Protein AF-0000000081075158 (afdb_homodimer)

pLDDT: mean 83.02, std 19.82, range [19.97, 98.81]

Secondary structure (DSSP, 8-state):
-------B-THHHHSSSSTTS----------S--S-SS---SGGGGTS----------HHHHH-HHHHHHHHHHHT----HHHHHHHHHHHHHHHHHHHHHHHHHHHHHHHHHHHTT-GGGHHHHHHHHHHHHHHHHHHHHHHHHHHHHHHHHHHHHHTPPPPPPTT--SS-EEEEEESPPP--SSPPPPHHHHHHHHT-EEEETTEEEEEEEEHHHHHHHHHHHHHHHHHHHTTTPEEEE--SEEEHHHHHHTT--HHHHTTTTBB--S-TTS--EEE--SSSHHHHHHHHTT-EES-GGG--EEEEEEEEEE--S--S--GGGS-SEEEEEEEEEEE---TTHHHHHHHHHHHHHHHHHHHTTTS-EEEEEPPGGG--TT-SEEEEEEEEETTTTEEEEEEEEEEEETHHHHHHT-EEE-GGG-EEEPEEEEEEEEEHHHHHHHHHHHTEEETTEE---HHHHHHHHHHHH-/-------B-THHHHSSSGGGS----------S--S-SS---STHHHHS----------HHHHH-HHHHHHHHHHHT----HHHHHHHHHHHHHHHHHHHHHHHHHHHHHHHHHHHTT-GGGHHHHHHHHHHHHHHHHHHHHHHHHHHHHHHHHHHHHHTPPPPPPTT--SS-EEEEEESPPP--SSPPPPHHHHHHHHT-EEEETTEEEEEEEEHHHHHHHHHHHHHHHHHHHTTTPEEEE--SEEEHHHHHHTT--HHHHTTTTBB--S-TTS-PEEE--SSSHHHHHHHHTT-EES-GGG--EEEEEEEEEE--S-SS--GGGS-SEEEEEEEEEEE---TTHHHHHHHHHHHHHHHHHHHTTTS-EEEEEPPGGG--TT-SEEEEEEEEETTTTEEEEEEEEEEEETHHHHHHT-EEE-GGG-EEEPEEEEEEEEEHHHHHHHHHHHTEEETTEE---HHHHHHHHHHHH-

Organism: NCBI:txid1843537

Sequence (948 aa):
MIKQARAFCHVYNAAIPYGAKRLCTSKLIATDRAPAALFVPGHKGTTTASVVSPHLDFNNQLENLSDLENNIALRGLSINVHETASKWTEWRTVMGLKVEIEEKRSVVTKALKTLQKNPKQKERAEELKEQGRKLRSEAKVIMEKIWNLEETVIIPLLQLPNILHHSTPSMDKLLFSFLDKPTFTFSPKSHLELGKVSGEVEFLKNSPTSYYLKGNLALLELVFSYYFLSASRTHDFLTICNSDFVKAAVVEGSGVHYQERHAYNKLSSQEKREDPLHLVGGGSVPAFAAFVTKQIVEKAEQLPQKLATSGRNYIPVGEERQGLFGCRQRLVVDGFVMYIDKEGMDDKQNVDKLLMLLIQSYSKLGLHFRVIQYSGRSLSLAESAAFGVQMYSPYLDQYEEVGRISLCGNFISKRLWTLCKLEKKCAQFTSSIHIRFCNITGLLGLLMENSQTGHSAYVIPEYMQSLISEYLSHMIKQARAFCHVYNAAIPYGAKRLCTSKLIATDRAPAALFVPGHKGTTTASVVSPHLDFNNQLENLSDLENNIALRGLSINVHETASKWTEWRTVMGLKVEIEEKRSVVTKALKTLQKNPKQKERAEELKEQGRKLRSEAKVIMEKIWNLEETVIIPLLQLPNILHHSTPSMDKLLFSFLDKPTFTFSPKSHLELGKVSGEVEFLKNSPTSYYLKGNLALLELVFSYYFLSASRTHDFLTICNSDFVKAAVVEGSGVHYQERHAYNKLSSQEKREDPLHLVGGGSVPAFAAFVTKQIVEKAEQLPQKLATSGRNYIPVGEERQGLFGCRQRLVVDGFVMYIDKEGMDDKQNVDKLLMLLIQSYSKLGLHFRVIQYSGRSLSLAESAAFGVQMYSPYLDQYEEVGRISLCGNFISKRLWTLCKLEKKCAQFTSSIHIRFCNITGLLGLLMENSQTGHSAYVIPEYMQSLISEYLSH

Foldseek 3Di:
DPPPPPFPQPVPVVVVDDLVPDLPPPPPQLDDDQLALLDRFDPVSSHPVSPFPFQLPCVVVLVCLVQLVVLCVLQVHDADSVVLSVLVVVLVVLVVVLVVLVVVLVVLVVVLVVCVVPPVCVVVNVVSVVVNVVSVVVNVVSSVVNRVSCSVNVQSSLQRFDAADPPFDSAKDFDWKADDADDDPDQFDFLVLLCVVVVQWDADVPAQQRIHGDDPLVLLLVLVLVLLVVLVVVVPADEDFWDQKDFLLLCSLLQDRSVCSVLQQFDPPPPSRDGTIGGAKCADSSRVLRVQFQNEAAALVVDFHKHKYFMKGADGQDDPDGHLQRHRIFTFIKMKTKHAPDPPPPPVVVVVVVVVSLCVSVVLQVAIKTKMKHISNPDGRQANTKMFIWHAQSNVRDIDTFKMKGWRFLSSCSSRVRWYADPSNGIDRITMMMITSGRSSVVSRRQQRRQADDPSHGDRDPSSVVSSVVVVVD/DPPPPPFPQPVVVVVVDDLVPCQPPPQPQPDDPQVALLDRFDPVSSHPVSAFPFQLPCVVVLVCLVQLVVLCVLQVHDADSVVLSVLVVVLVVLVVVLVVLVVLLVVLVVVLVVCVVPPVCVVVNVVSVVVNVVSVVVNVVSSVVNRVSCSVNVQSSLQRFDAADPPFDSAKDFDDKDDDADDDPDQFDFLVLLCVVVVQWDADVPAQQRIHGDDPLVLLLVLVLVLLVVLLVVVVADEDFWDQKDFLSLCSLLQDRSVCSVLQQFDPPPPSRDGTIGRAKCADSSRVLRVQFQNEAAALVVDFHKHKYFMKGADRQDDPDGHLQRHRIFTFIKMKTKHAPDPPPPPVVVVVVVVVSLCVSVVLQVAIKTKMKHTSNPDGRQANTKMFIWHAQSNVRDIDTFKMKGWRFLSSCSSRVRWYADPSNTIDRITMMMITSGRSSVVSRRQQRSQADDPSHGDRDPSSVVSSVVVVVD

Solvent-accessible surface area (backbone atoms only — not comparable to full-atom values): 49928 Å² total; per-residue (Å²): 138,81,83,74,81,76,68,50,42,75,54,62,72,64,72,62,57,71,87,72,63,80,71,67,79,69,85,65,71,65,68,83,83,62,87,35,62,41,54,43,55,48,79,53,29,64,63,41,81,59,77,45,74,44,58,78,74,52,57,71,53,56,70,37,49,68,61,45,49,50,51,36,55,53,31,68,55,90,71,65,61,64,61,50,40,52,43,46,51,50,46,51,49,52,51,50,49,47,53,51,47,51,51,53,43,53,53,39,54,53,52,44,62,62,40,75,76,42,84,89,41,54,68,60,42,50,51,42,50,52,48,44,52,51,47,52,53,50,48,52,53,47,48,52,50,47,31,57,44,39,67,64,39,47,59,60,58,71,64,55,57,44,68,66,39,90,81,42,38,92,52,68,39,84,74,48,76,38,78,65,80,88,83,72,97,58,84,62,55,46,39,62,58,34,21,50,67,68,61,30,40,46,60,44,85,96,30,76,39,33,47,33,28,23,58,68,57,23,48,43,54,56,44,50,43,50,52,54,52,46,56,41,41,77,72,64,28,40,52,33,37,50,22,42,56,37,48,49,33,36,40,39,29,51,42,40,50,70,77,53,48,62,49,32,40,28,37,54,61,81,56,69,74,59,82,50,44,22,43,39,16,23,28,35,69,36,27,55,47,52,72,43,43,63,35,70,40,77,47,63,84,66,48,66,41,39,37,30,24,70,25,36,28,43,45,56,88,73,69,93,48,64,48,56,70,37,30,30,65,33,46,25,30,24,34,42,34,40,31,66,79,61,87,70,60,48,58,61,54,52,47,51,53,52,49,51,50,51,51,54,60,50,54,67,68,71,57,42,36,34,32,34,37,39,14,44,58,74,48,58,41,32,32,22,34,40,35,34,33,29,34,59,30,62,51,75,70,42,73,43,77,32,24,35,39,34,34,26,48,42,51,42,20,31,31,30,41,19,33,28,30,45,79,90,66,16,46,42,61,28,23,36,33,42,31,35,72,28,35,48,41,40,44,52,35,37,49,43,35,67,29,49,75,58,94,58,40,61,55,80,49,68,64,57,50,50,49,49,50,58,61,65,73,95,136,80,82,74,80,74,67,46,42,75,53,63,72,65,71,62,56,73,88,69,61,77,72,65,78,67,84,61,71,59,67,85,82,66,88,36,63,42,52,47,54,47,78,54,27,63,62,41,81,61,76,46,73,46,58,77,74,54,57,71,54,56,70,39,50,69,62,44,49,50,51,36,54,54,31,66,55,91,70,65,60,66,61,49,39,50,45,46,51,51,48,50,51,52,51,50,49,46,52,50,48,51,52,52,44,50,53,40,54,53,52,44,62,63,39,75,77,42,83,91,43,53,69,60,43,49,52,40,49,52,48,43,52,51,46,52,52,51,48,51,53,48,47,53,51,48,30,57,43,39,68,63,39,48,60,60,58,70,63,56,56,45,70,65,39,90,81,42,37,92,53,69,38,83,75,46,73,39,77,64,80,87,83,71,98,58,82,62,52,46,39,62,59,33,20,50,67,70,61,30,38,44,61,45,86,96,30,78,38,33,49,33,28,25,58,67,58,23,48,43,55,56,43,50,42,50,52,54,50,46,55,41,40,78,71,65,30,40,53,34,37,50,24,41,54,38,47,49,31,36,40,40,29,51,41,41,50,70,76,54,49,63,51,32,41,28,38,53,61,82,56,70,70,58,82,50,44,21,42,40,16,24,29,34,69,36,27,54,47,51,73,44,45,63,34,70,39,78,47,62,84,66,46,66,40,40,36,29,26,69,26,36,29,44,46,56,87,73,70,94,49,63,49,55,71,38,30,30,63,32,46,24,29,24,32,40,35,38,31,67,78,61,86,68,62,48,57,61,54,51,47,51,54,51,50,50,51,50,52,55,60,48,55,66,66,72,56,43,34,35,31,34,37,38,14,43,57,75,49,58,41,33,32,21,34,42,35,34,33,28,32,58,31,63,52,75,70,43,74,44,77,31,24,35,40,34,37,27,47,41,51,43,21,31,30,29,40,18,34,28,31,46,79,90,66,16,46,43,62,28,24,36,34,42,31,35,73,27,34,46,41,40,43,53,36,37,49,43,35,69,29,47,75,56,96,59,40,59,55,82,51,67,65,58,49,50,49,50,50,57,60,66,72,95

InterPro domains:
  IPR002314 Aminoacyl-tRNA synthetase, class II (G/ P/ S/T) [PF00587] (284-450)
  IPR002317 Serine-tRNA ligase, type1 [PIRSF001529] (56-467)
  IPR002317 Serine-tRNA ligase, type1 [PTHR11778] (56-468)
  IPR010978 Class I and II aminoacyl-tRNA synthetase, tRNA-binding arm [SSF46589] (56-169)
  IPR042103 Serine-tRNA synthetase, type1, N-terminal domain superfamily [G3DSA:1.10.287.40] (56-161)
  IPR045864 Class II Aminoacyl-tRNA synthetase/Biotinyl protein ligase (BPL) and lipoyl protein ligase (LPL) [G3DSA:3.30.930.10] (162-470)
  IPR045864 Class II Aminoacyl-tRNA synthetase/Biotinyl protein ligase (BPL) and lipoyl protein ligase (LPL) [SSF55681] (171-465)

Nearest PDB structures (foldseek):
  1wle-assembly1_A  TM=8.922E-01  e=2.299E-31  Bos taurus
  1wle-assembly1_B  TM=8.762E-01  e=2.592E-30  Bos taurus
  7tzb-assembly1_B  TM=9.008E-01  e=1.211E-29  Homo sapiens
  7tzb-assembly1_A  TM=8.910E-01  e=1.027E-29  Homo sapiens
  8ffy-assembly1_B  TM=8.801E-01  e=2.767E-29  Homo sapiens

Radius of gyration: 32.68 Å; Cα contacts (8 Å, |Δi|>4): 1772; chains: 2; bounding box: 81×107×90 Å

Structure (mmCIF, N/CA/C/O backbone):
data_AF-0000000081075158-model_v1
#
loop_
_entity.id
_entity.type
_entity.pdbx_description
1 polymer 'Aminoacyl-tRNA synthetase class II (G/ P/ S/T) domain-containing protein'
#
loop_
_atom_site.group_PDB
_atom_site.id
_atom_site.type_symbol
_atom_site.label_atom_id
_atom_site.label_alt_id
_atom_site.label_comp_id
_atom_site.label_asym_id
_atom_site.label_entity_id
_atom_site.label_seq_id
_atom_site.pdbx_PDB_ins_code
_atom_site.Cartn_x
_atom_site.Cartn_y
_atom_site.Cartn_z
_atom_site.occupancy
_atom_site.B_iso_or_equiv
_atom_site.auth_seq_id
_atom_site.auth_comp_id
_atom_site.auth_asym_id
_atom_site.auth_atom_id
_atom_site.pdbx_PDB_model_num
ATOM 1 N N . MET A 1 1 ? -10.703 -45.625 -16.5 1 19.97 1 MET A N 1
ATOM 2 C CA . MET A 1 1 ? -9.672 -45.406 -17.5 1 19.97 1 MET A CA 1
ATOM 3 C C . MET A 1 1 ? -9.086 -44 -17.375 1 19.97 1 MET A C 1
ATOM 5 O O . MET A 1 1 ? -9.664 -43.031 -17.875 1 19.97 1 MET A O 1
ATOM 9 N N . ILE A 1 2 ? -8.539 -43.625 -16.172 1 21.83 2 ILE A N 1
ATOM 10 C CA . ILE A 1 2 ? -8.102 -42.406 -15.461 1 21.83 2 ILE A CA 1
ATOM 11 C C . ILE A 1 2 ? -6.953 -41.75 -16.219 1 21.83 2 ILE A C 1
ATOM 13 O O . ILE A 1 2 ? -5.934 -42.406 -16.5 1 21.83 2 ILE A O 1
ATOM 17 N N . LYS A 1 3 ? -7.25 -40.75 -17.078 1 29.94 3 LYS A N 1
ATOM 18 C CA . LYS A 1 3 ? -6.492 -40 -18.078 1 29.94 3 LYS A CA 1
ATOM 19 C C . LYS A 1 3 ? -5.117 -39.625 -17.547 1 29.94 3 LYS A C 1
ATOM 21 O O . LYS A 1 3 ? -5.012 -38.906 -16.531 1 29.94 3 LYS A O 1
ATOM 26 N N . GLN A 1 4 ? -4.039 -40.438 -17.75 1 24.38 4 GLN A N 1
ATOM 27 C CA . GLN A 1 4 ? -2.615 -40.312 -17.453 1 24.38 4 GLN A CA 1
ATOM 28 C C . GLN A 1 4 ? -2.08 -38.969 -17.922 1 24.38 4 GLN A C 1
ATOM 30 O O . GLN A 1 4 ? -2.203 -38.625 -19.109 1 24.38 4 GLN A O 1
ATOM 35 N N . ALA A 1 5 ? -2.088 -37.969 -17.156 1 29.11 5 ALA A N 1
ATOM 36 C CA . ALA A 1 5 ? -1.403 -36.688 -17.359 1 29.11 5 ALA A CA 1
ATOM 37 C C . ALA A 1 5 ? 0.007 -36.906 -17.906 1 29.11 5 ALA A C 1
ATOM 39 O O . ALA A 1 5 ? 0.859 -37.469 -17.219 1 29.11 5 ALA A O 1
ATOM 40 N N . ARG A 1 6 ? 0.226 -37.188 -19.203 1 29.27 6 ARG A N 1
ATOM 41 C CA . ARG A 1 6 ? 1.463 -37.375 -19.953 1 29.27 6 ARG A CA 1
ATOM 42 C C . ARG A 1 6 ? 2.5 -36.344 -19.578 1 29.27 6 ARG A C 1
ATOM 44 O O . ARG A 1 6 ? 2.211 -35.125 -19.578 1 29.27 6 ARG A O 1
ATOM 51 N N . ALA A 1 7 ? 3.475 -36.656 -18.781 1 31.52 7 ALA A N 1
ATOM 52 C CA . ALA A 1 7 ? 4.746 -36 -18.453 1 31.52 7 ALA A CA 1
ATOM 53 C C . ALA A 1 7 ? 5.387 -35.406 -19.703 1 31.52 7 ALA A C 1
ATOM 55 O O . ALA A 1 7 ? 5.422 -36.031 -20.75 1 31.52 7 ALA A O 1
ATOM 56 N N . PHE A 1 8 ? 5.262 -34.125 -19.891 1 33 8 PHE A N 1
ATOM 57 C CA . PHE A 1 8 ? 6.008 -33.406 -20.922 1 33 8 PHE A CA 1
ATOM 58 C C . PHE A 1 8 ? 7.484 -33.781 -20.891 1 33 8 PHE A C 1
ATOM 60 O O . PHE A 1 8 ? 8.258 -33.219 -20.109 1 33 8 PHE A O 1
ATOM 67 N N . CYS A 1 9 ? 7.93 -35.031 -21.109 1 28.64 9 CYS A N 1
ATOM 68 C CA . CYS A 1 9 ? 9.328 -35.406 -21.234 1 28.64 9 CYS A CA 1
ATOM 69 C C . CYS A 1 9 ? 10.047 -34.562 -22.266 1 28.64 9 CYS A C 1
ATOM 71 O O . CYS A 1 9 ? 11.188 -34.156 -22.047 1 28.64 9 CYS A O 1
ATOM 73 N N . HIS A 1 10 ? 9.688 -34.75 -23.625 1 29.02 10 HIS A N 1
ATOM 74 C CA . HIS A 1 10 ? 10.539 -34.281 -24.719 1 29.02 10 HIS A CA 1
ATOM 75 C C . HIS A 1 10 ? 10.5 -32.75 -24.828 1 29.02 10 HIS A C 1
ATOM 77 O O . HIS A 1 10 ? 11.188 -32.156 -25.672 1 29.02 10 HIS A O 1
ATOM 83 N N . VAL A 1 11 ? 9.492 -32.125 -24.344 1 29.28 11 VAL A N 1
ATOM 84 C CA . VAL A 1 11 ? 9.305 -30.734 -24.719 1 29.28 11 VAL A CA 1
ATOM 85 C C . VAL A 1 11 ? 10.305 -29.844 -23.969 1 29.28 11 VAL A C 1
ATOM 87 O O . VAL A 1 11 ? 10.289 -28.625 -24.109 1 29.28 11 VAL A O 1
ATOM 90 N N . TYR A 1 12 ? 11.078 -30.375 -23.078 1 29.23 12 TYR A N 1
ATOM 91 C CA . TYR A 1 12 ? 11.984 -29.422 -22.438 1 29.23 12 TYR A CA 1
ATOM 92 C C . TYR A 1 12 ? 12.938 -28.812 -23.453 1 29.23 12 TYR A C 1
ATOM 94 O O . TYR A 1 12 ? 13.297 -27.641 -23.359 1 29.23 12 TYR A O 1
ATOM 102 N N . ASN A 1 13 ? 13.617 -29.672 -24.359 1 28.14 13 ASN A N 1
ATOM 103 C CA . ASN A 1 13 ? 14.609 -29.125 -25.266 1 28.14 13 ASN A CA 1
ATOM 104 C C . ASN A 1 13 ? 13.969 -28.188 -26.297 1 28.14 13 ASN A C 1
ATOM 106 O O . ASN A 1 13 ? 14.641 -27.312 -26.844 1 28.14 13 ASN A O 1
ATOM 110 N N . ALA A 1 14 ? 12.898 -28.594 -26.969 1 28.12 14 ALA A N 1
ATOM 111 C CA . ALA A 1 14 ? 12.367 -27.844 -28.109 1 28.12 14 ALA A CA 1
ATOM 112 C C . ALA A 1 14 ? 11.734 -26.531 -27.656 1 28.12 14 ALA A C 1
ATOM 114 O O . ALA A 1 14 ? 11.547 -25.625 -28.469 1 28.12 14 ALA A O 1
ATOM 115 N N . ALA A 1 15 ? 11.094 -26.531 -26.609 1 30.11 15 ALA A N 1
ATOM 116 C CA . ALA A 1 15 ? 10.336 -25.312 -26.359 1 30.11 15 ALA A CA 1
ATOM 117 C C . ALA A 1 15 ? 11.266 -24.141 -26.047 1 30.11 15 ALA A C 1
ATOM 119 O O . ALA A 1 15 ? 10.812 -23.016 -25.859 1 30.11 15 ALA A O 1
ATOM 120 N N . ILE A 1 16 ? 12.508 -24.516 -25.609 1 29.61 16 ILE A N 1
ATOM 121 C CA . ILE A 1 16 ? 13.297 -23.328 -25.297 1 29.61 16 ILE A CA 1
ATOM 122 C C . ILE A 1 16 ? 13.703 -22.609 -26.578 1 29.61 16 ILE A C 1
ATOM 124 O O . ILE A 1 16 ? 14.516 -21.688 -26.562 1 29.61 16 ILE A O 1
ATOM 128 N N . PRO A 1 17 ? 13.68 -23.328 -27.844 1 26.09 17 PRO A N 1
ATOM 129 C CA . PRO A 1 17 ? 14.602 -22.844 -28.859 1 26.09 17 PRO A CA 1
ATOM 130 C C . PRO A 1 17 ? 14.562 -21.328 -29.016 1 26.09 17 PRO A C 1
ATOM 132 O O . PRO A 1 17 ? 15.602 -20.656 -28.938 1 26.09 17 PRO A O 1
ATOM 135 N N . TYR A 1 18 ? 13.938 -20.969 -30.312 1 26.06 18 TYR A N 1
ATOM 136 C CA . TYR A 1 18 ? 14.32 -19.938 -31.281 1 26.06 18 TYR A CA 1
ATOM 137 C C . TYR A 1 18 ? 14.094 -18.547 -30.703 1 26.06 18 TYR A C 1
ATOM 139 O O . TYR A 1 18 ? 14.844 -17.609 -31.016 1 26.06 18 TYR A O 1
ATOM 147 N N . GLY A 1 19 ? 12.867 -18.281 -30.234 1 26.02 19 GLY A N 1
ATOM 148 C CA . GLY A 1 19 ? 12.609 -16.859 -30.234 1 26.02 19 GLY A CA 1
ATOM 149 C C . GLY A 1 19 ? 13.391 -16.109 -29.172 1 26.02 19 GLY A C 1
ATOM 150 O O . GLY A 1 19 ? 13.117 -14.938 -28.906 1 26.02 19 GLY A O 1
ATOM 151 N N . ALA A 1 20 ? 14.125 -16.844 -28.422 1 27.83 20 ALA A N 1
ATOM 152 C CA . ALA A 1 20 ? 14.844 -16 -27.484 1 27.83 20 ALA A CA 1
ATOM 153 C C . ALA A 1 20 ? 15.898 -15.164 -28.188 1 27.83 20 ALA A C 1
ATOM 155 O O . ALA A 1 20 ? 16.797 -14.602 -27.547 1 27.83 20 ALA A O 1
ATOM 156 N N . LYS A 1 21 ? 16.219 -15.398 -29.484 1 27.62 21 LYS A N 1
ATOM 157 C CA . LYS A 1 21 ? 17.391 -14.68 -29.953 1 27.62 21 LYS A CA 1
ATOM 158 C C . LYS A 1 21 ? 17.297 -13.188 -29.641 1 27.62 21 LYS A C 1
ATOM 160 O O . LYS A 1 21 ? 18.188 -12.617 -29.031 1 27.62 21 LYS A O 1
ATOM 165 N N . ARG A 1 22 ? 17.188 -12.312 -30.859 1 24.88 22 ARG A N 1
ATOM 166 C CA . ARG A 1 22 ? 17.703 -10.992 -31.203 1 24.88 22 ARG A CA 1
ATOM 167 C C . ARG A 1 22 ? 16.953 -9.898 -30.453 1 24.88 22 ARG A C 1
ATOM 169 O O . ARG A 1 22 ? 15.836 -9.523 -30.844 1 24.88 22 ARG A O 1
ATOM 176 N N . LEU A 1 23 ? 17.078 -9.867 -29.203 1 26.92 23 LEU A N 1
ATOM 177 C CA . LEU A 1 23 ? 16.578 -8.703 -28.484 1 26.92 23 LEU A CA 1
ATOM 178 C C . LEU A 1 23 ? 17.281 -7.434 -28.938 1 26.92 23 LEU A C 1
ATOM 180 O O . LEU A 1 23 ? 18.438 -7.188 -28.578 1 26.92 23 LEU A O 1
ATOM 184 N N . CYS A 1 24 ? 17.234 -7.195 -30.25 1 24.41 24 CYS A N 1
ATOM 185 C CA . CYS A 1 24 ? 17.797 -5.898 -30.625 1 24.41 24 CYS A CA 1
ATOM 186 C C . CYS A 1 24 ? 17.156 -4.777 -29.812 1 24.41 24 CYS A C 1
ATOM 188 O O . CYS A 1 24 ? 15.945 -4.758 -29.609 1 24.41 24 CYS A O 1
ATOM 190 N N . THR A 1 25 ? 17.906 -4.02 -29.016 1 26.62 25 THR A N 1
ATOM 191 C CA . THR A 1 25 ? 17.703 -2.859 -28.141 1 26.62 25 THR A CA 1
ATOM 192 C C . THR A 1 25 ? 17.047 -1.72 -28.906 1 26.62 25 THR A C 1
ATOM 194 O O . THR A 1 25 ? 17.094 -0.564 -28.484 1 26.62 25 THR A O 1
ATOM 197 N N . SER A 1 26 ? 16.422 -1.86 -30 1 25.69 26 SER A N 1
ATOM 198 C CA . SER A 1 26 ? 15.961 -0.587 -30.547 1 25.69 26 SER A CA 1
ATOM 199 C C . SER A 1 26 ? 14.969 0.083 -29.594 1 25.69 26 SER A C 1
ATOM 201 O O . SER A 1 26 ? 14.258 -0.594 -28.859 1 25.69 26 SER A O 1
ATOM 203 N N . LYS A 1 27 ? 15.109 1.438 -29.453 1 30.58 27 LYS A N 1
ATOM 204 C CA . LYS A 1 27 ? 14.352 2.438 -28.703 1 30.58 27 LYS A CA 1
ATOM 205 C C . LYS A 1 27 ? 12.852 2.277 -28.938 1 30.58 27 LYS A C 1
ATOM 207 O O . LYS A 1 27 ? 12.344 2.584 -30.016 1 30.58 27 LYS A O 1
ATOM 212 N N . LEU A 1 28 ? 12.25 1.347 -28.359 1 29.11 28 LEU A N 1
ATOM 213 C CA . LEU A 1 28 ? 10.812 1.14 -28.5 1 29.11 28 LEU A CA 1
ATOM 214 C C . LEU A 1 28 ? 10.039 2.365 -28.031 1 29.11 28 LEU A C 1
ATOM 216 O O . LEU A 1 28 ? 10.195 2.801 -26.891 1 29.11 28 LEU A O 1
ATOM 220 N N . ILE A 1 29 ? 9.75 3.238 -28.812 1 28.12 29 ILE A N 1
ATOM 221 C CA . ILE A 1 29 ? 8.68 4.191 -28.547 1 28.12 29 ILE A CA 1
ATOM 222 C C . ILE A 1 29 ? 7.418 3.445 -28.109 1 28.12 29 ILE A C 1
ATOM 224 O O . ILE A 1 29 ? 6.898 2.604 -28.844 1 28.12 29 ILE A O 1
ATOM 228 N N . ALA A 1 30 ? 7.27 3.164 -26.844 1 31.91 30 ALA A N 1
ATOM 229 C CA . ALA A 1 30 ? 6.047 2.682 -26.219 1 31.91 30 ALA A CA 1
ATOM 230 C C . ALA A 1 30 ? 4.809 3.209 -26.938 1 31.91 30 ALA A C 1
ATOM 232 O O . ALA A 1 30 ? 4.391 4.348 -26.719 1 31.91 30 ALA A O 1
ATOM 233 N N . THR A 1 31 ? 4.699 3.004 -28.188 1 31.95 31 THR A N 1
ATOM 234 C CA . THR A 1 31 ? 3.451 3.279 -28.891 1 31.95 31 THR A CA 1
ATOM 235 C C . THR A 1 31 ? 2.268 2.65 -28.172 1 31.95 31 THR A C 1
ATOM 237 O O . THR A 1 31 ? 2.453 1.84 -27.25 1 31.95 31 THR A O 1
ATOM 240 N N . ASP A 1 32 ? 1.142 2.027 -29.031 1 38.06 32 ASP A N 1
ATOM 241 C CA . ASP A 1 32 ? -0.237 1.558 -28.938 1 38.06 32 ASP A CA 1
ATOM 242 C C . ASP A 1 32 ? -0.334 0.326 -28.031 1 38.06 32 ASP A C 1
ATOM 244 O O . ASP A 1 32 ? 0.595 -0.483 -27.984 1 38.06 32 ASP A O 1
ATOM 248 N N . ARG A 1 33 ? -1.58 0.048 -27.281 1 48.5 33 ARG A N 1
ATOM 249 C CA . ARG A 1 33 ? -2.186 -0.889 -26.344 1 48.5 33 ARG A CA 1
ATOM 250 C C . ARG A 1 33 ? -2.123 -2.316 -26.875 1 48.5 33 ARG A C 1
ATOM 252 O O . ARG A 1 33 ? -2.832 -2.66 -27.828 1 48.5 33 ARG A O 1
ATOM 259 N N . ALA A 1 34 ? -1.021 -2.982 -26.641 1 51.5 34 ALA A N 1
ATOM 260 C CA . ALA A 1 34 ? -1.121 -4.414 -26.906 1 51.5 34 ALA A CA 1
ATOM 261 C C . ALA A 1 34 ? -2.395 -5 -26.297 1 51.5 34 ALA A C 1
ATOM 263 O O . ALA A 1 34 ? -2.805 -4.609 -25.203 1 51.5 34 ALA A O 1
ATOM 264 N N . PRO A 1 35 ? -3.166 -5.719 -27.109 1 57.16 35 PRO A N 1
ATOM 265 C CA . PRO A 1 35 ? -4.441 -6.262 -26.641 1 57.16 35 PRO A CA 1
ATOM 266 C C . PRO A 1 35 ? -4.293 -7.098 -25.359 1 57.16 35 PRO A C 1
ATOM 268 O O . PRO A 1 35 ? -5.242 -7.215 -24.578 1 57.16 35 PRO A O 1
ATOM 271 N N . ALA A 1 36 ? -3.016 -7.723 -25.25 1 62.12 36 ALA A N 1
ATOM 272 C CA . ALA A 1 36 ? -2.771 -8.523 -24.047 1 62.12 36 ALA A CA 1
ATOM 273 C C . ALA A 1 36 ? -1.362 -8.289 -23.516 1 62.12 36 ALA A C 1
ATOM 275 O O . ALA A 1 36 ? -0.428 -8.055 -24.281 1 62.12 36 ALA A O 1
ATOM 276 N N . ALA A 1 37 ? -1.309 -8.258 -22.203 1 64.19 37 ALA A N 1
ATOM 277 C CA . ALA A 1 37 ? 0.001 -8.109 -21.578 1 64.19 37 ALA A CA 1
ATOM 278 C C . ALA A 1 37 ? 0.728 -9.445 -21.5 1 64.19 37 ALA A C 1
ATOM 280 O O . ALA A 1 37 ? 1.96 -9.492 -21.516 1 64.19 37 ALA A O 1
ATOM 281 N N . LEU A 1 38 ? -0.086 -10.461 -21.453 1 65.56 38 LEU A N 1
ATOM 282 C CA . LEU A 1 38 ? 0.484 -11.797 -21.312 1 65.56 38 LEU A CA 1
ATOM 283 C C . LEU A 1 38 ? 1.063 -12.281 -22.641 1 65.56 38 LEU A C 1
ATOM 285 O O . LEU A 1 38 ? 1.951 -13.141 -22.656 1 65.56 38 LEU A O 1
ATOM 289 N N . PHE A 1 39 ? 0.38 -11.859 -23.656 1 59.25 39 PHE A N 1
ATOM 290 C CA . PHE A 1 39 ? 0.783 -12.25 -25 1 59.25 39 PHE A CA 1
ATOM 291 C C . PHE A 1 39 ? 0.785 -11.055 -25.938 1 59.25 39 PHE A C 1
ATOM 293 O O . PHE A 1 39 ? -0.274 -10.516 -26.281 1 59.25 39 PHE A O 1
ATOM 300 N N . VAL A 1 40 ? 1.937 -10.602 -26.234 1 55.56 40 VAL A N 1
ATOM 301 C CA . VAL A 1 40 ? 2.039 -9.469 -27.156 1 55.56 40 VAL A CA 1
ATOM 302 C C . VAL A 1 40 ? 2.215 -9.969 -28.578 1 55.56 40 VAL A C 1
ATOM 304 O O . VAL A 1 40 ? 3.271 -10.492 -28.938 1 55.56 40 VAL A O 1
ATOM 307 N N . PRO A 1 41 ? 1.021 -9.883 -29.297 1 52.94 41 PRO A N 1
ATOM 308 C CA . PRO A 1 41 ? 1.08 -10.383 -30.672 1 52.94 41 PRO A CA 1
ATOM 309 C C . PRO A 1 41 ? 1.865 -9.461 -31.609 1 52.94 41 PRO A C 1
ATOM 311 O O . PRO A 1 41 ? 2.096 -8.297 -31.266 1 52.94 41 PRO A O 1
ATOM 314 N N . GLY A 1 42 ? 2.158 -9.961 -32.688 1 52.97 42 GLY A N 1
ATOM 315 C CA . GLY A 1 42 ? 2.695 -9.172 -33.781 1 52.97 42 GLY A CA 1
ATOM 316 C C . GLY A 1 42 ? 4.172 -8.852 -33.625 1 52.97 42 GLY A C 1
ATOM 317 O O . GLY A 1 42 ? 4.879 -9.531 -32.875 1 52.97 42 GLY A O 1
ATOM 318 N N . HIS A 1 43 ? 4.531 -8.047 -34.531 1 48.84 43 HIS A N 1
ATOM 319 C CA . HIS A 1 43 ? 5.922 -7.613 -34.562 1 48.84 43 HIS A CA 1
ATOM 320 C C . HIS A 1 43 ? 6.316 -6.938 -33.25 1 48.84 43 HIS A C 1
ATOM 322 O O . HIS A 1 43 ? 7.488 -6.949 -32.875 1 48.84 43 HIS A O 1
ATOM 328 N N . LYS A 1 44 ? 5.215 -6.652 -32.562 1 51.5 44 LYS A N 1
ATOM 329 C CA . LYS A 1 44 ? 5.457 -5.922 -31.328 1 51.5 44 LYS A CA 1
ATOM 330 C C . LYS A 1 44 ? 5.961 -6.848 -30.234 1 51.5 44 LYS A C 1
ATOM 332 O O . LYS A 1 44 ? 6.648 -6.41 -29.312 1 51.5 44 LYS A O 1
ATOM 337 N N . GLY A 1 45 ? 5.426 -8.008 -30.297 1 49 45 GLY A N 1
ATOM 338 C CA . GLY A 1 45 ? 5.879 -8.984 -29.328 1 49 45 GLY A CA 1
ATOM 339 C C . GLY A 1 45 ? 7.379 -9.219 -29.375 1 49 45 GLY A C 1
ATOM 340 O O . GLY A 1 45 ? 7.961 -9.75 -28.438 1 49 45 GLY A O 1
ATOM 341 N N . THR A 1 46 ? 7.898 -8.945 -30.547 1 40.69 46 THR A N 1
ATOM 342 C CA . THR A 1 46 ? 9.328 -9.203 -30.688 1 40.69 46 THR A CA 1
ATOM 343 C C . THR A 1 46 ? 10.141 -8.188 -29.891 1 40.69 46 THR A C 1
ATOM 345 O O . THR A 1 46 ? 11.289 -8.453 -29.531 1 40.69 46 THR A O 1
ATOM 348 N N . THR A 1 47 ? 9.547 -7.078 -29.719 1 40.62 47 THR A N 1
ATOM 349 C CA . THR A 1 47 ? 10.336 -6.023 -29.094 1 40.62 47 THR A CA 1
ATOM 350 C C . THR A 1 47 ? 10.008 -5.918 -27.609 1 40.62 47 THR A C 1
ATOM 352 O O . THR A 1 47 ? 10.727 -5.25 -26.859 1 40.62 47 THR A O 1
ATOM 355 N N . THR A 1 48 ? 8.844 -6.113 -27.422 1 40.91 48 THR A N 1
ATOM 356 C CA . THR A 1 48 ? 8.469 -5.902 -26.031 1 40.91 48 THR A CA 1
ATOM 357 C C . THR A 1 48 ? 8.906 -7.082 -25.172 1 40.91 48 THR A C 1
ATOM 359 O O . THR A 1 48 ? 8.758 -8.242 -25.562 1 40.91 48 THR A O 1
ATOM 362 N N . ALA A 1 49 ? 10.039 -6.891 -24.531 1 40.22 49 ALA A N 1
ATOM 363 C CA . ALA A 1 49 ? 10.445 -7.887 -23.547 1 40.22 49 ALA A CA 1
ATOM 364 C C . ALA A 1 49 ? 9.227 -8.602 -22.969 1 40.22 49 ALA A C 1
ATOM 366 O O . ALA A 1 49 ? 8.555 -8.062 -22.078 1 40.22 49 ALA A O 1
ATOM 367 N N . SER A 1 50 ? 8.461 -8.992 -23.875 1 45.94 50 SER A N 1
ATOM 368 C CA . SER A 1 50 ? 7.324 -9.734 -23.328 1 45.94 50 SER A CA 1
ATOM 369 C C . SER A 1 50 ? 7.777 -10.789 -22.328 1 45.94 50 SER A C 1
ATOM 371 O O . SER A 1 50 ? 8.648 -11.609 -22.641 1 45.94 50 SER A O 1
ATOM 373 N N . VAL A 1 51 ? 7.578 -10.492 -21.125 1 48.97 51 VAL A N 1
ATOM 374 C CA . VAL A 1 51 ? 7.977 -11.305 -19.984 1 48.97 51 VAL A CA 1
ATOM 375 C C . VAL A 1 51 ? 7.523 -12.75 -20.188 1 48.97 51 VAL A C 1
ATOM 377 O O . VAL A 1 51 ? 8.336 -13.68 -20.125 1 48.97 51 VAL A O 1
ATOM 380 N N . VAL A 1 52 ? 6.227 -13.117 -19.875 1 50.72 52 VAL A N 1
ATOM 381 C CA . VAL A 1 52 ? 5.789 -14.484 -19.609 1 50.72 52 VAL A CA 1
ATOM 382 C C . VAL A 1 52 ? 5.195 -15.102 -20.875 1 50.72 52 VAL A C 1
ATOM 384 O O . VAL A 1 52 ? 4.422 -14.453 -21.578 1 50.72 52 VAL A O 1
ATOM 387 N N . SER A 1 53 ? 5.875 -16.016 -21.562 1 54.88 53 SER A N 1
ATOM 388 C CA . SER A 1 53 ? 5.258 -16.781 -22.641 1 54.88 53 SER A CA 1
ATOM 389 C C . SER A 1 53 ? 4.277 -17.812 -22.078 1 54.88 53 SER A C 1
ATOM 391 O O . SER A 1 53 ? 4.688 -18.891 -21.625 1 54.88 53 SER A O 1
ATOM 393 N N . PRO A 1 54 ? 3.029 -17.453 -22.047 1 59.88 54 PRO A N 1
ATOM 394 C CA . PRO A 1 54 ? 2.07 -18.406 -21.484 1 59.88 54 PRO A CA 1
ATOM 395 C C . PRO A 1 54 ? 1.982 -19.703 -22.297 1 59.88 54 PRO A C 1
ATOM 397 O O . PRO A 1 54 ? 2.219 -19.688 -23.5 1 59.88 54 PRO A O 1
ATOM 400 N N . HIS A 1 55 ? 2.092 -20.844 -21.562 1 62.5 55 HIS A N 1
ATOM 401 C CA . HIS A 1 55 ? 1.708 -22.109 -22.203 1 62.5 55 HIS A CA 1
ATOM 402 C C . HIS A 1 55 ? 0.216 -22.125 -22.516 1 62.5 55 HIS A C 1
ATOM 404 O O . HIS A 1 55 ? -0.614 -22.172 -21.609 1 62.5 55 HIS A O 1
ATOM 410 N N . LEU A 1 56 ? -0.053 -21.766 -23.734 1 62.03 56 LEU A N 1
ATOM 411 C CA . LEU A 1 56 ? -1.452 -21.75 -24.141 1 62.03 56 LEU A CA 1
ATOM 412 C C . LEU A 1 56 ? -1.853 -23.109 -24.719 1 62.03 56 LEU A C 1
ATOM 414 O O . LEU A 1 56 ? -1.758 -23.328 -25.922 1 62.03 56 LEU A O 1
ATOM 418 N N . ASP A 1 57 ? -1.841 -24.109 -23.953 1 65.38 57 ASP A N 1
ATOM 419 C CA . ASP A 1 57 ? -2.33 -25.391 -24.484 1 65.38 57 ASP A CA 1
ATOM 420 C C . ASP A 1 57 ? -3.84 -25.516 -24.297 1 65.38 57 ASP A C 1
ATOM 422 O O . ASP A 1 57 ? -4.297 -26.125 -23.312 1 65.38 57 ASP A O 1
ATOM 426 N N . PHE A 1 58 ? -4.473 -24.953 -25.234 1 73.19 58 PHE A N 1
ATOM 427 C CA . PHE A 1 58 ? -5.926 -24.953 -25.125 1 73.19 58 PHE A CA 1
ATOM 428 C C . PHE A 1 58 ? -6.523 -26.125 -25.906 1 73.19 58 PHE A C 1
ATOM 430 O O . PHE A 1 58 ? -7.742 -26.203 -26.078 1 73.19 58 PHE A O 1
ATOM 437 N N . ASN A 1 59 ? -5.609 -26.984 -26.328 1 72.94 59 ASN A N 1
ATOM 438 C CA . ASN A 1 59 ? -6.094 -28.109 -27.125 1 72.94 59 ASN A CA 1
ATOM 439 C C . ASN A 1 59 ? -7.094 -28.969 -26.344 1 72.94 59 ASN A C 1
ATOM 441 O O . ASN A 1 59 ? -8.172 -29.281 -26.844 1 72.94 59 ASN A O 1
ATOM 445 N N . ASN A 1 60 ? -6.715 -29.234 -25.172 1 73.5 60 ASN A N 1
ATOM 446 C CA . ASN A 1 60 ? -7.594 -30.094 -24.375 1 73.5 60 ASN A CA 1
ATOM 447 C C . ASN A 1 60 ? -8.953 -29.438 -24.156 1 73.5 60 ASN A C 1
ATOM 449 O O . ASN A 1 60 ? -9.992 -30.109 -24.234 1 73.5 60 ASN A O 1
ATOM 453 N N . GLN A 1 61 ? -8.906 -28.188 -23.969 1 77.44 61 GLN A N 1
ATOM 454 C CA . GLN A 1 61 ? -10.148 -27.484 -23.688 1 77.44 61 GLN A CA 1
ATOM 455 C C . GLN A 1 61 ? -10.977 -27.297 -24.953 1 77.44 61 GLN A C 1
ATOM 457 O O . GLN A 1 61 ? -12.203 -27.422 -24.922 1 77.44 61 GLN A O 1
ATOM 462 N N . LEU A 1 62 ? -10.289 -27.094 -26.016 1 80.5 62 LEU A N 1
ATOM 463 C CA . LEU A 1 62 ? -11.008 -26.75 -27.234 1 80.5 62 LEU A CA 1
ATOM 464 C C . LEU A 1 62 ? -11.352 -27.984 -28.047 1 80.5 62 LEU A C 1
ATOM 466 O O . LEU A 1 62 ? -12.172 -27.938 -28.969 1 80.5 62 LEU A O 1
ATOM 470 N N . GLU A 1 63 ? -10.766 -29.125 -27.609 1 79.62 63 GLU A N 1
ATOM 471 C CA . GLU A 1 63 ? -11.141 -30.375 -28.234 1 79.62 63 GLU A CA 1
ATOM 472 C C . GLU A 1 63 ? -12.414 -30.953 -27.609 1 79.62 63 GLU A C 1
ATOM 474 O O . GLU A 1 63 ? -13.117 -31.734 -28.25 1 79.62 63 GLU A O 1
ATOM 479 N N . ASN A 1 64 ? -12.641 -30.641 -26.406 1 83.44 64 ASN A N 1
ATOM 480 C CA . ASN A 1 64 ? -13.852 -31.047 -25.719 1 83.44 64 ASN A CA 1
ATOM 481 C C . ASN A 1 64 ? -14.812 -29.875 -25.531 1 83.44 64 ASN A C 1
ATOM 483 O O . ASN A 1 64 ? -15.07 -29.438 -24.406 1 83.44 64 ASN A O 1
ATOM 487 N N . LEU A 1 65 ? -15.477 -29.547 -26.562 1 89.19 65 LEU A N 1
ATOM 488 C CA . LEU A 1 65 ? -16.281 -28.328 -26.594 1 89.19 65 LEU A CA 1
ATOM 489 C C . LEU A 1 65 ? -17.484 -28.453 -25.672 1 89.19 65 LEU A C 1
ATOM 491 O O . LEU A 1 65 ? -17.906 -27.469 -25.062 1 89.19 65 LEU A O 1
ATOM 495 N N . SER A 1 66 ? -18.047 -29.688 -25.609 1 90.94 66 SER A N 1
ATOM 496 C CA . SER A 1 66 ? -19.219 -29.891 -24.766 1 90.94 66 SER A CA 1
ATOM 497 C C . SER A 1 66 ? -18.906 -29.594 -23.312 1 90.94 66 SER A C 1
ATOM 499 O O . SER A 1 66 ? -19.656 -28.891 -22.641 1 90.94 66 SER A O 1
ATOM 501 N N . ASP A 1 67 ? -17.797 -30.094 -22.875 1 90.75 67 ASP A N 1
ATOM 502 C CA . ASP A 1 67 ? -17.375 -29.844 -21.5 1 90.75 67 ASP A CA 1
ATOM 503 C C . ASP A 1 67 ? -17.109 -28.359 -21.266 1 90.75 67 ASP A C 1
ATOM 505 O O . ASP A 1 67 ? -17.453 -27.828 -20.203 1 90.75 67 ASP A O 1
ATOM 509 N N . LEU A 1 68 ? -16.531 -27.75 -22.234 1 91.56 68 LEU A N 1
ATOM 510 C CA . LEU A 1 68 ? -16.234 -26.328 -22.125 1 91.56 68 LEU A CA 1
ATOM 511 C C . LEU A 1 68 ? -17.516 -25.5 -22.094 1 91.56 68 LEU A C 1
ATOM 513 O O . LEU A 1 68 ? -17.625 -24.547 -21.297 1 91.56 68 LEU A O 1
ATOM 517 N N . GLU A 1 69 ? -18.438 -25.844 -22.875 1 93 69 GLU A N 1
ATOM 518 C CA . GLU A 1 69 ? -19.719 -25.156 -22.891 1 93 69 GLU A CA 1
ATOM 519 C C . GLU A 1 69 ? -20.438 -25.297 -21.547 1 93 69 GLU A C 1
ATOM 521 O O . GLU A 1 69 ? -21.031 -24.344 -21.047 1 93 69 GLU A O 1
ATOM 526 N N . ASN A 1 70 ? -20.438 -26.5 -21.047 1 93.25 70 ASN A N 1
ATOM 527 C CA . ASN A 1 70 ? -21.047 -26.75 -19.75 1 93.25 70 ASN A CA 1
ATOM 528 C C . ASN A 1 70 ? -20.375 -25.922 -18.656 1 93.25 70 ASN A C 1
ATOM 530 O O . ASN A 1 70 ? -21.062 -25.344 -17.812 1 93.25 70 ASN A O 1
ATOM 534 N N . ASN A 1 71 ? -19.062 -25.906 -18.641 1 94.06 71 ASN A N 1
ATOM 535 C CA . ASN A 1 71 ? -18.297 -25.094 -17.703 1 94.06 71 ASN A CA 1
ATOM 536 C C . ASN A 1 71 ? -18.703 -23.625 -17.766 1 94.06 71 ASN A C 1
ATOM 538 O O . ASN A 1 71 ? -18.969 -23 -16.734 1 94.06 71 ASN A O 1
ATOM 542 N N . ILE A 1 72 ? -18.797 -23.094 -18.953 1 93.44 72 ILE A N 1
ATOM 543 C CA . ILE A 1 72 ? -19.141 -21.703 -19.188 1 93.44 72 ILE A CA 1
ATOM 544 C C . ILE A 1 72 ? -20.562 -21.438 -18.703 1 93.44 72 ILE A C 1
ATOM 546 O O . ILE A 1 72 ? -20.844 -20.438 -18.062 1 93.44 72 ILE A O 1
ATOM 550 N N . ALA A 1 73 ? -21.438 -22.359 -18.969 1 94 73 ALA A N 1
ATOM 551 C CA . ALA A 1 73 ? -22.828 -22.234 -18.562 1 94 73 ALA A CA 1
ATOM 552 C C . ALA A 1 73 ? -22.953 -22.25 -17.031 1 94 73 ALA A C 1
ATOM 554 O O . ALA A 1 73 ? -23.688 -21.438 -16.453 1 94 73 ALA A O 1
ATOM 555 N N . LEU A 1 74 ? -22.281 -23.156 -16.438 1 95.12 74 LEU A N 1
ATOM 556 C CA . LEU A 1 74 ? -22.344 -23.281 -14.984 1 95.12 74 LEU A CA 1
ATOM 557 C C . LEU A 1 74 ? -21.781 -22.047 -14.305 1 95.12 74 LEU A C 1
ATOM 559 O O . LEU A 1 74 ? -22.172 -21.703 -13.188 1 95.12 74 LEU A O 1
ATOM 563 N N . ARG A 1 75 ? -20.922 -21.328 -14.969 1 95.94 75 ARG A N 1
ATOM 564 C CA . ARG A 1 75 ? -20.312 -20.125 -14.422 1 95.94 75 ARG A CA 1
ATOM 565 C C . ARG A 1 75 ? -21.172 -18.891 -14.734 1 95.94 75 ARG A C 1
ATOM 567 O O . ARG A 1 75 ? -20.938 -17.812 -14.18 1 95.94 75 ARG A O 1
ATOM 574 N N . GLY A 1 76 ? -22.047 -19.156 -15.609 1 93.12 76 GLY A N 1
ATOM 575 C CA . GLY A 1 76 ? -22.875 -18.031 -16.016 1 93.12 76 GLY A CA 1
ATOM 576 C C . GLY A 1 76 ? -22.156 -17.047 -16.922 1 93.12 76 GLY A C 1
ATOM 577 O O . GLY A 1 76 ? -22.438 -15.852 -16.906 1 93.12 76 GLY A O 1
ATOM 578 N N . LEU A 1 77 ? -21.156 -17.484 -17.656 1 90.62 77 LEU A N 1
ATOM 579 C CA . LEU A 1 77 ? -20.391 -16.625 -18.547 1 90.62 77 LEU A CA 1
ATOM 580 C C . LEU A 1 77 ? -20.953 -16.656 -19.969 1 90.62 77 LEU A C 1
ATOM 582 O O . LEU A 1 77 ? -21.734 -17.547 -20.297 1 90.62 77 LEU A O 1
ATOM 586 N N . SER A 1 78 ? -20.641 -15.586 -20.688 1 88.06 78 SER A N 1
ATOM 587 C CA . SER A 1 78 ? -21.047 -15.477 -22.078 1 88.06 78 SER A CA 1
ATOM 588 C C . SER A 1 78 ? -19.844 -15.438 -23.016 1 88.06 78 SER A C 1
ATOM 590 O O . SER A 1 78 ? -19.391 -14.359 -23.422 1 88.06 78 SER A O 1
ATOM 592 N N . ILE A 1 79 ? -19.344 -16.547 -23.281 1 86.5 79 ILE A N 1
ATOM 593 C CA . ILE A 1 79 ? -18.203 -16.688 -24.203 1 86.5 79 ILE A CA 1
ATOM 594 C C . ILE A 1 79 ? -18.625 -17.516 -25.406 1 86.5 79 ILE A C 1
ATOM 596 O O . ILE A 1 79 ? -19.25 -18.562 -25.266 1 86.5 79 ILE A O 1
ATOM 600 N N . ASN A 1 80 ? -18.344 -17.047 -26.562 1 87.56 80 ASN A N 1
ATOM 601 C CA . ASN A 1 80 ? -18.609 -17.797 -27.781 1 87.56 80 ASN A CA 1
ATOM 602 C C . ASN A 1 80 ? -17.562 -18.875 -28.016 1 87.56 80 ASN A C 1
ATOM 604 O O . ASN A 1 80 ? -16.578 -18.641 -28.734 1 87.56 80 ASN A O 1
ATOM 608 N N . VAL A 1 81 ? -17.844 -20.047 -27.578 1 87.69 81 VAL A N 1
ATOM 609 C CA . VAL A 1 81 ? -16.891 -21.141 -27.547 1 87.69 81 VAL A CA 1
ATOM 610 C C . VAL A 1 81 ? -16.609 -21.609 -28.969 1 87.69 81 VAL A C 1
ATOM 612 O O . VAL A 1 81 ? -15.477 -21.938 -29.312 1 87.69 81 VAL A O 1
ATOM 615 N N . HIS A 1 82 ? -17.547 -21.641 -29.797 1 90.25 82 HIS A N 1
ATOM 616 C CA . HIS A 1 82 ? -17.406 -22.156 -31.156 1 90.25 82 HIS A CA 1
ATOM 617 C C . HIS A 1 82 ? -16.547 -21.219 -32 1 90.25 82 HIS A C 1
ATOM 619 O O . HIS A 1 82 ? -15.688 -21.672 -32.75 1 90.25 82 HIS A O 1
ATOM 625 N N . GLU A 1 83 ? -16.844 -20.016 -31.828 1 90 83 GLU A N 1
ATOM 626 C CA . GLU A 1 83 ? -16.016 -19.047 -32.562 1 90 83 GLU A CA 1
ATOM 627 C C . GLU A 1 83 ? -14.562 -19.125 -32.094 1 90 83 GLU A C 1
ATOM 629 O O . GLU A 1 83 ? -13.648 -19.062 -32.938 1 90 83 GLU A O 1
ATOM 634 N N . THR A 1 84 ? -14.414 -19.203 -30.812 1 87.88 84 THR A N 1
ATOM 635 C CA . THR A 1 84 ? -13.062 -19.297 -30.266 1 87.88 84 THR A CA 1
ATOM 636 C C . THR A 1 84 ? -12.359 -20.547 -30.766 1 87.88 84 THR A C 1
ATOM 638 O O . THR A 1 84 ? -11.188 -20.5 -31.141 1 87.88 84 THR A O 1
ATOM 641 N N . ALA A 1 85 ? -13.023 -21.641 -30.812 1 88.69 85 ALA A N 1
ATOM 642 C CA . ALA A 1 85 ? -12.469 -22.906 -31.281 1 88.69 85 ALA A CA 1
ATOM 643 C C . ALA A 1 85 ? -12.094 -22.828 -32.75 1 88.69 85 ALA A C 1
ATOM 645 O O . ALA A 1 85 ? -11.047 -23.344 -33.156 1 88.69 85 ALA A O 1
ATOM 646 N N . SER A 1 86 ? -12.93 -22.234 -33.5 1 90.31 86 SER A N 1
ATOM 647 C CA . SER A 1 86 ? -12.68 -22.078 -34.938 1 90.31 86 SER A CA 1
ATOM 648 C C . SER A 1 86 ? -11.422 -21.234 -35.188 1 90.31 86 SER A C 1
ATOM 650 O O . SER A 1 86 ? -10.578 -21.609 -36 1 90.31 86 SER A O 1
ATOM 652 N N . LYS A 1 87 ? -11.391 -20.172 -34.469 1 87.06 87 LYS A N 1
ATOM 653 C CA . LYS A 1 87 ? -10.234 -19.297 -34.625 1 87.06 87 LYS A CA 1
ATOM 654 C C . LYS A 1 87 ? -8.953 -19.984 -34.156 1 87.06 87 LYS A C 1
ATOM 656 O O . LYS A 1 87 ? -7.895 -19.797 -34.781 1 87.06 87 LYS A O 1
ATOM 661 N N . TRP A 1 88 ? -9.078 -20.75 -33.188 1 85.94 88 TRP A N 1
ATOM 662 C CA . TRP A 1 88 ? -7.922 -21.5 -32.688 1 85.94 88 TRP A CA 1
ATOM 663 C C . TRP A 1 88 ? -7.457 -22.516 -33.719 1 85.94 88 TRP A C 1
ATOM 665 O O . TRP A 1 88 ? -6.258 -22.656 -33.969 1 85.94 88 TRP A O 1
ATOM 675 N N . THR A 1 89 ? -8.336 -23.172 -34.312 1 88 89 THR A N 1
ATOM 676 C CA . THR A 1 89 ? -8.016 -24.156 -35.344 1 88 89 THR A CA 1
ATOM 677 C C . THR A 1 89 ? -7.348 -23.5 -36.531 1 88 89 THR A C 1
ATOM 679 O O . THR A 1 89 ? -6.387 -24.031 -37.094 1 88 89 THR A O 1
ATOM 682 N N . GLU A 1 90 ? -7.898 -22.375 -36.844 1 90.19 90 GLU A N 1
ATOM 683 C CA . GLU A 1 90 ? -7.289 -21.625 -37.938 1 90.19 90 GLU A CA 1
ATOM 684 C C . GLU A 1 90 ? -5.855 -21.219 -37.594 1 90.19 90 GLU A C 1
ATOM 686 O O . GLU A 1 90 ? -4.961 -21.344 -38.438 1 90.19 90 GLU A O 1
ATOM 691 N N . TRP A 1 91 ? -5.746 -20.688 -36.406 1 87.31 91 TRP A N 1
ATOM 692 C CA . TRP A 1 91 ? -4.422 -20.281 -35.969 1 87.31 91 TRP A CA 1
ATOM 693 C C . TRP A 1 91 ? -3.449 -21.453 -36 1 87.31 91 TRP A C 1
ATOM 695 O O . TRP A 1 91 ? -2.322 -21.312 -36.5 1 87.31 91 TRP A O 1
ATOM 705 N N . ARG A 1 92 ? -3.857 -22.578 -35.562 1 85.5 92 ARG A N 1
ATOM 706 C CA . ARG A 1 92 ? -3.016 -23.766 -35.562 1 85.5 92 ARG A CA 1
ATOM 707 C C . ARG A 1 92 ? -2.648 -24.203 -36.969 1 85.5 92 ARG A C 1
ATOM 709 O O . ARG A 1 92 ? -1.52 -24.641 -37.219 1 85.5 92 ARG A O 1
ATOM 716 N N . THR A 1 93 ? -3.562 -24.125 -37.812 1 91.19 93 THR A N 1
ATOM 717 C CA . THR A 1 93 ? -3.322 -24.484 -39.219 1 91.19 93 THR A CA 1
ATOM 718 C C . THR A 1 93 ? -2.264 -23.578 -39.812 1 91.19 93 THR A C 1
ATOM 720 O O . THR A 1 93 ? -1.336 -24.047 -40.469 1 91.19 93 THR A O 1
ATOM 723 N N . VAL A 1 94 ? -2.492 -22.328 -39.562 1 91.69 94 VAL A N 1
ATOM 724 C CA . VAL A 1 94 ? -1.562 -21.359 -40.125 1 91.69 94 VAL A CA 1
ATOM 725 C C . VAL A 1 94 ? -0.184 -21.531 -39.5 1 91.69 94 VAL A C 1
ATOM 727 O O . VAL A 1 94 ? 0.839 -21.391 -40.188 1 91.69 94 VAL A O 1
ATOM 730 N N . MET A 1 95 ? -0.165 -21.812 -38.25 1 87.12 95 MET A N 1
ATOM 731 C CA . MET A 1 95 ? 1.096 -22.078 -37.562 1 87.12 95 MET A CA 1
ATOM 732 C C . MET A 1 95 ? 1.79 -23.312 -38.156 1 87.12 95 MET A C 1
ATOM 734 O O . MET A 1 95 ? 3.016 -23.344 -38.25 1 87.12 95 MET A O 1
ATOM 738 N N . GLY A 1 96 ? 1.03 -24.297 -38.469 1 89.12 96 GLY A N 1
ATOM 739 C CA . GLY A 1 96 ? 1.578 -25.469 -39.156 1 89.12 96 GLY A CA 1
ATOM 740 C C . GLY A 1 96 ? 2.195 -25.156 -40.5 1 89.12 96 GLY A C 1
ATOM 741 O O . GLY A 1 96 ? 3.262 -25.688 -40.812 1 89.12 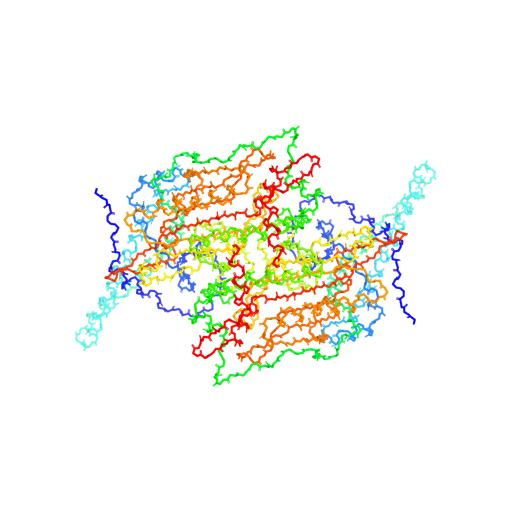96 GLY A O 1
ATOM 742 N N . LEU A 1 97 ? 1.566 -24.312 -41.188 1 93.06 97 LEU A N 1
ATOM 743 C CA . LEU A 1 97 ? 2.086 -23.875 -42.469 1 93.06 97 LEU A CA 1
ATOM 744 C C . LEU A 1 97 ? 3.408 -23.141 -42.312 1 93.06 97 LEU A C 1
ATOM 746 O O . LEU A 1 97 ? 4.316 -23.281 -43.125 1 93.06 97 LEU A O 1
ATOM 750 N N . LYS A 1 98 ? 3.436 -22.328 -41.281 1 91.44 98 LYS A N 1
ATOM 751 C CA . LYS A 1 98 ? 4.68 -21.625 -41 1 91.44 98 LYS A CA 1
ATOM 752 C C . LYS A 1 98 ? 5.828 -22.609 -40.75 1 91.44 98 LYS A C 1
ATOM 754 O O . LYS A 1 98 ? 6.922 -22.422 -41.312 1 91.44 98 LYS A O 1
ATOM 759 N N . VAL A 1 99 ? 5.555 -23.578 -40 1 90.5 99 VAL A N 1
ATOM 760 C CA . VAL A 1 99 ? 6.574 -24.578 -39.719 1 90.5 99 VAL A CA 1
ATOM 761 C C . VAL A 1 99 ? 7.008 -25.281 -41 1 90.5 99 VAL A C 1
ATOM 763 O O . VAL A 1 99 ? 8.195 -25.516 -41.219 1 90.5 99 VAL A O 1
ATOM 766 N N . GLU A 1 100 ? 6.129 -25.578 -41.844 1 93 100 GLU A N 1
ATOM 767 C CA . GLU A 1 100 ? 6.418 -26.234 -43.125 1 93 100 GLU A CA 1
ATOM 768 C C . GLU A 1 100 ? 7.289 -25.359 -44 1 93 100 GLU A C 1
ATOM 770 O O . GLU A 1 100 ? 8.242 -25.828 -44.625 1 93 100 GLU A O 1
ATOM 775 N N . ILE A 1 101 ? 6.891 -24.156 -44.031 1 94.25 101 ILE A N 1
ATOM 776 C CA . ILE A 1 101 ? 7.625 -23.219 -44.875 1 94.25 101 ILE A CA 1
ATOM 777 C C . ILE A 1 101 ? 9.047 -23.062 -44.344 1 94.25 101 ILE A C 1
ATOM 779 O O . ILE A 1 101 ? 10 -23 -45.125 1 94.25 101 ILE A O 1
ATOM 783 N N . GLU A 1 102 ? 9.18 -23 -43.062 1 91.38 102 GLU A N 1
ATOM 784 C CA . GLU A 1 102 ? 10.492 -22.844 -42.438 1 91.38 102 GLU A CA 1
ATOM 785 C C . GLU A 1 102 ? 11.359 -24.078 -42.688 1 91.38 102 GLU A C 1
ATOM 787 O O . GLU A 1 102 ? 12.57 -23.953 -42.906 1 91.38 102 GLU A O 1
ATOM 792 N N . GLU A 1 103 ? 10.758 -25.203 -42.688 1 92.06 103 GLU A N 1
ATOM 793 C CA . GLU A 1 103 ? 11.484 -26.438 -42.969 1 92.06 103 GLU A CA 1
ATOM 794 C C . GLU A 1 103 ? 11.945 -26.453 -44.438 1 92.06 103 GLU A C 1
ATOM 796 O O . GLU A 1 103 ? 13.078 -26.844 -44.719 1 92.06 103 GLU A O 1
ATOM 801 N N . LYS A 1 104 ? 11.133 -26.109 -45.344 1 94 104 LYS A N 1
ATOM 802 C CA . LYS A 1 104 ? 11.484 -26.016 -46.75 1 94 104 LYS A CA 1
ATOM 803 C C . LYS A 1 104 ? 12.609 -25.016 -46.969 1 94 104 LYS A C 1
ATOM 805 O O . LYS A 1 104 ? 13.516 -25.266 -47.781 1 94 104 LYS A O 1
ATOM 810 N N . ARG A 1 105 ? 12.5 -23.938 -46.25 1 92.44 105 ARG A N 1
ATOM 811 C CA . ARG A 1 105 ? 13.531 -22.906 -46.375 1 92.44 105 ARG A CA 1
ATOM 812 C C . ARG A 1 105 ? 14.883 -23.438 -45.906 1 92.44 105 ARG A C 1
ATOM 814 O O . ARG A 1 105 ? 15.914 -23.141 -46.531 1 92.44 105 ARG A O 1
ATOM 821 N N . SER A 1 106 ? 14.82 -24.141 -44.875 1 91.88 106 SER A N 1
ATOM 822 C CA . SER A 1 106 ? 16.047 -24.719 -44.312 1 91.88 106 SER A CA 1
ATOM 823 C C . SER A 1 106 ? 16.672 -25.703 -45.312 1 91.88 106 SER A C 1
ATOM 825 O O . SER A 1 106 ? 17.891 -25.719 -45.469 1 91.88 106 SER A O 1
ATOM 827 N N . VAL A 1 107 ? 15.906 -26.484 -46 1 92.81 107 VAL A N 1
ATOM 828 C CA . VAL A 1 107 ? 16.375 -27.453 -46.969 1 92.81 107 VAL A CA 1
ATOM 829 C C . VAL A 1 107 ? 17 -26.734 -48.156 1 92.81 107 VAL A C 1
ATOM 831 O O . VAL A 1 107 ? 18.062 -27.125 -48.625 1 92.81 107 VAL A O 1
ATOM 834 N N . VAL A 1 108 ? 16.344 -25.656 -48.594 1 93.62 108 VAL A N 1
ATOM 835 C CA . VAL A 1 108 ? 16.828 -24.906 -49.75 1 93.62 108 VAL A CA 1
ATOM 836 C C . VAL A 1 108 ? 18.141 -24.219 -49.406 1 93.62 108 VAL A C 1
ATOM 838 O O . VAL A 1 108 ? 19.078 -24.219 -50.219 1 93.62 108 VAL A O 1
ATOM 841 N N . THR A 1 109 ? 18.25 -23.656 -48.25 1 90.88 109 THR A N 1
ATOM 842 C CA . THR A 1 109 ? 19.453 -22.969 -47.812 1 90.88 109 THR A CA 1
ATOM 843 C C . THR A 1 109 ? 20.625 -23.953 -47.719 1 90.88 109 THR A C 1
ATOM 845 O O . THR A 1 109 ? 21.734 -23.625 -48.125 1 90.88 109 THR A O 1
ATOM 848 N N . LYS A 1 110 ? 20.328 -25.172 -47.25 1 91.12 110 LYS A N 1
ATOM 849 C CA . LYS A 1 110 ? 21.359 -26.203 -47.156 1 91.12 110 LYS A CA 1
ATOM 850 C C . LYS A 1 110 ? 21.797 -26.672 -48.531 1 91.12 110 LYS A C 1
ATOM 852 O O . LYS A 1 110 ? 23 -26.891 -48.781 1 91.12 110 LYS A O 1
ATOM 857 N N . ALA A 1 111 ? 20.859 -26.812 -49.469 1 90.94 111 ALA A N 1
ATOM 858 C CA . ALA A 1 111 ? 21.156 -27.266 -50.812 1 90.94 111 ALA A CA 1
ATOM 859 C C . ALA A 1 111 ? 21.984 -26.219 -51.562 1 90.94 111 ALA A C 1
ATOM 861 O O . ALA A 1 111 ? 22.922 -26.562 -52.312 1 90.94 111 ALA A O 1
ATOM 862 N N . LEU A 1 112 ? 21.672 -24.953 -51.344 1 89.62 112 LEU A N 1
ATOM 863 C CA . LEU A 1 112 ? 22.391 -23.859 -52 1 89.62 112 LEU A CA 1
ATOM 864 C C . LEU A 1 112 ? 23.828 -23.797 -51.5 1 89.62 112 LEU A C 1
ATOM 866 O O . LEU A 1 112 ? 24.75 -23.516 -52.281 1 89.62 112 LEU A O 1
ATOM 870 N N . LYS A 1 113 ? 24.047 -24.031 -50.25 1 87.25 113 LYS A N 1
ATOM 871 C CA . LYS A 1 113 ? 25.391 -24 -49.688 1 87.25 113 LYS A CA 1
ATOM 872 C C . LYS A 1 113 ? 26.266 -25.125 -50.25 1 87.25 113 LYS A C 1
ATOM 874 O O . LYS A 1 113 ? 27.453 -24.922 -50.5 1 87.25 113 LYS A O 1
ATOM 879 N N . THR A 1 114 ? 25.641 -26.25 -50.594 1 84.88 114 THR A N 1
ATOM 880 C CA . THR A 1 114 ? 26.375 -27.406 -51.125 1 84.88 114 THR A CA 1
ATOM 881 C C . THR A 1 114 ? 26.703 -27.188 -52.594 1 84.88 114 THR A C 1
ATOM 883 O O . THR A 1 114 ? 27.766 -27.594 -53.062 1 84.88 114 THR A O 1
ATOM 886 N N . LEU A 1 115 ? 25.844 -26.453 -53.344 1 83.19 115 LEU A N 1
ATOM 887 C CA . LEU A 1 115 ? 26.016 -26.266 -54.781 1 83.19 115 LEU A CA 1
ATOM 888 C C . LEU A 1 115 ? 27 -25.141 -55.062 1 83.19 115 LEU A C 1
ATOM 890 O O . LEU A 1 115 ? 27.688 -25.141 -56.094 1 83.19 115 LEU A O 1
ATOM 894 N N . GLN A 1 116 ? 26.922 -24.078 -54.281 1 70.31 116 GLN A N 1
ATOM 895 C CA . GLN A 1 116 ? 27.812 -22.953 -54.5 1 70.31 116 GLN A CA 1
ATOM 896 C C . GLN A 1 116 ? 29.281 -23.391 -54.562 1 70.31 116 GLN A C 1
ATOM 898 O O . GLN A 1 116 ? 30.125 -22.703 -55.125 1 70.31 116 GLN A O 1
ATOM 903 N N . LYS A 1 117 ? 29.594 -24.672 -54.125 1 67.5 117 LYS A N 1
ATOM 904 C CA . LYS A 1 117 ? 30.969 -25.156 -54.156 1 67.5 117 LYS A CA 1
ATOM 905 C C . LYS A 1 117 ? 31.297 -25.828 -55.469 1 67.5 117 LYS A C 1
ATOM 907 O O . LYS A 1 117 ? 32.469 -26.156 -55.75 1 67.5 117 LYS A O 1
ATOM 912 N N . ASN A 1 118 ? 30.203 -26 -56.406 1 70 118 ASN A N 1
ATOM 913 C CA . ASN A 1 118 ? 30.469 -26.656 -57.688 1 70 118 ASN A CA 1
ATOM 914 C C . ASN A 1 118 ? 30.047 -25.781 -58.844 1 70 118 ASN A C 1
ATOM 916 O O . ASN A 1 118 ? 28.859 -25.531 -59.062 1 70 118 ASN A O 1
ATOM 920 N N . PRO A 1 119 ? 30.797 -25.062 -59.594 1 66.06 119 PRO A N 1
ATOM 921 C CA . PRO A 1 119 ? 30.547 -24.141 -60.719 1 66.06 119 PRO A CA 1
ATOM 922 C C . PRO A 1 119 ? 29.688 -24.75 -61.812 1 66.06 119 PRO A C 1
ATOM 924 O O . PRO A 1 119 ? 29.031 -24.016 -62.562 1 66.06 119 PRO A O 1
ATOM 927 N N . LYS A 1 120 ? 29.609 -26.094 -62 1 73.19 120 LYS A N 1
ATOM 928 C CA . LYS A 1 120 ? 28.906 -26.766 -63.094 1 73.19 120 LYS A CA 1
ATOM 929 C C . LYS A 1 120 ? 27.406 -26.828 -62.844 1 73.19 120 LYS A C 1
ATOM 931 O O . LYS A 1 120 ? 26.641 -27.203 -63.75 1 73.19 120 LYS A O 1
ATOM 936 N N . GLN A 1 121 ? 26.938 -26.359 -61.75 1 79.12 121 GLN A N 1
ATOM 937 C CA . GLN A 1 121 ? 25.516 -26.484 -61.406 1 79.12 121 GLN A CA 1
ATOM 938 C C . GLN A 1 121 ? 24.891 -25.109 -61.188 1 79.12 121 GLN A C 1
ATOM 940 O O . GLN A 1 121 ? 24.062 -24.938 -60.281 1 79.12 121 GLN A O 1
ATOM 945 N N . LYS A 1 122 ? 25.266 -24.219 -61.969 1 80 122 LYS A N 1
ATOM 946 C CA . LYS A 1 122 ? 24.812 -22.828 -61.875 1 80 122 LYS A CA 1
ATOM 947 C C . LYS A 1 122 ? 23.297 -22.734 -62.062 1 80 122 LYS A C 1
ATOM 949 O O . LYS A 1 122 ? 22.641 -21.953 -61.375 1 80 122 LYS A O 1
ATOM 954 N N . GLU A 1 123 ? 22.812 -23.562 -63 1 84.5 123 GLU A N 1
ATOM 955 C CA . GLU A 1 123 ? 21.391 -23.516 -63.281 1 84.5 123 GLU A CA 1
ATOM 956 C C . GLU A 1 123 ? 20.578 -24 -62.094 1 84.5 123 GLU A C 1
ATOM 958 O O . GLU A 1 123 ? 19.547 -23.406 -61.75 1 84.5 123 GLU A O 1
ATOM 963 N N . ARG A 1 124 ? 21.094 -25.078 -61.531 1 87.12 124 ARG A N 1
ATOM 964 C CA . ARG A 1 124 ? 20.438 -25.625 -60.344 1 87.12 124 ARG A CA 1
ATOM 965 C C . ARG A 1 124 ? 20.516 -24.641 -59.156 1 87.12 124 ARG A C 1
ATOM 967 O O . ARG A 1 124 ? 19.562 -24.516 -58.406 1 87.12 124 ARG A O 1
ATOM 974 N N . ALA A 1 125 ? 21.531 -23.922 -59.062 1 88.12 125 ALA A N 1
ATOM 975 C CA . ALA A 1 125 ? 21.719 -22.922 -58 1 88.12 125 ALA A CA 1
ATOM 976 C C . ALA A 1 125 ? 20.734 -21.766 -58.188 1 88.12 125 ALA A C 1
ATOM 978 O O . ALA A 1 125 ? 20.188 -21.25 -57.219 1 88.12 125 ALA A O 1
ATOM 979 N N . GLU A 1 126 ? 20.578 -21.438 -59.438 1 88.62 126 GLU A N 1
ATOM 980 C CA . GLU A 1 126 ? 19.656 -20.328 -59.719 1 88.62 126 GLU A CA 1
ATOM 981 C C . GLU A 1 126 ? 18.219 -20.734 -59.406 1 88.62 126 GLU A C 1
ATOM 983 O O . GLU A 1 126 ? 17.422 -19.906 -58.938 1 88.62 126 GLU A O 1
ATOM 988 N N . GLU A 1 127 ? 17.906 -21.984 -59.688 1 91.12 127 GLU A N 1
ATOM 989 C CA . GLU A 1 127 ? 16.578 -22.5 -59.344 1 91.12 127 GLU A CA 1
ATOM 990 C C . GLU A 1 127 ? 16.344 -22.5 -57.844 1 91.12 127 GLU A C 1
ATOM 992 O O . GLU A 1 127 ? 15.25 -22.172 -57.375 1 91.12 127 GLU A O 1
ATOM 997 N N . LEU A 1 128 ? 17.297 -22.891 -57.094 1 92.5 128 LEU A N 1
ATOM 998 C CA . LEU A 1 128 ? 17.203 -22.922 -55.656 1 92.5 128 LEU A CA 1
ATOM 999 C C . LEU A 1 128 ? 17.094 -21.516 -55.094 1 92.5 128 LEU A C 1
ATOM 1001 O O . LEU A 1 128 ? 16.391 -21.297 -54.094 1 92.5 128 LEU A O 1
ATOM 1005 N N . LYS A 1 129 ? 17.766 -20.625 -55.719 1 91.56 129 LYS A N 1
ATOM 1006 C CA . LYS A 1 129 ? 17.672 -19.234 -55.312 1 91.56 129 LYS A CA 1
ATOM 1007 C C . LYS A 1 129 ? 16.266 -18.672 -55.5 1 91.56 129 LYS A C 1
ATOM 1009 O O . LYS A 1 129 ? 15.758 -17.938 -54.656 1 91.56 129 LYS A O 1
ATOM 1014 N N . GLU A 1 130 ? 15.805 -19.031 -56.656 1 93.12 130 GLU A N 1
ATOM 1015 C CA . GLU A 1 130 ? 14.438 -18.594 -56.938 1 93.12 130 GLU A CA 1
ATOM 1016 C C . GLU A 1 130 ? 13.445 -19.234 -55.969 1 93.12 130 GLU A C 1
ATOM 1018 O O . GLU A 1 130 ? 12.477 -18.594 -55.562 1 93.12 130 GLU A O 1
ATOM 1023 N N . GLN A 1 131 ? 13.672 -20.469 -55.656 1 93.25 131 GLN A N 1
ATOM 1024 C CA . GLN A 1 131 ? 12.844 -21.156 -54.656 1 93.25 131 GLN A CA 1
ATOM 1025 C C . GLN A 1 131 ? 12.969 -20.5 -53.281 1 93.25 131 GLN A C 1
ATOM 1027 O O . GLN A 1 131 ? 11.977 -20.344 -52.562 1 93.25 131 GLN A O 1
ATOM 1032 N N . GLY A 1 132 ? 14.117 -20.188 -52.969 1 92.94 132 GLY A N 1
ATOM 1033 C CA . GLY A 1 132 ? 14.359 -19.484 -51.719 1 92.94 132 GLY A CA 1
ATOM 1034 C C . GLY A 1 132 ? 13.633 -18.156 -51.625 1 92.94 132 GLY A C 1
ATOM 1035 O O . GLY A 1 132 ? 13.078 -17.812 -50.562 1 92.94 132 GLY A O 1
ATOM 1036 N N . ARG A 1 133 ? 13.664 -17.453 -52.719 1 93.88 133 ARG A N 1
ATOM 1037 C CA . ARG A 1 133 ? 12.969 -16.172 -52.781 1 93.88 133 ARG A CA 1
ATOM 1038 C C . ARG A 1 133 ? 11.461 -16.359 -52.594 1 93.88 133 ARG A C 1
ATOM 1040 O O . ARG A 1 133 ? 10.805 -15.578 -51.906 1 93.88 133 ARG A O 1
ATOM 1047 N N . LYS A 1 134 ? 10.93 -17.344 -53.219 1 94.5 134 LYS A N 1
ATOM 1048 C CA . LYS A 1 134 ? 9.5 -17.625 -53.125 1 94.5 134 LYS A CA 1
ATOM 1049 C C . LYS A 1 134 ? 9.125 -18.016 -51.688 1 94.5 134 LYS A C 1
ATOM 1051 O O . LYS A 1 134 ? 8.094 -17.562 -51.156 1 94.5 134 LYS A O 1
ATOM 1056 N N . LEU A 1 135 ? 9.922 -18.812 -51.062 1 95.31 135 LEU A N 1
ATOM 1057 C CA . LEU A 1 135 ? 9.664 -19.266 -49.688 1 95.31 135 LEU A CA 1
ATOM 1058 C C . LEU A 1 135 ? 9.75 -18.094 -48.719 1 95.31 135 LEU A C 1
ATOM 1060 O O . LEU A 1 135 ? 8.984 -18.031 -47.75 1 95.31 135 LEU A O 1
ATOM 1064 N N . ARG A 1 136 ? 10.594 -17.188 -49 1 92.88 136 ARG A N 1
ATOM 1065 C CA . ARG A 1 136 ? 10.711 -15.992 -48.188 1 92.88 136 ARG A CA 1
ATOM 1066 C C . ARG A 1 136 ? 9.453 -15.133 -48.281 1 92.88 136 ARG A C 1
ATOM 1068 O O . ARG A 1 136 ? 8.984 -14.578 -47.281 1 92.88 136 ARG A O 1
ATOM 1075 N N . SER A 1 137 ? 9.023 -15.039 -49.438 1 94.62 137 SER A N 1
ATOM 1076 C CA . SER A 1 137 ? 7.793 -14.281 -49.688 1 94.62 137 SER A CA 1
ATOM 1077 C C . SER A 1 137 ? 6.602 -14.953 -49 1 94.62 137 SER A C 1
ATOM 1079 O O . SER A 1 137 ? 5.754 -14.281 -48.406 1 94.62 137 SER A O 1
ATOM 1081 N N . GLU A 1 138 ? 6.539 -16.25 -49.094 1 93.69 138 GLU A N 1
ATOM 1082 C CA . GLU A 1 138 ? 5.469 -17 -48.438 1 93.69 138 GLU A CA 1
ATOM 1083 C C . GLU A 1 138 ? 5.543 -16.891 -46.906 1 93.69 138 GLU A C 1
ATOM 1085 O O . GLU A 1 138 ? 4.516 -16.781 -46.25 1 93.69 138 GLU A O 1
ATOM 1090 N N . ALA A 1 139 ? 6.68 -16.938 -46.438 1 92.25 139 ALA A N 1
ATOM 1091 C CA . ALA A 1 139 ? 6.887 -16.812 -45 1 92.25 139 ALA A CA 1
ATOM 1092 C C . ALA A 1 139 ? 6.383 -15.461 -44.5 1 92.25 139 ALA A C 1
ATOM 1094 O O . ALA A 1 139 ? 5.781 -15.383 -43.406 1 92.25 139 ALA A O 1
ATOM 1095 N N . LYS A 1 140 ? 6.609 -14.453 -45.219 1 91.44 140 LYS A N 1
ATOM 1096 C CA . LYS A 1 140 ? 6.148 -13.117 -44.875 1 91.44 140 LYS A CA 1
ATOM 1097 C C . LYS A 1 140 ? 4.625 -13.047 -44.812 1 91.44 140 LYS A C 1
ATOM 1099 O O . LYS A 1 140 ? 4.047 -12.461 -43.906 1 91.44 140 LYS A O 1
ATOM 1104 N N . VAL A 1 141 ? 4.086 -13.641 -45.781 1 92.81 141 VAL A N 1
ATOM 1105 C CA . VAL A 1 141 ? 2.631 -13.641 -45.875 1 92.81 141 VAL A CA 1
ATOM 1106 C C . VAL A 1 141 ? 2.035 -14.414 -44.719 1 92.81 141 VAL A C 1
ATOM 1108 O O . VAL A 1 141 ? 1.056 -13.977 -44.094 1 92.81 141 VAL A O 1
ATOM 1111 N N . ILE A 1 142 ? 2.613 -15.523 -44.375 1 92.38 142 ILE A N 1
ATOM 1112 C CA . ILE A 1 142 ? 2.115 -16.375 -43.312 1 92.38 142 ILE A CA 1
ATOM 1113 C C . ILE A 1 142 ? 2.277 -15.664 -41.969 1 92.38 142 ILE A C 1
ATOM 1115 O O . ILE A 1 142 ? 1.414 -15.766 -41.094 1 92.38 142 ILE A O 1
ATOM 1119 N N . MET A 1 143 ? 3.328 -14.945 -41.875 1 87.5 143 MET A N 1
ATOM 1120 C CA . MET A 1 143 ? 3.562 -14.219 -40.625 1 87.5 143 MET A CA 1
ATOM 1121 C C . MET A 1 143 ? 2.523 -13.117 -40.438 1 87.5 143 MET A C 1
ATOM 1123 O O . MET A 1 143 ? 2.041 -12.898 -39.312 1 87.5 143 MET A O 1
ATOM 1127 N N . GLU A 1 144 ? 2.244 -12.453 -41.438 1 87.19 144 GLU A N 1
ATOM 1128 C CA . GLU A 1 144 ? 1.216 -11.422 -41.375 1 87.19 144 GLU A CA 1
ATOM 1129 C C . GLU A 1 144 ? -0.139 -12.016 -41 1 87.19 144 GLU A C 1
ATOM 1131 O O . GLU A 1 144 ? -0.895 -11.422 -40.219 1 87.19 144 GLU A O 1
ATOM 1136 N N . LYS A 1 145 ? -0.367 -13.133 -41.594 1 88.31 145 LYS A N 1
ATOM 1137 C CA . LYS A 1 145 ? -1.613 -13.82 -41.281 1 88.31 145 LYS A CA 1
ATOM 1138 C C . LYS A 1 145 ? -1.638 -14.25 -39.812 1 88.31 145 LYS A C 1
ATOM 1140 O O . LYS A 1 145 ? -2.668 -14.141 -39.156 1 88.31 145 LYS A O 1
ATOM 1145 N N . ILE A 1 146 ? -0.561 -14.727 -39.344 1 84.5 146 ILE A N 1
ATOM 1146 C CA . ILE A 1 146 ? -0.439 -15.156 -37.969 1 84.5 146 ILE A CA 1
ATOM 1147 C C . ILE A 1 146 ? -0.673 -13.969 -37.031 1 84.5 146 ILE A C 1
ATOM 1149 O O . ILE A 1 146 ? -1.438 -14.07 -36.062 1 84.5 146 ILE A O 1
ATOM 1153 N N . TRP A 1 147 ? -0.113 -12.891 -37.344 1 79.88 147 TRP A N 1
ATOM 1154 C CA . TRP A 1 147 ? -0.236 -11.695 -36.5 1 79.88 147 TRP A CA 1
ATOM 1155 C C . TRP A 1 147 ? -1.684 -11.219 -36.438 1 79.88 147 TRP A C 1
ATOM 1157 O O . TRP A 1 147 ? -2.178 -10.852 -35.375 1 79.88 147 TRP A O 1
ATOM 1167 N N . ASN A 1 148 ? -2.26 -11.258 -37.5 1 82.12 148 ASN A N 1
ATOM 1168 C CA . ASN A 1 148 ? -3.658 -10.844 -37.562 1 82.12 148 ASN A CA 1
ATOM 1169 C C . ASN A 1 148 ? -4.559 -11.789 -36.781 1 82.12 148 ASN A C 1
ATOM 1171 O O . ASN A 1 148 ? -5.477 -11.352 -36.094 1 82.12 148 ASN A O 1
ATOM 1175 N N . LEU A 1 149 ? -4.258 -13.055 -36.969 1 82.69 149 LEU A N 1
ATOM 1176 C CA . LEU A 1 149 ? -5.047 -14.055 -36.25 1 82.69 149 LEU A CA 1
ATOM 1177 C C . LEU A 1 149 ? -4.801 -13.961 -34.719 1 82.69 149 LEU A C 1
ATOM 1179 O O . LEU A 1 149 ? -5.723 -14.141 -33.938 1 82.69 149 LEU A O 1
ATOM 1183 N N . GLU A 1 150 ? -3.621 -13.688 -34.312 1 77.94 150 GLU A N 1
ATOM 1184 C CA . GLU A 1 150 ? -3.271 -13.555 -32.906 1 77.94 150 GLU A CA 1
ATOM 1185 C C . GLU A 1 150 ? -4.059 -12.422 -32.25 1 77.94 150 GLU A C 1
ATOM 1187 O O . GLU A 1 150 ? -4.508 -12.555 -31.109 1 77.94 150 GLU A O 1
ATOM 1192 N N . GLU A 1 151 ? -4.199 -11.422 -32.938 1 75.06 151 GLU A N 1
ATOM 1193 C CA . GLU A 1 151 ? -4.918 -10.266 -32.406 1 75.06 151 GLU A CA 1
ATOM 1194 C C . GLU A 1 151 ? -6.375 -10.617 -32.125 1 75.06 151 GLU A C 1
ATOM 1196 O O . GLU A 1 151 ? -6.98 -10.047 -31.203 1 75.06 151 GLU A O 1
ATOM 1201 N N . THR A 1 152 ? -6.844 -11.555 -32.844 1 77.44 152 THR A N 1
ATOM 1202 C CA . THR A 1 152 ? -8.266 -11.852 -32.719 1 77.44 152 THR A CA 1
ATOM 1203 C C . THR A 1 152 ? -8.477 -13.086 -31.828 1 77.44 152 THR A C 1
ATOM 1205 O O . THR A 1 152 ? -9.531 -13.234 -31.203 1 77.44 152 THR A O 1
ATOM 1208 N N . VAL A 1 153 ? -7.535 -13.984 -31.797 1 78.75 153 VAL A N 1
ATOM 1209 C CA . VAL A 1 153 ? -7.746 -15.273 -31.141 1 78.75 153 VAL A CA 1
ATOM 1210 C C . VAL A 1 153 ? -7.23 -15.211 -29.703 1 78.75 153 VAL A C 1
ATOM 1212 O O . VAL A 1 153 ? -7.781 -15.867 -28.812 1 78.75 153 VAL A O 1
ATOM 1215 N N . ILE A 1 154 ? -6.312 -14.453 -29.375 1 75.38 154 ILE A N 1
ATOM 1216 C CA . ILE A 1 154 ? -5.59 -14.516 -28.109 1 75.38 154 ILE A CA 1
ATOM 1217 C C . ILE A 1 154 ? -6.492 -14.039 -26.969 1 75.38 154 ILE A C 1
ATOM 1219 O O . ILE A 1 154 ? -6.582 -14.688 -25.922 1 75.38 154 ILE A O 1
ATOM 1223 N N . ILE A 1 155 ? -7.172 -12.969 -27.172 1 77.44 155 ILE A N 1
ATOM 1224 C CA . ILE A 1 155 ? -7.965 -12.359 -26.109 1 77.44 155 ILE A CA 1
ATOM 1225 C C . ILE A 1 155 ? -9.078 -13.312 -25.688 1 77.44 155 ILE A C 1
ATOM 1227 O O . ILE A 1 155 ? -9.234 -13.617 -24.5 1 77.44 155 ILE A O 1
ATOM 1231 N N . PRO A 1 156 ? -9.773 -13.82 -26.703 1 79.75 156 PRO A N 1
ATOM 1232 C CA . PRO A 1 156 ? -10.805 -14.781 -26.297 1 79.75 156 PRO A CA 1
ATOM 1233 C C . PRO A 1 156 ? -10.219 -16 -25.578 1 79.75 156 PRO A C 1
ATOM 1235 O O . PRO A 1 156 ? -10.844 -16.516 -24.656 1 79.75 156 PRO A O 1
ATOM 1238 N N . LEU A 1 157 ? -9.125 -16.453 -25.984 1 81.06 157 LEU A N 1
ATOM 1239 C CA . LEU A 1 157 ? -8.477 -17.609 -25.344 1 81.06 157 LEU A CA 1
ATOM 1240 C C . LEU A 1 157 ? -8.094 -17.297 -23.906 1 81.06 157 LEU A C 1
ATOM 1242 O O . LEU A 1 157 ? -8.281 -18.125 -23.016 1 81.06 157 LEU A O 1
ATOM 1246 N N . LEU A 1 158 ? -7.629 -16.094 -23.688 1 79.69 158 LEU A N 1
ATOM 1247 C CA . LEU A 1 158 ? -7.188 -15.695 -22.359 1 79.69 158 LEU A CA 1
ATOM 1248 C C . LEU A 1 158 ? -8.383 -15.492 -21.438 1 79.69 158 LEU A C 1
ATOM 1250 O O . LEU A 1 158 ? -8.227 -15.477 -20.203 1 79.69 158 LEU A O 1
ATOM 1254 N N . GLN A 1 159 ? -9.531 -15.438 -21.984 1 83.31 159 GLN A N 1
ATOM 1255 C CA . GLN A 1 159 ? -10.734 -15.219 -21.188 1 83.31 159 GLN A CA 1
ATOM 1256 C C . GLN A 1 159 ? -11.383 -16.547 -20.812 1 83.31 159 GLN A C 1
ATOM 1258 O O . GLN A 1 159 ? -12.336 -16.578 -20.016 1 83.31 159 GLN A O 1
ATOM 1263 N N . LEU A 1 160 ? -10.883 -17.547 -21.391 1 87.5 160 LEU A N 1
ATOM 1264 C CA . LEU A 1 160 ? -11.43 -18.844 -21 1 87.5 160 LEU A CA 1
ATOM 1265 C C . LEU A 1 160 ? -11.141 -19.141 -19.531 1 87.5 160 LEU A C 1
ATOM 1267 O O . LEU A 1 160 ? -10.023 -18.938 -19.062 1 87.5 160 LEU A O 1
ATOM 1271 N N . PRO A 1 161 ? -12.164 -19.578 -18.844 1 91.69 161 PRO A N 1
ATOM 1272 C CA . PRO A 1 161 ? -11.992 -19.844 -17.422 1 91.69 161 PRO A CA 1
ATOM 1273 C C . PRO A 1 161 ? -11.281 -21.172 -17.156 1 91.69 161 PRO A C 1
ATOM 1275 O O . PRO A 1 161 ? -11.141 -22 -18.062 1 91.69 161 PRO A O 1
ATOM 1278 N N . ASN A 1 162 ? -10.859 -21.312 -15.953 1 92.88 162 ASN A N 1
ATOM 1279 C CA . ASN A 1 162 ? -10.352 -22.578 -15.453 1 92.88 162 ASN A CA 1
ATOM 1280 C C . ASN A 1 162 ? -11.422 -23.672 -15.516 1 92.88 162 ASN A C 1
ATOM 1282 O O . ASN A 1 162 ? -12.617 -23.375 -15.594 1 92.88 162 ASN A O 1
ATOM 1286 N N . ILE A 1 163 ? -10.93 -24.922 -15.539 1 91.94 163 ILE A N 1
ATOM 1287 C CA . ILE A 1 163 ? -11.844 -26.062 -15.5 1 91.94 163 ILE A CA 1
ATOM 1288 C C . ILE A 1 163 ? -12.422 -26.203 -14.094 1 91.94 163 ILE A C 1
ATOM 1290 O O . ILE A 1 163 ? -11.695 -26.094 -13.102 1 91.94 163 ILE A O 1
ATOM 1294 N N . LEU A 1 164 ? -13.703 -26.422 -14.008 1 95 164 LEU A N 1
ATOM 1295 C CA . LEU A 1 164 ? -14.328 -26.609 -12.703 1 95 164 LEU A CA 1
ATOM 1296 C C . LEU A 1 164 ? -13.891 -27.922 -12.062 1 95 164 LEU A C 1
ATOM 1298 O O . LEU A 1 164 ? -13.812 -28.938 -12.742 1 95 164 LEU A O 1
ATOM 1302 N N . HIS A 1 165 ? -13.602 -27.812 -10.852 1 93.5 165 HIS A N 1
ATOM 1303 C CA . HIS A 1 165 ? -13.344 -29.016 -10.078 1 93.5 165 HIS A CA 1
ATOM 1304 C C . HIS A 1 165 ? -14.594 -29.891 -9.992 1 93.5 165 HIS A C 1
ATOM 1306 O O . HIS A 1 165 ? -15.711 -29.375 -9.906 1 93.5 165 HIS A O 1
ATOM 1312 N N . HIS A 1 166 ? -14.383 -31.156 -9.898 1 91.5 166 HIS A N 1
ATOM 1313 C CA . HIS A 1 166 ? -15.508 -32.094 -9.867 1 91.5 166 HIS A CA 1
ATOM 1314 C C . HIS A 1 166 ? -16.359 -31.875 -8.617 1 91.5 166 HIS A C 1
ATOM 1316 O O . HIS A 1 166 ? -17.562 -32.156 -8.617 1 91.5 166 HIS A O 1
ATOM 1322 N N . SER A 1 167 ? -15.789 -31.312 -7.574 1 92.19 167 SER A N 1
ATOM 1323 C CA . SER A 1 167 ? -16.5 -31.109 -6.312 1 92.19 167 SER A CA 1
ATOM 1324 C C . SER A 1 167 ? -17.312 -29.828 -6.328 1 92.19 167 SER A C 1
ATOM 1326 O O . SER A 1 167 ? -18.109 -29.578 -5.422 1 92.19 167 SER A O 1
ATOM 1328 N N . THR A 1 168 ? -17.141 -28.953 -7.289 1 96.19 168 THR A N 1
ATOM 1329 C CA . THR A 1 168 ? -17.859 -27.688 -7.332 1 96.19 168 THR A CA 1
ATOM 1330 C C . THR A 1 168 ? -19.359 -27.922 -7.527 1 96.19 168 THR A C 1
ATOM 1332 O O . THR A 1 168 ? -19.766 -28.531 -8.516 1 96.19 168 THR A O 1
ATOM 1335 N N . PRO A 1 169 ? -20.156 -27.422 -6.676 1 96.19 169 PRO A N 1
ATOM 1336 C CA . PRO A 1 169 ? -21.609 -27.688 -6.754 1 96.19 169 PRO A CA 1
ATOM 1337 C C . PRO A 1 169 ? -22.312 -26.781 -7.762 1 96.19 169 PRO A C 1
ATOM 1339 O O . PRO A 1 169 ? -21.75 -25.766 -8.188 1 96.19 169 PRO A O 1
ATOM 1342 N N . SER A 1 170 ? -23.531 -27.156 -8.109 1 94.12 170 SER A N 1
ATOM 1343 C CA . SER A 1 170 ? -24.344 -26.359 -9.023 1 94.12 170 SER A CA 1
ATOM 1344 C C . SER A 1 170 ? -24.891 -25.109 -8.344 1 94.12 170 SER A C 1
ATOM 1346 O O . SER A 1 170 ? -25.141 -24.094 -9 1 94.12 170 SER A O 1
ATOM 1348 N N . MET A 1 171 ? -25.125 -25.25 -7.035 1 96.12 171 MET A N 1
ATOM 1349 C CA . MET A 1 171 ? -25.531 -24.125 -6.195 1 96.12 171 MET A CA 1
ATOM 1350 C C . MET A 1 171 ? -24.656 -24.031 -4.949 1 96.12 171 MET A C 1
ATOM 1352 O O . MET A 1 171 ? -24.109 -25.031 -4.488 1 96.12 171 MET A O 1
ATOM 1356 N N . ASP A 1 172 ? -24.578 -22.812 -4.477 1 97.62 172 ASP A N 1
ATOM 1357 C CA . ASP A 1 172 ? -23.797 -22.625 -3.256 1 97.62 172 ASP A CA 1
ATOM 1358 C C . ASP A 1 172 ? -24.281 -23.578 -2.152 1 97.62 172 ASP A C 1
ATOM 1360 O O . ASP A 1 172 ? -25.484 -23.766 -1.985 1 97.62 172 ASP A O 1
ATOM 1364 N N . LYS A 1 173 ? -23.375 -24.172 -1.445 1 97.75 173 LYS A N 1
ATOM 1365 C CA . LYS A 1 173 ? -23.688 -25.141 -0.407 1 97.75 173 LYS A CA 1
ATOM 1366 C C . LYS A 1 173 ? -23.141 -24.703 0.946 1 97.75 173 LYS A C 1
ATOM 1368 O O . LYS A 1 173 ? -21.969 -24.359 1.058 1 97.75 173 LYS A O 1
ATOM 1373 N N . LEU A 1 174 ? -23.969 -24.734 1.975 1 98.12 174 LEU A N 1
ATOM 1374 C CA . LEU A 1 174 ? -23.531 -24.469 3.342 1 98.12 174 LEU A CA 1
ATOM 1375 C C . LEU A 1 174 ? -22.797 -25.672 3.922 1 98.12 174 LEU A C 1
ATOM 1377 O O . LEU A 1 174 ? -23.359 -26.781 3.992 1 98.12 174 LEU A O 1
ATOM 1381 N N . LEU A 1 175 ? -21.578 -25.5 4.32 1 97.69 175 LEU A N 1
ATOM 1382 C CA . LEU A 1 175 ? -20.766 -26.594 4.828 1 97.69 175 LEU A CA 1
ATOM 1383 C C . LEU A 1 175 ? -20.734 -26.594 6.352 1 97.69 175 LEU A C 1
ATOM 1385 O O . LEU A 1 175 ? -20.609 -27.656 6.973 1 97.69 175 LEU A O 1
ATOM 1389 N N . PHE A 1 176 ? -20.703 -25.469 6.945 1 97.81 176 PHE A N 1
ATOM 1390 C CA . PHE A 1 176 ? -20.5 -25.312 8.383 1 97.81 176 PHE A CA 1
ATOM 1391 C C . PHE A 1 176 ? -21.078 -24 8.875 1 97.81 176 PHE A C 1
ATOM 1393 O O . PHE A 1 176 ? -21.094 -23.016 8.141 1 97.81 176 PHE A O 1
ATOM 1400 N N . SER A 1 177 ? -21.656 -23.984 10.023 1 98.12 177 SER A N 1
ATOM 1401 C CA . SER A 1 177 ? -22.141 -22.781 10.703 1 98.12 177 SER A CA 1
ATOM 1402 C C . SER A 1 177 ? -21.734 -22.781 12.172 1 98.12 177 SER A C 1
ATOM 1404 O O . SER A 1 177 ? -21.812 -23.812 12.844 1 98.12 177 SER A O 1
ATOM 1406 N N . PHE A 1 178 ? -21.219 -21.703 12.602 1 97.94 178 PHE A N 1
ATOM 1407 C CA . PHE A 1 178 ? -20.781 -21.547 13.984 1 97.94 178 PHE A CA 1
ATOM 1408 C C . PHE A 1 178 ? -21.641 -20.5 14.703 1 97.94 178 PHE A C 1
ATOM 1410 O O . PHE A 1 178 ? -21.812 -19.391 14.203 1 97.94 178 PHE A O 1
ATOM 1417 N N . LEU A 1 179 ? -22.188 -20.859 15.914 1 96.75 179 LEU A N 1
ATOM 1418 C CA . LEU A 1 179 ? -23.047 -20.016 16.734 1 96.75 179 LEU A CA 1
ATOM 1419 C C . LEU A 1 179 ? -24.234 -19.5 15.93 1 96.75 179 LEU A C 1
ATOM 1421 O O . LEU A 1 179 ? -24.328 -19.75 14.719 1 96.75 179 LEU A O 1
ATOM 1425 N N . ASP A 1 180 ? -25.141 -18.922 16.594 1 95.75 180 ASP A N 1
ATOM 1426 C CA . ASP A 1 180 ? -26.344 -18.406 15.953 1 95.75 180 ASP A CA 1
ATOM 1427 C C . ASP A 1 180 ? -26.172 -16.938 15.539 1 95.75 180 ASP A C 1
ATOM 1429 O O . ASP A 1 180 ? -25.328 -16.234 16.109 1 95.75 180 ASP A O 1
ATOM 1433 N N . LYS A 1 181 ? -26.969 -16.641 14.523 1 94.81 181 LYS A N 1
ATOM 1434 C CA . LYS A 1 181 ? -27.047 -15.219 14.172 1 94.81 181 LYS A CA 1
ATOM 1435 C C . LYS A 1 181 ? -27.406 -14.367 15.383 1 94.81 181 LYS A C 1
ATOM 1437 O O . LYS A 1 181 ? -28.25 -14.766 16.188 1 94.81 181 LYS A O 1
ATOM 1442 N N . PRO A 1 182 ? -26.766 -13.18 15.398 1 93.88 182 PRO A N 1
ATOM 1443 C CA . PRO A 1 182 ? -27.125 -12.328 16.531 1 93.88 182 PRO A CA 1
ATOM 1444 C C . PRO A 1 182 ? -28.531 -11.758 16.422 1 93.88 182 PRO A C 1
ATOM 1446 O O . PRO A 1 182 ? -29.016 -11.531 15.312 1 93.88 182 PRO A O 1
ATOM 1449 N N . THR A 1 183 ? -29.141 -11.586 17.594 1 93.31 183 THR A N 1
ATOM 1450 C CA . THR A 1 183 ? -30.438 -10.93 17.688 1 93.31 183 THR A CA 1
ATOM 1451 C C . THR A 1 183 ? -30.359 -9.68 18.547 1 93.31 183 THR A C 1
ATOM 1453 O O . THR A 1 183 ? -29.656 -9.664 19.562 1 93.31 183 THR A O 1
ATOM 1456 N N . PHE A 1 184 ? -31.094 -8.633 18.031 1 94.81 184 PHE A N 1
ATOM 1457 C CA . PHE A 1 184 ? -31.062 -7.363 18.75 1 94.81 184 PHE A CA 1
ATOM 1458 C C . PHE A 1 184 ? -32.469 -6.902 19.109 1 94.81 184 PHE A C 1
ATOM 1460 O O . PHE A 1 184 ? -33.438 -7.207 18.391 1 94.81 184 PHE A O 1
ATOM 1467 N N . THR A 1 185 ? -32.594 -6.18 20.234 1 94.25 185 THR A N 1
ATOM 1468 C CA . THR A 1 185 ? -33.844 -5.582 20.641 1 94.25 185 THR A CA 1
ATOM 1469 C C . THR A 1 185 ? -34 -4.184 20.047 1 94.25 185 THR A C 1
ATOM 1471 O O . THR A 1 185 ? -34.969 -3.479 20.344 1 94.25 185 THR A O 1
ATOM 1474 N N . PHE A 1 186 ? -33.062 -3.77 19.312 1 95.06 186 PHE A N 1
ATOM 1475 C CA . PHE A 1 186 ? -33 -2.49 18.625 1 95.06 186 PHE A CA 1
ATOM 1476 C C . PHE A 1 186 ? -32.625 -2.682 17.156 1 95.06 186 PHE A C 1
ATOM 1478 O O . PHE A 1 186 ? -32.25 -3.785 16.75 1 95.06 186 PHE A O 1
ATOM 1485 N N . SER A 1 187 ? -32.812 -1.652 16.453 1 94.56 187 SER A N 1
ATOM 1486 C CA . SER A 1 187 ? -32.375 -1.721 15.062 1 94.56 187 SER A CA 1
ATOM 1487 C C . SER A 1 187 ? -30.859 -1.61 14.953 1 94.56 187 SER A C 1
ATOM 1489 O O . SER A 1 187 ? -30.266 -0.599 15.352 1 94.56 187 SER A O 1
ATOM 1491 N N . PRO A 1 188 ? -30.25 -2.639 14.477 1 95.75 188 PRO A N 1
ATOM 1492 C CA . PRO A 1 188 ? -28.781 -2.604 14.391 1 95.75 188 PRO A CA 1
ATOM 1493 C C . PRO A 1 188 ? -28.281 -1.449 13.531 1 95.75 188 PRO A C 1
ATOM 1495 O O . PRO A 1 188 ? -28.875 -1.118 12.508 1 95.75 188 PRO A O 1
ATOM 1498 N N . LYS A 1 189 ? -27.234 -0.854 13.992 1 96 189 LYS A N 1
ATOM 1499 C CA . LYS A 1 189 ? -26.609 0.251 13.281 1 96 189 LYS A CA 1
ATOM 1500 C C . LYS A 1 189 ? -25.422 -0.241 12.438 1 96 189 LYS A C 1
ATOM 1502 O O . LYS A 1 189 ? -24.906 -1.331 12.68 1 96 189 LYS A O 1
ATOM 1507 N N . SER A 1 190 ? -25.078 0.562 11.438 1 95 190 SER A N 1
ATOM 1508 C CA . SER A 1 190 ? -23.922 0.246 10.602 1 95 190 SER A CA 1
ATOM 1509 C C . SER A 1 190 ? -22.625 0.491 11.352 1 95 190 SER A C 1
ATOM 1511 O O . SER A 1 190 ? -22.578 1.276 12.297 1 95 190 SER A O 1
ATOM 1513 N N . HIS A 1 191 ? -21.547 -0.174 10.867 1 95.56 191 HIS A N 1
ATOM 1514 C CA . HIS A 1 191 ? -20.234 0.064 11.453 1 95.56 191 HIS A CA 1
ATOM 1515 C C . HIS A 1 191 ? -19.781 1.503 11.227 1 95.56 191 HIS A C 1
ATOM 1517 O O . HIS A 1 191 ? -18.969 2.027 11.984 1 95.56 191 HIS A O 1
ATOM 1523 N N . LEU A 1 192 ? -20.312 2.158 10.219 1 92.56 192 LEU A N 1
ATOM 1524 C CA . LEU A 1 192 ? -20 3.562 9.984 1 92.56 192 LEU A CA 1
ATOM 1525 C C . LEU A 1 192 ? -20.547 4.438 11.102 1 92.56 192 LEU A C 1
ATOM 1527 O O . LEU A 1 192 ? -19.844 5.309 11.617 1 92.56 192 LEU A O 1
ATOM 1531 N N . GLU A 1 193 ? -21.781 4.184 11.414 1 93.44 193 GLU A N 1
ATOM 1532 C CA . GLU A 1 193 ? -22.406 4.945 12.484 1 93.44 193 GLU A CA 1
ATOM 1533 C C . GLU A 1 193 ? -21.734 4.66 13.828 1 93.44 193 GLU A C 1
ATOM 1535 O O . GLU A 1 193 ? -21.469 5.578 14.602 1 93.44 193 GLU A O 1
ATOM 1540 N N . LEU A 1 194 ? -21.5 3.377 14.062 1 96 194 LEU A N 1
ATOM 1541 C CA . LEU A 1 194 ? -20.859 2.977 15.312 1 96 194 LEU A CA 1
ATOM 1542 C C . LEU A 1 194 ? -19.453 3.586 15.422 1 96 194 LEU A C 1
ATOM 1544 O O . LEU A 1 194 ? -19.062 4.059 16.5 1 96 194 LEU A O 1
ATOM 1548 N N . GLY A 1 195 ? -18.734 3.525 14.312 1 94.5 195 GLY A N 1
ATOM 1549 C CA . GLY A 1 195 ? -17.391 4.07 14.281 1 94.5 195 GLY A CA 1
ATOM 1550 C C . GLY A 1 195 ? -17.359 5.574 14.484 1 94.5 195 GLY A C 1
ATOM 1551 O O . GLY A 1 195 ? -16.453 6.09 15.156 1 94.5 195 GLY A O 1
ATOM 1552 N N . LYS A 1 196 ? -18.281 6.258 13.906 1 92 196 LYS A N 1
ATOM 1553 C CA . LYS A 1 196 ? -18.375 7.703 14.078 1 92 196 LYS A CA 1
ATOM 1554 C C . LYS A 1 196 ? -18.641 8.07 15.539 1 92 196 LYS A C 1
ATOM 1556 O O . LYS A 1 196 ? -18 8.977 16.078 1 92 196 LYS A O 1
ATOM 1561 N N . VAL A 1 197 ? -19.531 7.344 16.172 1 93.69 197 VAL A N 1
ATOM 1562 C CA . VAL A 1 197 ? -19.906 7.629 17.547 1 93.69 197 VAL A CA 1
ATOM 1563 C C . VAL A 1 197 ? -18.75 7.32 18.484 1 93.69 197 VAL A C 1
ATOM 1565 O O . VAL A 1 197 ? -18.453 8.102 19.391 1 93.69 197 VAL A O 1
ATOM 1568 N N . SER A 1 198 ? -18.094 6.207 18.25 1 93.94 198 SER A N 1
ATOM 1569 C CA . SER A 1 198 ? -16.969 5.824 19.109 1 93.94 198 SER A CA 1
ATOM 1570 C C . SER A 1 198 ? -15.742 6.676 18.812 1 93.94 198 SER A C 1
ATOM 1572 O O . SER A 1 198 ? -14.812 6.73 19.609 1 93.94 198 SER A O 1
ATOM 1574 N N . GLY A 1 199 ? -15.695 7.258 17.594 1 93 199 GLY A N 1
ATOM 1575 C CA . GLY A 1 199 ? -14.539 8.031 17.156 1 93 199 GLY A CA 1
ATOM 1576 C C . GLY A 1 199 ? -13.398 7.164 16.656 1 93 199 GLY A C 1
ATOM 1577 O O . GLY A 1 199 ? -12.281 7.645 16.484 1 93 199 GLY A O 1
ATOM 1578 N N . GLU A 1 200 ? -13.688 5.902 16.391 1 95.5 200 GLU A N 1
ATOM 1579 C CA . GLU A 1 200 ? -12.602 4.973 16.078 1 95.5 200 GLU A CA 1
ATOM 1580 C C . GLU A 1 200 ? -12.477 4.758 14.57 1 95.5 200 GLU A C 1
ATOM 1582 O O . GLU A 1 200 ? -11.484 4.195 14.102 1 95.5 200 GLU A O 1
ATOM 1587 N N . VAL A 1 201 ? -13.484 5.184 13.797 1 94.69 201 VAL A N 1
ATOM 1588 C CA . VAL A 1 201 ? -13.43 5.117 12.344 1 94.69 201 VAL A CA 1
ATOM 1589 C C . VAL A 1 201 ? -13.727 6.492 11.75 1 94.69 201 VAL A C 1
ATOM 1591 O O . VAL A 1 201 ? -14.75 7.105 12.078 1 94.69 201 VAL A O 1
ATOM 1594 N N . GLU A 1 202 ? -12.812 6.906 10.961 1 90.69 202 GLU A N 1
ATOM 1595 C CA . GLU A 1 202 ? -13.023 8.164 10.25 1 90.69 202 GLU A CA 1
ATOM 1596 C C . GLU A 1 202 ? -12.688 8.023 8.773 1 90.69 202 GLU A C 1
ATOM 1598 O O . GLU A 1 202 ? -11.703 7.371 8.414 1 90.69 202 GLU A O 1
ATOM 1603 N N . PHE A 1 203 ? -13.539 8.547 7.973 1 85.19 203 PHE A N 1
ATOM 1604 C CA . PHE A 1 203 ? -13.266 8.531 6.543 1 85.19 203 PHE A CA 1
ATOM 1605 C C . PHE A 1 203 ? -12.797 9.898 6.066 1 85.19 203 PHE A C 1
ATOM 1607 O O . PHE A 1 203 ? -13.172 10.922 6.637 1 85.19 203 PHE A O 1
ATOM 1614 N N . LEU A 1 204 ? -11.898 9.812 5.125 1 77.31 204 LEU A N 1
ATOM 1615 C CA . LEU A 1 204 ? -11.453 11.047 4.488 1 77.31 204 LEU A CA 1
ATOM 1616 C C . LEU A 1 204 ? -12.625 11.797 3.865 1 77.31 204 LEU A C 1
ATOM 1618 O O . LEU A 1 204 ? -13.5 11.18 3.25 1 77.31 204 LEU A O 1
ATOM 1622 N N . LYS A 1 205 ? -12.562 13.078 4.148 1 68.44 205 LYS A N 1
ATOM 1623 C CA . LYS A 1 205 ? -13.633 13.898 3.6 1 68.44 205 LYS A CA 1
ATOM 1624 C C . LYS A 1 205 ? -13.719 13.75 2.084 1 68.44 205 LYS A C 1
ATOM 1626 O O . LYS A 1 205 ? -12.703 13.812 1.39 1 68.44 205 LYS A O 1
ATOM 1631 N N . ASN A 1 206 ? -14.82 13.453 1.562 1 63.47 206 ASN A N 1
ATOM 1632 C CA . ASN A 1 206 ? -15.141 13.273 0.15 1 63.47 206 ASN A CA 1
ATOM 1633 C C . ASN A 1 206 ? -14.414 12.07 -0.441 1 63.47 206 ASN A C 1
ATOM 1635 O O . ASN A 1 206 ? -14.148 12.023 -1.644 1 63.47 206 ASN A O 1
ATOM 1639 N N . SER A 1 207 ? -13.891 11.281 0.314 1 75.06 207 SER A N 1
ATOM 1640 C CA . SER A 1 207 ? -13.367 9.992 -0.131 1 75.06 207 SER A CA 1
ATOM 1641 C C . SER A 1 207 ? -13.898 8.852 0.731 1 75.06 207 SER A C 1
ATOM 1643 O O . SER A 1 207 ? -13.273 8.477 1.726 1 75.06 207 SER A O 1
ATOM 1645 N N . PRO A 1 208 ? -14.953 8.328 0.276 1 75 208 PRO A N 1
ATOM 1646 C CA . PRO A 1 208 ? -15.609 7.301 1.092 1 75 208 PRO A CA 1
ATOM 1647 C C . PRO A 1 208 ? -14.859 5.973 1.093 1 75 208 PRO A C 1
ATOM 1649 O O . PRO A 1 208 ? -15.234 5.047 1.814 1 75 208 PRO A O 1
ATOM 1652 N N . THR A 1 209 ? -13.797 5.922 0.434 1 81.31 209 THR A N 1
ATOM 1653 C CA . THR A 1 209 ? -13.102 4.645 0.336 1 81.31 209 THR A CA 1
ATOM 1654 C C . THR A 1 209 ? -11.758 4.703 1.066 1 81.31 209 THR A C 1
ATOM 1656 O O . THR A 1 209 ? -10.992 3.74 1.047 1 81.31 209 THR A O 1
ATOM 1659 N N . SER A 1 210 ? -11.492 5.809 1.673 1 86.5 210 SER A N 1
ATOM 1660 C CA . SER A 1 210 ? -10.258 5.98 2.439 1 86.5 210 SER A CA 1
ATOM 1661 C C . SER A 1 210 ? -10.555 6.184 3.922 1 86.5 210 SER A C 1
ATOM 1663 O O . SER A 1 210 ? -11.211 7.156 4.301 1 86.5 210 SER A O 1
ATOM 1665 N N . TYR A 1 211 ? -10.039 5.285 4.676 1 90.38 211 TYR A N 1
ATOM 1666 C CA . TYR A 1 211 ? -10.438 5.301 6.078 1 90.38 211 TYR A CA 1
ATOM 1667 C C . TYR A 1 211 ? -9.227 5.516 6.984 1 90.38 211 TYR A C 1
ATOM 1669 O O . TYR A 1 211 ? -8.086 5.316 6.562 1 90.38 211 TYR A O 1
ATOM 1677 N N . TYR A 1 212 ? -9.5 5.965 8.141 1 94.81 212 TYR A N 1
ATOM 1678 C CA . TYR A 1 212 ? -8.602 6.012 9.297 1 94.81 212 TYR A CA 1
ATOM 1679 C C . TYR A 1 212 ? -9.172 5.219 10.461 1 94.81 212 TYR A C 1
ATOM 1681 O O . TYR A 1 212 ? -10.383 5.25 10.711 1 94.81 212 TYR A O 1
ATOM 1689 N N . LEU A 1 213 ? -8.32 4.484 11.086 1 97.38 213 LEU A N 1
ATOM 1690 C CA . LEU A 1 213 ? -8.711 3.791 12.312 1 97.38 213 LEU A CA 1
ATOM 1691 C C . LEU A 1 213 ? -7.945 4.34 13.516 1 97.38 213 LEU A C 1
ATOM 1693 O O . LEU A 1 213 ? -6.77 4.691 13.398 1 97.38 213 LEU A O 1
ATOM 1697 N N . LYS A 1 214 ? -8.602 4.395 14.648 1 95.44 214 LYS A N 1
ATOM 1698 C CA . LYS A 1 214 ? -7.996 4.863 15.891 1 95.44 214 LYS A CA 1
ATOM 1699 C C . LYS A 1 214 ? -8.336 3.932 17.047 1 95.44 214 LYS A C 1
ATOM 1701 O O . LYS A 1 214 ? -9.242 3.105 16.953 1 95.44 214 LYS A O 1
ATOM 1706 N N . GLY A 1 215 ? -7.539 4.047 18.078 1 92 215 GLY A N 1
ATOM 1707 C CA . GLY A 1 215 ? -7.848 3.357 19.328 1 92 215 GLY A CA 1
ATOM 1708 C C . GLY A 1 215 ? -7.824 1.847 19.188 1 92 215 GLY A C 1
ATOM 1709 O O . GLY A 1 215 ? -6.875 1.282 18.641 1 92 215 GLY A O 1
ATOM 1710 N N . ASN A 1 216 ? -8.891 1.276 19.672 1 93.69 216 ASN A N 1
ATOM 1711 C CA . ASN A 1 216 ? -8.938 -0.181 19.734 1 93.69 216 ASN A CA 1
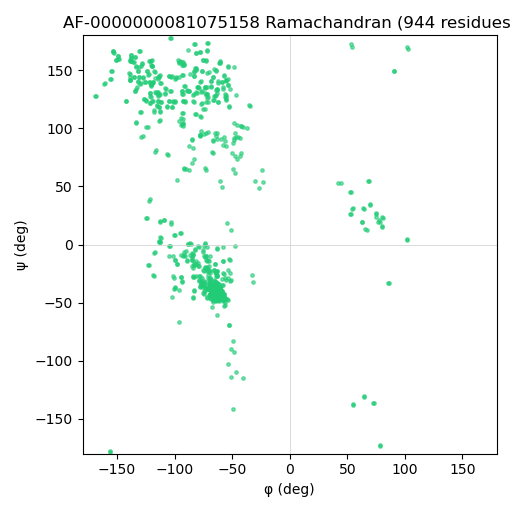ATOM 1712 C C . ASN A 1 216 ? -9.047 -0.805 18.359 1 93.69 216 ASN A C 1
ATOM 1714 O O . ASN A 1 216 ? -8.523 -1.892 18.109 1 93.69 216 ASN A O 1
ATOM 1718 N N . LEU A 1 217 ? -9.742 -0.109 17.5 1 96.31 217 LEU A N 1
ATOM 1719 C CA . LEU A 1 217 ? -9.875 -0.669 16.156 1 96.31 217 LEU A CA 1
ATOM 1720 C C . LEU A 1 217 ? -8.539 -0.662 15.422 1 96.31 217 LEU A C 1
ATOM 1722 O O . LEU A 1 217 ? -8.227 -1.596 14.68 1 96.31 217 LEU A O 1
ATOM 1726 N N . ALA A 1 218 ? -7.805 0.439 15.609 1 96.88 218 ALA A N 1
ATOM 1727 C CA . ALA A 1 218 ? -6.461 0.474 15.039 1 96.88 218 ALA A CA 1
ATOM 1728 C C . ALA A 1 218 ? -5.594 -0.647 15.602 1 96.88 218 ALA A C 1
ATOM 1730 O O . ALA A 1 218 ? -4.875 -1.319 14.859 1 96.88 218 ALA A O 1
ATOM 1731 N N . LEU A 1 219 ? -5.676 -0.866 16.875 1 96.31 219 LEU A N 1
ATOM 1732 C CA . LEU A 1 219 ? -4.914 -1.932 17.516 1 96.31 219 LEU A CA 1
ATOM 1733 C C . LEU A 1 219 ? -5.367 -3.299 17.016 1 96.31 219 LEU A C 1
ATOM 1735 O O . LEU A 1 219 ? -4.539 -4.176 16.766 1 96.31 219 LEU A O 1
ATOM 1739 N N . LEU A 1 220 ? -6.645 -3.441 16.859 1 97.5 220 LEU A N 1
ATOM 1740 C CA . LEU A 1 220 ? -7.18 -4.727 16.422 1 97.5 220 LEU A CA 1
ATOM 1741 C C . LEU A 1 220 ? -6.727 -5.039 14.992 1 97.5 220 LEU A C 1
ATOM 1743 O O . LEU A 1 220 ? -6.512 -6.207 14.656 1 97.5 220 LEU A O 1
ATOM 1747 N N . GLU A 1 221 ? -6.637 -4.016 14.164 1 97.25 221 GLU A N 1
ATOM 1748 C CA . GLU A 1 221 ? -6.129 -4.266 12.82 1 97.25 221 GLU A CA 1
ATOM 1749 C C . GLU A 1 221 ? -4.754 -4.926 12.867 1 97.25 221 GLU A C 1
ATOM 1751 O O . GLU A 1 221 ? -4.5 -5.898 12.148 1 97.25 221 GLU A O 1
ATOM 1756 N N . LEU A 1 222 ? -3.893 -4.402 13.703 1 95.62 222 LEU A N 1
ATOM 1757 C CA . LEU A 1 222 ? -2.549 -4.949 13.859 1 95.62 222 LEU A CA 1
ATOM 1758 C C . LEU A 1 222 ? -2.594 -6.324 14.508 1 95.62 222 LEU A C 1
ATOM 1760 O O . LEU A 1 222 ? -1.928 -7.258 14.055 1 95.62 222 LEU A O 1
ATOM 1764 N N . VAL A 1 223 ? -3.424 -6.461 15.516 1 96.12 223 VAL A N 1
ATOM 1765 C CA . VAL A 1 223 ? -3.52 -7.688 16.297 1 96.12 223 VAL A CA 1
ATOM 1766 C C . VAL A 1 223 ? -4.039 -8.82 15.414 1 96.12 223 VAL A C 1
ATOM 1768 O O . VAL A 1 223 ? -3.537 -9.945 15.484 1 96.12 223 VAL A O 1
ATOM 1771 N N . PHE A 1 224 ? -5.051 -8.531 14.609 1 97.81 224 PHE A N 1
ATOM 1772 C CA . PHE A 1 224 ? -5.613 -9.562 13.742 1 97.81 224 PHE A CA 1
ATOM 1773 C C . PHE A 1 224 ? -4.598 -10.008 12.695 1 97.81 224 PHE A C 1
ATOM 1775 O O . PHE A 1 224 ? -4.574 -11.172 12.305 1 97.81 224 PHE A O 1
ATOM 1782 N N . SER A 1 225 ? -3.789 -9.07 12.203 1 96.25 225 SER A N 1
ATOM 1783 C CA . SER A 1 225 ? -2.699 -9.438 11.312 1 96.25 225 SER A CA 1
ATOM 1784 C C . SER A 1 225 ? -1.786 -10.477 11.953 1 96.25 225 SER A C 1
ATOM 1786 O O . SER A 1 225 ? -1.489 -11.508 11.352 1 96.25 225 SER A O 1
ATOM 1788 N N . TYR A 1 226 ? -1.439 -10.219 13.172 1 94.12 226 TYR A N 1
ATOM 1789 C CA . TYR A 1 226 ? -0.577 -11.133 13.914 1 94.12 226 TYR A CA 1
ATOM 1790 C C . TYR A 1 226 ? -1.293 -12.445 14.195 1 94.12 226 TYR A C 1
ATOM 1792 O O . TYR A 1 226 ? -0.707 -13.523 14.047 1 94.12 226 TYR A O 1
ATOM 1800 N N . TYR A 1 227 ? -2.453 -12.359 14.609 1 96.62 227 TYR A N 1
ATOM 1801 C CA . TYR A 1 227 ? -3.266 -13.508 15 1 96.62 227 TYR A CA 1
ATOM 1802 C C . TYR A 1 227 ? -3.381 -14.508 13.852 1 96.62 227 TYR A C 1
ATOM 1804 O O . TYR A 1 227 ? -3.09 -15.695 14.016 1 96.62 227 TYR A O 1
ATOM 1812 N N . PHE A 1 228 ? -3.787 -14.023 12.695 1 97.88 228 PHE A N 1
ATOM 1813 C CA . PHE A 1 228 ? -4.016 -14.914 11.562 1 97.88 228 PHE A CA 1
ATOM 1814 C C . PHE A 1 228 ? -2.697 -15.391 10.969 1 97.88 228 PHE A C 1
ATOM 1816 O O . PHE A 1 228 ? -2.602 -16.516 10.477 1 97.88 228 PHE A O 1
ATOM 1823 N N . LEU A 1 229 ? -1.664 -14.547 10.961 1 96.62 229 LEU A N 1
ATOM 1824 C CA . LEU A 1 229 ? -0.351 -14.992 10.508 1 96.62 229 LEU A CA 1
ATOM 1825 C C . LEU A 1 229 ? 0.188 -16.094 11.406 1 96.62 229 LEU A C 1
ATOM 1827 O O . LEU A 1 229 ? 0.778 -17.062 10.914 1 96.62 229 LEU A O 1
ATOM 1831 N N . SER A 1 230 ? -0.003 -15.906 12.719 1 95.44 230 SER A N 1
ATOM 1832 C CA . SER A 1 230 ? 0.412 -16.938 13.664 1 95.44 230 SER A CA 1
ATOM 1833 C C . SER A 1 230 ? -0.315 -18.25 13.406 1 95.44 230 SER A C 1
ATOM 1835 O O . SER A 1 230 ? 0.293 -19.328 13.445 1 95.44 230 SER A O 1
ATOM 1837 N N . ALA A 1 231 ? -1.589 -18.172 13.164 1 96.56 231 ALA A N 1
ATOM 1838 C CA . ALA A 1 231 ? -2.365 -19.375 12.836 1 96.56 231 ALA A CA 1
ATOM 1839 C C . ALA A 1 231 ? -1.81 -20.062 11.594 1 96.56 231 ALA A C 1
ATOM 1841 O O . ALA A 1 231 ? -1.702 -21.281 11.555 1 96.56 231 ALA A O 1
ATOM 1842 N N . SER A 1 232 ? -1.441 -19.266 10.578 1 97.25 232 SER A N 1
ATOM 1843 C CA . SER A 1 232 ? -0.896 -19.844 9.352 1 97.25 232 SER A CA 1
ATOM 1844 C C . SER A 1 232 ? 0.417 -20.562 9.617 1 97.25 232 SER A C 1
ATOM 1846 O O . SER A 1 232 ? 0.696 -21.594 9.008 1 97.25 232 SER A O 1
ATOM 1848 N N . ARG A 1 233 ? 1.213 -20.078 10.531 1 95.06 233 ARG A N 1
ATOM 1849 C CA . ARG A 1 233 ? 2.508 -20.688 10.836 1 95.06 233 ARG A CA 1
ATOM 1850 C C . ARG A 1 233 ? 2.336 -22.047 11.492 1 95.06 233 ARG A C 1
ATOM 1852 O O . ARG A 1 233 ? 3.166 -22.938 11.312 1 95.06 233 ARG A O 1
ATOM 1859 N N . THR A 1 234 ? 1.27 -22.234 12.242 1 94.06 234 THR A N 1
ATOM 1860 C CA . THR A 1 234 ? 1.005 -23.531 12.852 1 94.06 234 THR A CA 1
ATOM 1861 C C . THR A 1 234 ? 0.744 -24.594 11.789 1 94.06 234 THR A C 1
ATOM 1863 O O . THR A 1 234 ? 0.789 -25.797 12.07 1 94.06 234 THR A O 1
ATOM 1866 N N . HIS A 1 235 ? 0.46 -24.172 10.617 1 94.5 235 HIS A N 1
ATOM 1867 C CA . HIS A 1 235 ? 0.24 -25.078 9.492 1 94.5 235 HIS A CA 1
ATOM 1868 C C . HIS A 1 235 ? 1.381 -25 8.484 1 94.5 235 HIS A C 1
ATOM 1870 O O . HIS A 1 235 ? 1.167 -25.172 7.285 1 94.5 235 HIS A O 1
ATOM 1876 N N . ASP A 1 236 ? 2.502 -24.531 8.945 1 93.94 236 ASP A N 1
ATOM 1877 C CA . ASP A 1 236 ? 3.783 -24.625 8.258 1 93.94 236 ASP A CA 1
ATOM 1878 C C . ASP A 1 236 ? 3.873 -23.594 7.133 1 93.94 236 ASP A C 1
ATOM 1880 O O . ASP A 1 236 ? 4.582 -23.797 6.145 1 93.94 236 ASP A O 1
ATOM 1884 N N . PHE A 1 237 ? 3.096 -22.562 7.168 1 97.12 237 PHE A N 1
ATOM 1885 C CA . PHE A 1 237 ? 3.287 -21.469 6.223 1 97.12 237 PHE A CA 1
ATOM 1886 C C . PHE A 1 237 ? 4.523 -20.656 6.586 1 97.12 237 PHE A C 1
ATOM 1888 O O . PHE A 1 237 ? 4.762 -20.359 7.758 1 97.12 237 PHE A O 1
ATOM 1895 N N . LEU A 1 238 ? 5.27 -20.359 5.574 1 96.44 238 LEU A N 1
ATOM 1896 C CA . LEU A 1 238 ? 6.402 -19.453 5.734 1 96.44 238 LEU A CA 1
ATOM 1897 C C . LEU A 1 238 ? 5.973 -18 5.523 1 96.44 238 LEU A C 1
ATOM 1899 O O . LEU A 1 238 ? 5.262 -17.688 4.566 1 96.44 238 LEU A O 1
ATOM 1903 N N . THR A 1 239 ? 6.414 -17.188 6.473 1 96.69 239 THR A N 1
ATOM 1904 C CA . THR A 1 239 ? 6.09 -15.773 6.355 1 96.69 239 THR A CA 1
ATOM 1905 C C . THR A 1 239 ? 6.898 -15.117 5.238 1 96.69 239 THR A C 1
ATOM 1907 O O . THR A 1 239 ? 8.117 -15.289 5.168 1 96.69 239 THR A O 1
ATOM 1910 N N . ILE A 1 240 ? 6.207 -14.414 4.359 1 97.62 240 ILE A N 1
ATOM 1911 C CA . ILE A 1 240 ? 6.844 -13.672 3.279 1 97.62 240 ILE A CA 1
ATOM 1912 C C . ILE A 1 240 ? 6.281 -12.258 3.227 1 97.62 240 ILE A C 1
ATOM 1914 O O . ILE A 1 240 ? 5.172 -12 3.707 1 97.62 240 ILE A O 1
ATOM 1918 N N . CYS A 1 241 ? 7.004 -11.305 2.834 1 97 241 CYS A N 1
ATOM 1919 C CA . CYS A 1 241 ? 6.543 -9.961 2.496 1 97 241 CYS A CA 1
ATOM 1920 C C . CYS A 1 241 ? 6.559 -9.742 0.989 1 97 241 CYS A C 1
ATOM 1922 O O . CYS A 1 241 ? 7.621 -9.781 0.363 1 97 241 CYS A O 1
ATOM 1924 N N . ASN A 1 242 ? 5.43 -9.484 0.441 1 96.62 242 ASN A N 1
ATOM 1925 C CA . ASN A 1 242 ? 5.281 -9.398 -1.008 1 96.62 242 ASN A CA 1
ATOM 1926 C C . ASN A 1 242 ? 5.355 -7.957 -1.498 1 96.62 242 ASN A C 1
ATOM 1928 O O . ASN A 1 242 ? 5.121 -7.023 -0.729 1 96.62 242 ASN A O 1
ATOM 1932 N N . SER A 1 243 ? 5.691 -7.852 -2.721 1 94.25 243 SER A N 1
ATOM 1933 C CA . SER A 1 243 ? 5.574 -6.562 -3.393 1 94.25 243 SER A CA 1
ATOM 1934 C C . SER A 1 243 ? 4.117 -6.145 -3.543 1 94.25 243 SER A C 1
ATOM 1936 O O . SER A 1 243 ? 3.25 -6.984 -3.795 1 94.25 243 SER A O 1
ATOM 1938 N N . ASP A 1 244 ? 3.92 -4.836 -3.41 1 93.69 244 ASP A N 1
ATOM 1939 C CA . ASP A 1 244 ? 2.576 -4.312 -3.643 1 93.69 244 ASP A CA 1
ATOM 1940 C C . ASP A 1 244 ? 2.33 -4.074 -5.133 1 93.69 244 ASP A C 1
ATOM 1942 O O . ASP A 1 244 ? 1.195 -3.838 -5.547 1 93.69 244 ASP A O 1
ATOM 1946 N N . PHE A 1 245 ? 3.336 -4.18 -5.938 1 89.38 245 PHE A N 1
ATOM 1947 C CA . PHE A 1 245 ? 3.266 -3.871 -7.359 1 89.38 245 PHE A CA 1
ATOM 1948 C C . PHE A 1 245 ? 3.609 -5.098 -8.195 1 89.38 245 PHE A C 1
ATOM 1950 O O . PHE A 1 245 ? 4.516 -5.859 -7.848 1 89.38 245 PHE A O 1
ATOM 1957 N N . VAL A 1 246 ? 2.846 -5.242 -9.227 1 89.12 246 VAL A N 1
ATOM 1958 C CA . VAL A 1 246 ? 3.148 -6.32 -10.164 1 89.12 246 VAL A CA 1
ATOM 1959 C C . VAL A 1 246 ? 2.994 -5.82 -11.602 1 89.12 246 VAL A C 1
ATOM 1961 O O . VAL A 1 246 ? 2.336 -4.805 -11.844 1 89.12 246 VAL A O 1
ATOM 1964 N N . LYS A 1 247 ? 3.564 -6.492 -12.453 1 84.81 247 LYS A N 1
ATOM 1965 C CA . LYS A 1 247 ? 3.453 -6.164 -13.875 1 84.81 247 LYS A CA 1
ATOM 1966 C C . LYS A 1 247 ? 2.098 -6.582 -14.43 1 84.81 247 LYS A C 1
ATOM 1968 O O . LYS A 1 247 ? 1.475 -7.52 -13.922 1 84.81 247 LYS A O 1
ATOM 1973 N N . ALA A 1 248 ? 1.736 -5.988 -15.484 1 81.88 248 ALA A N 1
ATOM 1974 C CA . ALA A 1 248 ? 0.44 -6.234 -16.109 1 81.88 248 ALA A CA 1
ATOM 1975 C C . ALA A 1 248 ? 0.307 -7.695 -16.531 1 81.88 248 ALA A C 1
ATOM 1977 O O . ALA A 1 248 ? -0.771 -8.289 -16.422 1 81.88 248 ALA A O 1
ATOM 1978 N N . ALA A 1 249 ? 1.331 -8.289 -17.031 1 83.12 249 ALA A N 1
ATOM 1979 C CA . ALA A 1 249 ? 1.312 -9.688 -17.469 1 83.12 249 ALA A CA 1
ATOM 1980 C C . ALA A 1 249 ? 0.938 -10.617 -16.328 1 83.12 249 ALA A C 1
ATOM 1982 O O . ALA A 1 249 ? 0.261 -11.625 -16.531 1 83.12 249 ALA A O 1
ATOM 1983 N N . VAL A 1 250 ? 1.36 -10.281 -15.164 1 88.44 250 VAL A N 1
ATOM 1984 C CA . VAL A 1 250 ? 1.085 -11.109 -14 1 88.44 250 VAL A CA 1
ATOM 1985 C C . VAL A 1 250 ? -0.381 -10.961 -13.594 1 88.44 250 VAL A C 1
ATOM 1987 O O . VAL A 1 250 ? -1.028 -11.938 -13.219 1 88.44 250 VAL A O 1
ATOM 1990 N N . VAL A 1 251 ? -0.826 -9.734 -13.68 1 87.12 251 VAL A N 1
ATOM 1991 C CA . VAL A 1 251 ? -2.234 -9.5 -13.375 1 87.12 251 VAL A CA 1
ATOM 1992 C C . VAL A 1 251 ? -3.105 -10.344 -14.305 1 87.12 251 VAL A C 1
ATOM 1994 O O . VAL A 1 251 ? -3.996 -11.062 -13.844 1 87.12 251 VAL A O 1
ATOM 1997 N N . GLU A 1 252 ? -2.807 -10.305 -15.516 1 85.31 252 GLU A N 1
ATOM 1998 C CA . GLU A 1 252 ? -3.564 -11.07 -16.5 1 85.31 252 GLU A CA 1
ATOM 1999 C C . GLU A 1 252 ? -3.367 -12.57 -16.297 1 85.31 252 GLU A C 1
ATOM 2001 O O . GLU A 1 252 ? -4.316 -13.344 -16.406 1 85.31 252 GLU A O 1
ATOM 2006 N N . GLY A 1 253 ? -2.172 -12.898 -16 1 88.31 253 GLY A N 1
ATOM 2007 C CA . GLY A 1 253 ? -1.852 -14.305 -15.789 1 88.31 253 GLY A CA 1
ATOM 2008 C C . GLY A 1 253 ? -2.537 -14.898 -14.57 1 88.31 253 GLY A C 1
ATOM 2009 O O . GLY A 1 253 ? -2.68 -16.109 -14.469 1 88.31 253 GLY A O 1
ATOM 2010 N N . SER A 1 254 ? -2.916 -14.023 -13.688 1 90.44 254 SER A N 1
ATOM 2011 C CA . SER A 1 254 ? -3.592 -14.469 -12.469 1 90.44 254 SER A CA 1
ATOM 2012 C C . SER A 1 254 ? -5.094 -14.609 -12.695 1 90.44 254 SER A C 1
ATOM 2014 O O . SER A 1 254 ? -5.836 -14.953 -11.773 1 90.44 254 SER A O 1
ATOM 2016 N N . GLY A 1 255 ? -5.504 -14.344 -13.891 1 85.31 255 GLY A N 1
ATOM 2017 C CA . GLY A 1 255 ? -6.898 -14.578 -14.234 1 85.31 255 GLY A CA 1
ATOM 2018 C C . GLY A 1 255 ? -7.73 -13.312 -14.258 1 85.31 255 GLY A C 1
ATOM 2019 O O . GLY A 1 255 ? -8.961 -13.375 -14.336 1 85.31 255 GLY A O 1
ATOM 2020 N N . VAL A 1 256 ? -7.09 -12.203 -14.062 1 77.62 256 VAL A N 1
ATOM 2021 C CA . VAL A 1 256 ? -7.828 -10.945 -14.172 1 77.62 256 VAL A CA 1
ATOM 2022 C C . VAL A 1 256 ? -8.07 -10.609 -15.641 1 77.62 256 VAL A C 1
ATOM 2024 O O . VAL A 1 256 ? -7.148 -10.672 -16.453 1 77.62 256 VAL A O 1
ATOM 2027 N N . HIS A 1 257 ? -9.312 -10.289 -15.844 1 67.19 257 HIS A N 1
ATOM 2028 C CA . HIS A 1 257 ? -9.703 -9.961 -17.219 1 67.19 257 HIS A CA 1
ATOM 2029 C C . HIS A 1 257 ? -8.859 -8.82 -17.766 1 67.19 257 HIS A C 1
ATOM 2031 O O . HIS A 1 257 ? -8.539 -7.867 -17.047 1 67.19 257 HIS A O 1
ATOM 2037 N N . TYR A 1 258 ? -8.617 -8.906 -19.047 1 60.28 258 TYR A N 1
ATOM 2038 C CA . TYR A 1 258 ? -7.703 -7.992 -19.719 1 60.28 258 TYR A CA 1
ATOM 2039 C C . TYR A 1 258 ? -8.203 -6.555 -19.625 1 60.28 258 TYR A C 1
ATOM 2041 O O . TYR A 1 258 ? -7.414 -5.621 -19.484 1 60.28 258 TYR A O 1
ATOM 2049 N N . GLN A 1 259 ? -9.469 -6.414 -19.688 1 58.19 259 GLN A N 1
ATOM 2050 C CA . GLN A 1 259 ? -10.039 -5.074 -19.594 1 58.19 259 GLN A CA 1
ATOM 2051 C C . GLN A 1 259 ? -9.977 -4.543 -18.172 1 58.19 259 GLN A C 1
ATOM 2053 O O . GLN A 1 259 ? -9.773 -3.348 -17.953 1 58.19 259 GLN A O 1
ATOM 2058 N N . GLU A 1 260 ? -10.094 -5.488 -17.328 1 60 260 GLU A N 1
ATOM 2059 C CA . GLU A 1 260 ? -10.188 -5.102 -15.914 1 60 260 GLU A CA 1
ATOM 2060 C C . GLU A 1 260 ? -8.805 -4.863 -15.312 1 60 260 GLU A C 1
ATOM 2062 O O . GLU A 1 260 ? -8.672 -4.195 -14.289 1 60 260 GLU A O 1
ATOM 2067 N N . ARG A 1 261 ? -7.906 -5.387 -16.109 1 54.03 261 ARG A N 1
ATOM 2068 C CA . ARG A 1 261 ? -6.555 -5.227 -15.594 1 54.03 261 ARG A CA 1
ATOM 2069 C C . ARG A 1 261 ? -6.172 -3.752 -15.508 1 54.03 261 ARG A C 1
ATOM 2071 O O . ARG A 1 261 ? -5.418 -3.352 -14.617 1 54.03 261 ARG A O 1
ATOM 2078 N N . HIS A 1 262 ? -6.73 -3.039 -16.281 1 54.09 262 HIS A N 1
ATOM 2079 C CA . HIS A 1 262 ? -6.398 -1.62 -16.344 1 54.09 262 HIS A CA 1
ATOM 2080 C C . HIS A 1 262 ? -7.074 -0.846 -15.219 1 54.09 262 HIS A C 1
ATOM 2082 O O . HIS A 1 262 ? -6.672 0.274 -14.898 1 54.09 262 HIS A O 1
ATOM 2088 N N . ALA A 1 263 ? -8.016 -1.548 -14.773 1 57.16 263 ALA A N 1
ATOM 2089 C CA . ALA A 1 263 ? -8.742 -0.895 -13.688 1 57.16 263 ALA A CA 1
ATOM 2090 C C . ALA A 1 263 ? -8.055 -1.135 -12.344 1 57.16 263 ALA A C 1
ATOM 2092 O O . ALA A 1 263 ? -8.336 -0.438 -11.367 1 57.16 263 ALA A O 1
ATOM 2093 N N . TYR A 1 264 ? -7.082 -1.987 -12.453 1 58.84 264 TYR A N 1
ATOM 2094 C CA . TYR A 1 264 ? -6.434 -2.336 -11.195 1 58.84 264 TYR A CA 1
ATOM 2095 C C . TYR A 1 264 ? -5.359 -1.317 -10.836 1 58.84 264 TYR A C 1
ATOM 2097 O O . TYR A 1 264 ? -4.168 -1.637 -10.828 1 58.84 264 TYR A O 1
ATOM 2105 N N . ASN A 1 265 ? -5.762 -0.182 -10.5 1 69.38 265 ASN A N 1
ATOM 2106 C CA . ASN A 1 265 ? -4.938 0.89 -9.945 1 69.38 265 ASN A CA 1
ATOM 2107 C C . ASN A 1 265 ? -3.625 1.039 -10.711 1 69.38 265 ASN A C 1
ATOM 2109 O O . ASN A 1 265 ? -2.549 1.036 -10.117 1 69.38 265 ASN A O 1
ATOM 2113 N N . LYS A 1 266 ? -3.809 1.175 -12.031 1 71.94 266 LYS A N 1
ATOM 2114 C CA . LYS A 1 266 ? -2.625 1.406 -12.852 1 71.94 266 LYS A CA 1
ATOM 2115 C C . LYS A 1 266 ? -1.936 2.713 -12.469 1 71.94 266 LYS A C 1
ATOM 2117 O O . LYS A 1 266 ? -2.596 3.736 -12.281 1 71.94 266 LYS A O 1
ATOM 2122 N N . LEU A 1 267 ? -0.631 2.531 -12.102 1 71.12 267 LEU A N 1
ATOM 2123 C CA . LEU A 1 267 ? 0.12 3.744 -11.797 1 71.12 267 LEU A CA 1
ATOM 2124 C C . LEU A 1 267 ? 0.404 4.535 -13.07 1 71.12 267 LEU A C 1
ATOM 2126 O O . LEU A 1 267 ? 0.641 3.953 -14.133 1 71.12 267 LEU A O 1
ATOM 2130 N N . SER A 1 268 ? 0.019 5.836 -13.039 1 60.94 268 SER A N 1
ATOM 2131 C CA . SER A 1 268 ? 0.317 6.672 -14.203 1 60.94 268 SER A CA 1
ATOM 2132 C C . SER A 1 268 ? 1.811 6.672 -14.516 1 60.94 268 SER A C 1
ATOM 2134 O O . SER A 1 268 ? 2.639 6.727 -13.602 1 60.94 268 SER A O 1
ATOM 2136 N N . SER A 1 269 ? 2.254 5.723 -15.344 1 53.06 269 SER A N 1
ATOM 2137 C CA . SER A 1 269 ? 3.662 5.543 -15.672 1 53.06 269 SER A CA 1
ATOM 2138 C C . SER A 1 269 ? 4.32 6.875 -16.016 1 53.06 269 SER A C 1
ATOM 2140 O O . SER A 1 269 ? 3.834 7.605 -16.891 1 53.06 269 SER A O 1
ATOM 2142 N N . GLN A 1 270 ? 4.918 7.594 -15.141 1 48.28 270 GLN A N 1
ATOM 2143 C CA . GLN A 1 270 ? 5.828 8.578 -15.711 1 48.28 270 GLN A CA 1
ATOM 2144 C C . GLN A 1 270 ? 6.801 7.926 -16.688 1 48.28 270 GLN A C 1
ATOM 2146 O O . GLN A 1 270 ? 7.418 8.609 -17.516 1 48.28 270 GLN A O 1
ATOM 2151 N N . GLU A 1 271 ? 7.156 6.648 -16.422 1 44.44 271 GLU A N 1
ATOM 2152 C CA . GLU A 1 271 ? 8.25 6.176 -17.266 1 44.44 271 GLU A CA 1
ATOM 2153 C C . GLU A 1 271 ? 7.727 5.652 -18.594 1 44.44 271 GLU A C 1
ATOM 2155 O O . GLU A 1 271 ? 7.027 4.637 -18.641 1 44.44 271 GLU A O 1
ATOM 2160 N N . LYS A 1 272 ? 7.594 6.379 -19.609 1 45.06 272 LYS A N 1
ATOM 2161 C CA . LYS A 1 272 ? 7.164 6.117 -20.984 1 45.06 272 LYS A CA 1
ATOM 2162 C C . LYS A 1 272 ? 7.547 4.707 -21.422 1 45.06 272 LYS A C 1
ATOM 2164 O O . LYS A 1 272 ? 7.066 4.219 -22.438 1 45.06 272 LYS A O 1
ATOM 2169 N N . ARG A 1 273 ? 8.633 4.211 -20.922 1 43.94 273 ARG A N 1
ATOM 2170 C CA . ARG A 1 273 ? 9.242 3.105 -21.656 1 43.94 273 ARG A CA 1
ATOM 2171 C C . ARG A 1 273 ? 8.922 1.77 -20.984 1 43.94 273 ARG A C 1
ATOM 2173 O O . ARG A 1 273 ? 9.25 0.71 -21.531 1 43.94 273 ARG A O 1
ATOM 2180 N N . GLU A 1 274 ? 8.32 1.719 -19.719 1 50.94 274 GLU A N 1
ATOM 2181 C CA . GLU A 1 274 ? 8.312 0.444 -19 1 50.94 274 GLU A CA 1
ATOM 2182 C C . GLU A 1 274 ? 6.887 -0.074 -18.828 1 50.94 274 GLU A C 1
ATOM 2184 O O . GLU A 1 274 ? 5.922 0.685 -18.953 1 50.94 274 GLU A O 1
ATOM 2189 N N . ASP A 1 275 ? 6.707 -1.452 -18.938 1 58.25 275 ASP A N 1
ATOM 2190 C CA . ASP A 1 275 ? 5.488 -2.172 -18.578 1 58.25 275 ASP A CA 1
ATOM 2191 C C . ASP A 1 275 ? 4.805 -1.534 -17.375 1 58.25 275 ASP A C 1
ATOM 2193 O O . ASP A 1 275 ? 5.441 -1.303 -16.344 1 58.25 275 ASP A O 1
ATOM 2197 N N . PRO A 1 276 ? 3.613 -1.078 -17.547 1 70.19 276 PRO A N 1
ATOM 2198 C CA . PRO A 1 276 ? 2.895 -0.427 -16.453 1 70.19 276 PRO A CA 1
ATOM 2199 C C . PRO A 1 276 ? 2.797 -1.306 -15.203 1 70.19 276 PRO A C 1
ATOM 2201 O O . PRO A 1 276 ? 2.607 -2.52 -15.312 1 70.19 276 PRO A O 1
ATOM 2204 N N . LEU A 1 277 ? 3.238 -0.819 -14.062 1 79.69 277 LEU A N 1
ATOM 2205 C CA . LEU A 1 277 ? 3.049 -1.493 -12.781 1 79.69 277 LEU A CA 1
ATOM 2206 C C . LEU A 1 277 ? 1.639 -1.26 -12.25 1 79.69 277 LEU A C 1
ATOM 2208 O O . LEU A 1 277 ? 1.089 -0.165 -12.391 1 79.69 277 LEU A O 1
ATOM 2212 N N . HIS A 1 278 ? 1.097 -2.311 -11.805 1 85 278 HIS A N 1
ATOM 2213 C CA . HIS A 1 278 ? -0.209 -2.246 -11.156 1 85 278 HIS A CA 1
ATOM 2214 C C . HIS A 1 278 ? -0.079 -2.369 -9.641 1 85 278 HIS A C 1
ATOM 2216 O O . HIS A 1 278 ? 0.679 -3.205 -9.141 1 85 278 HIS A O 1
ATOM 2222 N N . LEU A 1 279 ? -0.785 -1.441 -9 1 89.69 279 LEU A N 1
ATOM 2223 C CA . LEU A 1 279 ? -0.899 -1.555 -7.551 1 89.69 279 LEU A CA 1
ATOM 2224 C C . LEU A 1 279 ? -1.929 -2.611 -7.168 1 89.69 279 LEU A C 1
ATOM 2226 O O . LEU A 1 279 ? -3.131 -2.406 -7.344 1 89.69 279 LEU A O 1
ATOM 2230 N N . VAL A 1 280 ? -1.465 -3.725 -6.617 1 91.5 280 VAL A N 1
ATOM 2231 C CA . VAL A 1 280 ? -2.385 -4.812 -6.305 1 91.5 280 VAL A CA 1
ATOM 2232 C C . VAL A 1 280 ? -2.377 -5.078 -4.801 1 91.5 280 VAL A C 1
ATOM 2234 O O . VAL A 1 280 ? -3.35 -5.602 -4.25 1 91.5 280 VAL A O 1
ATOM 2237 N N . GLY A 1 281 ? -1.272 -4.754 -4.141 1 94.94 281 GLY A N 1
ATOM 2238 C CA . GLY A 1 281 ? -1.09 -5.105 -2.742 1 94.94 281 GLY A CA 1
ATOM 2239 C C . GLY A 1 281 ? -0.43 -6.457 -2.549 1 94.94 281 GLY A C 1
ATOM 2240 O O . GLY A 1 281 ? -0.654 -7.383 -3.332 1 94.94 281 GLY A O 1
ATOM 2241 N N . GLY A 1 282 ? 0.274 -6.551 -1.506 1 95.75 282 GLY A N 1
ATOM 2242 C CA . GLY A 1 282 ? 1.032 -7.762 -1.231 1 95.75 282 GLY A CA 1
ATOM 2243 C C . GLY A 1 282 ? 0.156 -8.953 -0.894 1 95.75 282 GLY A C 1
ATOM 2244 O O . GLY A 1 282 ? 0.58 -10.102 -1.033 1 95.75 282 GLY A O 1
ATOM 2245 N N . GLY A 1 283 ? -1.021 -8.68 -0.32 1 96.69 283 GLY A N 1
ATOM 2246 C CA . GLY A 1 283 ? -1.982 -9.727 -0.022 1 96.69 283 GLY A CA 1
ATOM 2247 C C . GLY A 1 283 ? -2.98 -9.961 -1.141 1 96.69 283 GLY A C 1
ATOM 2248 O O . GLY A 1 283 ? -4.18 -9.719 -0.971 1 96.69 283 GLY A O 1
ATOM 2249 N N . SER A 1 284 ? -2.49 -10.43 -2.26 1 95.31 284 SER A N 1
ATOM 2250 C CA . SER A 1 284 ? -3.318 -10.688 -3.434 1 95.31 284 SER A CA 1
ATOM 2251 C C . SER A 1 284 ? -2.77 -11.852 -4.25 1 95.31 284 SER A C 1
ATOM 2253 O O . SER A 1 284 ? -1.59 -12.195 -4.141 1 95.31 284 SER A O 1
ATOM 2255 N N . VAL A 1 285 ? -3.633 -12.414 -5.043 1 95.44 285 VAL A N 1
ATOM 2256 C CA . VAL A 1 285 ? -3.234 -13.531 -5.887 1 95.44 285 VAL A CA 1
ATOM 2257 C C . VAL A 1 285 ? -2.125 -13.094 -6.84 1 95.44 285 VAL A C 1
ATOM 2259 O O . VAL A 1 285 ? -1.084 -13.75 -6.938 1 95.44 285 VAL A O 1
ATOM 2262 N N . PRO A 1 286 ? -2.244 -11.922 -7.496 1 93.44 286 PRO A N 1
ATOM 2263 C CA . PRO A 1 286 ? -1.189 -11.523 -8.43 1 93.44 286 PRO A CA 1
ATOM 2264 C C . PRO A 1 286 ? 0.153 -11.297 -7.738 1 93.44 286 PRO A C 1
ATOM 2266 O O . PRO A 1 286 ? 1.207 -11.547 -8.328 1 93.44 286 PRO A O 1
ATOM 2269 N N . ALA A 1 287 ? 0.122 -10.82 -6.531 1 94.88 287 ALA A N 1
ATOM 2270 C CA . ALA A 1 287 ? 1.384 -10.602 -5.832 1 94.88 287 ALA A CA 1
ATOM 2271 C C . ALA A 1 287 ? 2.123 -11.914 -5.598 1 94.88 287 ALA A C 1
ATOM 2273 O O . ALA A 1 287 ? 3.332 -12 -5.824 1 94.88 287 ALA A O 1
ATOM 2274 N N . PHE A 1 288 ? 1.422 -12.914 -5.148 1 96.5 288 PHE A N 1
ATOM 2275 C CA . PHE A 1 288 ? 2.029 -14.227 -4.973 1 96.5 288 PHE A CA 1
ATOM 2276 C C . PHE A 1 288 ? 2.459 -14.812 -6.312 1 96.5 288 PHE A C 1
ATOM 2278 O O . PHE A 1 288 ? 3.533 -15.406 -6.422 1 96.5 288 PHE A O 1
ATOM 2285 N N . ALA A 1 289 ? 1.577 -14.609 -7.289 1 94.31 289 ALA A N 1
ATOM 2286 C CA . ALA A 1 289 ? 1.861 -15.125 -8.625 1 94.31 289 ALA A CA 1
ATOM 2287 C C . ALA A 1 289 ? 3.139 -14.508 -9.188 1 94.31 289 ALA A C 1
ATOM 2289 O O . ALA A 1 289 ? 3.932 -15.195 -9.836 1 94.31 289 ALA A O 1
ATOM 2290 N N . ALA A 1 290 ? 3.346 -13.297 -8.969 1 92.81 290 ALA A N 1
ATOM 2291 C CA . ALA A 1 290 ? 4.555 -12.617 -9.438 1 92.81 290 ALA A CA 1
ATOM 2292 C C . ALA A 1 290 ? 5.805 -13.234 -8.812 1 92.81 290 ALA A C 1
ATOM 2294 O O . ALA A 1 290 ? 6.824 -13.398 -9.492 1 92.81 290 ALA A O 1
ATOM 2295 N N . PHE A 1 291 ? 5.734 -13.625 -7.586 1 93.44 291 PHE A N 1
ATOM 2296 C CA . PHE A 1 291 ? 6.859 -14.211 -6.867 1 93.44 291 PHE A CA 1
ATOM 2297 C C . PHE A 1 291 ? 7.277 -15.531 -7.504 1 93.44 291 PHE A C 1
ATOM 2299 O O . PHE A 1 291 ? 8.469 -15.852 -7.566 1 93.44 291 PHE A O 1
ATOM 2306 N N . VAL A 1 292 ? 6.316 -16.234 -8.039 1 91.62 292 VAL A N 1
ATOM 2307 C CA . VAL A 1 292 ? 6.621 -17.594 -8.5 1 91.62 292 VAL A CA 1
ATOM 2308 C C . VAL A 1 292 ? 6.723 -17.609 -10.023 1 91.62 292 VAL A C 1
ATOM 2310 O O . VAL A 1 292 ? 6.93 -18.656 -10.633 1 91.62 292 VAL A O 1
ATOM 2313 N N . THR A 1 293 ? 6.508 -16.5 -10.625 1 90.19 293 THR A N 1
ATOM 2314 C CA . THR A 1 293 ? 6.547 -16.422 -12.078 1 90.19 293 THR A CA 1
ATOM 2315 C C . THR A 1 293 ? 7.883 -16.922 -12.617 1 90.19 293 THR A C 1
ATOM 2317 O O . THR A 1 293 ? 8.938 -16.562 -12.102 1 90.19 293 THR A O 1
ATOM 2320 N N . LYS A 1 294 ? 7.875 -17.828 -13.594 1 87.44 294 LYS A N 1
ATOM 2321 C CA . LYS A 1 294 ? 9.008 -18.391 -14.312 1 87.44 294 LYS A CA 1
ATOM 2322 C C . LYS A 1 294 ? 9.93 -19.156 -13.375 1 87.44 294 LYS A C 1
ATOM 2324 O O . LYS A 1 294 ? 11.125 -19.312 -13.648 1 87.44 294 LYS A O 1
ATOM 2329 N N . GLN A 1 295 ? 9.398 -19.5 -12.297 1 89 295 GLN A N 1
ATOM 2330 C CA . GLN A 1 295 ? 10.18 -20.312 -11.367 1 89 295 GLN A CA 1
ATOM 2331 C C . GLN A 1 295 ? 10.164 -21.781 -11.773 1 89 295 GLN A C 1
ATOM 2333 O O . GLN A 1 295 ? 9.141 -22.312 -12.203 1 89 295 GLN A O 1
ATOM 2338 N N . ILE A 1 296 ? 11.328 -22.391 -11.727 1 91 296 ILE A N 1
ATOM 2339 C CA . ILE A 1 296 ? 11.461 -23.828 -11.922 1 91 296 ILE A CA 1
ATOM 2340 C C . ILE A 1 296 ? 11.906 -24.5 -10.617 1 91 296 ILE A C 1
ATOM 2342 O O . ILE A 1 296 ? 13.055 -24.328 -10.188 1 91 296 ILE A O 1
ATOM 2346 N N . VAL A 1 297 ? 11.031 -25.203 -9.961 1 92.31 297 VAL A N 1
ATOM 2347 C CA . VAL A 1 297 ? 11.359 -25.953 -8.758 1 92.31 297 VAL A CA 1
ATOM 2348 C C . VAL A 1 297 ? 12.195 -27.188 -9.133 1 92.31 297 VAL A C 1
ATOM 2350 O O . VAL A 1 297 ? 11.75 -28.031 -9.922 1 92.31 297 VAL A O 1
ATOM 2353 N N . GLU A 1 298 ? 13.336 -27.297 -8.578 1 90.44 298 GLU A N 1
ATOM 2354 C CA . GLU A 1 298 ? 14.328 -28.281 -9.023 1 90.44 298 GLU A CA 1
ATOM 2355 C C . GLU A 1 298 ? 13.93 -29.688 -8.609 1 90.44 298 GLU A C 1
ATOM 2357 O O . GLU A 1 298 ? 14.219 -30.656 -9.328 1 90.44 298 GLU A O 1
ATOM 2362 N N . LYS A 1 299 ? 13.344 -29.781 -7.406 1 90.56 299 LYS A N 1
ATOM 2363 C CA . LYS A 1 299 ? 12.977 -31.094 -6.895 1 90.56 299 LYS A CA 1
ATOM 2364 C C . LYS A 1 299 ? 11.547 -31.109 -6.363 1 90.56 299 LYS A C 1
ATOM 2366 O O . LYS A 1 299 ? 11.117 -30.156 -5.707 1 90.56 299 LYS A O 1
ATOM 2371 N N . ALA A 1 300 ? 10.883 -32.188 -6.645 1 88.56 300 ALA A N 1
ATOM 2372 C CA . ALA A 1 300 ? 9.5 -32.344 -6.207 1 88.56 300 ALA A CA 1
ATOM 2373 C C . ALA A 1 300 ? 9.398 -32.344 -4.684 1 88.56 300 ALA A C 1
ATOM 2375 O O . ALA A 1 300 ? 8.375 -31.953 -4.121 1 88.56 300 ALA A O 1
ATOM 2376 N N . GLU A 1 301 ? 10.508 -32.688 -3.945 1 89.38 301 GLU A N 1
ATOM 2377 C CA . GLU A 1 301 ? 10.539 -32.75 -2.488 1 89.38 301 GLU A CA 1
ATOM 2378 C C . GLU A 1 301 ? 10.453 -31.375 -1.859 1 89.38 301 GLU A C 1
ATOM 2380 O O . GLU A 1 301 ? 10.156 -31.234 -0.671 1 89.38 301 GLU A O 1
ATOM 2385 N N . GLN A 1 302 ? 10.648 -30.422 -2.672 1 91.25 302 GLN A N 1
ATOM 2386 C CA . GLN A 1 302 ? 10.594 -29.047 -2.176 1 91.25 302 GLN A CA 1
ATOM 2387 C C . GLN A 1 302 ? 9.156 -28.547 -2.092 1 91.25 302 GLN A C 1
ATOM 2389 O O . GLN A 1 302 ? 8.906 -27.453 -1.571 1 91.25 302 GLN A O 1
ATOM 2394 N N . LEU A 1 303 ? 8.25 -29.359 -2.541 1 91.56 303 LEU A N 1
ATOM 2395 C CA . LEU A 1 303 ? 6.832 -29.016 -2.529 1 91.56 303 LEU A CA 1
ATOM 2396 C C . LEU A 1 303 ? 6.066 -29.906 -1.561 1 91.56 303 LEU A C 1
ATOM 2398 O O . LEU A 1 303 ? 6.457 -31.062 -1.327 1 91.56 303 LEU A O 1
ATOM 2402 N N . PRO A 1 304 ? 5.074 -29.422 -0.922 1 92.62 304 PRO A N 1
ATOM 2403 C CA . PRO A 1 304 ? 4.426 -28.141 -1.176 1 92.62 304 PRO A CA 1
ATOM 2404 C C . PRO A 1 304 ? 5.148 -26.969 -0.506 1 92.62 304 PRO A C 1
ATOM 2406 O O . PRO A 1 304 ? 5.781 -27.156 0.538 1 92.62 304 PRO A O 1
ATOM 2409 N N . GLN A 1 305 ? 5.137 -25.859 -1.155 1 94.06 305 GLN A N 1
ATOM 2410 C CA . GLN A 1 305 ? 5.559 -24.594 -0.57 1 94.06 305 GLN A CA 1
ATOM 2411 C C . GLN A 1 305 ? 4.355 -23.766 -0.116 1 94.06 305 GLN A C 1
ATOM 2413 O O . GLN A 1 305 ? 3.422 -23.547 -0.89 1 94.06 305 GLN A O 1
ATOM 2418 N N . LYS A 1 306 ? 4.355 -23.438 1.133 1 96.81 306 LYS A N 1
ATOM 2419 C CA . LYS A 1 306 ? 3.281 -22.641 1.723 1 96.81 306 LYS A CA 1
ATOM 2420 C C . LYS A 1 306 ? 3.791 -21.281 2.168 1 96.81 306 LYS A C 1
ATOM 2422 O O . LYS A 1 306 ? 4.664 -21.188 3.033 1 96.81 306 LYS A O 1
ATOM 2427 N N . LEU A 1 307 ? 3.238 -20.25 1.58 1 97.62 307 LEU A N 1
ATOM 2428 C CA . LEU A 1 307 ? 3.645 -18.891 1.883 1 97.62 307 LEU A CA 1
ATOM 2429 C C . LEU A 1 307 ? 2.475 -18.094 2.443 1 97.62 307 LEU A C 1
ATOM 2431 O O . LEU A 1 307 ? 1.335 -18.25 2.002 1 97.62 307 LEU A O 1
ATOM 2435 N N . ALA A 1 308 ? 2.727 -17.266 3.436 1 98.44 308 ALA A N 1
ATOM 2436 C CA . ALA A 1 308 ? 1.698 -16.375 3.992 1 98.44 308 ALA A CA 1
ATOM 2437 C C . ALA A 1 308 ? 2.236 -14.969 4.203 1 98.44 308 ALA A C 1
ATOM 2439 O O . ALA A 1 308 ? 3.414 -14.789 4.527 1 98.44 308 ALA A O 1
ATOM 2440 N N . THR A 1 309 ? 1.416 -14.008 3.986 1 98.31 309 THR A N 1
ATOM 2441 C CA . THR A 1 309 ? 1.812 -12.617 4.16 1 98.31 309 THR A CA 1
ATOM 2442 C C . THR A 1 309 ? 0.702 -11.82 4.84 1 98.31 309 THR A C 1
ATOM 2444 O O . THR A 1 309 ? -0.478 -12.148 4.703 1 98.31 309 THR A O 1
ATOM 2447 N N . SER A 1 310 ? 1.055 -10.93 5.695 1 97.31 310 SER A N 1
ATOM 2448 C CA . SER A 1 310 ? 0.188 -9.82 6.062 1 97.31 310 SER A CA 1
ATOM 2449 C C . SER A 1 310 ? 0.477 -8.586 5.211 1 97.31 310 SER A C 1
ATOM 2451 O O . SER A 1 310 ? 1.595 -8.07 5.219 1 97.31 310 SER A O 1
ATOM 2453 N N . GLY A 1 311 ? -0.468 -8.242 4.41 1 96.31 311 GLY A N 1
ATOM 2454 C CA . GLY A 1 311 ? -0.205 -7.133 3.506 1 96.31 311 GLY A CA 1
ATOM 2455 C C . GLY A 1 311 ? -1.467 -6.434 3.033 1 96.31 311 GLY A C 1
ATOM 2456 O O . GLY A 1 311 ? -2.562 -6.73 3.516 1 96.31 311 GLY A O 1
ATOM 2457 N N . ARG A 1 312 ? -1.263 -5.469 2.207 1 95.81 312 ARG A N 1
ATOM 2458 C CA . ARG A 1 312 ? -2.367 -4.695 1.65 1 95.81 312 ARG A CA 1
ATOM 2459 C C . ARG A 1 312 ? -3.012 -5.43 0.477 1 95.81 312 ARG A C 1
ATOM 2461 O O . ARG A 1 312 ? -2.4 -6.32 -0.115 1 95.81 312 ARG A O 1
ATOM 2468 N N . ASN A 1 313 ? -4.176 -5.172 0.315 1 94.88 313 ASN A N 1
ATOM 2469 C CA . ASN A 1 313 ? -4.945 -5.527 -0.875 1 94.88 313 ASN A CA 1
ATOM 2470 C C . ASN A 1 313 ? -5.707 -4.324 -1.427 1 94.88 313 ASN A C 1
ATOM 2472 O O . ASN A 1 313 ? -6.566 -3.762 -0.747 1 94.88 313 ASN A O 1
ATOM 2476 N N . TYR A 1 314 ? -5.332 -3.885 -2.613 1 91.06 314 TYR A N 1
ATOM 2477 C CA . TYR A 1 314 ? -5.957 -2.713 -3.219 1 91.06 314 TYR A CA 1
ATOM 2478 C C . TYR A 1 314 ? -6.977 -3.123 -4.273 1 91.06 314 TYR A C 1
ATOM 2480 O O . TYR A 1 314 ? -6.641 -3.816 -5.238 1 91.06 314 TYR A O 1
ATOM 2488 N N . ILE A 1 315 ? -8.156 -2.682 -4.074 1 80.88 315 ILE A N 1
ATOM 2489 C CA . ILE A 1 315 ? -9.219 -3.012 -5.02 1 80.88 315 ILE A CA 1
ATOM 2490 C C . ILE A 1 315 ? -9.703 -1.743 -5.715 1 80.88 315 ILE A C 1
ATOM 2492 O O . ILE A 1 315 ? -9.75 -0.672 -5.105 1 80.88 315 ILE A O 1
ATOM 2496 N N . PRO A 1 316 ? -9.797 -1.821 -7.102 1 68.56 316 PRO A N 1
ATOM 2497 C CA . PRO A 1 316 ? -10.328 -0.641 -7.793 1 68.56 316 PRO A CA 1
ATOM 2498 C C . PRO A 1 316 ? -11.703 -0.222 -7.281 1 68.56 316 PRO A C 1
ATOM 2500 O O . PRO A 1 316 ? -12.469 -1.061 -6.797 1 68.56 316 PRO A O 1
ATOM 2503 N N . VAL A 1 317 ? -11.883 1.244 -7.211 1 60.56 317 VAL A N 1
ATOM 2504 C CA . VAL A 1 317 ? -13.094 1.825 -6.641 1 60.56 317 VAL A CA 1
ATOM 2505 C C . VAL A 1 317 ? -14.289 1.52 -7.539 1 60.56 317 VAL A C 1
ATOM 2507 O O . VAL A 1 317 ? -14.234 1.729 -8.75 1 60.56 317 VAL A O 1
ATOM 2510 N N . GLY A 1 318 ? -14.977 0.529 -7.664 1 52.69 318 GLY A N 1
ATOM 2511 C CA . GLY A 1 318 ? -16.266 0.393 -8.32 1 52.69 318 GLY A CA 1
ATOM 2512 C C . GLY A 1 318 ? -17.422 0.333 -7.352 1 52.69 318 GLY A C 1
ATOM 2513 O O . GLY A 1 318 ? -18.531 0.788 -7.668 1 52.69 318 GLY A O 1
ATOM 2514 N N . GLU A 1 319 ? -17.312 -0.437 -6.309 1 54.38 319 GLU A N 1
ATOM 2515 C CA . GLU A 1 319 ? -18.469 -1.212 -5.871 1 54.38 319 GLU A CA 1
ATOM 2516 C C . GLU A 1 319 ? -19.359 -0.4 -4.93 1 54.38 319 GLU A C 1
ATOM 2518 O O . GLU A 1 319 ? -18.891 0.523 -4.266 1 54.38 319 GLU A O 1
ATOM 2523 N N . GLU A 1 320 ? -20.5 -0.589 -4.961 1 62.97 320 GLU A N 1
ATOM 2524 C CA . GLU A 1 320 ? -21.766 -0.306 -4.273 1 62.97 320 GLU A CA 1
ATOM 2525 C C . GLU A 1 320 ? -21.641 -0.538 -2.771 1 62.97 320 GLU A C 1
ATOM 2527 O O . GLU A 1 320 ? -22.5 -0.112 -1.998 1 62.97 320 GLU A O 1
ATOM 2532 N N . ARG A 1 321 ? -20.312 -1.01 -2.344 1 74.88 321 ARG A N 1
ATOM 2533 C CA . ARG A 1 321 ? -20.266 -1.333 -0.922 1 74.88 321 ARG A CA 1
ATOM 2534 C C . ARG A 1 321 ? -19.812 -0.13 -0.102 1 74.88 321 ARG A C 1
ATOM 2536 O O . ARG A 1 321 ? -19.062 0.715 -0.593 1 74.88 321 ARG A O 1
ATOM 2543 N N . GLN A 1 322 ? -20.359 -0.076 1.004 1 77.75 322 GLN A N 1
ATOM 2544 C CA . GLN A 1 322 ? -20.172 1.104 1.842 1 77.75 322 GLN A CA 1
ATOM 2545 C C . GLN A 1 322 ? -19.203 0.812 2.986 1 77.75 322 GLN A C 1
ATOM 2547 O O . GLN A 1 322 ? -19.062 -0.335 3.416 1 77.75 322 GLN A O 1
ATOM 2552 N N . GLY A 1 323 ? -18.422 1.787 3.365 1 88.31 323 GLY A N 1
ATOM 2553 C CA . GLY A 1 323 ? -17.594 1.743 4.566 1 88.31 323 GLY A CA 1
ATOM 2554 C C . GLY A 1 323 ? -16.406 0.812 4.441 1 88.31 323 GLY A C 1
ATOM 2555 O O . GLY A 1 323 ? -15.727 0.801 3.414 1 88.31 323 GLY A O 1
ATOM 2556 N N . LEU A 1 324 ? -16.172 0.035 5.48 1 93.25 324 LEU A N 1
ATOM 2557 C CA . LEU A 1 324 ? -14.992 -0.823 5.559 1 93.25 324 LEU A CA 1
ATOM 2558 C C . LEU A 1 324 ? -15.141 -2.033 4.641 1 93.25 324 LEU A C 1
ATOM 2560 O O . LEU A 1 324 ? -14.172 -2.748 4.387 1 93.25 324 LEU A O 1
ATOM 2564 N N . PHE A 1 325 ? -16.359 -2.213 4.109 1 91.75 325 PHE A N 1
ATOM 2565 C CA . PHE A 1 325 ? -16.594 -3.338 3.213 1 91.75 325 PHE A CA 1
ATOM 2566 C C . PHE A 1 325 ? -16.203 -2.986 1.783 1 91.75 325 PHE A C 1
ATOM 2568 O O . PHE A 1 325 ? -16.047 -3.873 0.941 1 91.75 325 PHE A O 1
ATOM 2575 N N . GLY A 1 326 ? -16.109 -1.671 1.549 1 87.19 326 GLY A N 1
ATOM 2576 C CA . GLY A 1 326 ? -15.875 -1.231 0.184 1 87.19 326 GLY A CA 1
ATOM 2577 C C . GLY A 1 326 ? -14.656 -0.335 0.053 1 87.19 326 GLY A C 1
ATOM 2578 O O . GLY A 1 326 ? -14.531 0.413 -0.919 1 87.19 326 GLY A O 1
ATOM 2579 N N . CYS A 1 327 ? -13.766 -0.421 0.946 1 87.94 327 CYS A N 1
ATOM 2580 C CA . CYS A 1 327 ? -12.609 0.475 0.932 1 87.94 327 CYS A CA 1
ATOM 2581 C C . CYS A 1 327 ? -11.609 0.053 -0.133 1 87.94 327 CYS A C 1
ATOM 2583 O O . CYS A 1 327 ? -11.484 -1.133 -0.443 1 87.94 327 CYS A O 1
ATOM 2585 N N . ARG A 1 328 ? -10.914 1.042 -0.662 1 85.88 328 ARG A N 1
ATOM 2586 C CA . ARG A 1 328 ? -9.891 0.825 -1.683 1 85.88 328 ARG A CA 1
ATOM 2587 C C . ARG A 1 328 ? -8.703 0.058 -1.113 1 85.88 328 ARG A C 1
ATOM 2589 O O . ARG A 1 328 ? -8.062 -0.719 -1.823 1 85.88 328 ARG A O 1
ATOM 2596 N N . GLN A 1 329 ? -8.391 0.376 0.062 1 91.38 329 GLN A N 1
ATOM 2597 C CA . GLN A 1 329 ? -7.293 -0.307 0.737 1 91.38 329 GLN A CA 1
ATOM 2598 C C . GLN A 1 329 ? -7.812 -1.249 1.819 1 91.38 329 GLN A C 1
ATOM 2600 O O . GLN A 1 329 ? -8.758 -0.916 2.539 1 91.38 329 GLN A O 1
ATOM 2605 N N . ARG A 1 330 ? -7.285 -2.42 1.834 1 94 330 ARG A N 1
ATOM 2606 C CA . ARG A 1 330 ? -7.582 -3.398 2.875 1 94 330 ARG A CA 1
ATOM 2607 C C . ARG A 1 330 ? -6.301 -3.998 3.447 1 94 330 ARG A C 1
ATOM 2609 O O . ARG A 1 330 ? -5.289 -4.094 2.748 1 94 330 ARG A O 1
ATOM 2616 N N . LEU A 1 331 ? -6.398 -4.223 4.68 1 97.38 331 LEU A N 1
ATOM 2617 C CA . LEU A 1 331 ? -5.379 -5.094 5.258 1 97.38 331 LEU A CA 1
ATOM 2618 C C . LEU A 1 331 ? -5.859 -6.543 5.285 1 97.38 331 LEU A C 1
ATOM 2620 O O . LEU A 1 331 ? -6.984 -6.82 5.707 1 97.38 331 LEU A O 1
ATOM 2624 N N . VAL A 1 332 ? -4.992 -7.438 4.77 1 98.31 332 VAL A N 1
ATOM 2625 C CA . VAL A 1 332 ? -5.398 -8.836 4.676 1 98.31 332 VAL A CA 1
ATOM 2626 C C . VAL A 1 332 ? -4.242 -9.742 5.098 1 98.31 332 VAL A C 1
ATOM 2628 O O . VAL A 1 332 ? -3.092 -9.297 5.152 1 98.31 332 VAL A O 1
ATOM 2631 N N . VAL A 1 333 ? -4.574 -10.922 5.492 1 98.75 333 VAL A N 1
ATOM 2632 C CA . VAL A 1 333 ? -3.627 -12.031 5.598 1 98.75 333 VAL A CA 1
ATOM 2633 C C . VAL A 1 333 ? -3.961 -13.094 4.555 1 98.75 333 VAL A C 1
ATOM 2635 O O . VAL A 1 333 ? -5.043 -13.68 4.586 1 98.75 333 VAL A O 1
ATOM 2638 N N . ASP A 1 334 ? -3.055 -13.266 3.619 1 98.75 334 ASP A N 1
ATOM 2639 C CA . ASP A 1 334 ? -3.258 -14.203 2.521 1 98.75 334 ASP A CA 1
ATOM 2640 C C . ASP A 1 334 ? -2.152 -15.258 2.488 1 98.75 334 ASP A C 1
ATOM 2642 O O . ASP A 1 334 ? -1.078 -15.055 3.061 1 98.75 334 ASP A O 1
ATOM 2646 N N . GLY A 1 335 ? -2.471 -16.281 1.896 1 98.44 335 GLY A N 1
ATOM 2647 C CA . GLY A 1 335 ? -1.493 -17.344 1.678 1 98.44 335 GLY A CA 1
ATOM 2648 C C . GLY A 1 335 ? -1.561 -17.938 0.284 1 98.44 335 GLY A C 1
ATOM 2649 O O . GLY A 1 335 ? -2.521 -17.703 -0.452 1 98.44 335 GLY A O 1
ATOM 2650 N N . PHE A 1 336 ? -0.561 -18.609 -0.085 1 97.88 336 PHE A N 1
ATOM 2651 C CA . PHE A 1 336 ? -0.406 -19.266 -1.376 1 97.88 336 PHE A CA 1
ATOM 2652 C C . PHE A 1 336 ? 0.307 -20.609 -1.219 1 97.88 336 PHE A C 1
ATOM 2654 O O . PHE A 1 336 ? 1.392 -20.672 -0.637 1 97.88 336 PHE A O 1
ATOM 2661 N N . VAL A 1 337 ? -0.324 -21.656 -1.67 1 96.5 337 VAL A N 1
ATOM 2662 C CA . VAL A 1 337 ? 0.244 -23 -1.616 1 96.5 337 VAL A CA 1
ATOM 2663 C C . VAL A 1 337 ? 0.564 -23.484 -3.029 1 96.5 337 VAL A C 1
ATOM 2665 O O . VAL A 1 337 ? -0.308 -23.484 -3.9 1 96.5 337 VAL A O 1
ATOM 2668 N N . MET A 1 338 ? 1.736 -23.828 -3.281 1 95.25 338 MET A N 1
ATOM 2669 C CA . MET A 1 338 ? 2.178 -24.422 -4.535 1 95.25 338 MET A CA 1
ATOM 2670 C C . MET A 1 338 ? 2.516 -25.906 -4.34 1 95.25 338 MET A C 1
ATOM 2672 O O . MET A 1 338 ? 3.248 -26.266 -3.416 1 95.25 338 MET A O 1
ATOM 2676 N N . TYR A 1 339 ? 2.002 -26.75 -5.156 1 93.25 339 TYR A N 1
ATOM 2677 C CA . TYR A 1 339 ? 2.219 -28.188 -5 1 93.25 339 TYR A CA 1
ATOM 2678 C C . TYR A 1 339 ? 2.105 -28.906 -6.34 1 93.25 339 TYR A C 1
ATOM 2680 O O . TYR A 1 339 ? 1.779 -28.281 -7.355 1 93.25 339 TYR A O 1
ATOM 2688 N N . ILE A 1 340 ? 2.529 -30.094 -6.371 1 89.69 340 ILE A N 1
ATOM 2689 C CA . ILE A 1 340 ? 2.344 -30.953 -7.539 1 89.69 340 ILE A CA 1
ATOM 2690 C C . ILE A 1 340 ? 1.242 -31.969 -7.262 1 89.69 340 ILE A C 1
ATOM 2692 O O . ILE A 1 340 ? 1.166 -32.531 -6.164 1 89.69 340 ILE A O 1
ATOM 2696 N N . ASP A 1 341 ? 0.274 -31.938 -8.109 1 77.94 341 ASP A N 1
ATOM 2697 C CA . ASP A 1 341 ? -0.822 -32.906 -7.957 1 77.94 341 ASP A CA 1
ATOM 2698 C C . ASP A 1 341 ? -0.346 -34.312 -8.203 1 77.94 341 ASP A C 1
ATOM 2700 O O . ASP A 1 341 ? 0.039 -34.656 -9.32 1 77.94 341 ASP A O 1
ATOM 2704 N N . LYS A 1 342 ? 0.118 -34.906 -6.938 1 65.56 342 LYS A N 1
ATOM 2705 C CA . LYS A 1 342 ? 0.399 -36.344 -7.059 1 65.56 342 LYS A CA 1
ATOM 2706 C C . LYS A 1 342 ? -0.88 -37.156 -6.934 1 65.56 342 LYS A C 1
ATOM 2708 O O . LYS A 1 342 ? -1.501 -37.188 -5.871 1 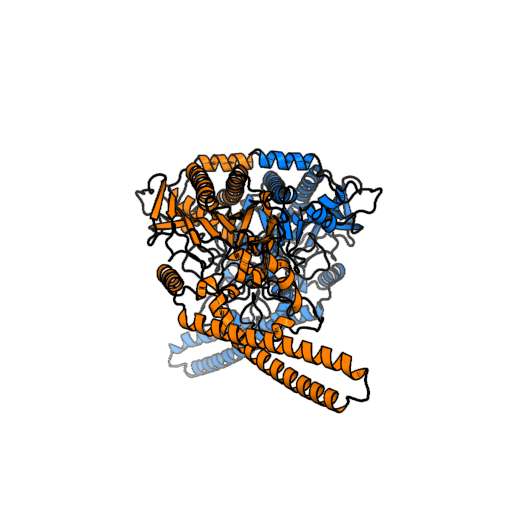65.56 342 LYS A O 1
ATOM 2713 N N . GLU A 1 343 ? -1.371 -37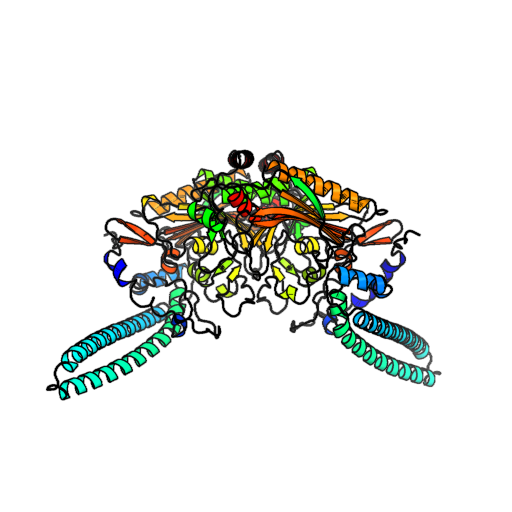.812 -7.953 1 53.03 343 GLU A N 1
ATOM 2714 C CA . GLU A 1 343 ? -2.467 -38.781 -8.039 1 53.03 343 GLU A CA 1
ATOM 2715 C C . GLU A 1 343 ? -3.754 -38.219 -7.461 1 53.03 343 GLU A C 1
ATOM 2717 O O . GLU A 1 343 ? -4.523 -38.906 -6.812 1 53.03 343 GLU A O 1
ATOM 2722 N N . GLY A 1 344 ? -4.184 -36.969 -7.43 1 52.59 344 GLY A N 1
ATOM 2723 C CA . GLY A 1 344 ? -5.504 -36.438 -7.109 1 52.59 344 GLY A CA 1
ATOM 2724 C C . GLY A 1 344 ? -5.711 -36.219 -5.621 1 52.59 344 GLY A C 1
ATOM 2725 O O . GLY A 1 344 ? -6.711 -35.625 -5.211 1 52.59 344 GLY A O 1
ATOM 2726 N N . MET A 1 345 ? -5.184 -36.969 -4.82 1 51.75 345 MET A N 1
ATOM 2727 C CA . MET A 1 345 ? -5.43 -37.031 -3.381 1 51.75 345 MET A CA 1
ATOM 2728 C C . MET A 1 345 ? -5.02 -35.719 -2.709 1 51.75 345 MET A C 1
ATOM 2730 O O . MET A 1 345 ? -5.574 -35.344 -1.674 1 51.75 345 MET A O 1
ATOM 2734 N N . ASP A 1 346 ? -4.473 -34.844 -3.488 1 67.06 346 ASP A N 1
ATOM 2735 C CA . ASP A 1 346 ? -3.705 -33.781 -2.848 1 67.06 346 ASP A CA 1
ATOM 2736 C C . ASP A 1 346 ? -4.539 -32.5 -2.703 1 67.06 346 ASP A C 1
ATOM 2738 O O . ASP A 1 346 ? -4.523 -31.859 -1.65 1 67.06 346 ASP A O 1
ATOM 2742 N N . ASP A 1 347 ? -5.672 -32.469 -3.506 1 79.12 347 ASP A N 1
ATOM 2743 C CA . ASP A 1 347 ? -6.438 -31.234 -3.43 1 79.12 347 ASP A CA 1
ATOM 2744 C C . ASP A 1 347 ? -7.398 -31.25 -2.24 1 79.12 347 ASP A C 1
ATOM 2746 O O . ASP A 1 347 ? -7.438 -30.312 -1.454 1 79.12 347 ASP A O 1
ATOM 2750 N N . LYS A 1 348 ? -8.102 -32.438 -2.104 1 79.5 348 LYS A N 1
ATOM 2751 C CA . LYS A 1 348 ? -9.086 -32.5 -1.033 1 79.5 348 LYS A CA 1
ATOM 2752 C C . LYS A 1 348 ? -8.422 -32.406 0.337 1 79.5 348 LYS A C 1
ATOM 2754 O O . LYS A 1 348 ? -8.906 -31.688 1.211 1 79.5 348 LYS A O 1
ATOM 2759 N N . GLN A 1 349 ? -7.406 -33.094 0.49 1 84.44 349 GLN A N 1
ATOM 2760 C CA . GLN A 1 349 ? -6.711 -33.094 1.773 1 84.44 349 GLN A CA 1
ATOM 2761 C C . GLN A 1 349 ? -6.191 -31.703 2.107 1 84.44 349 GLN A C 1
ATOM 2763 O O . GLN A 1 349 ? -6.309 -31.234 3.248 1 84.44 349 GLN A O 1
ATOM 2768 N N . ASN A 1 350 ? -5.625 -31.078 1.133 1 88.31 350 ASN A N 1
ATOM 2769 C CA . ASN A 1 350 ? -5.129 -29.719 1.341 1 88.31 350 ASN A CA 1
ATOM 2770 C C . ASN A 1 350 ? -6.258 -28.75 1.722 1 88.31 350 ASN A C 1
ATOM 2772 O O . ASN A 1 350 ? -6.121 -27.984 2.666 1 88.31 350 ASN A O 1
ATOM 2776 N N . VAL A 1 351 ? -7.309 -28.891 1.066 1 92.19 351 VAL A N 1
ATOM 2777 C CA . VAL A 1 351 ? -8.445 -28 1.3 1 92.19 351 VAL A CA 1
ATOM 2778 C C . VAL A 1 351 ? -9.016 -28.25 2.693 1 92.19 351 VAL A C 1
ATOM 2780 O O . VAL A 1 351 ? -9.312 -27.312 3.428 1 92.19 351 VAL A O 1
ATOM 2783 N N . ASP A 1 352 ? -9.141 -29.547 3.031 1 93.56 352 ASP A N 1
ATOM 2784 C CA . ASP A 1 352 ? -9.711 -29.875 4.336 1 93.56 352 ASP A CA 1
ATOM 2785 C C . ASP A 1 352 ? -8.867 -29.297 5.465 1 93.56 352 ASP A C 1
ATOM 2787 O O . ASP A 1 352 ? -9.398 -28.75 6.434 1 93.56 352 ASP A O 1
ATOM 2791 N N . LYS A 1 353 ? -7.609 -29.438 5.332 1 94.56 353 LYS A N 1
ATOM 2792 C CA . LYS A 1 353 ? -6.703 -28.906 6.344 1 94.56 353 LYS A CA 1
ATOM 2793 C C . LYS A 1 353 ? -6.832 -27.391 6.457 1 94.56 353 LYS A C 1
ATOM 2795 O O . LYS A 1 353 ? -6.863 -26.844 7.559 1 94.56 353 LYS A O 1
ATOM 2800 N N . LEU A 1 354 ? -6.914 -26.734 5.332 1 97.12 354 LEU A N 1
ATOM 2801 C CA . LEU A 1 354 ? -7.016 -25.281 5.312 1 97.12 354 LEU A CA 1
ATOM 2802 C C . LEU A 1 354 ? -8.367 -24.828 5.844 1 97.12 354 LEU A C 1
ATOM 2804 O O . LEU A 1 354 ? -8.453 -23.812 6.543 1 97.12 354 LEU A O 1
ATOM 2808 N N . LEU A 1 355 ? -9.398 -25.578 5.477 1 97.38 355 LEU A N 1
ATOM 2809 C CA . LEU A 1 355 ? -10.727 -25.266 5.988 1 97.38 355 LEU A CA 1
ATOM 2810 C C . LEU A 1 355 ? -10.766 -25.391 7.508 1 97.38 355 LEU A C 1
ATOM 2812 O O . LEU A 1 355 ? -11.336 -24.531 8.188 1 97.38 355 LEU A O 1
ATOM 2816 N N . MET A 1 356 ? -10.172 -26.422 8.008 1 97.31 356 MET A N 1
ATOM 2817 C CA . MET A 1 356 ? -10.141 -26.625 9.453 1 97.31 356 MET A CA 1
ATOM 2818 C C . MET A 1 356 ? -9.383 -25.484 10.141 1 97.31 356 MET A C 1
ATOM 2820 O O . MET A 1 356 ? -9.789 -25.016 11.203 1 97.31 356 MET A O 1
ATOM 2824 N N . LEU A 1 357 ? -8.305 -25.078 9.508 1 97.56 357 LEU A N 1
ATOM 2825 C CA . LEU A 1 357 ? -7.527 -23.953 10.031 1 97.56 357 LEU A CA 1
ATOM 2826 C C . LEU A 1 357 ? -8.383 -22.703 10.133 1 97.56 357 LEU A C 1
ATOM 2828 O O . LEU A 1 357 ? -8.375 -22.016 11.156 1 97.56 357 LEU A O 1
ATOM 2832 N N . LEU A 1 358 ? -9.156 -22.391 9.07 1 98.44 358 LEU A N 1
ATOM 2833 C CA . LEU A 1 358 ? -10.016 -21.203 9.062 1 98.44 358 LEU A CA 1
ATOM 2834 C C . LEU A 1 358 ? -11.117 -21.328 10.109 1 98.44 358 LEU A C 1
ATOM 2836 O O . LEU A 1 358 ? -11.352 -20.406 10.883 1 98.44 358 LEU A O 1
ATOM 2840 N N . ILE A 1 359 ? -11.75 -22.516 10.156 1 98.38 359 ILE A N 1
ATOM 2841 C CA . ILE A 1 359 ? -12.852 -22.734 11.086 1 98.38 359 ILE A CA 1
ATOM 2842 C C . ILE A 1 359 ? -12.367 -22.562 12.523 1 98.38 359 ILE A C 1
ATOM 2844 O O . ILE A 1 359 ? -13 -21.875 13.32 1 98.38 359 ILE A O 1
ATOM 2848 N N . GLN A 1 360 ? -11.227 -23.109 12.836 1 97.94 360 GLN A N 1
ATOM 2849 C CA . GLN A 1 360 ? -10.664 -23 14.18 1 97.94 360 GLN A CA 1
ATOM 2850 C C . GLN A 1 360 ? -10.312 -21.547 14.508 1 97.94 360 GLN A C 1
ATOM 2852 O O . GLN A 1 360 ? -10.594 -21.078 15.609 1 97.94 360 GLN A O 1
ATOM 2857 N N . SER A 1 361 ? -9.688 -20.859 13.594 1 97.81 361 SER A N 1
ATOM 2858 C CA . SER A 1 361 ? -9.258 -19.484 13.82 1 97.81 361 SER A CA 1
ATOM 2859 C C . SER A 1 361 ? -10.445 -18.547 14.039 1 97.81 361 SER A C 1
ATOM 2861 O O . SER A 1 361 ? -10.43 -17.719 14.938 1 97.81 361 SER A O 1
ATOM 2863 N N . TYR A 1 362 ? -11.5 -18.719 13.227 1 98.19 362 TYR A N 1
ATOM 2864 C CA . TYR A 1 362 ? -12.656 -17.844 13.328 1 98.19 362 TYR A CA 1
ATOM 2865 C C . TYR A 1 362 ? -13.508 -18.203 14.539 1 98.19 362 TYR A C 1
ATOM 2867 O O . TYR A 1 362 ? -14.133 -17.328 15.148 1 98.19 362 TYR A O 1
ATOM 2875 N N . SER A 1 363 ? -13.609 -19.484 14.906 1 97.81 363 SER A N 1
ATOM 2876 C CA . SER A 1 363 ? -14.406 -19.922 16.047 1 97.81 363 SER A CA 1
ATOM 2877 C C . SER A 1 363 ? -13.906 -19.281 17.344 1 97.81 363 SER A C 1
ATOM 2879 O O . SER A 1 363 ? -14.695 -18.953 18.219 1 97.81 363 SER A O 1
ATOM 2881 N N . LYS A 1 364 ? -12.609 -19.141 17.453 1 96.25 364 LYS A N 1
ATOM 2882 C CA . LYS A 1 364 ? -12.008 -18.578 18.656 1 96.25 364 LYS A CA 1
ATOM 2883 C C . LYS A 1 364 ? -12.422 -17.125 18.859 1 96.25 364 LYS A C 1
ATOM 2885 O O . LYS A 1 364 ? -12.391 -16.609 19.969 1 96.25 364 LYS A O 1
ATOM 2890 N N . LEU A 1 365 ? -12.82 -16.422 17.766 1 95.88 365 LEU A N 1
ATOM 2891 C CA . LEU A 1 365 ? -13.188 -15.016 17.844 1 95.88 365 LEU A CA 1
ATOM 2892 C C . LEU A 1 365 ? -14.555 -14.852 18.516 1 95.88 365 LEU A C 1
ATOM 2894 O O . LEU A 1 365 ? -14.914 -13.75 18.938 1 95.88 365 LEU A O 1
ATOM 2898 N N . GLY A 1 366 ? -15.344 -15.922 18.547 1 94.69 366 GLY A N 1
ATOM 2899 C CA . GLY A 1 366 ? -16.562 -15.945 19.328 1 94.69 366 GLY A CA 1
ATOM 2900 C C . GLY A 1 366 ? -17.719 -15.242 18.656 1 94.69 366 GLY A C 1
ATOM 2901 O O . GLY A 1 366 ? -18.609 -14.703 19.312 1 94.69 366 GLY A O 1
ATOM 2902 N N . LEU A 1 367 ? -17.703 -15.117 17.375 1 96.5 367 LEU A N 1
ATOM 2903 C CA . LEU A 1 367 ? -18.781 -14.516 16.594 1 96.5 367 LEU A CA 1
ATOM 2904 C C . LEU A 1 367 ? -19.359 -15.516 15.602 1 96.5 367 LEU A C 1
ATOM 2906 O O . LEU A 1 367 ? -18.656 -16.438 15.172 1 96.5 367 LEU A O 1
ATOM 2910 N N . HIS A 1 368 ? -20.609 -15.312 15.25 1 97.56 368 HIS A N 1
ATOM 2911 C CA . HIS A 1 368 ? -21.266 -16.156 14.266 1 97.56 368 HIS A CA 1
ATOM 2912 C C . HIS A 1 368 ? -20.594 -16.047 12.898 1 97.56 368 HIS A C 1
ATOM 2914 O O . HIS A 1 368 ? -20.281 -14.945 12.445 1 97.56 368 HIS A O 1
ATOM 2920 N N . PHE A 1 369 ? -20.359 -17.188 12.273 1 98.56 369 PHE A N 1
ATOM 2921 C CA . PHE A 1 369 ? -19.922 -17.234 10.883 1 98.56 369 PHE A CA 1
ATOM 2922 C C . PHE A 1 369 ? -20.344 -18.547 10.234 1 98.56 369 PHE A C 1
ATOM 2924 O O . PHE A 1 369 ? -20.812 -19.469 10.914 1 98.56 369 PHE A O 1
ATOM 2931 N N . ARG A 1 370 ? -20.266 -18.562 8.969 1 98.75 370 ARG A N 1
ATOM 2932 C CA . ARG A 1 370 ? -20.578 -19.781 8.227 1 98.75 370 ARG A CA 1
ATOM 2933 C C . ARG A 1 370 ? -19.547 -20.031 7.129 1 98.75 370 ARG A C 1
ATOM 2935 O O . ARG A 1 370 ? -18.797 -19.109 6.758 1 98.75 370 ARG A O 1
ATOM 2942 N N . VAL A 1 371 ? -19.438 -21.266 6.73 1 98.69 371 VAL A N 1
ATOM 2943 C CA . VAL A 1 371 ? -18.562 -21.672 5.648 1 98.69 371 VAL A CA 1
ATOM 2944 C C . VAL A 1 371 ? -19.375 -22.188 4.469 1 98.69 371 VAL A C 1
ATOM 2946 O O . VAL A 1 371 ? -20.25 -23.047 4.641 1 98.69 371 VAL A O 1
ATOM 2949 N N . ILE A 1 372 ? -19.094 -21.641 3.303 1 98.5 372 ILE A N 1
ATOM 2950 C CA . ILE A 1 372 ? -19.844 -21.953 2.098 1 98.5 372 ILE A CA 1
ATOM 2951 C C . ILE A 1 372 ? -18.906 -22.531 1.04 1 98.5 372 ILE A C 1
ATOM 2953 O O . ILE A 1 372 ? -17.766 -22.094 0.902 1 98.5 372 ILE A O 1
ATOM 2957 N N . GLN A 1 373 ? -19.375 -23.562 0.361 1 98.31 373 GLN A N 1
ATOM 2958 C CA . GLN A 1 373 ? -18.766 -23.922 -0.913 1 98.31 373 GLN A CA 1
ATOM 2959 C C . GLN A 1 373 ? -19.484 -23.25 -2.08 1 98.31 373 GLN A C 1
ATOM 2961 O O . GLN A 1 373 ? -20.688 -23.422 -2.258 1 98.31 373 GLN A O 1
ATOM 2966 N N . TYR A 1 374 ? -18.766 -22.531 -2.842 1 98.44 374 TYR A N 1
ATOM 2967 C CA . TYR A 1 374 ? -19.375 -21.703 -3.885 1 98.44 374 TYR A CA 1
ATOM 2968 C C . TYR A 1 374 ? -19.641 -22.531 -5.141 1 98.44 374 TYR A C 1
ATOM 2970 O O . TYR A 1 374 ? -18.906 -23.484 -5.434 1 98.44 374 TYR A O 1
ATOM 2978 N N . SER A 1 375 ? -20.688 -22.125 -5.844 1 98.06 375 SER A N 1
ATOM 2979 C CA . SER A 1 375 ? -20.969 -22.688 -7.164 1 98.06 375 SER A CA 1
ATOM 2980 C C . SER A 1 375 ? -20.141 -22 -8.242 1 98.06 375 SER A C 1
ATOM 2982 O O . SER A 1 375 ? -19.453 -21.016 -7.957 1 98.06 375 SER A O 1
ATOM 2984 N N . GLY A 1 376 ? -20.203 -22.516 -9.422 1 96.81 376 GLY A N 1
ATOM 2985 C CA . GLY A 1 376 ? -19.438 -21.984 -10.539 1 96.81 376 GLY A CA 1
ATOM 2986 C C . GLY A 1 376 ? -19.703 -20.516 -10.789 1 96.81 376 GLY A C 1
ATOM 2987 O O . GLY A 1 376 ? -18.797 -19.781 -11.203 1 96.81 376 GLY A O 1
ATOM 2988 N N . ARG A 1 377 ? -20.875 -20.062 -10.469 1 95.69 377 ARG A N 1
ATOM 2989 C CA . ARG A 1 377 ? -21.281 -18.688 -10.75 1 95.69 377 ARG A CA 1
ATOM 2990 C C . ARG A 1 377 ? -20.516 -17.703 -9.875 1 95.69 377 ARG A C 1
ATOM 2992 O O . ARG A 1 377 ? -20.359 -16.531 -10.234 1 95.69 377 ARG A O 1
ATOM 2999 N N . SER A 1 378 ? -20.062 -18.172 -8.773 1 95.44 378 SER A N 1
ATOM 3000 C CA . SER A 1 378 ? -19.406 -17.297 -7.805 1 95.44 378 SER A CA 1
ATOM 3001 C C . SER A 1 378 ? -17.875 -17.391 -7.91 1 95.44 378 SER A C 1
ATOM 3003 O O . SER A 1 378 ? -17.156 -16.844 -7.086 1 95.44 378 SER A O 1
ATOM 3005 N N . LEU A 1 379 ? -17.406 -18.078 -8.922 1 96.5 379 LEU A N 1
ATOM 3006 C CA . LEU A 1 379 ? -15.961 -18.312 -9.031 1 96.5 379 LEU A CA 1
ATOM 3007 C C . LEU A 1 379 ? -15.328 -17.312 -10.008 1 96.5 379 LEU A C 1
ATOM 3009 O O . LEU A 1 379 ? -15.961 -16.922 -10.992 1 96.5 379 LEU A O 1
ATOM 3013 N N . SER A 1 380 ? -14.125 -16.891 -9.664 1 93.06 380 SER A N 1
ATOM 3014 C CA . SER A 1 380 ? -13.328 -16.141 -10.617 1 93.06 380 SER A CA 1
ATOM 3015 C C . SER A 1 380 ? -12.828 -17.031 -11.75 1 93.06 380 SER A C 1
ATOM 3017 O O . SER A 1 380 ? -12.953 -18.25 -11.688 1 93.06 380 SER A O 1
ATOM 3019 N N . LEU A 1 381 ? -12.211 -16.484 -12.75 1 91.62 381 LEU A N 1
ATOM 3020 C CA . LEU A 1 381 ? -11.734 -17.234 -13.914 1 91.62 381 LEU A CA 1
ATOM 3021 C C . LEU A 1 381 ? -10.648 -18.219 -13.508 1 91.62 381 LEU A C 1
ATOM 3023 O O . LEU A 1 381 ? -10.531 -19.297 -14.109 1 91.62 381 LEU A O 1
ATOM 3027 N N . ALA A 1 382 ? -9.898 -17.859 -12.523 1 94.31 382 ALA A N 1
ATOM 3028 C CA . ALA A 1 382 ? -8.758 -18.688 -12.148 1 94.31 382 ALA A CA 1
ATOM 3029 C C . ALA A 1 382 ? -9.188 -19.828 -11.242 1 94.31 382 ALA A C 1
ATOM 3031 O O . ALA A 1 382 ? -8.445 -20.797 -11.07 1 94.31 382 ALA A O 1
ATOM 3032 N N . GLU A 1 383 ? -10.312 -19.766 -10.656 1 96.75 383 GLU A N 1
ATOM 3033 C CA . GLU A 1 383 ? -10.742 -20.719 -9.633 1 96.75 383 GLU A CA 1
ATOM 3034 C C . GLU A 1 383 ? -11.414 -21.938 -10.258 1 96.75 383 GLU A C 1
ATOM 3036 O O . GLU A 1 383 ? -12.227 -21.797 -11.18 1 96.75 383 GLU A O 1
ATOM 3041 N N . SER A 1 384 ? -11.023 -23.125 -9.828 1 96.31 384 SER A N 1
ATOM 3042 C CA . SER A 1 384 ? -11.719 -24.359 -10.164 1 96.31 384 SER A CA 1
ATOM 3043 C C . SER A 1 384 ? -12.75 -24.734 -9.102 1 96.31 384 SER A C 1
ATOM 3045 O O . SER A 1 384 ? -13.773 -25.344 -9.406 1 96.31 384 SER A O 1
ATOM 3047 N N . ALA A 1 385 ? -12.469 -24.391 -7.898 1 97.31 385 ALA A N 1
ATOM 3048 C CA . ALA A 1 385 ? -13.352 -24.5 -6.734 1 97.31 385 ALA A CA 1
ATOM 3049 C C . ALA A 1 385 ? -13.031 -23.422 -5.703 1 97.31 385 ALA A C 1
ATOM 3051 O O . ALA A 1 385 ? -11.93 -22.859 -5.703 1 97.31 385 ALA A O 1
ATOM 3052 N N . ALA A 1 386 ? -13.992 -23.125 -4.848 1 98.31 386 ALA A N 1
ATOM 3053 C CA . ALA A 1 386 ? -13.75 -22.109 -3.828 1 98.31 386 ALA A CA 1
ATOM 3054 C C . ALA A 1 386 ? -14.641 -22.328 -2.611 1 98.31 386 ALA A C 1
ATOM 3056 O O . ALA A 1 386 ? -15.75 -22.859 -2.734 1 98.31 386 ALA A O 1
ATOM 3057 N N . PHE A 1 387 ? -14.148 -21.953 -1.528 1 98.5 387 PHE A N 1
ATOM 3058 C CA . PHE A 1 387 ? -14.82 -21.984 -0.235 1 98.5 387 PHE A CA 1
ATOM 3059 C C . PHE A 1 387 ? -14.703 -20.641 0.461 1 98.5 387 PHE A C 1
ATOM 3061 O O . PHE A 1 387 ? -13.648 -20 0.413 1 98.5 387 PHE A O 1
ATOM 3068 N N . GLY A 1 388 ? -15.734 -20.188 1.059 1 98.44 388 GLY A N 1
ATOM 3069 C CA . GLY A 1 388 ? -15.703 -18.891 1.699 1 98.44 388 GLY A CA 1
ATOM 3070 C C . GLY A 1 388 ? -16.125 -18.938 3.158 1 98.44 388 GLY A C 1
ATOM 3071 O O . GLY A 1 388 ? -16.984 -19.719 3.539 1 98.44 388 GLY A O 1
ATOM 3072 N N . VAL A 1 389 ? -15.445 -18.188 3.984 1 98.75 389 VAL A N 1
ATOM 3073 C CA . VAL A 1 389 ? -15.93 -17.859 5.324 1 98.75 389 VAL A CA 1
ATOM 3074 C C . VAL A 1 389 ? -16.734 -16.562 5.281 1 98.75 389 VAL A C 1
ATOM 3076 O O . VAL A 1 389 ? -16.219 -15.523 4.852 1 98.75 389 VAL A O 1
ATOM 3079 N N . GLN A 1 390 ? -17.938 -16.656 5.734 1 98.56 390 GLN A N 1
ATOM 3080 C CA . GLN A 1 390 ? -18.812 -15.492 5.691 1 98.56 390 GLN A CA 1
ATOM 3081 C C . GLN A 1 390 ? -19.312 -15.133 7.086 1 98.56 390 GLN A C 1
ATOM 3083 O O . GLN A 1 390 ? -19.594 -16.016 7.902 1 98.56 390 GLN A O 1
ATOM 3088 N N . MET A 1 391 ? -19.359 -13.883 7.328 1 98.31 391 MET A N 1
ATOM 3089 C CA . MET A 1 391 ? -19.922 -13.359 8.57 1 98.31 391 MET A CA 1
ATOM 3090 C C . MET A 1 391 ? -21.156 -12.492 8.289 1 98.31 391 MET A C 1
ATOM 3092 O O . MET A 1 391 ? -21.234 -11.844 7.246 1 98.31 391 MET A O 1
ATOM 3096 N N . TYR A 1 392 ? -22.031 -12.531 9.219 1 97.94 392 TYR A N 1
ATOM 3097 C CA . TYR A 1 392 ? -23.312 -11.867 9.062 1 97.94 39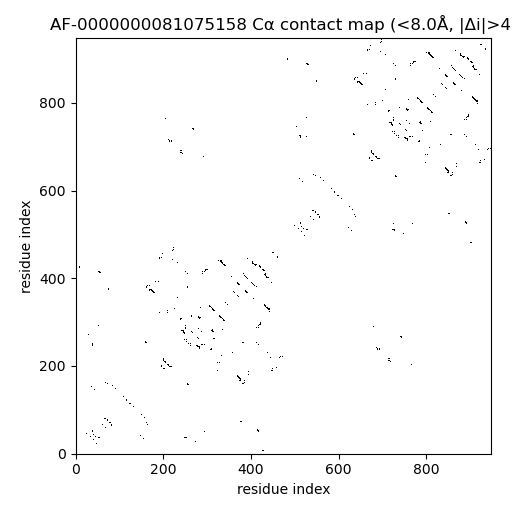2 TYR A CA 1
ATOM 3098 C C . TYR A 1 392 ? -23.219 -10.383 9.414 1 97.94 392 TYR A C 1
ATOM 3100 O O . TYR A 1 392 ? -22.641 -10.023 10.438 1 97.94 392 TYR A O 1
ATOM 3108 N N . SER A 1 393 ? -23.703 -9.492 8.547 1 97 393 SER A N 1
ATOM 3109 C CA . SER A 1 393 ? -23.891 -8.078 8.859 1 97 393 SER A CA 1
ATOM 3110 C C . SER A 1 393 ? -25.312 -7.805 9.328 1 97 393 SER A C 1
ATOM 3112 O O . SER A 1 393 ? -26.266 -7.812 8.531 1 97 393 SER A O 1
ATOM 3114 N N . PRO A 1 394 ? -25.469 -7.535 10.555 1 96.62 394 PRO A N 1
ATOM 3115 C CA . PRO A 1 394 ? -26.812 -7.25 11.047 1 96.62 394 PRO A CA 1
ATOM 3116 C C . PRO A 1 394 ? -27.438 -6.016 10.398 1 96.62 394 PRO A C 1
ATOM 3118 O O . PRO A 1 394 ? -28.656 -5.938 10.258 1 96.62 394 PRO A O 1
ATOM 3121 N N . TYR A 1 395 ? -26.656 -5.117 10.117 1 94.88 395 TYR A N 1
ATOM 3122 C CA . TYR A 1 395 ? -27.156 -3.885 9.516 1 94.88 395 TYR A CA 1
ATOM 3123 C C . TYR A 1 395 ? -27.656 -4.133 8.094 1 94.88 395 TYR A C 1
ATOM 3125 O O . TYR A 1 395 ? -28.75 -3.715 7.73 1 94.88 395 TYR A O 1
ATOM 3133 N N . LEU A 1 396 ? -26.906 -4.84 7.293 1 94.94 396 LEU A N 1
ATOM 3134 C CA . LEU A 1 396 ? -27.234 -5.098 5.895 1 94.94 396 LEU A CA 1
ATOM 3135 C C . LEU A 1 396 ? -28.156 -6.305 5.77 1 94.94 396 LEU A C 1
ATOM 3137 O O . LEU A 1 396 ? -28.75 -6.531 4.711 1 94.94 396 LEU A O 1
ATOM 3141 N N . ASP A 1 397 ? -28.281 -7.023 6.77 1 95.69 397 ASP A N 1
ATOM 3142 C CA . ASP A 1 397 ? -29.016 -8.281 6.762 1 95.69 397 ASP A CA 1
ATOM 3143 C C . ASP A 1 397 ? -28.531 -9.195 5.641 1 95.69 397 ASP A C 1
ATOM 3145 O O . ASP A 1 397 ? -29.344 -9.719 4.871 1 95.69 397 ASP A O 1
ATOM 3149 N N . GLN A 1 398 ? -27.219 -9.273 5.539 1 95.75 398 GLN A N 1
ATOM 3150 C CA . GLN A 1 398 ? -26.578 -10.109 4.535 1 95.75 398 GLN A CA 1
ATOM 3151 C C . GLN A 1 398 ? -25.234 -10.633 5.039 1 95.75 398 GLN A C 1
ATOM 3153 O O . GLN A 1 398 ? -24.703 -10.148 6.043 1 95.75 398 GLN A O 1
ATOM 3158 N N . TYR A 1 399 ? -24.781 -11.672 4.363 1 96.94 399 TYR A N 1
ATOM 3159 C CA . TYR A 1 399 ? -23.484 -12.219 4.703 1 96.94 399 TYR A CA 1
ATOM 3160 C C . TYR A 1 399 ? -22.375 -11.57 3.867 1 96.94 399 TYR A C 1
ATOM 3162 O O . TYR A 1 399 ? -22.578 -11.312 2.678 1 96.94 399 TYR A O 1
ATOM 3170 N N . GLU A 1 400 ? -21.297 -11.25 4.543 1 96.44 400 GLU A N 1
ATOM 3171 C CA . GLU A 1 400 ? -20.094 -10.719 3.908 1 96.44 400 GLU A CA 1
ATOM 3172 C C . GLU A 1 400 ? -18.938 -11.711 4 1 96.44 400 GLU A C 1
ATOM 3174 O O . GLU A 1 400 ? -18.75 -12.359 5.035 1 96.44 400 GLU A O 1
ATOM 3179 N N . GLU A 1 401 ? -18.172 -11.852 2.918 1 97.25 401 GLU A N 1
ATOM 3180 C CA . GLU A 1 401 ? -17.047 -12.781 2.908 1 97.25 401 GLU A CA 1
ATOM 3181 C C . GLU A 1 401 ? -15.82 -12.172 3.582 1 97.25 401 GLU A C 1
ATOM 3183 O O . GLU A 1 401 ? -15.422 -11.055 3.258 1 97.25 401 GLU A O 1
ATOM 3188 N N . VAL A 1 402 ? -15.203 -12.93 4.512 1 98.25 402 VAL A N 1
ATOM 3189 C CA . VAL A 1 402 ? -14.031 -12.43 5.223 1 98.25 402 VAL A CA 1
ATOM 3190 C C . VAL A 1 402 ? -12.852 -13.375 5.016 1 98.25 402 VAL A C 1
ATOM 3192 O O . VAL A 1 402 ? -11.703 -13.016 5.289 1 98.25 402 VAL A O 1
ATOM 3195 N N . GLY A 1 403 ? -13.062 -14.555 4.613 1 98.5 403 GLY A N 1
ATOM 3196 C CA . GLY A 1 403 ? -12.062 -15.547 4.266 1 98.5 403 GLY A CA 1
ATOM 3197 C C . GLY A 1 403 ? -12.422 -16.344 3.02 1 98.5 403 GLY A C 1
ATOM 3198 O O . GLY A 1 403 ? -13.594 -16.438 2.654 1 98.5 403 GLY A O 1
ATOM 3199 N N . ARG A 1 404 ? -11.367 -16.922 2.41 1 98.44 404 ARG A N 1
ATOM 3200 C CA . ARG A 1 404 ? -11.633 -17.641 1.168 1 98.44 404 ARG A CA 1
ATOM 3201 C C . ARG A 1 404 ? -10.5 -18.625 0.848 1 98.44 404 ARG A C 1
ATOM 3203 O O . ARG A 1 404 ? -9.336 -18.328 1.104 1 98.44 404 ARG A O 1
ATOM 3210 N N . ILE A 1 405 ? -10.867 -19.766 0.396 1 98.38 405 ILE A N 1
ATOM 3211 C CA . ILE A 1 405 ? -9.922 -20.719 -0.18 1 98.38 405 ILE A CA 1
ATOM 3212 C C . ILE A 1 405 ? -10.227 -20.906 -1.664 1 98.38 405 ILE A C 1
ATOM 3214 O O . ILE A 1 405 ? -11.352 -21.266 -2.033 1 98.38 405 ILE A O 1
ATOM 3218 N N . SER A 1 406 ? -9.281 -20.672 -2.508 1 97.62 406 SER A N 1
ATOM 3219 C CA . SER A 1 406 ? -9.438 -20.781 -3.955 1 97.62 406 SER A CA 1
ATOM 3220 C C . SER A 1 406 ? -8.516 -21.859 -4.531 1 97.62 406 SER A C 1
ATOM 3222 O O . SER A 1 406 ? -7.293 -21.719 -4.492 1 97.62 406 SER A O 1
ATOM 3224 N N . LEU A 1 407 ? -9.094 -22.875 -5.062 1 96.81 407 LEU A N 1
ATOM 3225 C CA . LEU A 1 407 ? -8.344 -23.875 -5.812 1 96.81 407 LEU A CA 1
ATOM 3226 C C . LEU A 1 407 ? -8.148 -23.438 -7.262 1 96.81 407 LEU A C 1
ATOM 3228 O O . LEU A 1 407 ? -9.125 -23.219 -7.98 1 96.81 407 LEU A O 1
ATOM 3232 N N . CYS A 1 408 ? -6.891 -23.375 -7.695 1 95.06 408 CYS A N 1
ATOM 3233 C CA . CYS A 1 408 ? -6.641 -22.812 -9.016 1 95.06 408 CYS A CA 1
ATOM 3234 C C . CYS A 1 408 ? -6.02 -23.844 -9.945 1 95.06 408 CYS A C 1
ATOM 3236 O O . CYS A 1 408 ? -5.867 -23.609 -11.141 1 95.06 408 CYS A O 1
ATOM 3238 N N . GLY A 1 409 ? -5.652 -25.031 -9.398 1 92.75 409 GLY A N 1
ATOM 3239 C CA . GLY A 1 409 ? -4.941 -25.984 -10.227 1 92.75 409 GLY A CA 1
ATOM 3240 C C . GLY A 1 409 ? -3.682 -25.422 -10.859 1 92.75 409 GLY A C 1
ATOM 3241 O O . GLY A 1 409 ? -2.891 -24.766 -10.18 1 92.75 409 GLY A O 1
ATOM 3242 N N . ASN A 1 410 ? -3.508 -25.766 -12.109 1 92.19 410 ASN A N 1
ATOM 3243 C CA . ASN A 1 410 ? -2.307 -25.281 -12.781 1 92.19 410 ASN A CA 1
ATOM 3244 C C . ASN A 1 410 ? -2.617 -24.109 -13.711 1 92.19 410 ASN A C 1
ATOM 3246 O O . ASN A 1 410 ? -1.865 -23.844 -14.648 1 92.19 410 ASN A O 1
ATOM 3250 N N . PHE A 1 411 ? -3.797 -23.422 -13.508 1 93.25 411 PHE A N 1
ATOM 3251 C CA . PHE A 1 411 ? -4.238 -22.312 -14.336 1 93.25 411 PHE A CA 1
ATOM 3252 C C . PHE A 1 411 ? -3.199 -21.188 -14.344 1 93.25 411 PHE A C 1
ATOM 3254 O O . PHE A 1 411 ? -2.809 -20.703 -15.406 1 93.25 411 PHE A O 1
ATOM 3261 N N . ILE A 1 412 ? -2.719 -20.797 -13.18 1 93.31 412 ILE A N 1
ATOM 3262 C CA . ILE A 1 412 ? -1.793 -19.688 -13.031 1 93.31 412 ILE A CA 1
ATOM 3263 C C . ILE A 1 412 ? -0.398 -20.109 -13.484 1 93.31 412 ILE A C 1
ATOM 3265 O O . ILE A 1 412 ? 0.271 -19.375 -14.211 1 93.31 412 ILE A O 1
ATOM 3269 N N . SER A 1 413 ? 0.035 -21.281 -13.148 1 93.31 413 SER A N 1
ATOM 3270 C CA . SER A 1 413 ? 1.382 -21.75 -13.469 1 93.31 413 SER A CA 1
ATOM 3271 C C . SER A 1 413 ? 1.57 -21.906 -14.977 1 93.31 413 SER A C 1
ATOM 3273 O O . SER A 1 413 ? 2.648 -21.609 -15.5 1 93.31 413 SER A O 1
ATOM 3275 N N . LYS A 1 414 ? 0.596 -22.328 -15.664 1 89.69 414 LYS A N 1
ATOM 3276 C CA . LYS A 1 414 ? 0.672 -22.453 -17.125 1 89.69 414 LYS A CA 1
ATOM 3277 C C . LYS A 1 414 ? 0.806 -21.078 -17.781 1 89.69 414 LYS A C 1
ATOM 3279 O O . LYS A 1 414 ? 1.514 -20.938 -18.781 1 89.69 414 LYS A O 1
ATOM 3284 N N . ARG A 1 415 ? 0.133 -20.203 -17.25 1 87.94 415 ARG A N 1
ATOM 3285 C CA . ARG A 1 415 ? 0.13 -18.859 -17.812 1 87.94 415 ARG A CA 1
ATOM 3286 C C . ARG A 1 415 ? 1.4 -18.109 -17.438 1 87.94 415 ARG A C 1
ATOM 3288 O O . ARG A 1 415 ? 1.873 -17.266 -18.203 1 87.94 415 ARG A O 1
ATOM 3295 N N . LEU A 1 416 ? 1.959 -18.422 -16.266 1 89.38 416 LEU A N 1
ATOM 3296 C CA . LEU A 1 416 ? 3.107 -17.656 -15.797 1 89.38 416 LEU A CA 1
ATOM 3297 C C . LEU A 1 416 ? 4.363 -18.516 -15.781 1 89.38 416 LEU A C 1
ATOM 3299 O O . LEU A 1 416 ? 5.422 -18.078 -15.32 1 89.38 416 LEU A O 1
ATOM 3303 N N . TRP A 1 417 ? 4.242 -19.688 -16.188 1 88.88 417 TRP A N 1
ATOM 3304 C CA . TRP A 1 417 ? 5.371 -20.578 -16.438 1 88.88 417 TRP A CA 1
ATOM 3305 C C . TRP A 1 417 ? 6.059 -20.969 -15.141 1 88.88 417 TRP A C 1
ATOM 3307 O O . TRP A 1 417 ? 7.273 -20.812 -15 1 88.88 417 TRP A O 1
ATOM 3317 N N . THR A 1 418 ? 5.359 -21.469 -14.25 1 91.62 418 THR A N 1
ATOM 3318 C CA . THR A 1 418 ? 5.883 -22.047 -13.016 1 91.62 418 THR A CA 1
ATOM 3319 C C . THR A 1 418 ? 5.891 -23.562 -13.086 1 91.62 418 THR A C 1
ATOM 3321 O O . THR A 1 418 ? 4.84 -24.203 -13.219 1 91.62 418 THR A O 1
ATOM 3324 N N . LEU A 1 419 ? 7.105 -24.172 -12.992 1 92.5 419 LEU A N 1
ATOM 3325 C CA . LEU A 1 419 ? 7.266 -25.594 -13.25 1 92.5 419 LEU A CA 1
ATOM 3326 C C . LEU A 1 419 ? 8 -26.281 -12.109 1 92.5 419 LEU A C 1
ATOM 3328 O O . LEU A 1 419 ? 8.641 -25.609 -11.289 1 92.5 419 LEU A O 1
ATOM 3332 N N . CYS A 1 420 ? 7.754 -27.531 -12 1 92.88 420 CYS A N 1
ATOM 3333 C CA . CYS A 1 420 ? 8.539 -28.406 -11.133 1 92.88 420 CYS A CA 1
ATOM 3334 C C . CYS A 1 420 ? 9.188 -29.531 -11.938 1 92.88 420 CYS A C 1
ATOM 3336 O O . CYS A 1 420 ? 8.516 -30.203 -12.711 1 92.88 420 CYS A O 1
ATOM 3338 N N . LYS A 1 421 ? 10.5 -29.625 -11.758 1 90.69 421 LYS A N 1
ATOM 3339 C CA . LYS A 1 421 ? 11.203 -30.734 -12.414 1 90.69 421 LYS A CA 1
ATOM 3340 C C . LYS A 1 421 ? 10.883 -32.062 -11.734 1 90.69 421 LYS A C 1
ATOM 3342 O O . LYS A 1 421 ? 10.828 -32.125 -10.5 1 90.69 421 LYS A O 1
ATOM 3347 N N . LEU A 1 422 ? 10.531 -32.906 -12.57 1 86.06 422 LEU A N 1
ATOM 3348 C CA . LEU A 1 422 ? 10.289 -34.281 -12.094 1 86.06 422 LEU A CA 1
ATOM 3349 C C . LEU A 1 422 ? 11.445 -35.188 -12.469 1 86.06 422 LEU A C 1
ATOM 3351 O O . LEU A 1 422 ? 12.461 -34.75 -13.008 1 86.06 422 LEU A O 1
ATOM 3355 N N . GLU A 1 423 ? 11.328 -36.469 -12.016 1 76.94 423 GLU A N 1
ATOM 3356 C CA . GLU A 1 423 ? 12.359 -37.406 -12.391 1 76.94 423 GLU A CA 1
ATOM 3357 C C . GLU A 1 423 ? 12.43 -37.594 -13.906 1 76.94 423 GLU A C 1
ATOM 3359 O O . GLU A 1 423 ? 11.461 -37.312 -14.617 1 76.94 423 GLU A O 1
ATOM 3364 N N . LYS A 1 424 ? 13.578 -38.031 -14.523 1 69.06 424 LYS A N 1
ATOM 3365 C CA . LYS A 1 424 ? 13.836 -38.438 -15.906 1 69.06 424 LYS A CA 1
ATOM 3366 C C . LYS A 1 424 ? 13.648 -37.25 -16.859 1 69.06 424 LYS A C 1
ATOM 3368 O O . LYS A 1 424 ? 13.086 -37.406 -17.938 1 69.06 424 LYS A O 1
ATOM 3373 N N . LYS A 1 425 ? 13.914 -36.094 -16.375 1 68.62 425 LYS A N 1
ATOM 3374 C CA . LYS A 1 425 ? 13.992 -34.906 -17.203 1 68.62 425 LYS A CA 1
ATOM 3375 C C . LYS A 1 425 ? 12.602 -34.406 -17.594 1 68.62 425 LYS A C 1
ATOM 3377 O O . LYS A 1 425 ? 12.398 -33.906 -18.703 1 68.62 425 LYS A O 1
ATOM 3382 N N . CYS A 1 426 ? 11.648 -34.844 -16.844 1 83.5 426 CYS A N 1
ATOM 3383 C CA . CYS A 1 426 ? 10.289 -34.344 -17.062 1 83.5 426 CYS A CA 1
ATOM 3384 C C . CYS A 1 426 ? 9.961 -33.188 -16.109 1 83.5 426 CYS A C 1
ATOM 3386 O O . CYS A 1 426 ? 10.578 -33.062 -15.055 1 83.5 426 CYS A O 1
ATOM 3388 N N . ALA A 1 427 ? 9.18 -32.188 -16.625 1 87.81 427 ALA A N 1
ATOM 3389 C CA . ALA A 1 427 ? 8.695 -31.078 -15.797 1 87.81 427 ALA A CA 1
ATOM 3390 C C . ALA A 1 427 ? 7.176 -30.984 -15.828 1 87.81 427 ALA A C 1
ATOM 3392 O O . ALA A 1 427 ? 6.543 -31.406 -16.797 1 87.81 427 ALA A O 1
ATOM 3393 N N . GLN A 1 428 ? 6.605 -30.594 -14.734 1 89.06 428 GLN A N 1
ATOM 3394 C CA . GLN A 1 428 ? 5.164 -30.406 -14.625 1 89.06 428 GLN A CA 1
ATOM 3395 C C . GLN A 1 428 ? 4.832 -29.016 -14.078 1 89.06 428 GLN A C 1
ATOM 3397 O O . GLN A 1 428 ? 5.566 -28.484 -13.242 1 89.06 428 GLN A O 1
ATOM 3402 N N . PHE A 1 429 ? 3.732 -28.484 -14.625 1 91.56 429 PHE A N 1
ATOM 3403 C CA . PHE A 1 429 ? 3.238 -27.234 -14.062 1 91.56 429 PHE A CA 1
ATOM 3404 C C . PHE A 1 429 ? 2.691 -27.453 -12.656 1 91.56 429 PHE A C 1
ATOM 3406 O O . PHE A 1 429 ? 2.031 -28.453 -12.391 1 91.56 429 PHE A O 1
ATOM 3413 N N . THR A 1 430 ? 2.953 -26.531 -11.797 1 93.44 430 THR A N 1
ATOM 3414 C CA . THR A 1 430 ? 2.525 -26.656 -10.406 1 93.44 430 THR A CA 1
ATOM 3415 C C . THR A 1 430 ? 1.06 -26.25 -10.25 1 93.44 430 THR A C 1
ATOM 3417 O O . THR A 1 430 ? 0.531 -25.484 -11.062 1 93.44 430 THR A O 1
ATOM 3420 N N . SER A 1 431 ? 0.41 -26.875 -9.273 1 94.19 431 SER A N 1
ATOM 3421 C CA . SER A 1 431 ? -0.911 -26.438 -8.836 1 94.19 431 SER A CA 1
ATOM 3422 C C . SER A 1 431 ? -0.809 -25.438 -7.691 1 94.19 431 SER A C 1
ATOM 3424 O O . SER A 1 431 ? 0.204 -25.391 -6.992 1 94.19 431 SER A O 1
ATOM 3426 N N . SER A 1 432 ? -1.843 -24.609 -7.562 1 95.31 432 SER A N 1
ATOM 3427 C CA . SER A 1 432 ? -1.777 -23.609 -6.504 1 95.31 432 SER A CA 1
ATOM 3428 C C . SER A 1 432 ? -3.125 -23.453 -5.805 1 95.31 432 SER A C 1
ATOM 3430 O O . SER A 1 432 ? -4.172 -23.688 -6.406 1 95.31 432 SER A O 1
ATOM 3432 N N . ILE A 1 433 ? -3.084 -23.156 -4.547 1 96.94 433 ILE A N 1
ATOM 3433 C CA . ILE A 1 433 ? -4.215 -22.75 -3.719 1 96.94 433 ILE A CA 1
ATOM 3434 C C . ILE A 1 433 ? -3.949 -21.375 -3.119 1 96.94 433 ILE A C 1
ATOM 3436 O O . ILE A 1 433 ? -2.887 -21.125 -2.541 1 96.94 433 ILE A O 1
ATOM 3440 N N . HIS A 1 434 ? -4.824 -20.469 -3.41 1 97.69 434 HIS A N 1
ATOM 3441 C CA . HIS A 1 434 ? -4.793 -19.188 -2.701 1 97.69 434 HIS A CA 1
ATOM 3442 C C . HIS A 1 434 ? -5.727 -19.203 -1.496 1 97.69 434 HIS A C 1
ATOM 3444 O O . HIS A 1 434 ? -6.852 -19.703 -1.584 1 97.69 434 HIS A O 1
ATOM 3450 N N . ILE A 1 435 ? -5.242 -18.781 -0.417 1 98.5 435 ILE A N 1
ATOM 3451 C CA . ILE A 1 435 ? -6.07 -18.703 0.781 1 98.5 435 ILE A CA 1
ATOM 3452 C C . ILE A 1 435 ? -6.043 -17.281 1.333 1 98.5 435 ILE A C 1
ATOM 3454 O O . ILE A 1 435 ? -4.969 -16.719 1.541 1 98.5 435 ILE A O 1
ATOM 3458 N N . ARG A 1 436 ? -7.148 -16.703 1.487 1 98.5 436 ARG A N 1
ATOM 3459 C CA . ARG A 1 436 ? -7.316 -15.516 2.328 1 98.5 436 ARG A CA 1
ATOM 3460 C C . ARG A 1 436 ? -7.738 -15.906 3.742 1 98.5 436 ARG A C 1
ATOM 3462 O O . ARG A 1 436 ? -8.891 -16.297 3.969 1 98.5 436 ARG A O 1
ATOM 3469 N N . PHE A 1 437 ? -6.773 -15.82 4.578 1 98.81 437 PHE A N 1
ATOM 3470 C CA . PHE A 1 437 ? -7.094 -16.141 5.969 1 98.81 437 PHE A CA 1
ATOM 3471 C C . PHE A 1 437 ? -8.102 -15.148 6.531 1 98.81 437 PHE A C 1
ATOM 3473 O O . PHE A 1 437 ? -9.047 -15.539 7.223 1 98.81 437 PHE A O 1
ATOM 3480 N N . CYS A 1 438 ? -7.867 -13.883 6.078 1 98.81 438 CYS A N 1
ATOM 3481 C CA . CYS A 1 438 ? -8.797 -12.906 6.637 1 98.81 438 CYS A CA 1
ATOM 3482 C C . CYS A 1 438 ? -8.688 -11.57 5.914 1 98.81 438 CYS A C 1
ATOM 3484 O O . CYS A 1 438 ? -7.586 -11.055 5.711 1 98.81 438 CYS A O 1
ATOM 3486 N N . ASN A 1 439 ? -9.82 -11.109 5.477 1 98.06 439 ASN A N 1
ATOM 3487 C CA . ASN A 1 439 ? -9.984 -9.688 5.211 1 98.06 439 ASN A CA 1
ATOM 3488 C C . ASN A 1 439 ? -10.203 -8.898 6.5 1 98.06 439 ASN A C 1
ATOM 3490 O O . ASN A 1 439 ? -11.336 -8.742 6.957 1 98.06 439 ASN A O 1
ATOM 3494 N N . ILE A 1 440 ? -9.141 -8.383 7.031 1 98.44 440 ILE A N 1
ATOM 3495 C CA . ILE A 1 440 ? -9.148 -7.801 8.367 1 98.44 440 ILE A CA 1
ATOM 3496 C C . ILE A 1 440 ? -10.031 -6.555 8.383 1 98.44 440 ILE A C 1
ATOM 3498 O O . ILE A 1 440 ? -10.789 -6.336 9.336 1 98.44 440 ILE A O 1
ATOM 3502 N N . THR A 1 441 ? -9.906 -5.738 7.363 1 97.06 441 THR A N 1
ATOM 3503 C CA . THR A 1 441 ? -10.688 -4.508 7.285 1 97.06 441 THR A CA 1
ATOM 3504 C C . THR A 1 441 ? -12.18 -4.816 7.34 1 97.06 441 THR A C 1
ATOM 3506 O O . THR A 1 441 ? -12.922 -4.195 8.109 1 97.06 441 THR A O 1
ATOM 3509 N N . GLY A 1 442 ? -12.609 -5.789 6.57 1 96.62 442 GLY A N 1
ATOM 3510 C CA . GLY A 1 442 ? -14.008 -6.203 6.605 1 96.62 442 GLY A CA 1
ATOM 3511 C C . GLY A 1 442 ? -14.414 -6.789 7.945 1 96.62 442 GLY A C 1
ATOM 3512 O O . GLY A 1 442 ? -15.523 -6.527 8.43 1 96.62 442 GLY A O 1
ATOM 3513 N N . LEU A 1 443 ? -13.539 -7.578 8.5 1 98.19 443 LEU A N 1
ATOM 3514 C CA . LEU A 1 443 ? -13.805 -8.203 9.789 1 98.19 443 LEU A CA 1
ATOM 3515 C C . LEU A 1 443 ? -14.062 -7.152 10.867 1 98.19 443 LEU A C 1
ATOM 3517 O O . LEU A 1 443 ? -14.938 -7.332 11.719 1 98.19 443 LEU A O 1
ATOM 3521 N N . LEU A 1 444 ? -13.305 -6.062 10.852 1 97.94 444 LEU A N 1
ATOM 3522 C CA . LEU A 1 444 ? -13.469 -5.004 11.844 1 97.94 444 LEU A CA 1
ATOM 3523 C C . LEU A 1 444 ? -14.875 -4.414 11.773 1 97.94 444 LEU A C 1
ATOM 3525 O O . LEU A 1 444 ? -15.508 -4.18 12.812 1 97.94 444 LEU A O 1
ATOM 3529 N N . GLY A 1 445 ? -15.336 -4.156 10.539 1 97.06 445 GLY A N 1
ATOM 3530 C CA . GLY A 1 445 ? -16.703 -3.672 10.383 1 97.06 445 GLY A CA 1
ATOM 3531 C C . GLY A 1 445 ? -17.734 -4.629 10.938 1 97.06 445 GLY A C 1
ATOM 3532 O O . GLY A 1 445 ? -18.672 -4.215 11.633 1 97.06 445 GLY A O 1
ATOM 3533 N N . LEU A 1 446 ? -17.531 -5.887 10.633 1 97.81 446 LEU A N 1
ATOM 3534 C CA . LEU A 1 446 ? -18.484 -6.906 11.062 1 97.81 446 LEU A CA 1
ATOM 3535 C C . LEU A 1 446 ? -18.422 -7.105 12.57 1 97.81 446 LEU A C 1
ATOM 3537 O O . LEU A 1 446 ? -19.438 -7.355 13.219 1 97.81 446 LEU A O 1
ATOM 3541 N N . LEU A 1 447 ? -17.234 -7.035 13.133 1 97.5 447 LEU A N 1
ATOM 3542 C CA . LEU A 1 447 ? -17.062 -7.105 14.586 1 97.5 447 LEU A CA 1
ATOM 3543 C C . LEU A 1 447 ? -17.875 -6.012 15.273 1 97.5 447 LEU A C 1
ATOM 3545 O O . LEU A 1 447 ? -18.578 -6.281 16.25 1 97.5 447 LEU A O 1
ATOM 3549 N N . MET A 1 448 ? -17.781 -4.805 14.789 1 97 448 MET A N 1
ATOM 3550 C CA . MET A 1 448 ? -18.5 -3.682 15.367 1 97 448 MET A CA 1
ATOM 3551 C C . MET A 1 448 ? -20.016 -3.924 15.312 1 97 448 MET A C 1
ATOM 3553 O O . MET A 1 448 ? -20.703 -3.729 16.312 1 97 448 MET A O 1
ATOM 3557 N N . GLU A 1 449 ? -20.5 -4.391 14.188 1 97.06 449 GLU A N 1
ATOM 3558 C CA . GLU A 1 449 ? -21.938 -4.562 14 1 97.06 449 GLU A CA 1
ATOM 3559 C C . GLU A 1 449 ? -22.469 -5.707 14.852 1 97.06 449 GLU A C 1
ATOM 3561 O O . GLU A 1 449 ? -23.594 -5.641 15.352 1 97.06 449 GLU A O 1
ATOM 3566 N N . ASN A 1 450 ? -21.688 -6.742 14.969 1 97.25 450 ASN A N 1
ATOM 3567 C CA . ASN A 1 450 ? -22.141 -7.926 15.695 1 97.25 450 ASN A CA 1
ATOM 3568 C C . ASN A 1 450 ? -22.016 -7.742 17.203 1 97.25 450 ASN A C 1
ATOM 3570 O O . ASN A 1 450 ? -22.625 -8.484 17.969 1 97.25 450 ASN A O 1
ATOM 3574 N N . SER A 1 451 ? -21.266 -6.766 17.641 1 96 451 SER A N 1
ATOM 3575 C CA . SER A 1 451 ? -21.016 -6.598 19.062 1 96 451 SER A CA 1
ATOM 3576 C C . SER A 1 451 ? -21.656 -5.328 19.594 1 96 451 SER A C 1
ATOM 3578 O O . SER A 1 451 ? -21.234 -4.785 20.609 1 96 451 SER A O 1
ATOM 3580 N N . GLN A 1 452 ? -22.625 -4.816 18.891 1 95.75 452 GLN A N 1
ATOM 3581 C CA . GLN A 1 452 ? -23.234 -3.562 19.312 1 95.75 452 GLN A CA 1
ATOM 3582 C C . GLN A 1 452 ? -24.203 -3.781 20.469 1 95.75 452 GLN A C 1
ATOM 3584 O O . GLN A 1 452 ? -24.781 -4.859 20.609 1 95.75 452 GLN A O 1
ATOM 3589 N N . THR A 1 453 ? -24.328 -2.951 21.531 1 91.19 453 THR A N 1
ATOM 3590 C CA . THR A 1 453 ? -25.094 -3.076 22.766 1 91.19 453 THR A CA 1
ATOM 3591 C C . THR A 1 453 ? -26.234 -2.059 22.812 1 91.19 453 THR A C 1
ATOM 3593 O O . THR A 1 453 ? -26.891 -1.896 23.828 1 91.19 453 THR A O 1
ATOM 3596 N N . GLY A 1 454 ? -26.516 -1.361 21.953 1 84.06 454 GLY A N 1
ATOM 3597 C CA . GLY A 1 454 ? -27.5 -0.29 21.969 1 84.06 454 GLY A CA 1
ATOM 3598 C C . GLY A 1 454 ? -26.875 1.09 22.078 1 84.06 454 GLY A C 1
ATOM 3599 O O . GLY A 1 454 ? -25.672 1.218 22.297 1 84.06 454 GLY A O 1
ATOM 3600 N N . HIS A 1 455 ? -27.547 2.176 21.891 1 84.69 455 HIS A N 1
ATOM 3601 C CA . HIS A 1 455 ? -27.125 3.572 21.969 1 84.69 455 HIS A CA 1
ATOM 3602 C C . HIS A 1 455 ? -25.906 3.838 21.109 1 84.69 455 HIS A C 1
ATOM 3604 O O . HIS A 1 455 ? -24.984 4.535 21.531 1 84.69 455 HIS A O 1
ATOM 3610 N N . SER A 1 456 ? -25.703 3.09 20.094 1 85.88 456 SER A N 1
ATOM 3611 C CA . SER A 1 456 ? -24.656 3.283 19.094 1 85.88 456 SER A CA 1
ATOM 3612 C C . SER A 1 456 ? -23.281 3 19.672 1 85.88 456 SER A C 1
ATOM 3614 O O . SER A 1 456 ? -22.328 3.744 19.406 1 85.88 456 SER A O 1
ATOM 3616 N N . ALA A 1 457 ? -23.25 2.033 20.578 1 90.75 457 ALA A N 1
ATOM 3617 C CA . ALA A 1 457 ? -22 1.564 21.141 1 90.75 457 ALA A CA 1
ATOM 3618 C C . ALA A 1 457 ? -21.781 0.081 20.859 1 90.75 457 ALA A C 1
ATOM 3620 O O . ALA A 1 457 ? -22.703 -0.615 20.422 1 90.75 457 ALA A O 1
ATOM 3621 N N . TYR A 1 458 ? -20.531 -0.309 20.828 1 94.56 458 TYR A N 1
ATOM 3622 C CA . TYR A 1 458 ? -20.203 -1.725 20.703 1 94.56 458 TYR A CA 1
ATOM 3623 C C . TYR A 1 458 ? -19.125 -2.117 21.703 1 94.56 458 TYR A C 1
ATOM 3625 O O . TYR A 1 458 ? -18.406 -1.26 22.219 1 94.56 458 TYR A O 1
ATOM 3633 N N . VAL A 1 459 ? -19.172 -3.393 22.062 1 93.31 459 VAL A N 1
ATOM 3634 C CA . VAL A 1 459 ? -18.188 -3.896 23.016 1 93.31 459 VAL A CA 1
ATOM 3635 C C . VAL A 1 459 ? -17.359 -5 22.359 1 93.31 459 VAL A C 1
ATOM 3637 O O . VAL A 1 459 ? -17.906 -5.98 21.859 1 93.31 459 VAL A O 1
ATOM 3640 N N . ILE A 1 460 ? -16.062 -4.816 22.344 1 94.06 460 ILE A N 1
ATOM 3641 C CA . ILE A 1 460 ? -15.172 -5.832 21.797 1 94.06 460 ILE A CA 1
ATOM 3642 C C . ILE A 1 460 ? -15.234 -7.094 22.656 1 94.06 460 ILE A C 1
ATOM 3644 O O . ILE A 1 460 ? -15.078 -7.039 23.875 1 94.06 460 ILE A O 1
ATOM 3648 N N . PRO A 1 461 ? -15.461 -8.227 22.078 1 93.31 461 PRO A N 1
ATOM 3649 C CA . PRO A 1 461 ? -15.523 -9.484 22.812 1 93.31 461 PRO A CA 1
ATOM 3650 C C . PRO A 1 461 ? -14.281 -9.734 23.672 1 93.31 461 PRO A C 1
ATOM 3652 O O . PRO A 1 461 ? -13.18 -9.297 23.312 1 93.31 461 PRO A O 1
ATOM 3655 N N . GLU A 1 462 ? -14.461 -10.516 24.734 1 93.5 462 GLU A N 1
ATOM 3656 C CA . GLU A 1 462 ? -13.438 -10.703 25.766 1 93.5 462 GLU A CA 1
ATOM 3657 C C . GLU A 1 462 ? -12.172 -11.312 25.172 1 93.5 462 GLU A C 1
ATOM 3659 O O . GLU A 1 462 ? -11.062 -10.891 25.5 1 93.5 462 GLU A O 1
ATOM 3664 N N . TYR A 1 463 ? -12.328 -12.312 24.391 1 95.31 463 TYR A N 1
ATOM 3665 C CA . TYR A 1 463 ? -11.156 -12.961 23.812 1 95.31 463 TYR A CA 1
ATOM 3666 C C . TYR A 1 463 ? -10.328 -11.977 23 1 95.31 463 TYR A C 1
ATOM 3668 O O . TYR A 1 463 ? -9.094 -11.977 23.078 1 95.31 463 TYR A O 1
ATOM 3676 N N . MET A 1 464 ? -10.953 -11.125 22.234 1 95.06 464 MET A N 1
ATOM 3677 C CA . MET A 1 464 ? -10.25 -10.141 21.422 1 95.06 464 MET A CA 1
ATOM 3678 C C . MET A 1 464 ? -9.586 -9.078 22.281 1 95.06 464 MET A C 1
ATOM 3680 O O . MET A 1 464 ? -8.516 -8.578 21.938 1 95.06 464 MET A O 1
ATOM 3684 N N . GLN A 1 465 ? -10.227 -8.75 23.375 1 95.12 465 GLN A N 1
ATOM 3685 C CA . GLN A 1 465 ? -9.602 -7.844 24.328 1 95.12 465 GLN A CA 1
ATOM 3686 C C . GLN A 1 465 ? -8.312 -8.445 24.891 1 95.12 465 GLN A C 1
ATOM 3688 O O . GLN A 1 465 ? -7.324 -7.734 25.094 1 95.12 465 GLN A O 1
ATOM 3693 N N . SER A 1 466 ? -8.383 -9.719 25.156 1 95 466 SER A N 1
ATOM 3694 C CA . SER A 1 466 ? -7.195 -10.406 25.656 1 95 466 SER A CA 1
ATOM 3695 C C . SER A 1 466 ? -6.074 -10.383 24.625 1 95 466 SER A C 1
ATOM 3697 O O . SER A 1 466 ? -4.898 -10.281 24.969 1 95 466 SER A O 1
ATOM 3699 N N . LEU A 1 467 ? -6.438 -10.5 23.359 1 94 467 LEU A N 1
ATOM 3700 C CA . LEU A 1 467 ? -5.453 -10.43 22.281 1 94 467 LEU A CA 1
ATOM 3701 C C . LEU A 1 467 ? -4.793 -9.055 22.25 1 94 467 LEU A C 1
ATOM 3703 O O . LEU A 1 467 ? -3.58 -8.945 22.047 1 94 467 LEU A O 1
ATOM 3707 N N . ILE A 1 468 ? -5.574 -8.016 22.391 1 94.69 468 ILE A N 1
ATOM 3708 C CA . ILE A 1 468 ? -5.055 -6.652 22.406 1 94.69 468 ILE A CA 1
ATOM 3709 C C . ILE A 1 468 ? -4.086 -6.492 23.578 1 94.69 468 ILE A C 1
ATOM 3711 O O . ILE A 1 468 ? -2.988 -5.953 23.422 1 94.69 468 ILE A O 1
ATOM 3715 N N . SER A 1 469 ? -4.52 -7.012 24.75 1 93.38 469 SER A N 1
ATOM 3716 C CA . SER A 1 469 ? -3.695 -6.91 25.953 1 93.38 469 SER A CA 1
ATOM 3717 C C . SER A 1 469 ? -2.365 -7.637 25.781 1 93.38 469 SER A C 1
ATOM 3719 O O . SER A 1 469 ? -1.318 -7.137 26.188 1 93.38 469 SER A O 1
ATOM 3721 N N . GLU A 1 470 ? -2.455 -8.758 25.219 1 89.5 470 GLU A N 1
ATOM 3722 C CA . GLU A 1 470 ? -1.243 -9.523 24.938 1 89.5 470 GLU A CA 1
ATOM 3723 C C . GLU A 1 470 ? -0.321 -8.766 23.984 1 89.5 470 GLU A C 1
ATOM 3725 O O . GLU A 1 470 ? 0.897 -8.75 24.172 1 89.5 470 GLU A O 1
ATOM 3730 N N . TYR A 1 471 ? -0.918 -8.156 23.031 1 88.06 471 TYR A N 1
ATOM 3731 C CA . TYR A 1 471 ? -0.17 -7.379 22.047 1 88.06 471 TYR A CA 1
ATOM 3732 C C . TYR A 1 471 ? 0.509 -6.18 22.703 1 88.06 471 TYR A C 1
ATOM 3734 O O . TYR A 1 471 ? 1.651 -5.852 22.375 1 88.06 471 TYR A O 1
ATOM 3742 N N . LEU A 1 472 ? -0.164 -5.531 23.625 1 88.81 472 LEU A N 1
ATOM 3743 C CA . LEU A 1 472 ? 0.324 -4.316 24.266 1 88.81 472 LEU A CA 1
ATOM 3744 C C . LEU A 1 472 ? 1.349 -4.648 25.344 1 88.81 472 LEU A C 1
ATOM 3746 O O . LEU A 1 472 ? 2.133 -3.785 25.75 1 88.81 472 LEU A O 1
ATOM 3750 N N . SER A 1 473 ? 1.312 -5.836 25.984 1 80.94 473 SER A N 1
ATOM 3751 C CA . SER A 1 473 ? 2.205 -6.223 27.078 1 80.94 473 SER A CA 1
ATOM 3752 C C . SER A 1 473 ? 3.615 -6.496 26.562 1 80.94 473 SER A C 1
ATOM 3754 O O . SER A 1 473 ? 4.574 -6.477 27.328 1 80.94 473 SER A O 1
ATOM 3756 N N . HIS A 1 474 ? 3.807 -6.559 25.375 1 65.06 474 HIS A N 1
ATOM 3757 C CA . HIS A 1 474 ? 5.148 -6.797 24.844 1 65.06 474 HIS A CA 1
ATOM 3758 C C . HIS A 1 474 ? 5.891 -5.488 24.609 1 65.06 474 HIS A C 1
ATOM 3760 O O . HIS A 1 474 ? 5.293 -4.504 24.172 1 65.06 474 HIS A O 1
ATOM 3766 N N . MET B 1 1 ? 12.219 42.125 22.531 1 20.09 1 MET B N 1
ATOM 3767 C CA . MET B 1 1 ? 10.977 42.625 21.969 1 20.09 1 MET B CA 1
ATOM 3768 C C . MET B 1 1 ? 10.242 41.531 21.188 1 20.09 1 MET B C 1
ATOM 3770 O O . MET B 1 1 ? 10.547 41.281 20.031 1 20.09 1 MET B O 1
ATOM 3774 N N . ILE B 1 2 ? 9.906 40.344 21.859 1 21.86 2 ILE B N 1
ATOM 3775 C CA . ILE B 1 2 ? 9.438 39 21.578 1 21.86 2 ILE B CA 1
ATOM 3776 C C . ILE B 1 2 ? 8.047 39.062 20.938 1 21.86 2 ILE B C 1
ATOM 3778 O O . ILE B 1 2 ? 7.109 39.594 21.531 1 21.86 2 ILE B O 1
ATOM 3782 N N . LYS B 1 3 ? 7.969 39.125 19.578 1 29.52 3 LYS B N 1
ATOM 3783 C CA . LYS B 1 3 ? 6.871 39.344 18.656 1 29.52 3 LYS B CA 1
ATOM 3784 C C . LYS B 1 3 ? 5.641 38.531 19.031 1 29.52 3 LYS B C 1
ATOM 3786 O O . LYS B 1 3 ? 5.711 37.281 19.109 1 29.52 3 LYS B O 1
ATOM 3791 N N . GLN B 1 4 ? 4.684 39.062 19.812 1 24.31 4 GLN B N 1
ATOM 3792 C CA . GLN B 1 4 ? 3.381 38.594 20.281 1 24.31 4 GLN B CA 1
ATOM 3793 C C . GLN B 1 4 ? 2.551 38.031 19.125 1 24.31 4 GLN B C 1
ATOM 3795 O O . GLN B 1 4 ? 2.305 38.75 18.141 1 24.31 4 GLN B O 1
ATOM 3800 N N . ALA B 1 5 ? 2.605 36.812 18.844 1 29.36 5 ALA B N 1
ATOM 3801 C CA . ALA B 1 5 ? 1.706 36.062 17.953 1 29.36 5 ALA B CA 1
ATOM 3802 C C . ALA B 1 5 ? 0.252 36.469 18.203 1 29.36 5 ALA B C 1
ATOM 3804 O O . ALA B 1 5 ? -0.291 36.219 19.281 1 29.36 5 ALA B O 1
ATOM 3805 N N . ARG B 1 6 ? -0.252 37.656 17.734 1 29.25 6 ARG B N 1
ATOM 3806 C CA . ARG B 1 6 ? -1.604 38.188 17.812 1 29.25 6 ARG B CA 1
ATOM 3807 C C . ARG B 1 6 ? -2.645 37.125 17.516 1 29.25 6 ARG B C 1
ATOM 3809 O O . ARG B 1 6 ? -2.545 36.406 16.5 1 29.25 6 ARG B O 1
ATOM 3816 N N . ALA B 1 7 ? -3.311 36.562 18.469 1 31.83 7 ALA B N 1
ATOM 3817 C CA . ALA B 1 7 ? -4.535 35.781 18.5 1 31.83 7 ALA B CA 1
ATOM 3818 C C . ALA B 1 7 ? -5.555 36.312 17.5 1 31.83 7 ALA B C 1
ATOM 3820 O O . ALA B 1 7 ? -5.758 37.5 17.375 1 31.83 7 ALA B O 1
ATOM 3821 N N . PHE B 1 8 ? -5.676 35.688 16.344 1 33.03 8 PHE B N 1
ATOM 3822 C CA . PHE B 1 8 ? -6.758 36 15.414 1 33.03 8 PHE B CA 1
ATOM 3823 C C . PHE B 1 8 ? -8.102 36 16.125 1 33.03 8 PHE B C 1
ATOM 3825 O O . PHE B 1 8 ? -8.711 34.938 16.312 1 33.03 8 PHE B O 1
ATOM 3832 N N . CYS B 1 9 ? -8.438 36.844 17.062 1 29.08 9 CYS B N 1
ATOM 3833 C CA . CYS B 1 9 ? -9.758 37 17.672 1 29.08 9 CYS B CA 1
ATOM 3834 C C . CYS B 1 9 ? -10.836 37.188 16.609 1 29.08 9 CYS B C 1
ATOM 3836 O O . CYS B 1 9 ? -11.922 36.625 16.703 1 29.08 9 CYS B O 1
ATOM 3838 N N . HIS B 1 10 ? -10.836 38.406 15.867 1 29.06 10 HIS B N 1
ATOM 3839 C CA . HIS B 1 10 ? -11.984 38.844 15.086 1 29.06 10 HIS B CA 1
ATOM 3840 C C . HIS B 1 10 ? -12.164 37.969 13.836 1 29.06 10 HIS B C 1
ATOM 3842 O O . HIS B 1 10 ? -13.117 38.188 13.078 1 29.06 10 HIS B O 1
ATOM 3848 N N . VAL B 1 11 ? -11.172 37.344 13.383 1 29.22 11 VAL B N 1
ATOM 3849 C CA . VAL B 1 11 ? -11.234 36.781 12.031 1 29.22 11 VAL B CA 1
ATOM 3850 C C . VAL B 1 11 ? -12.102 35.531 12.031 1 29.22 11 VAL B C 1
ATOM 3852 O O . VAL B 1 11 ? -12.25 34.875 10.992 1 29.22 11 VAL B O 1
ATOM 3855 N N . TYR B 1 12 ? -12.539 35.062 13.156 1 29.27 12 TYR B N 1
ATOM 3856 C CA . TYR B 1 12 ? -13.352 33.844 13 1 29.27 12 TYR B CA 1
ATOM 3857 C C . TYR B 1 12 ? -14.609 34.156 12.188 1 29.27 12 TYR B C 1
ATOM 3859 O O . TYR B 1 12 ? -15.102 33.281 11.453 1 29.27 12 TYR B O 1
ATOM 3867 N N . ASN B 1 13 ? -15.375 35.312 12.477 1 27.97 13 ASN B N 1
ATOM 3868 C CA . ASN B 1 13 ? -16.625 35.562 11.773 1 27.97 13 ASN B CA 1
ATOM 3869 C C . ASN B 1 13 ? -16.375 35.844 10.289 1 27.97 13 ASN B C 1
ATOM 3871 O O . ASN B 1 13 ? -17.266 35.656 9.461 1 27.97 13 ASN B O 1
ATOM 3875 N N . ALA B 1 14 ? -15.422 36.719 9.953 1 28.12 14 ALA B N 1
ATOM 3876 C CA . ALA B 1 14 ? -15.273 37.188 8.578 1 28.12 14 ALA B CA 1
ATOM 3877 C C . ALA B 1 14 ? -14.742 36.062 7.68 1 28.12 14 ALA B C 1
ATOM 3879 O O . ALA B 1 14 ? -14.836 36.156 6.453 1 28.12 14 ALA B O 1
ATOM 3880 N N . ALA B 1 15 ? -13.922 35.281 8.164 1 30.38 15 ALA B N 1
ATOM 3881 C CA . ALA B 1 15 ? -13.297 34.375 7.207 1 30.38 15 ALA B CA 1
ATOM 3882 C C . ALA B 1 15 ? -14.289 33.312 6.727 1 30.38 15 ALA B C 1
ATOM 3884 O O . ALA B 1 15 ? -13.945 32.469 5.898 1 30.38 15 ALA B O 1
ATOM 3885 N N . ILE B 1 16 ? -15.352 33.125 7.551 1 29.27 16 ILE B N 1
ATOM 3886 C CA . ILE B 1 16 ? -16.203 32.031 7.059 1 29.27 16 ILE B CA 1
ATOM 3887 C C . ILE B 1 16 ? -16.906 32.5 5.777 1 29.27 16 ILE B C 1
ATOM 3889 O O . ILE B 1 16 ? -17.688 31.719 5.195 1 29.27 16 ILE B O 1
ATOM 3893 N N . PRO B 1 17 ? -17.219 33.906 5.621 1 26.77 17 PRO B N 1
ATOM 3894 C CA . PRO B 1 17 ? -18.438 34.219 4.855 1 26.77 17 PRO B CA 1
ATOM 3895 C C . PRO B 1 17 ? -18.469 33.5 3.5 1 26.77 17 PRO B C 1
ATOM 3897 O O . PRO B 1 17 ? -19.484 32.906 3.131 1 26.77 17 PRO B O 1
ATOM 3900 N N . TYR B 1 18 ? -17.859 34.312 2.502 1 26.55 18 TYR B N 1
ATOM 3901 C CA . TYR B 1 18 ? -18.453 34.406 1.175 1 26.55 18 TYR B CA 1
ATOM 3902 C C . TYR B 1 18 ? -18.453 33.062 0.469 1 26.55 18 TYR B C 1
ATOM 3904 O O . TYR B 1 18 ? -19.422 32.688 -0.189 1 26.55 18 TYR B O 1
ATOM 3912 N N . GLY B 1 19 ? -17.234 32.5 0.254 1 26.5 19 GLY B N 1
ATOM 3913 C CA . GLY B 1 19 ? -17.234 31.578 -0.861 1 26.5 19 GLY B CA 1
ATOM 3914 C C . GLY B 1 19 ? -17.906 30.266 -0.536 1 26.5 19 GLY B C 1
ATOM 3915 O O . GLY B 1 19 ? -17.797 29.297 -1.299 1 26.5 19 GLY B O 1
ATOM 3916 N N . ALA B 1 20 ? -18.344 30.156 0.675 1 27.98 20 ALA B N 1
ATOM 3917 C CA . ALA B 1 20 ? -18.969 28.859 0.862 1 27.98 20 ALA B CA 1
ATOM 3918 C C . ALA B 1 20 ? -20.297 28.766 0.095 1 27.98 20 ALA B C 1
ATOM 3920 O O . ALA B 1 20 ? -21.062 27.828 0.278 1 27.98 20 ALA B O 1
ATOM 3921 N N . LYS B 1 21 ? -20.938 29.906 -0.315 1 27.78 21 LYS B N 1
ATOM 3922 C CA . LYS B 1 21 ? -22.312 29.703 -0.753 1 27.78 21 LYS B CA 1
ATOM 3923 C C . LYS B 1 21 ? -22.391 28.625 -1.834 1 27.78 21 LYS B C 1
ATOM 3925 O O . LYS B 1 21 ? -23.172 27.672 -1.726 1 27.78 21 LYS B O 1
ATOM 3930 N N . ARG B 1 22 ? -22.562 29.141 -3.195 1 25.12 22 ARG B N 1
ATOM 3931 C CA . ARG B 1 22 ? -23.312 28.547 -4.293 1 25.12 22 ARG B CA 1
ATOM 3932 C C . ARG B 1 22 ? -22.609 27.328 -4.863 1 25.12 22 ARG B C 1
ATOM 3934 O O . ARG B 1 22 ? -21.656 27.453 -5.641 1 25.12 22 ARG B O 1
ATOM 3941 N N . LEU B 1 23 ? -22.484 26.328 -4.07 1 27.31 23 LEU B N 1
ATOM 3942 C CA . LEU B 1 23 ? -22.062 25.062 -4.633 1 27.31 23 LEU B CA 1
ATOM 3943 C C . LEU B 1 23 ? -23.047 24.594 -5.715 1 27.31 23 LEU B C 1
ATOM 3945 O O . LEU B 1 23 ? -24.109 24.062 -5.414 1 27.31 23 LEU B O 1
ATOM 3949 N N . CYS B 1 24 ? -23.359 25.484 -6.625 1 24.78 24 CYS B N 1
ATOM 3950 C CA . CYS B 1 24 ? -24.203 24.938 -7.684 1 24.78 24 CYS B CA 1
ATOM 3951 C C . CYS B 1 24 ? -23.562 23.672 -8.273 1 24.78 24 CYS B C 1
ATOM 3953 O O . CYS B 1 24 ? -22.359 23.641 -8.516 1 24.78 24 CYS B O 1
ATOM 3955 N N . THR B 1 25 ? -24.172 22.5 -8.211 1 26.89 25 THR B N 1
ATOM 3956 C CA . THR B 1 25 ? -23.969 21.125 -8.68 1 26.89 25 THR B CA 1
ATOM 3957 C C . THR B 1 25 ? -23.672 21.109 -10.172 1 26.89 25 THR B C 1
ATOM 3959 O O . THR B 1 25 ? -23.766 20.062 -10.82 1 26.89 25 THR B O 1
ATOM 3962 N N . SER B 1 26 ? -23.391 22.141 -10.828 1 25.58 26 SER B N 1
ATOM 3963 C CA . SER B 1 26 ? -23.266 21.812 -12.242 1 25.58 26 SER B CA 1
ATOM 3964 C C . SER B 1 26 ? -22.141 20.828 -12.492 1 25.58 26 SER B C 1
ATOM 3966 O O . SER B 1 26 ? -21.188 20.766 -11.719 1 25.58 26 SER B O 1
ATOM 3968 N N . LYS B 1 27 ? -22.391 19.859 -13.43 1 30.31 27 LYS B N 1
ATOM 3969 C CA . LYS B 1 27 ? -21.594 18.781 -13.984 1 30.31 27 LYS B CA 1
ATOM 3970 C C . LYS B 1 27 ? -20.188 19.25 -14.352 1 30.31 27 LYS B C 1
ATOM 3972 O O . LYS B 1 27 ? -20.016 20.016 -15.305 1 30.31 27 LYS B O 1
ATOM 3977 N N . LEU B 1 28 ? -19.391 19.469 -13.414 1 29.05 28 LEU B N 1
ATOM 3978 C CA . LEU B 1 28 ? -18.016 19.891 -13.672 1 29.05 28 LEU B CA 1
ATOM 3979 C C . LEU B 1 28 ? -17.297 18.859 -14.555 1 29.05 28 LEU B C 1
ATOM 3981 O O . LEU B 1 28 ? -17.234 17.688 -14.211 1 29.05 28 LEU B O 1
ATOM 3985 N N . ILE B 1 29 ? -17.297 19 -15.773 1 28.27 29 ILE B N 1
ATOM 3986 C CA . ILE B 1 29 ? -16.281 18.344 -16.594 1 28.27 29 ILE B CA 1
ATOM 3987 C C . ILE B 1 29 ? -14.891 18.625 -16.031 1 28.27 29 ILE B C 1
ATOM 3989 O O . ILE B 1 29 ? -14.477 19.781 -15.93 1 28.27 29 ILE B O 1
ATOM 3993 N N . ALA B 1 30 ? -14.484 17.922 -14.977 1 32.81 30 ALA B N 1
ATOM 3994 C CA . ALA B 1 30 ? -13.094 17.906 -14.523 1 32.81 30 ALA B CA 1
ATOM 3995 C C . ALA B 1 30 ? -12.141 18.25 -15.664 1 32.81 30 ALA B C 1
ATOM 3997 O O . ALA B 1 30 ? -11.906 17.422 -16.547 1 32.81 30 ALA B O 1
ATOM 3998 N N . THR B 1 31 ? -12.227 19.359 -16.141 1 31.42 31 THR B N 1
ATOM 3999 C CA . THR B 1 31 ? -11.188 19.844 -17.031 1 31.42 31 THR B CA 1
ATOM 4000 C C . THR B 1 31 ? -9.805 19.609 -16.438 1 31.42 31 THR B C 1
ATOM 4002 O O . THR B 1 31 ? -9.656 19.547 -15.219 1 31.42 31 THR B O 1
ATOM 4005 N N . ASP B 1 32 ? -8.734 19.453 -17.156 1 39.41 32 ASP B N 1
ATOM 4006 C CA . ASP B 1 32 ? -7.309 19.172 -17.031 1 39.41 32 ASP B CA 1
ATOM 4007 C C . ASP B 1 32 ? -6.699 19.922 -15.852 1 39.41 32 ASP B C 1
ATOM 4009 O O . ASP B 1 32 ? -6.328 19.328 -14.844 1 39.41 32 ASP B O 1
ATOM 4013 N N . ARG B 1 33 ? -5.621 21.031 -16.078 1 46.25 33 ARG B N 1
ATOM 4014 C CA . ARG B 1 33 ? -4.371 21.422 -15.43 1 46.25 33 ARG B CA 1
ATOM 4015 C C . ARG B 1 33 ? -4.59 22.578 -14.461 1 46.25 33 ARG B C 1
ATOM 4017 O O . ARG B 1 33 ? -4.469 23.75 -14.844 1 46.25 33 ARG B O 1
ATOM 4024 N N . ALA B 1 34 ? -5.48 22.484 -13.5 1 51.97 34 ALA B N 1
ATOM 4025 C CA . ALA B 1 34 ? -5.258 23.578 -12.555 1 51.97 34 ALA B CA 1
ATOM 4026 C C . ALA B 1 34 ? -3.799 23.625 -12.102 1 51.97 34 ALA B C 1
ATOM 4028 O O . ALA B 1 34 ? -3.176 22.578 -11.891 1 51.97 34 ALA B O 1
ATOM 4029 N N . PRO B 1 35 ? -3.27 24.844 -12.125 1 57.69 35 PRO B N 1
ATOM 4030 C CA . PRO B 1 35 ? -1.853 24.969 -11.773 1 57.69 35 PRO B CA 1
ATOM 4031 C C . PRO B 1 35 ? -1.541 24.453 -10.367 1 57.69 35 PRO B C 1
ATOM 4033 O O . PRO B 1 35 ? -0.416 24.031 -10.094 1 57.69 35 PRO B O 1
ATOM 4036 N N . ALA B 1 36 ? -2.68 24.594 -9.445 1 62.59 36 ALA B N 1
ATOM 4037 C CA . ALA B 1 36 ? -2.49 24.109 -8.078 1 62.59 36 ALA B CA 1
ATOM 4038 C C . ALA B 1 36 ? -3.725 23.375 -7.582 1 62.59 36 ALA B C 1
ATOM 4040 O O . ALA B 1 36 ? -4.852 23.688 -7.969 1 62.59 36 ALA B O 1
ATOM 4041 N N . ALA B 1 37 ? -3.457 22.359 -6.812 1 64.12 37 ALA B N 1
ATOM 4042 C CA . ALA B 1 37 ? -4.559 21.609 -6.211 1 64.12 37 ALA B CA 1
ATOM 4043 C C . ALA B 1 37 ? -5.055 22.281 -4.938 1 64.12 37 ALA B C 1
ATOM 4045 O O . ALA B 1 37 ? -6.23 22.172 -4.582 1 64.12 37 ALA B O 1
ATOM 4046 N N . LEU B 1 38 ? -4.125 22.969 -4.332 1 65.5 38 LEU B N 1
ATOM 4047 C CA . LEU B 1 38 ? -4.449 23.609 -3.066 1 65.5 38 LEU B CA 1
ATOM 4048 C C . LEU B 1 38 ? -5.289 24.859 -3.293 1 65.5 38 LEU B C 1
ATOM 4050 O O . LEU B 1 38 ? -6.031 25.297 -2.406 1 65.5 38 LEU B O 1
ATOM 4054 N N . PHE B 1 39 ? -4.965 25.484 -4.391 1 59.28 39 PHE B N 1
ATOM 4055 C CA . PHE B 1 39 ? -5.652 26.719 -4.746 1 59.28 39 PHE B CA 1
ATOM 4056 C C . PHE B 1 39 ? -6.082 26.703 -6.207 1 59.28 39 PHE B C 1
ATOM 4058 O O . PHE B 1 39 ? -5.242 26.75 -7.105 1 59.28 39 PHE B O 1
ATOM 4065 N N . VAL B 1 40 ? -7.332 26.516 -6.41 1 54.81 40 VAL B N 1
ATOM 4066 C CA . VAL B 1 40 ? -7.84 26.5 -7.777 1 54.81 40 VAL B CA 1
ATOM 4067 C C . VAL B 1 40 ? -8.352 27.891 -8.156 1 54.81 40 VAL B C 1
ATOM 4069 O O . VAL B 1 40 ? -9.375 28.344 -7.648 1 54.81 40 VAL B O 1
ATOM 4072 N N . PRO B 1 41 ? -7.434 28.562 -8.969 1 52.03 41 PRO B N 1
ATOM 4073 C CA . PRO B 1 41 ? -7.816 29.922 -9.352 1 52.03 41 PRO B CA 1
ATOM 4074 C C . PRO B 1 41 ? -8.953 29.953 -10.375 1 52.03 41 PRO B C 1
ATOM 4076 O O . PRO B 1 41 ? -9.242 28.938 -11.008 1 52.03 41 PRO B O 1
ATOM 4079 N N . GLY B 1 42 ? -9.461 31.047 -10.531 1 52.34 42 GLY B N 1
ATOM 4080 C CA . GLY B 1 42 ? -10.383 31.328 -11.617 1 52.34 42 GLY B CA 1
ATOM 4081 C C . GLY B 1 42 ? -11.781 30.797 -11.352 1 52.34 42 GLY B C 1
ATOM 4082 O O . GLY B 1 42 ? -12.156 30.547 -10.203 1 52.34 42 GLY B O 1
ATOM 4083 N N . HIS B 1 43 ? -12.508 30.953 -12.398 1 48.31 43 HIS B N 1
ATOM 4084 C CA . HIS B 1 43 ? -13.891 30.516 -12.359 1 48.31 43 HIS B CA 1
ATOM 4085 C C . HIS B 1 43 ? -13.977 29.031 -12.023 1 48.31 43 HIS B C 1
ATOM 4087 O O . HIS B 1 43 ? -14.984 28.562 -11.477 1 48.31 43 HIS B O 1
ATOM 4093 N N . LYS B 1 44 ? -12.773 28.5 -12.164 1 51.25 44 LYS B N 1
ATOM 4094 C CA . LYS B 1 44 ? -12.75 27.062 -11.961 1 51.25 44 LYS B CA 1
ATOM 4095 C C . LYS B 1 44 ? -12.789 26.719 -10.469 1 51.25 44 LYS B C 1
ATOM 4097 O O . LYS B 1 44 ? -13.25 25.625 -10.094 1 51.25 44 LYS B O 1
ATOM 4102 N N . GLY B 1 45 ? -12.125 27.562 -9.781 1 48.09 45 GLY B N 1
ATOM 4103 C CA . GLY B 1 45 ? -12.156 27.344 -8.336 1 48.09 45 GLY B CA 1
ATOM 4104 C C . GLY B 1 45 ? -13.555 27.344 -7.762 1 48.09 45 GLY B C 1
ATOM 4105 O O . GLY B 1 45 ? -13.781 26.828 -6.66 1 48.09 45 GLY B O 1
ATOM 4106 N N . THR B 1 46 ? -14.414 28.016 -8.484 1 39.78 46 THR B N 1
ATOM 4107 C CA . THR B 1 46 ? -15.781 28.094 -7.969 1 39.78 46 THR B CA 1
ATOM 4108 C C . THR B 1 46 ? -16.484 26.75 -8.078 1 39.78 46 THR B C 1
ATOM 4110 O O . THR B 1 46 ? -17.438 26.469 -7.344 1 39.78 46 THR B O 1
ATOM 4113 N N . THR B 1 47 ? -16.047 26.047 -9.039 1 40.03 47 THR B N 1
ATOM 4114 C CA . THR B 1 47 ? -16.781 24.812 -9.281 1 40.03 47 THR B CA 1
ATOM 4115 C C . THR B 1 47 ? -16.094 23.641 -8.602 1 40.03 47 THR B C 1
ATOM 4117 O O . THR B 1 47 ? -16.672 22.547 -8.477 1 40.03 47 THR B O 1
ATOM 4120 N N . THR B 1 48 ? -14.906 23.734 -8.688 1 40.12 48 THR B N 1
ATOM 4121 C CA . THR B 1 48 ? -14.219 22.578 -8.148 1 40.12 48 THR B CA 1
ATOM 4122 C C . THR B 1 48 ? -14.25 22.594 -6.621 1 40.12 48 THR B C 1
ATOM 4124 O O . THR B 1 48 ? -14.031 23.641 -6 1 40.12 48 THR B O 1
ATOM 4127 N N . ALA B 1 49 ? -15.227 21.891 -6.102 1 39.78 49 ALA B N 1
ATOM 4128 C CA . ALA B 1 49 ? -15.203 21.703 -4.652 1 39.78 49 ALA B CA 1
ATOM 4129 C C . ALA B 1 49 ? -13.789 21.875 -4.102 1 39.78 49 ALA B C 1
ATOM 4131 O O . ALA B 1 49 ? -12.945 20.984 -4.254 1 39.78 49 ALA B O 1
ATOM 4132 N N . SER B 1 50 ? -13.312 22.969 -4.453 1 45.5 50 SER B N 1
ATOM 4133 C CA . SER B 1 50 ? -11.992 23.234 -3.891 1 45.5 50 SER B CA 1
ATOM 4134 C C . SER B 1 50 ? -11.953 22.906 -2.402 1 45.5 50 SER B C 1
ATOM 4136 O O . SER B 1 50 ? -12.789 23.375 -1.633 1 45.5 50 SER B O 1
ATOM 4138 N N . VAL B 1 51 ? -11.375 21.812 -2.082 1 48.66 51 VAL B N 1
ATOM 4139 C CA . VAL B 1 51 ? -11.234 21.312 -0.72 1 48.66 51 VAL B CA 1
ATOM 4140 C C . VAL B 1 51 ? -10.719 22.422 0.192 1 48.66 51 VAL B C 1
ATOM 4142 O O . VAL B 1 51 ? -11.398 22.812 1.141 1 48.66 51 VAL B O 1
ATOM 4145 N N . VAL B 1 52 ? -9.344 22.531 0.384 1 49.22 52 VAL B N 1
ATOM 4146 C CA . VAL B 1 52 ? -8.688 23.234 1.484 1 49.22 52 VAL B CA 1
ATOM 4147 C C . VAL B 1 52 ? -8.383 24.672 1.074 1 49.22 52 VAL B C 1
ATOM 4149 O O . VAL B 1 52 ? -7.898 24.922 -0.032 1 49.22 52 VAL B O 1
ATOM 4152 N N . SER B 1 53 ? -9.125 25.672 1.543 1 53.84 53 SER B N 1
ATOM 4153 C CA . SER B 1 53 ? -8.727 27.062 1.355 1 53.84 53 SER B CA 1
ATOM 4154 C C . SER B 1 53 ? -7.508 27.406 2.211 1 53.84 53 SER B C 1
ATOM 4156 O O . SER B 1 53 ? -7.637 27.656 3.412 1 53.84 53 SER B O 1
ATOM 4158 N N . PRO B 1 54 ? -6.355 27.359 1.632 1 58.91 54 PRO B N 1
ATOM 4159 C CA . PRO B 1 54 ? -5.164 27.656 2.432 1 58.91 54 PRO B CA 1
ATOM 4160 C C . PRO B 1 54 ? -5.137 29.094 2.939 1 58.91 54 PRO B C 1
ATOM 4162 O O . PRO B 1 54 ? -5.715 29.984 2.312 1 58.91 54 PRO B O 1
ATOM 4165 N N . HIS B 1 55 ? -4.918 29.25 4.27 1 62.28 55 HIS B N 1
ATOM 4166 C CA . HIS B 1 55 ? -4.543 30.562 4.754 1 62.28 55 HIS B CA 1
ATOM 4167 C C . HIS B 1 55 ? -3.186 31 4.199 1 62.28 55 HIS B C 1
ATOM 4169 O O . HIS B 1 55 ? -2.156 30.422 4.559 1 62.28 55 HIS B O 1
ATOM 4175 N N . LEU B 1 56 ? -3.271 31.719 3.113 1 61.59 56 LEU B N 1
ATOM 4176 C CA . LEU B 1 56 ? -2.027 32.188 2.518 1 61.59 56 LEU B CA 1
ATOM 4177 C C . LEU B 1 56 ? -1.605 33.531 3.133 1 61.59 56 LEU B C 1
ATOM 4179 O O . LEU B 1 56 ? -1.989 34.594 2.643 1 61.59 56 LEU B O 1
ATOM 4183 N N . ASP B 1 57 ? -1.307 33.562 4.355 1 64.94 57 ASP B N 1
ATOM 4184 C CA . ASP B 1 57 ? -0.816 34.812 4.91 1 64.94 57 ASP B CA 1
ATOM 4185 C C . ASP B 1 57 ? 0.687 34.969 4.684 1 64.94 57 ASP B C 1
ATOM 4187 O O . ASP B 1 57 ? 1.486 34.656 5.574 1 64.94 57 ASP B O 1
ATOM 4191 N N . PHE B 1 58 ? 0.93 35.438 3.516 1 72.38 58 PHE B N 1
ATOM 4192 C CA . PHE B 1 58 ? 2.34 35.562 3.168 1 72.38 58 PHE B CA 1
ATOM 4193 C C . PHE B 1 58 ? 2.844 36.969 3.463 1 72.38 58 PHE B C 1
ATOM 4195 O O . PHE B 1 58 ? 3.965 37.312 3.094 1 72.38 58 PHE B O 1
ATOM 4202 N N . ASN B 1 59 ? 1.971 37.719 4.16 1 72.31 59 ASN B N 1
ATOM 4203 C CA . ASN B 1 59 ? 2.35 39.094 4.438 1 72.31 59 ASN B CA 1
ATOM 4204 C C . ASN B 1 59 ? 3.623 39.156 5.273 1 72.31 59 ASN B C 1
ATOM 4206 O O . ASN B 1 59 ? 4.551 39.906 4.938 1 72.31 59 ASN B O 1
ATOM 4210 N N . ASN B 1 60 ? 3.617 38.375 6.27 1 73.06 60 ASN B N 1
ATOM 4211 C CA . ASN B 1 60 ? 4.777 38.438 7.148 1 73.06 60 ASN B CA 1
ATOM 4212 C C . ASN B 1 60 ? 6.059 38.031 6.41 1 73.06 60 ASN B C 1
ATOM 4214 O O . ASN B 1 60 ? 7.102 38.656 6.605 1 73.06 60 ASN B O 1
ATOM 4218 N N . GLN B 1 61 ? 5.902 37.125 5.57 1 77.25 61 GLN B N 1
ATOM 4219 C CA . GLN B 1 61 ? 7.078 36.625 4.855 1 77.25 61 GLN B CA 1
ATOM 4220 C C . GLN B 1 61 ? 7.496 37.625 3.76 1 77.25 61 GLN B C 1
ATOM 4222 O O . GLN B 1 61 ? 8.688 37.844 3.547 1 77.25 61 GLN B O 1
ATOM 4227 N N . LEU B 1 62 ? 6.531 38.219 3.172 1 80.38 62 LEU B N 1
ATOM 4228 C CA . LEU B 1 62 ? 6.84 39.031 2.01 1 80.38 62 LEU B CA 1
ATOM 4229 C C . LEU B 1 62 ? 7.105 40.469 2.424 1 80.38 62 LEU B C 1
ATOM 4231 O O . LEU B 1 62 ? 7.625 41.281 1.632 1 80.38 62 LEU B O 1
ATOM 4235 N N . GLU B 1 63 ? 6.809 40.75 3.701 1 79.31 63 GLU B N 1
ATOM 4236 C CA . GLU B 1 63 ? 7.16 42.094 4.219 1 79.31 63 GLU B CA 1
ATOM 4237 C C . GLU B 1 63 ? 8.617 42.125 4.672 1 79.31 63 GLU B C 1
ATOM 4239 O O . GLU B 1 63 ? 9.219 43.188 4.734 1 79.31 63 GLU B O 1
ATOM 4244 N N . ASN B 1 64 ? 9.125 41.031 5.062 1 83.25 64 ASN B N 1
ATOM 4245 C CA . ASN B 1 64 ? 10.523 40.906 5.449 1 83.25 64 ASN B CA 1
ATOM 4246 C C . ASN B 1 64 ? 11.336 40.188 4.387 1 83.25 64 ASN B C 1
ATOM 4248 O O . ASN B 1 64 ? 11.828 39.062 4.633 1 83.25 64 ASN B O 1
ATOM 4252 N N . LEU B 1 65 ? 11.648 40.844 3.367 1 89.12 65 LEU B N 1
ATOM 4253 C CA . LEU B 1 65 ? 12.242 40.219 2.193 1 89.12 65 LEU B CA 1
ATOM 4254 C C . LEU B 1 65 ? 13.664 39.75 2.49 1 89.12 65 LEU B C 1
ATOM 4256 O O . LEU B 1 65 ? 14.102 38.719 1.978 1 89.12 65 LEU B O 1
ATOM 4260 N N . SER B 1 66 ? 14.375 40.562 3.338 1 90.94 66 SER B N 1
ATOM 4261 C CA . SER B 1 66 ? 15.75 40.188 3.668 1 90.94 66 SER B CA 1
ATOM 4262 C C . SER B 1 66 ? 15.805 38.812 4.355 1 90.94 66 SER B C 1
ATOM 4264 O O . SER B 1 66 ? 16.625 37.969 3.998 1 90.94 66 SER B O 1
ATOM 4266 N N . ASP B 1 67 ? 14.938 38.656 5.297 1 90.75 67 ASP B N 1
ATOM 4267 C CA . ASP B 1 67 ? 14.875 37.375 6.008 1 90.75 67 ASP B CA 1
ATOM 4268 C C . ASP B 1 67 ? 14.492 36.25 5.062 1 90.75 67 ASP B C 1
ATOM 4270 O O . ASP B 1 67 ? 15.031 35.125 5.164 1 90.75 67 ASP B O 1
ATOM 4274 N N . LEU B 1 68 ? 13.594 36.531 4.188 1 91.69 68 LEU B N 1
ATOM 4275 C CA . LEU B 1 68 ? 13.148 35.531 3.225 1 91.69 68 LEU B CA 1
ATOM 4276 C C . LEU B 1 68 ? 14.273 35.156 2.266 1 91.69 68 LEU B C 1
ATOM 4278 O O . LEU B 1 68 ? 14.469 33.969 1.962 1 91.69 68 LEU B O 1
ATOM 4282 N N . GLU B 1 69 ? 14.992 36.094 1.832 1 93.12 69 GLU B N 1
ATOM 4283 C CA . GLU B 1 69 ? 16.125 35.875 0.947 1 93.12 69 GLU B CA 1
ATOM 4284 C C . GLU B 1 69 ? 17.188 35 1.635 1 93.12 69 GLU B C 1
ATOM 4286 O O . GLU B 1 69 ? 17.766 34.125 1.021 1 93.12 69 GLU B O 1
ATOM 4291 N N . ASN B 1 70 ? 17.484 35.375 2.846 1 93.31 70 ASN B N 1
ATOM 4292 C CA . ASN B 1 70 ? 18.453 34.594 3.613 1 93.31 70 ASN B CA 1
ATOM 4293 C C . ASN B 1 70 ? 18 33.156 3.781 1 93.31 70 ASN B C 1
ATOM 4295 O O . ASN B 1 70 ? 18.797 32.219 3.641 1 93.31 70 ASN B O 1
ATOM 4299 N N . ASN B 1 71 ? 16.75 32.938 4.141 1 94.06 71 ASN B N 1
ATOM 4300 C CA . ASN B 1 71 ? 16.156 31.625 4.258 1 94.06 71 ASN B CA 1
ATOM 4301 C C . ASN B 1 71 ? 16.328 30.812 2.977 1 94.06 71 ASN B C 1
ATOM 4303 O O . ASN B 1 71 ? 16.781 29.656 3.016 1 94.06 71 ASN B O 1
ATOM 4307 N N . ILE B 1 72 ? 16.031 31.422 1.854 1 93.56 72 ILE B N 1
ATOM 4308 C CA . ILE B 1 72 ? 16.109 30.766 0.546 1 93.56 72 ILE B CA 1
ATOM 4309 C C . ILE B 1 72 ? 17.578 30.422 0.237 1 93.56 72 ILE B C 1
ATOM 4311 O O . ILE B 1 72 ? 17.875 29.328 -0.246 1 93.56 72 ILE B O 1
ATOM 4315 N N . ALA B 1 73 ? 18.453 31.328 0.56 1 94.12 73 ALA B N 1
ATOM 4316 C CA . ALA B 1 73 ? 19.875 31.109 0.32 1 94.12 73 ALA B CA 1
ATOM 4317 C C . ALA B 1 73 ? 20.406 29.969 1.175 1 94.12 73 ALA B C 1
ATOM 4319 O O . ALA B 1 73 ? 21.156 29.109 0.686 1 94.12 73 ALA B O 1
ATOM 4320 N N . LEU B 1 74 ? 20.047 29.969 2.402 1 95.19 74 LEU B N 1
ATOM 4321 C CA . LEU B 1 74 ? 20.516 28.938 3.32 1 95.19 74 LEU B CA 1
ATOM 4322 C C . LEU B 1 74 ? 20 27.562 2.898 1 95.19 74 LEU B C 1
ATOM 4324 O O . LEU B 1 74 ? 20.641 26.547 3.166 1 95.19 74 LEU B O 1
ATOM 4328 N N . ARG B 1 75 ? 18.922 27.516 2.195 1 96 75 ARG B N 1
ATOM 4329 C CA . ARG B 1 75 ? 18.328 26.266 1.736 1 96 75 ARG B CA 1
ATOM 4330 C C . ARG B 1 75 ? 18.891 25.859 0.379 1 96 75 ARG B C 1
ATOM 4332 O O . ARG B 1 75 ? 18.672 24.734 -0.074 1 96 75 ARG B O 1
ATOM 4339 N N . GLY B 1 76 ? 19.516 26.812 -0.172 1 93.25 76 GLY B N 1
ATOM 4340 C CA . GLY B 1 76 ? 20.047 26.547 -1.499 1 93.25 76 GLY B CA 1
ATOM 4341 C C . GLY B 1 76 ? 18.984 26.531 -2.576 1 93.25 76 GLY B C 1
ATOM 4342 O O . GLY B 1 76 ? 19.094 25.812 -3.57 1 93.25 76 GLY B O 1
ATOM 4343 N N . LEU B 1 77 ? 17.906 27.219 -2.398 1 90.81 77 LEU B N 1
ATOM 4344 C CA . LEU B 1 77 ? 16.797 27.281 -3.359 1 90.81 77 LEU B CA 1
ATOM 4345 C C . LEU B 1 77 ? 16.969 28.469 -4.301 1 90.81 77 LEU B C 1
ATOM 4347 O O . LEU B 1 77 ? 17.734 29.391 -4.016 1 90.81 77 LEU B O 1
ATOM 4351 N N . SER B 1 78 ? 16.328 28.328 -5.457 1 88.31 78 SER B N 1
ATOM 4352 C CA . SER B 1 78 ? 16.344 29.391 -6.453 1 88.31 78 SER B CA 1
ATOM 4353 C C . SER B 1 78 ? 14.938 29.938 -6.699 1 88.31 78 SER B C 1
ATOM 4355 O O . SER B 1 78 ? 14.258 29.516 -7.641 1 88.31 78 SER B O 1
ATOM 4357 N N . ILE B 1 79 ? 14.516 30.75 -5.855 1 86.75 79 ILE B N 1
ATOM 4358 C CA . ILE B 1 79 ? 13.211 31.391 -5.973 1 86.75 79 ILE B CA 1
ATOM 4359 C C . ILE B 1 79 ? 13.391 32.906 -6.133 1 86.75 79 ILE B C 1
ATOM 4361 O O . ILE B 1 79 ? 14.164 33.531 -5.402 1 86.75 79 ILE B O 1
ATOM 4365 N N . ASN B 1 80 ? 12.766 33.469 -7.078 1 87.69 80 ASN B N 1
ATOM 4366 C CA . ASN B 1 80 ? 12.789 34.906 -7.266 1 87.69 80 ASN B CA 1
ATOM 4367 C C . ASN B 1 80 ? 11.852 35.625 -6.293 1 87.69 80 ASN B C 1
ATOM 4369 O O . ASN B 1 80 ? 10.703 35.906 -6.629 1 87.69 80 ASN B O 1
ATOM 4373 N N . VAL B 1 81 ? 12.398 36.031 -5.211 1 87.94 81 VAL B N 1
ATOM 4374 C CA . VAL B 1 81 ? 11.625 36.562 -4.094 1 87.94 81 VAL B CA 1
ATOM 4375 C C . VAL B 1 81 ? 11.047 37.938 -4.465 1 87.94 81 VAL B C 1
ATOM 4377 O O . VAL B 1 81 ? 9.906 38.25 -4.105 1 87.94 81 VAL B O 1
ATOM 4380 N N . HIS B 1 82 ? 11.727 38.719 -5.16 1 90.44 82 HIS B N 1
ATOM 4381 C CA . HIS B 1 82 ? 11.289 40.062 -5.512 1 90.44 82 HIS B CA 1
ATOM 4382 C C . HIS B 1 82 ? 10.117 40.031 -6.488 1 90.44 82 HIS B C 1
ATOM 4384 O O . HIS B 1 82 ? 9.156 40.781 -6.344 1 90.44 82 HIS B O 1
ATOM 4390 N N . GLU B 1 83 ? 10.289 39.188 -7.398 1 90.12 83 GLU B N 1
ATOM 4391 C CA . GLU B 1 83 ? 9.188 39.031 -8.344 1 90.12 83 GLU B CA 1
ATOM 4392 C C . GLU B 1 83 ? 7.93 38.531 -7.637 1 90.12 83 GLU B C 1
ATOM 4394 O O . GLU B 1 83 ? 6.824 39 -7.918 1 90.12 83 GLU B O 1
ATOM 4399 N N . THR B 1 84 ? 8.148 37.562 -6.801 1 88.06 84 THR B N 1
ATOM 4400 C CA . THR B 1 84 ? 7.02 37 -6.055 1 88.06 84 THR B CA 1
ATOM 4401 C C . THR B 1 84 ? 6.371 38.094 -5.184 1 88.06 84 THR B C 1
ATOM 4403 O O . THR B 1 84 ? 5.141 38.188 -5.133 1 88.06 84 THR B O 1
ATOM 4406 N N . ALA B 1 85 ? 7.137 38.906 -4.535 1 88.69 85 ALA B N 1
ATOM 4407 C CA . ALA B 1 85 ? 6.641 39.969 -3.676 1 88.69 85 ALA B CA 1
ATOM 4408 C C . ALA B 1 85 ? 5.875 41 -4.484 1 88.69 85 ALA B C 1
ATOM 4410 O O . ALA B 1 85 ? 4.836 41.5 -4.047 1 88.69 85 ALA B O 1
ATOM 4411 N N . SER B 1 86 ? 6.387 41.312 -5.602 1 90.25 86 SER B N 1
ATOM 4412 C CA . SER B 1 86 ? 5.738 42.281 -6.473 1 90.25 86 SER B CA 1
ATOM 4413 C C . SER B 1 86 ? 4.367 41.812 -6.93 1 90.25 86 SER B C 1
ATOM 4415 O O . SER B 1 86 ? 3.389 42.562 -6.887 1 90.25 86 SER B O 1
ATOM 4417 N N . LYS B 1 87 ? 4.395 40.594 -7.328 1 87.06 87 LYS B N 1
ATOM 4418 C CA . LYS B 1 87 ? 3.141 40 -7.793 1 87.06 87 LYS B CA 1
ATOM 4419 C C . LYS B 1 87 ? 2.123 39.906 -6.66 1 87.06 87 LYS B C 1
ATOM 4421 O O . LYS B 1 87 ? 0.927 40.125 -6.875 1 87.06 87 LYS B O 1
ATOM 4426 N N . TRP B 1 88 ? 2.615 39.625 -5.527 1 85.69 88 TRP B N 1
ATOM 4427 C CA . TRP B 1 88 ? 1.746 39.562 -4.359 1 85.69 88 TRP B CA 1
ATOM 4428 C C . TRP B 1 88 ? 1.157 40.938 -4.031 1 85.69 88 TRP B C 1
ATOM 4430 O O . TRP B 1 88 ? -0.036 41.031 -3.74 1 85.69 88 TRP B O 1
ATOM 4440 N N . THR B 1 89 ? 1.912 41.906 -4.102 1 87.81 89 THR B N 1
ATOM 4441 C CA . THR B 1 89 ? 1.458 43.281 -3.848 1 87.81 89 THR B CA 1
ATOM 4442 C C . THR B 1 89 ? 0.408 43.688 -4.875 1 87.81 89 THR B C 1
ATOM 4444 O O . THR B 1 89 ? -0.593 44.344 -4.523 1 87.81 89 THR B O 1
ATOM 4447 N N . GLU B 1 90 ? 0.697 43.312 -6.066 1 90.06 90 GLU B N 1
ATOM 4448 C CA . GLU B 1 90 ? -0.277 43.625 -7.117 1 90.06 90 GLU B CA 1
ATOM 4449 C C . GLU B 1 90 ? -1.604 42.906 -6.844 1 90.06 90 GLU B C 1
ATOM 4451 O O . GLU B 1 90 ? -2.672 43.5 -6.992 1 90.06 90 GLU B O 1
ATOM 4456 N N . TRP B 1 91 ? -1.455 41.656 -6.547 1 87.12 91 TRP B N 1
ATOM 4457 C CA . TRP B 1 91 ? -2.65 40.875 -6.242 1 87.12 91 TRP B CA 1
ATOM 4458 C C . TRP B 1 91 ? -3.432 41.5 -5.094 1 87.12 91 TRP B C 1
ATOM 4460 O O . TRP B 1 91 ? -4.656 41.625 -5.168 1 87.12 91 TRP B O 1
ATOM 4470 N N . ARG B 1 92 ? -2.777 41.906 -4.078 1 85.19 92 ARG B N 1
ATOM 4471 C CA . ARG B 1 92 ? -3.418 42.531 -2.916 1 85.19 92 ARG B CA 1
ATOM 4472 C C . ARG B 1 92 ? -4.098 43.844 -3.293 1 85.19 92 ARG B C 1
ATOM 4474 O O . ARG B 1 92 ? -5.188 44.125 -2.805 1 85.19 92 ARG B O 1
ATOM 4481 N N . THR B 1 93 ? -3.467 44.562 -4.09 1 90.94 93 THR B N 1
ATOM 4482 C CA . THR B 1 93 ? -4.027 45.844 -4.543 1 90.94 93 THR B CA 1
ATOM 4483 C C . THR B 1 93 ? -5.324 45.625 -5.312 1 90.94 93 THR B C 1
ATOM 4485 O O . THR B 1 93 ? -6.324 46.281 -5.066 1 90.94 93 THR B O 1
ATOM 4488 N N . VAL B 1 94 ? -5.199 44.656 -6.191 1 91.62 94 VAL B N 1
ATOM 4489 C CA . VAL B 1 94 ? -6.367 44.375 -7.016 1 91.62 94 VAL B CA 1
ATOM 4490 C C . VAL B 1 94 ? -7.484 43.812 -6.148 1 91.62 94 VAL B C 1
ATOM 4492 O O . VAL B 1 94 ? -8.664 44.094 -6.363 1 91.62 94 VAL B O 1
ATOM 4495 N N . MET B 1 95 ? -7.137 43 -5.219 1 86.88 95 MET B N 1
ATOM 4496 C CA . MET B 1 95 ? -8.117 42.469 -4.285 1 86.88 95 MET B CA 1
ATOM 4497 C C . MET B 1 95 ? -8.773 43.562 -3.469 1 86.88 95 MET B C 1
ATOM 4499 O O . MET B 1 95 ? -9.969 43.531 -3.178 1 86.88 95 MET B O 1
ATOM 4503 N N . GLY B 1 96 ? -8.008 44.562 -3.086 1 88.88 96 GLY B N 1
ATOM 4504 C CA . GLY B 1 96 ? -8.555 45.719 -2.412 1 88.88 96 GLY B CA 1
ATOM 4505 C C . GLY B 1 96 ? -9.555 46.5 -3.262 1 88.88 96 GLY B C 1
ATOM 4506 O O . GLY B 1 96 ? -10.594 46.938 -2.764 1 88.88 96 GLY B O 1
ATOM 4507 N N . LEU B 1 97 ? -9.258 46.594 -4.488 1 92.88 97 LEU B N 1
ATOM 4508 C CA . LEU B 1 97 ? -10.164 47.25 -5.422 1 92.88 97 LEU B CA 1
ATOM 4509 C C . LEU B 1 97 ? -11.477 46.469 -5.539 1 92.88 97 LEU B C 1
ATOM 4511 O O . LEU B 1 97 ? -12.547 47.094 -5.648 1 92.88 97 LEU B O 1
ATOM 4515 N N . LYS B 1 98 ? -11.32 45.156 -5.566 1 91.12 98 LYS B N 1
ATOM 4516 C CA . LYS B 1 98 ? -12.523 44.344 -5.609 1 91.12 98 LYS B CA 1
ATOM 4517 C C . LYS B 1 98 ? -13.422 44.625 -4.41 1 91.12 98 LYS B C 1
ATOM 4519 O O . LYS B 1 98 ? -14.641 44.781 -4.562 1 91.12 98 LYS B O 1
ATOM 4524 N N . VAL B 1 99 ? -12.828 44.688 -3.299 1 90.19 99 VAL B N 1
ATOM 4525 C CA . VAL B 1 99 ? -13.586 44.938 -2.076 1 90.19 99 VAL B CA 1
ATOM 4526 C C . VAL B 1 99 ? -14.258 46.281 -2.148 1 90.19 99 VAL B C 1
ATOM 4528 O O . VAL B 1 99 ? -15.422 46.438 -1.77 1 90.19 99 VAL B O 1
ATOM 4531 N N . GLU B 1 100 ? -13.609 47.25 -2.65 1 92.94 100 GLU B N 1
ATOM 4532 C CA . GLU B 1 100 ? -14.148 48.625 -2.789 1 92.94 100 GLU B CA 1
ATOM 4533 C C . GLU B 1 100 ? -15.344 48.625 -3.746 1 92.94 100 GLU B C 1
ATOM 4535 O O . GLU B 1 100 ? -16.359 49.281 -3.467 1 92.94 100 GLU B O 1
ATOM 4540 N N . ILE B 1 101 ? -15.125 47.938 -4.777 1 94.25 101 ILE B N 1
ATOM 4541 C CA . ILE B 1 101 ? -16.188 47.906 -5.785 1 94.25 101 ILE B CA 1
ATOM 4542 C C . ILE B 1 101 ? -17.406 47.219 -5.219 1 94.25 101 ILE B C 1
ATOM 4544 O O . ILE B 1 101 ? -18.547 47.656 -5.445 1 94.25 101 ILE B O 1
ATOM 4548 N N . GLU B 1 102 ? -17.203 46.188 -4.496 1 91.31 102 GLU B N 1
ATOM 4549 C CA . GLU B 1 102 ? -18.297 45.438 -3.898 1 91.31 102 GLU B CA 1
ATOM 4550 C C . GLU B 1 102 ? -19.031 46.281 -2.854 1 91.31 102 GLU B C 1
ATOM 4552 O O . GLU B 1 102 ? -20.266 46.188 -2.732 1 91.31 102 GLU B O 1
ATOM 4557 N N . GLU B 1 103 ? -18.312 47.031 -2.131 1 92 103 GLU B N 1
ATOM 4558 C CA . GLU B 1 103 ? -18.922 47.938 -1.161 1 92 103 GLU B CA 1
ATOM 4559 C C . GLU B 1 103 ? -19.75 49 -1.854 1 92 103 GLU B C 1
ATOM 4561 O O . GLU B 1 103 ? -20.859 49.312 -1.419 1 92 103 GLU B O 1
ATOM 4566 N N . LYS B 1 104 ? -19.281 49.594 -2.871 1 93.94 104 LYS B N 1
ATOM 4567 C CA . LYS B 1 104 ? -20.016 50.594 -3.65 1 93.94 104 LYS B CA 1
ATOM 4568 C C . LYS B 1 104 ? -21.281 50 -4.254 1 93.94 104 LYS B C 1
ATOM 4570 O O . LYS B 1 104 ? -22.328 50.625 -4.27 1 93.94 104 LYS B O 1
ATOM 4575 N N . ARG B 1 105 ? -21.125 48.781 -4.699 1 92.5 105 ARG B N 1
ATOM 4576 C CA . ARG B 1 105 ? -22.266 48.062 -5.273 1 92.5 105 ARG B CA 1
ATOM 4577 C C . ARG B 1 105 ? -23.359 47.844 -4.227 1 92.5 105 ARG B C 1
ATOM 4579 O O . ARG B 1 105 ? -24.547 48 -4.52 1 92.5 105 ARG B O 1
ATOM 4586 N N . SER B 1 106 ? -22.922 47.5 -3.098 1 91.94 106 SER B N 1
ATOM 4587 C CA . SER B 1 106 ? -23.875 47.281 -2.01 1 91.94 106 SER B CA 1
ATOM 4588 C C . SER B 1 106 ? -24.609 48.562 -1.641 1 91.94 106 SER B C 1
ATOM 4590 O O . SER B 1 106 ? -25.812 48.531 -1.396 1 91.94 106 SER B O 1
ATOM 4592 N N . VAL B 1 107 ? -23.953 49.688 -1.643 1 92.94 107 VAL B N 1
ATOM 4593 C CA . VAL B 1 107 ? -24.531 50.969 -1.32 1 92.94 107 VAL B CA 1
ATOM 4594 C C . VAL B 1 107 ? -25.562 51.375 -2.387 1 92.94 107 VAL B C 1
ATOM 4596 O O . VAL B 1 107 ? -26.656 51.812 -2.066 1 92.94 107 VAL B O 1
ATOM 4599 N N . VAL B 1 108 ? -25.203 51.125 -3.646 1 93.62 108 VAL B N 1
ATOM 4600 C CA . VAL B 1 108 ? -26.062 51.469 -4.762 1 93.62 108 VAL B CA 1
ATOM 4601 C C . VAL B 1 108 ? -27.328 50.594 -4.727 1 93.62 108 VAL B C 1
ATOM 4603 O O . VAL B 1 108 ? -28.438 51.094 -4.941 1 93.62 108 VAL B O 1
ATOM 4606 N N . THR B 1 109 ? -27.172 49.344 -4.461 1 90.88 109 THR B N 1
ATOM 4607 C CA . THR B 1 109 ? -28.297 48.406 -4.402 1 90.88 109 THR B CA 1
ATOM 4608 C C . THR B 1 109 ? -29.25 48.781 -3.275 1 90.88 109 THR B C 1
ATOM 4610 O O . THR B 1 109 ? -30.484 48.75 -3.447 1 90.88 109 THR B O 1
ATOM 4613 N N . LYS B 1 110 ? -28.688 49.25 -2.148 1 91.06 110 LYS B N 1
ATOM 4614 C CA . LYS B 1 110 ? -29.516 49.656 -1.015 1 91.06 110 LYS B CA 1
ATOM 4615 C C . LYS B 1 110 ? -30.25 50.969 -1.323 1 91.06 110 LYS B C 1
ATOM 4617 O O . LYS B 1 110 ? -31.422 51.125 -0.972 1 91.06 110 LYS B O 1
ATOM 4622 N N . ALA B 1 111 ? -29.578 51.875 -2.008 1 90.94 111 ALA B N 1
ATOM 4623 C CA . ALA B 1 111 ? -30.188 53.156 -2.361 1 90.94 111 ALA B CA 1
ATOM 4624 C C . ALA B 1 111 ? -31.312 52.969 -3.365 1 90.94 111 ALA B C 1
ATOM 4626 O O . ALA B 1 111 ? -32.375 53.625 -3.264 1 90.94 111 ALA B O 1
ATOM 4627 N N . LEU B 1 112 ? -31.125 52.062 -4.301 1 89.69 112 LEU B N 1
ATOM 4628 C CA . LEU B 1 112 ? -32.125 51.781 -5.312 1 89.69 112 LEU B CA 1
ATOM 4629 C C . LEU B 1 112 ? -33.375 51.156 -4.684 1 89.69 112 LEU B C 1
ATOM 4631 O O . LEU B 1 112 ? -34.5 51.469 -5.098 1 89.69 112 LEU B O 1
ATOM 4635 N N . LYS B 1 113 ? -33.219 50.312 -3.729 1 87.19 113 LYS B N 1
ATOM 4636 C CA . LYS B 1 113 ? -34.344 49.656 -3.053 1 87.19 113 LYS B CA 1
ATOM 4637 C C . LYS B 1 113 ? -35.156 50.688 -2.283 1 87.19 113 LYS B C 1
ATOM 4639 O O . LYS B 1 113 ? -36.406 50.594 -2.242 1 87.19 113 LYS B O 1
ATOM 4644 N N . THR B 1 114 ? -34.5 51.75 -1.762 1 85.12 114 THR B N 1
ATOM 4645 C CA . THR B 1 114 ? -35.188 52.781 -0.986 1 85.12 114 THR B CA 1
ATOM 4646 C C . THR B 1 114 ? -35.938 53.719 -1.904 1 85.12 114 THR B C 1
ATOM 4648 O O . THR B 1 114 ? -37.031 54.188 -1.561 1 85.12 114 THR B O 1
ATOM 4651 N N . LEU B 1 115 ? -35.438 53.969 -3.139 1 83.19 115 LEU B N 1
ATOM 4652 C CA . LEU B 1 115 ? -36.031 54.938 -4.062 1 83.19 115 LEU B CA 1
ATOM 4653 C C . LEU B 1 115 ? -37.188 54.281 -4.812 1 83.19 115 LEU B C 1
ATOM 4655 O O . LEU B 1 115 ? -38.125 55 -5.203 1 83.19 115 LEU B O 1
ATOM 4659 N N . GLN B 1 116 ? -37.062 53.031 -5.203 1 69.81 116 GLN B N 1
ATOM 4660 C CA . GLN B 1 116 ? -38.125 52.375 -5.961 1 69.81 116 GLN B CA 1
ATOM 4661 C C . GLN B 1 116 ? -39.469 52.5 -5.246 1 69.81 116 GLN B C 1
ATOM 4663 O O . GLN B 1 116 ? -40.5 52.406 -5.875 1 69.81 116 GLN B O 1
ATOM 4668 N N . LYS B 1 117 ? -39.469 52.938 -3.947 1 67.31 117 LYS B N 1
ATOM 4669 C CA . LYS B 1 117 ? -40.719 53.031 -3.201 1 67.31 117 LYS B CA 1
ATOM 4670 C C . LYS B 1 117 ? -41.312 54.438 -3.35 1 67.31 117 LYS B C 1
ATOM 4672 O O . LYS B 1 117 ? -42.438 54.688 -2.928 1 67.31 117 LYS B O 1
ATOM 4677 N N . ASN B 1 118 ? -40.5 55.406 -4.043 1 69.44 118 ASN B N 1
ATOM 4678 C CA . ASN B 1 118 ? -41.031 56.781 -4.195 1 69.44 118 ASN B CA 1
ATOM 4679 C C . ASN B 1 118 ? -41.094 57.188 -5.66 1 69.44 118 ASN B C 1
ATOM 4681 O O . ASN B 1 118 ? -40.031 57.375 -6.297 1 69.44 118 ASN B O 1
ATOM 4685 N N . PRO B 1 119 ? -42.094 57.219 -6.438 1 65.94 119 PRO B N 1
ATOM 4686 C CA . PRO B 1 119 ? -42.281 57.531 -7.855 1 65.94 119 PRO B CA 1
ATOM 4687 C C . PRO B 1 119 ? -41.719 58.875 -8.258 1 65.94 119 PRO B C 1
ATOM 4689 O O . PRO B 1 119 ? -41.375 59.094 -9.43 1 65.94 119 PRO B O 1
ATOM 4692 N N . LYS B 1 120 ? -41.5 59.906 -7.348 1 73.19 120 LYS B N 1
ATOM 4693 C CA . LYS B 1 120 ? -41.031 61.25 -7.66 1 73.19 120 LYS B CA 1
ATOM 4694 C C . LYS B 1 120 ? -39.531 61.312 -7.879 1 73.19 120 LYS B C 1
ATOM 4696 O O . LYS B 1 120 ? -39 62.312 -8.305 1 73.19 120 LYS B O 1
ATOM 4701 N N . GLN B 1 121 ? -38.844 60.25 -7.762 1 79.19 121 GLN B N 1
ATOM 4702 C CA . GLN B 1 121 ? -37.375 60.25 -7.852 1 79.19 121 GLN B CA 1
ATOM 4703 C C . GLN B 1 121 ? -36.906 59.312 -8.961 1 79.19 121 GLN B C 1
ATOM 4705 O O . GLN B 1 121 ? -35.875 58.625 -8.805 1 79.19 121 GLN B O 1
ATOM 4710 N N . LYS B 1 122 ? -37.594 59.281 -9.977 1 79.81 122 LYS B N 1
ATOM 4711 C CA . LYS B 1 122 ? -37.312 58.406 -11.117 1 79.81 122 LYS B CA 1
ATOM 4712 C C . LYS B 1 122 ? -35.938 58.688 -11.711 1 79.81 122 LYS B C 1
ATOM 4714 O O . LYS B 1 122 ? -35.219 57.75 -12.102 1 79.81 122 LYS B O 1
ATOM 4719 N N . GLU B 1 123 ? -35.625 60.031 -11.75 1 84.62 123 GLU B N 1
ATOM 4720 C CA . GLU B 1 123 ? -34.375 60.406 -12.344 1 84.62 123 GLU B CA 1
ATOM 4721 C C . GLU B 1 123 ? -33.188 59.906 -11.508 1 84.62 123 GLU B C 1
ATOM 4723 O O . GLU B 1 123 ? -32.219 59.406 -12.055 1 84.62 123 GLU B O 1
ATOM 4728 N N . ARG B 1 124 ? -33.375 60.062 -10.195 1 87.06 124 ARG B N 1
ATOM 4729 C CA . ARG B 1 124 ? -32.344 59.594 -9.281 1 87.06 124 ARG B CA 1
ATOM 4730 C C . ARG B 1 124 ? -32.219 58.062 -9.344 1 87.06 124 ARG B C 1
ATOM 4732 O O . ARG B 1 124 ? -31.109 57.531 -9.258 1 87.06 124 ARG B O 1
ATOM 4739 N N . ALA B 1 125 ? -33.281 57.406 -9.555 1 88.06 125 ALA B N 1
ATOM 4740 C CA . ALA B 1 125 ? -33.281 55.938 -9.672 1 88.06 125 ALA B CA 1
ATOM 4741 C C . ALA B 1 125 ? -32.562 55.5 -10.938 1 88.06 125 ALA B C 1
ATOM 4743 O O . ALA B 1 125 ? -31.828 54.5 -10.914 1 88.06 125 ALA B O 1
ATOM 4744 N N . GLU B 1 126 ? -32.781 56.25 -11.945 1 88.56 126 GLU B N 1
ATOM 4745 C CA . GLU B 1 126 ? -32.125 55.938 -13.211 1 88.56 126 GLU B CA 1
ATOM 4746 C C . GLU B 1 126 ? -30.625 56.125 -13.125 1 88.56 126 GLU B C 1
ATOM 4748 O O . GLU B 1 126 ? -29.844 55.375 -13.711 1 88.56 126 GLU B O 1
ATOM 4753 N N . GLU B 1 127 ? -30.234 57.156 -12.406 1 91 127 GLU B N 1
ATOM 4754 C CA . GLU B 1 127 ? -28.812 57.406 -12.188 1 91 127 GLU B CA 1
ATOM 4755 C C . GLU B 1 127 ? -28.172 56.281 -11.383 1 91 127 GLU B C 1
ATOM 4757 O O . GLU B 1 127 ? -27.047 55.875 -11.68 1 91 127 GLU B O 1
ATOM 4762 N N . LEU B 1 128 ? -28.828 55.844 -10.398 1 92.5 128 LEU B N 1
ATOM 4763 C CA . LEU B 1 128 ? -28.328 54.75 -9.562 1 92.5 128 LEU B CA 1
ATOM 4764 C C . LEU B 1 128 ? -28.266 53.438 -10.352 1 92.5 128 LEU B C 1
ATOM 4766 O O . LEU B 1 128 ? -27.344 52.656 -10.148 1 92.5 128 LEU B O 1
ATOM 4770 N N . LYS B 1 129 ? -29.188 53.281 -11.227 1 91.62 129 LYS B N 1
ATOM 4771 C CA . LYS B 1 129 ? -29.172 52.094 -12.078 1 91.62 129 LYS B CA 1
ATOM 4772 C C . LYS B 1 129 ? -27.969 52.125 -13.008 1 91.62 129 LYS B C 1
ATOM 4774 O O . LYS B 1 129 ? -27.344 51.062 -13.234 1 91.62 129 LYS B O 1
ATOM 4779 N N . GLU B 1 130 ? -27.781 53.281 -13.523 1 93.12 130 GLU B N 1
ATOM 4780 C CA . GLU B 1 130 ? -26.625 53.406 -14.398 1 93.12 130 GLU B CA 1
ATOM 4781 C C . GLU B 1 130 ? -25.328 53.219 -13.633 1 93.12 130 GLU B C 1
ATOM 4783 O O . GLU B 1 130 ? -24.375 52.625 -14.148 1 93.12 130 GLU B O 1
ATOM 4788 N N . GLN B 1 131 ? -25.297 53.688 -12.43 1 93.25 131 GLN B N 1
ATOM 4789 C CA . GLN B 1 131 ? -24.141 53.469 -11.562 1 93.25 131 GLN B CA 1
ATOM 4790 C C . GLN B 1 131 ? -23.969 52 -11.242 1 93.25 131 GLN B C 1
ATOM 4792 O O . GLN B 1 131 ? -22.844 51.469 -11.234 1 93.25 131 GLN B O 1
ATOM 4797 N N . GLY B 1 132 ? -25 51.375 -10.977 1 92.94 132 GLY B N 1
ATOM 4798 C CA . GLY B 1 132 ? -24.984 49.969 -10.734 1 92.94 132 GLY B CA 1
ATOM 4799 C C . GLY B 1 132 ? -24.438 49.156 -11.906 1 92.94 132 GLY B C 1
ATOM 4800 O O . GLY B 1 132 ? -23.672 48.219 -11.727 1 92.94 132 GLY B O 1
ATOM 4801 N N . ARG B 1 133 ? -24.875 49.562 -13.078 1 93.94 133 ARG B N 1
ATOM 4802 C CA . ARG B 1 133 ? -24.391 48.906 -14.289 1 93.94 133 ARG B CA 1
ATOM 4803 C C . ARG B 1 133 ? -22.891 49.094 -14.461 1 93.94 133 ARG B C 1
ATOM 4805 O O . ARG B 1 133 ? -22.172 48.156 -14.836 1 93.94 133 ARG B O 1
ATOM 4812 N N . LYS B 1 134 ? -22.422 50.25 -14.211 1 94.5 134 LYS B N 1
ATOM 4813 C CA . LYS B 1 134 ? -20.984 50.562 -14.32 1 94.5 134 LYS B CA 1
ATOM 4814 C C . LYS B 1 134 ? -20.188 49.75 -13.312 1 94.5 134 LYS B C 1
ATOM 4816 O O . LYS B 1 134 ? -19.125 49.219 -13.641 1 94.5 134 LYS B O 1
ATOM 4821 N N . LEU B 1 135 ? -20.672 49.656 -12.109 1 95.31 135 LEU B N 1
ATOM 4822 C CA . LEU B 1 135 ? -19.984 48.906 -11.062 1 95.31 135 LEU B CA 1
ATOM 4823 C C . LEU B 1 135 ? -19.953 47.438 -11.383 1 95.31 135 LEU B C 1
ATOM 4825 O O . LEU B 1 135 ? -18.969 46.75 -11.086 1 95.31 135 LEU B O 1
ATOM 4829 N N . ARG B 1 136 ? -20.969 46.969 -12 1 93 136 ARG B N 1
ATOM 4830 C CA . ARG B 1 136 ? -21 45.562 -12.406 1 93 136 ARG B CA 1
ATOM 4831 C C . ARG B 1 136 ? -19.953 45.281 -13.477 1 93 136 ARG B C 1
ATOM 4833 O O . ARG B 1 136 ? -19.297 44.219 -13.461 1 93 136 ARG B O 1
ATOM 4840 N N . SER B 1 137 ? -19.875 46.188 -14.344 1 94.69 137 SER B N 1
ATOM 4841 C CA . SER B 1 137 ? -18.859 46.062 -15.391 1 94.69 137 SER B CA 1
ATOM 4842 C C . SER B 1 137 ? -17.453 46.125 -14.812 1 94.69 137 SER B C 1
ATOM 4844 O O . SER B 1 137 ? -16.578 45.375 -15.227 1 94.69 137 SER B O 1
ATOM 4846 N N . GLU B 1 138 ? -17.25 47 -13.883 1 93.69 138 GLU B N 1
ATOM 4847 C CA . GLU B 1 138 ? -15.945 47.125 -13.219 1 93.69 138 GLU B CA 1
ATOM 4848 C C . GLU B 1 138 ? -15.617 45.875 -12.422 1 93.69 138 GLU B C 1
ATOM 4850 O O . GLU B 1 138 ? -14.461 45.438 -12.391 1 93.69 138 GLU B O 1
ATOM 4855 N N . ALA B 1 139 ? -16.562 45.375 -11.797 1 92.25 139 ALA B N 1
ATOM 4856 C CA . ALA B 1 139 ? -16.375 44.156 -11.016 1 92.25 139 ALA B CA 1
ATOM 4857 C C . ALA B 1 139 ? -15.938 42.969 -11.906 1 92.25 139 ALA B C 1
ATOM 4859 O O . ALA B 1 139 ? -15.078 42.188 -11.523 1 92.25 139 ALA B O 1
ATOM 4860 N N . LYS B 1 140 ? -16.484 42.875 -13.047 1 91.56 140 LYS B N 1
ATOM 4861 C CA . LYS B 1 140 ? -16.125 41.844 -13.992 1 91.56 140 LYS B CA 1
ATOM 4862 C C . LYS B 1 140 ? -14.672 41.969 -14.43 1 91.56 140 LYS B C 1
ATOM 4864 O O . LYS B 1 140 ? -13.945 40.969 -14.523 1 91.56 140 LYS B O 1
ATOM 4869 N N . VAL B 1 141 ? -14.344 43.156 -14.688 1 92.81 141 VAL B N 1
ATOM 4870 C CA . VAL B 1 141 ? -12.984 43.438 -15.141 1 92.81 141 VAL B CA 1
ATOM 4871 C C . VAL B 1 141 ? -11.992 43.094 -14.031 1 92.81 141 VAL B C 1
ATOM 4873 O O . VAL B 1 141 ? -10.945 42.5 -14.289 1 92.81 141 VAL B O 1
ATOM 4876 N N . ILE B 1 142 ? -12.305 43.469 -12.828 1 92.25 142 ILE B N 1
ATOM 4877 C CA . ILE B 1 142 ? -11.422 43.25 -11.695 1 92.25 142 ILE B CA 1
ATOM 4878 C C . ILE B 1 142 ? -11.297 41.75 -11.43 1 92.25 142 ILE B C 1
ATOM 4880 O O . ILE B 1 142 ? -10.219 41.25 -11.086 1 92.25 142 ILE B O 1
ATOM 4884 N N . MET B 1 143 ? -12.367 41.062 -11.633 1 87.44 143 MET B N 1
ATOM 4885 C CA . MET B 1 143 ? -12.344 39.625 -11.422 1 87.44 143 MET B CA 1
ATOM 4886 C C . MET B 1 143 ? -11.445 38.938 -12.445 1 87.44 143 MET B C 1
ATOM 4888 O O . MET B 1 143 ? -10.711 38 -12.102 1 87.44 143 MET B O 1
ATOM 4892 N N . GLU B 1 144 ? -11.547 39.312 -13.609 1 87.19 144 GLU B N 1
ATOM 4893 C CA . GLU B 1 144 ? -10.68 38.781 -14.648 1 87.19 144 GLU B CA 1
ATOM 4894 C C . GLU B 1 144 ? -9.211 39.031 -14.344 1 87.19 144 GLU B C 1
ATOM 4896 O O . GLU B 1 144 ? -8.359 38.188 -14.57 1 87.19 144 GLU B O 1
ATOM 4901 N N . LYS B 1 145 ? -9.008 40.25 -13.891 1 88.31 145 LYS B N 1
ATOM 4902 C CA . LYS B 1 145 ? -7.645 40.594 -13.516 1 88.31 145 LYS B CA 1
ATOM 4903 C C . LYS B 1 145 ? -7.16 39.719 -12.352 1 88.31 145 LYS B C 1
ATOM 4905 O O . LYS B 1 145 ? -6.012 39.281 -12.336 1 88.31 145 LYS B O 1
ATOM 4910 N N . ILE B 1 146 ? -7.996 39.5 -11.422 1 84.38 146 ILE B N 1
ATOM 4911 C CA . ILE B 1 146 ? -7.672 38.688 -10.258 1 84.38 146 ILE B CA 1
ATOM 4912 C C . ILE B 1 146 ? -7.352 37.281 -10.703 1 84.38 146 ILE B C 1
ATOM 4914 O O . ILE B 1 146 ? -6.348 36.688 -10.281 1 84.38 146 ILE B O 1
ATOM 4918 N N . TRP B 1 147 ? -8.117 36.75 -11.562 1 80 147 TRP B N 1
ATOM 4919 C CA . TRP B 1 147 ? -7.93 35.375 -12.039 1 80 147 TRP B CA 1
ATOM 4920 C C . TRP B 1 147 ? -6.598 35.219 -12.766 1 80 147 TRP B C 1
ATOM 4922 O O . TRP B 1 147 ? -5.883 34.25 -12.578 1 80 147 TRP B O 1
ATOM 4932 N N . ASN B 1 148 ? -6.328 36.156 -13.516 1 82 148 ASN B N 1
ATOM 4933 C CA . ASN B 1 148 ? -5.066 36.125 -14.25 1 82 148 ASN B CA 1
ATOM 4934 C C . ASN B 1 148 ? -3.867 36.25 -13.312 1 82 148 ASN B C 1
ATOM 4936 O O . ASN B 1 148 ? -2.859 35.562 -13.5 1 82 148 ASN B O 1
ATOM 4940 N N . LEU B 1 149 ? -4.031 37.125 -12.344 1 82.69 149 LEU B N 1
ATOM 4941 C CA . LEU B 1 149 ? -2.953 37.281 -11.383 1 82.69 149 LEU B CA 1
ATOM 4942 C C . LEU B 1 149 ? -2.789 36.031 -10.523 1 82.69 149 LEU B C 1
ATOM 4944 O O . LEU B 1 149 ? -1.667 35.656 -10.18 1 82.69 149 LEU B O 1
ATOM 4948 N N . GLU B 1 150 ? -3.836 35.406 -10.172 1 78 150 GLU B N 1
ATOM 4949 C CA . GLU B 1 150 ? -3.803 34.188 -9.367 1 78 150 GLU B CA 1
ATOM 4950 C C . GLU B 1 150 ? -3.025 33.062 -10.078 1 78 150 GLU B C 1
ATOM 4952 O O . GLU B 1 150 ? -2.266 32.344 -9.453 1 78 150 GLU B O 1
ATOM 4957 N N . GLU B 1 151 ? -3.211 33 -11.281 1 75.19 151 GLU B N 1
ATOM 4958 C CA . GLU B 1 151 ? -2.539 31.969 -12.07 1 75.19 151 GLU B CA 1
ATOM 4959 C C . GLU B 1 151 ? -1.022 32.156 -12.031 1 75.19 151 GLU B C 1
ATOM 4961 O O . GLU B 1 151 ? -0.277 31.172 -12.109 1 75.19 151 GLU B O 1
ATOM 4966 N N . THR B 1 152 ? -0.648 33.375 -11.844 1 77.69 152 THR B N 1
ATOM 4967 C CA . THR B 1 152 ? 0.784 33.625 -11.93 1 77.69 152 THR B CA 1
ATOM 4968 C C . THR B 1 152 ? 1.392 33.75 -10.531 1 77.69 152 THR B C 1
ATOM 4970 O O . THR B 1 152 ? 2.586 33.5 -10.344 1 77.69 152 THR B O 1
ATOM 4973 N N . VAL B 1 153 ? 0.624 34.156 -9.562 1 79 153 VAL B N 1
ATOM 4974 C CA . VAL B 1 153 ? 1.172 34.469 -8.25 1 79 153 VAL B CA 1
ATOM 4975 C C . VAL B 1 153 ? 1.066 33.25 -7.328 1 79 153 VAL B C 1
ATOM 4977 O O . VAL B 1 153 ? 1.921 33.062 -6.465 1 79 153 VAL B O 1
ATOM 4980 N N . ILE B 1 154 ? 0.194 32.406 -7.477 1 75.38 154 ILE B N 1
ATOM 4981 C CA . ILE B 1 154 ? -0.144 31.359 -6.504 1 75.38 154 ILE B CA 1
ATOM 4982 C C . ILE B 1 154 ? 0.966 30.312 -6.461 1 75.38 154 ILE B C 1
ATOM 4984 O O . ILE B 1 154 ? 1.418 29.922 -5.379 1 75.38 154 ILE B O 1
ATOM 4988 N N . ILE B 1 155 ? 1.412 29.891 -7.586 1 77.88 155 ILE B N 1
ATOM 4989 C CA . ILE B 1 155 ? 2.379 28.797 -7.648 1 77.88 155 ILE B CA 1
ATOM 4990 C C . ILE B 1 155 ? 3.682 29.219 -6.977 1 77.88 155 ILE B C 1
ATOM 4992 O O . ILE B 1 155 ? 4.195 28.516 -6.102 1 77.88 155 ILE B O 1
ATOM 4996 N N . PRO B 1 156 ? 4.133 30.422 -7.367 1 80.12 156 PRO B N 1
ATOM 4997 C CA . PRO B 1 156 ? 5.344 30.859 -6.668 1 80.12 156 PRO B CA 1
ATOM 4998 C C . PRO B 1 156 ? 5.145 30.984 -5.156 1 80.12 156 PRO B C 1
ATOM 5000 O O . PRO B 1 156 ? 6.059 30.672 -4.383 1 80.12 156 PRO B O 1
ATOM 5003 N N . LEU B 1 157 ? 4.051 31.406 -4.727 1 81 157 LEU B N 1
ATOM 5004 C CA . LEU B 1 157 ? 3.758 31.547 -3.307 1 81 157 LEU B CA 1
ATOM 5005 C C . LEU B 1 157 ? 3.746 30.188 -2.615 1 81 157 LEU B C 1
ATOM 5007 O O . LEU B 1 157 ? 4.281 30.047 -1.514 1 81 157 LEU B O 1
ATOM 5011 N N . LEU B 1 158 ? 3.199 29.219 -3.291 1 79.88 158 LEU B N 1
ATOM 5012 C CA . LEU B 1 158 ? 3.09 27.875 -2.721 1 79.88 158 LEU B CA 1
ATOM 5013 C C . LEU B 1 158 ? 4.453 27.203 -2.658 1 79.88 158 LEU B C 1
ATOM 5015 O O . LEU B 1 158 ? 4.641 26.234 -1.91 1 79.88 158 LEU B O 1
ATOM 5019 N N . GLN B 1 159 ? 5.383 27.75 -3.338 1 83.69 159 GLN B N 1
ATOM 5020 C CA . GLN B 1 159 ? 6.719 27.172 -3.373 1 83.69 159 GLN B CA 1
ATOM 5021 C C . GLN B 1 159 ? 7.609 27.781 -2.293 1 83.69 159 GLN B C 1
ATOM 5023 O O . GLN B 1 159 ? 8.727 27.312 -2.062 1 83.69 159 GLN B O 1
ATOM 5028 N N . LEU B 1 160 ? 7.113 28.797 -1.708 1 87.56 160 LEU B N 1
ATOM 5029 C CA . LEU B 1 160 ? 7.902 29.375 -0.627 1 87.56 160 LEU B CA 1
ATOM 5030 C C . LEU B 1 160 ? 8.062 28.375 0.52 1 87.56 160 LEU B C 1
ATOM 5032 O O . LEU B 1 160 ? 7.094 27.75 0.938 1 87.56 160 LEU B O 1
ATOM 5036 N N . PRO B 1 161 ? 9.281 28.25 0.968 1 91.81 161 PRO B N 1
ATOM 5037 C CA . PRO B 1 161 ? 9.531 27.297 2.041 1 91.81 161 PRO B CA 1
ATOM 5038 C C . PRO B 1 161 ? 9.109 27.812 3.414 1 91.81 161 PRO B C 1
ATOM 5040 O O . PRO B 1 161 ? 8.844 29.016 3.568 1 91.81 161 PRO B O 1
ATOM 5043 N N . ASN B 1 162 ? 9.047 26.922 4.32 1 92.94 162 ASN B N 1
ATOM 5044 C CA . ASN B 1 162 ? 8.875 27.266 5.73 1 92.94 162 ASN B CA 1
ATOM 5045 C C . ASN B 1 162 ? 10.023 28.125 6.242 1 92.94 162 ASN B C 1
ATOM 5047 O O . ASN B 1 162 ? 11.094 28.172 5.641 1 92.94 162 ASN B O 1
ATOM 5051 N N . ILE B 1 163 ? 9.719 28.859 7.336 1 91.88 163 ILE B N 1
ATOM 5052 C CA . ILE B 1 163 ? 10.75 29.656 7.992 1 91.88 163 ILE B CA 1
ATOM 5053 C C . ILE B 1 163 ? 11.703 28.75 8.758 1 91.88 163 ILE B C 1
ATOM 5055 O O . ILE B 1 163 ? 11.258 27.812 9.445 1 91.88 163 ILE B O 1
ATOM 5059 N N . LEU B 1 164 ? 12.969 28.969 8.633 1 94.88 164 LEU B N 1
ATOM 5060 C CA . LEU B 1 164 ? 13.938 28.156 9.352 1 94.88 164 LEU B CA 1
ATOM 5061 C C . LEU B 1 164 ? 13.867 28.422 10.852 1 94.88 164 LEU B C 1
ATOM 5063 O O . LEU B 1 164 ? 13.75 29.578 11.273 1 94.88 164 LEU B O 1
ATOM 5067 N N . HIS B 1 165 ? 13.906 27.391 11.539 1 93.44 165 HIS B N 1
ATOM 5068 C CA . HIS B 1 165 ? 14.031 27.5 12.992 1 93.44 165 HIS B CA 1
ATOM 5069 C C . HIS B 1 165 ? 15.367 28.141 13.375 1 93.44 165 HIS B C 1
ATOM 5071 O O . HIS B 1 165 ? 16.375 27.906 12.719 1 93.44 165 HIS B O 1
ATOM 5077 N N . HIS B 1 166 ? 15.359 28.828 14.469 1 91.44 166 HIS B N 1
ATOM 5078 C CA . HIS B 1 166 ? 16.562 29.531 14.898 1 91.44 166 HIS B CA 1
ATOM 5079 C C . HIS B 1 166 ? 17.688 28.547 15.227 1 91.44 166 HIS B C 1
ATOM 5081 O O . HIS B 1 166 ? 18.859 28.891 15.117 1 91.44 166 HIS B O 1
ATOM 5087 N N . SER B 1 167 ? 17.344 27.312 15.547 1 92.19 167 SER B N 1
ATOM 5088 C CA . SER B 1 167 ? 18.344 26.312 15.93 1 92.19 167 SER B CA 1
ATOM 5089 C C . SER B 1 167 ? 18.938 25.625 14.703 1 92.19 167 SER B C 1
ATOM 5091 O O . SER B 1 167 ? 19.906 24.891 14.812 1 92.19 167 SER B O 1
ATOM 5093 N N . THR B 1 168 ? 18.406 25.812 13.523 1 96.12 168 THR B N 1
ATOM 5094 C CA . THR B 1 168 ? 18.906 25.156 12.328 1 96.12 168 THR B CA 1
ATOM 5095 C C . THR B 1 168 ? 20.312 25.656 11.984 1 96.12 168 THR B C 1
ATOM 5097 O O . THR B 1 168 ? 20.516 26.844 11.773 1 96.12 168 THR B O 1
ATOM 5100 N N . PRO B 1 169 ? 21.234 24.797 11.875 1 96.12 169 PRO B N 1
ATOM 5101 C CA . PRO B 1 169 ? 22.625 25.203 11.633 1 96.12 169 PRO B CA 1
ATOM 5102 C C . PRO B 1 169 ? 22.906 25.516 10.164 1 96.12 169 PRO B C 1
ATOM 5104 O O . PRO B 1 169 ? 22.125 25.125 9.289 1 96.12 169 PRO B O 1
ATOM 5107 N N . SER B 1 170 ? 24.031 26.172 9.922 1 94.06 170 SER B N 1
ATOM 5108 C CA . SER B 1 170 ? 24.438 26.484 8.562 1 94.06 170 SER B CA 1
ATOM 5109 C C . SER B 1 170 ? 25 25.266 7.844 1 94.06 170 SER B C 1
ATOM 5111 O O . SER B 1 170 ? 24.922 25.172 6.617 1 94.06 170 SER B O 1
ATOM 5113 N N . MET B 1 171 ? 25.578 24.375 8.633 1 96.12 171 MET B N 1
ATOM 5114 C CA . MET B 1 171 ? 26.047 23.094 8.141 1 96.12 171 MET B CA 1
ATOM 5115 C C . MET B 1 171 ? 25.547 21.953 9.023 1 96.12 171 MET B C 1
ATOM 5117 O O . MET B 1 171 ? 25.281 22.141 10.203 1 96.12 171 MET B O 1
ATOM 5121 N N . ASP B 1 172 ? 25.438 20.812 8.367 1 97.62 172 ASP B N 1
ATOM 5122 C CA . ASP B 1 172 ? 25 19.656 9.141 1 97.62 172 ASP B CA 1
ATOM 5123 C C . ASP B 1 172 ? 25.875 19.453 10.367 1 97.62 172 ASP B C 1
ATOM 5125 O O . ASP B 1 172 ? 27.109 19.609 10.297 1 97.62 172 ASP B O 1
ATOM 5129 N N . LYS B 1 173 ? 25.281 19.156 11.484 1 97.81 173 LYS B N 1
ATOM 5130 C CA . LYS B 1 173 ? 26 19.016 12.75 1 97.81 173 LYS B CA 1
ATOM 5131 C C . LYS B 1 173 ? 25.781 17.625 13.336 1 97.81 173 LYS B C 1
ATOM 5133 O O . LYS B 1 173 ? 24.641 17.156 13.445 1 97.81 173 LYS B O 1
ATOM 5138 N N . LEU B 1 174 ? 26.859 16.953 13.719 1 98.19 174 LEU B N 1
ATOM 5139 C CA . LEU B 1 174 ? 26.781 15.672 14.422 1 98.19 174 LEU B CA 1
ATOM 5140 C C . LEU B 1 174 ? 26.391 15.875 15.883 1 98.19 174 LEU B C 1
ATOM 5142 O O . LEU B 1 174 ? 27.094 16.578 16.625 1 98.19 174 LEU B O 1
ATOM 5146 N N . LEU B 1 175 ? 25.312 15.281 16.312 1 97.69 175 LEU B N 1
ATOM 5147 C CA . LEU B 1 175 ? 24.812 15.469 17.672 1 97.69 175 LEU B CA 1
ATOM 5148 C C . LEU B 1 175 ? 25.203 14.281 18.547 1 97.69 175 LEU B C 1
ATOM 5150 O O . LEU B 1 175 ? 25.391 14.445 19.766 1 97.69 175 LEU B O 1
ATOM 5154 N N . PHE B 1 176 ? 25.172 13.117 18.016 1 97.88 176 PHE B N 1
ATOM 5155 C CA . PHE B 1 176 ? 25.359 11.891 18.781 1 97.88 176 PHE B CA 1
ATOM 5156 C C . PHE B 1 176 ? 25.859 10.766 17.891 1 97.88 176 PHE B C 1
ATOM 5158 O O . PHE B 1 176 ? 25.562 10.727 16.703 1 97.88 176 PHE B O 1
ATOM 5165 N N . SER B 1 177 ? 26.719 9.953 18.391 1 98.12 177 SER B N 1
ATOM 5166 C CA . SER B 1 177 ? 27.203 8.75 17.719 1 98.12 177 SER B CA 1
ATOM 5167 C C . SER B 1 177 ? 27.219 7.559 18.672 1 98.12 177 SER B C 1
ATOM 5169 O O . SER B 1 177 ? 27.609 7.691 19.844 1 98.12 177 SER B O 1
ATOM 5171 N N . PHE B 1 178 ? 26.688 6.492 18.219 1 97.94 178 PHE B N 1
ATOM 5172 C CA . PHE B 1 178 ? 26.641 5.27 19 1 97.94 178 PHE B CA 1
ATOM 5173 C C . PHE B 1 178 ? 27.516 4.184 18.391 1 97.94 178 PHE B C 1
ATOM 5175 O O . PHE B 1 178 ? 27.406 3.906 17.188 1 97.94 178 PHE B O 1
ATOM 5182 N N . LEU B 1 179 ? 28.406 3.537 19.219 1 96.75 179 LEU B N 1
ATOM 5183 C CA . LEU B 1 179 ? 29.344 2.496 18.797 1 96.75 179 LEU B CA 1
ATOM 5184 C C . LEU B 1 179 ? 30.188 2.969 17.625 1 96.75 179 LEU B C 1
ATOM 5186 O O . LEU B 1 179 ? 30.016 4.082 17.125 1 96.75 179 LEU B O 1
ATOM 5190 N N . ASP B 1 180 ? 31.141 2.199 17.281 1 95.75 180 ASP B N 1
ATOM 5191 C CA . ASP B 1 180 ? 32.062 2.535 16.188 1 95.75 180 ASP B CA 1
ATOM 5192 C C . ASP B 1 180 ? 31.578 1.924 14.867 1 95.75 180 ASP B C 1
ATOM 5194 O O . ASP B 1 180 ? 30.844 0.937 14.867 1 95.75 180 ASP B O 1
ATOM 5198 N N . LYS B 1 181 ? 32.031 2.623 13.836 1 94.81 181 LYS B N 1
ATOM 5199 C CA . LYS B 1 181 ? 31.812 2.035 12.508 1 94.81 181 LYS B CA 1
ATOM 5200 C C . LYS B 1 181 ? 32.406 0.621 12.445 1 94.81 181 LYS B C 1
ATOM 5202 O O . LYS B 1 181 ? 33.469 0.356 12.992 1 94.81 181 LYS B O 1
ATOM 5207 N N . PRO B 1 182 ? 31.609 -0.216 11.727 1 93.88 182 PRO B N 1
ATOM 5208 C CA . PRO B 1 182 ? 32.156 -1.572 11.633 1 93.88 182 PRO B CA 1
ATOM 5209 C C . PRO B 1 182 ? 33.406 -1.649 10.734 1 93.88 182 PRO B C 1
ATOM 5211 O O . PRO B 1 182 ? 33.531 -0.867 9.789 1 93.88 182 PRO B O 1
ATOM 5214 N N . THR B 1 183 ? 34.281 -2.572 11.109 1 93.31 183 THR B N 1
ATOM 5215 C CA . THR B 1 183 ? 35.438 -2.875 10.297 1 93.31 183 THR B CA 1
ATOM 5216 C C . THR B 1 183 ? 35.438 -4.336 9.859 1 93.31 183 THR B C 1
ATOM 5218 O O . THR B 1 183 ? 35.062 -5.219 10.625 1 93.31 183 THR B O 1
ATOM 5221 N N . PHE B 1 184 ? 35.844 -4.477 8.547 1 94.81 184 PHE B N 1
ATOM 5222 C CA . PHE B 1 184 ? 35.844 -5.828 7.996 1 94.81 184 PHE B CA 1
ATOM 5223 C C . PHE B 1 184 ? 37.219 -6.199 7.461 1 94.81 184 PHE B C 1
ATOM 5225 O O . PHE B 1 184 ? 38 -5.328 7.031 1 94.81 184 PHE B O 1
ATOM 5232 N N . THR B 1 185 ? 37.562 -7.496 7.52 1 94.19 185 THR B N 1
ATOM 5233 C CA . THR B 1 185 ? 38.812 -8.008 6.941 1 94.19 185 THR B CA 1
ATOM 5234 C C . THR B 1 185 ? 38.594 -8.398 5.48 1 94.19 185 THR B C 1
ATOM 5236 O O . THR B 1 185 ? 39.5 -8.945 4.848 1 94.19 185 THR B O 1
ATOM 5239 N N . PHE B 1 186 ? 37.438 -8.227 5.012 1 95.06 186 PHE B N 1
ATOM 5240 C CA . PHE B 1 186 ? 37.031 -8.484 3.633 1 95.06 186 PHE B CA 1
ATOM 5241 C C . PHE B 1 186 ? 36.281 -7.297 3.053 1 95.06 186 PHE B C 1
ATOM 5243 O O . PHE B 1 186 ? 35.969 -6.344 3.77 1 95.06 186 PHE B O 1
ATOM 5250 N N . SER B 1 187 ? 36.156 -7.359 1.801 1 94.56 187 SER B N 1
ATOM 5251 C CA . SER B 1 187 ? 35.344 -6.305 1.176 1 94.56 187 SER B CA 1
ATOM 5252 C C . SER B 1 187 ? 33.875 -6.496 1.438 1 94.56 187 SER B C 1
ATOM 5254 O O . SER B 1 187 ? 33.281 -7.508 1.038 1 94.56 187 SER B O 1
ATOM 5256 N N . PRO B 1 188 ? 33.281 -5.57 2.121 1 95.75 188 PRO B N 1
ATOM 5257 C CA . PRO B 1 188 ? 31.875 -5.727 2.436 1 95.75 188 PRO B CA 1
ATOM 5258 C C . PRO B 1 188 ? 31 -5.852 1.187 1 95.75 188 PRO B C 1
ATOM 5260 O O . PRO B 1 188 ? 31.266 -5.184 0.181 1 95.75 188 PRO B O 1
ATOM 5263 N N . LYS B 1 189 ? 30.062 -6.715 1.273 1 96 189 LYS B N 1
ATOM 5264 C CA . LYS B 1 189 ? 29.109 -6.938 0.182 1 96 189 LYS B CA 1
ATOM 5265 C C . LYS B 1 189 ? 27.828 -6.133 0.39 1 96 189 LYS B C 1
ATOM 5267 O O . LYS B 1 189 ? 27.547 -5.703 1.507 1 96 189 LYS B O 1
ATOM 5272 N N . SER B 1 190 ? 27.141 -5.91 -0.716 1 95 190 SER B N 1
ATOM 5273 C CA . SER B 1 190 ? 25.844 -5.223 -0.643 1 95 190 SER B CA 1
ATOM 5274 C C . SER B 1 190 ? 24.766 -6.125 -0.048 1 95 190 SER B C 1
ATOM 5276 O O . SER B 1 190 ? 24.891 -7.352 -0.097 1 95 190 SER B O 1
ATOM 5278 N N . HIS B 1 191 ? 23.703 -5.477 0.478 1 95.62 191 HIS B N 1
ATOM 5279 C CA . HIS B 1 191 ? 22.578 -6.25 0.987 1 95.62 191 HIS B CA 1
ATOM 5280 C C . HIS B 1 191 ? 21.906 -7.031 -0.132 1 95.62 191 HIS B C 1
ATOM 5282 O O . HIS B 1 191 ? 21.25 -8.047 0.122 1 95.62 191 HIS B O 1
ATOM 5288 N N . LEU B 1 192 ? 22.047 -6.59 -1.361 1 92.62 192 LEU B N 1
ATOM 5289 C CA . LEU B 1 192 ? 21.5 -7.32 -2.498 1 92.62 192 LEU B CA 1
ATOM 5290 C C . LEU B 1 192 ? 22.203 -8.664 -2.674 1 92.62 192 LEU B C 1
ATOM 5292 O O . LEU B 1 192 ? 21.547 -9.695 -2.861 1 92.62 192 LEU B O 1
ATOM 5296 N N . GLU B 1 193 ? 23.484 -8.57 -2.633 1 93.5 193 GLU B N 1
ATOM 5297 C CA . GLU B 1 193 ? 24.281 -9.789 -2.771 1 93.5 193 GLU B CA 1
ATOM 5298 C C . GLU B 1 193 ? 24.047 -10.734 -1.599 1 93.5 193 GLU B C 1
ATOM 5300 O O . GLU B 1 193 ? 23.875 -11.945 -1.792 1 93.5 193 GLU B O 1
ATOM 5305 N N . LEU B 1 194 ? 24.047 -10.156 -0.408 1 96.12 194 LEU B N 1
ATOM 5306 C CA . LEU B 1 194 ? 23.828 -10.953 0.792 1 96.12 194 LEU B CA 1
ATOM 5307 C C . LEU B 1 194 ? 22.453 -11.602 0.763 1 96.12 194 LEU B C 1
ATOM 5309 O O . LEU B 1 194 ? 22.297 -12.773 1.12 1 96.12 194 LEU B O 1
ATOM 5313 N N . GLY B 1 195 ? 21.469 -10.812 0.37 1 94.62 195 GLY B N 1
ATOM 5314 C CA . GLY B 1 195 ? 20.094 -11.312 0.294 1 94.62 195 GLY B CA 1
ATOM 5315 C C . GLY B 1 195 ? 19.922 -12.406 -0.737 1 94.62 195 GLY B C 1
ATOM 5316 O O . GLY B 1 195 ? 19.172 -13.359 -0.51 1 94.62 195 GLY B O 1
ATOM 5317 N N . LYS B 1 196 ? 20.547 -12.258 -1.852 1 92.12 196 LYS B N 1
ATOM 5318 C CA . LYS B 1 196 ? 20.5 -13.273 -2.896 1 92.12 196 LYS B CA 1
ATOM 5319 C C . LYS B 1 196 ? 21.094 -14.594 -2.41 1 92.12 196 LYS B C 1
ATOM 5321 O O . LYS B 1 196 ? 20.516 -15.656 -2.619 1 92.12 196 LYS B O 1
ATOM 5326 N N . VAL B 1 197 ? 22.219 -14.508 -1.727 1 93.75 197 VAL B N 1
ATOM 5327 C CA . VAL B 1 197 ? 22.922 -15.703 -1.259 1 93.75 197 VAL B CA 1
ATOM 5328 C C . VAL B 1 197 ? 22.109 -16.391 -0.167 1 93.75 197 VAL B C 1
ATOM 5330 O O . VAL B 1 197 ? 21.969 -17.609 -0.168 1 93.75 197 VAL B O 1
ATOM 5333 N N . SER B 1 198 ? 21.562 -15.602 0.728 1 94.12 198 SER B N 1
ATOM 5334 C CA . SER B 1 198 ? 20.781 -16.172 1.812 1 94.12 198 SER B CA 1
ATOM 5335 C C . SER B 1 198 ? 19.406 -16.641 1.315 1 94.12 198 SER B C 1
ATOM 5337 O O . SER B 1 198 ? 18.734 -17.422 1.987 1 94.12 198 SER B O 1
ATOM 5339 N N . GLY B 1 199 ? 18.953 -16.078 0.186 1 93.19 199 GLY B N 1
ATOM 5340 C CA . GLY B 1 199 ? 17.641 -16.359 -0.351 1 93.19 199 GLY B CA 1
ATOM 5341 C C . GLY B 1 199 ? 16.531 -15.594 0.34 1 93.19 199 GLY B C 1
ATOM 5342 O O . GLY B 1 199 ? 15.352 -15.914 0.171 1 93.19 199 GLY B O 1
ATOM 5343 N N . GLU B 1 200 ? 16.891 -14.562 1.085 1 95.56 200 GLU B N 1
ATOM 5344 C CA . GLU B 1 200 ? 15.898 -13.891 1.917 1 95.56 200 GLU B CA 1
ATOM 5345 C C . GLU B 1 200 ? 15.398 -12.617 1.251 1 95.56 200 GLU B C 1
ATOM 5347 O O . GLU B 1 200 ? 14.398 -12.031 1.686 1 95.56 200 GLU B O 1
ATOM 5352 N N . VAL B 1 201 ? 16.094 -12.156 0.207 1 94.88 201 VAL B N 1
ATOM 5353 C CA . VAL B 1 201 ? 15.648 -10.992 -0.565 1 94.88 201 VAL B CA 1
ATOM 5354 C C . VAL B 1 201 ? 15.594 -11.352 -2.049 1 94.88 201 VAL B C 1
ATOM 5356 O O . VAL B 1 201 ? 16.578 -11.852 -2.609 1 94.88 201 VAL B O 1
ATOM 5359 N N . GLU B 1 202 ? 14.461 -11.117 -2.57 1 91.06 202 GLU B N 1
ATOM 5360 C CA . GLU B 1 202 ? 14.305 -11.328 -4.004 1 91.06 202 GLU B CA 1
ATOM 5361 C C . GLU B 1 202 ? 13.602 -10.148 -4.664 1 91.06 202 GLU B C 1
ATOM 5363 O O . GLU B 1 202 ? 12.641 -9.602 -4.113 1 91.06 202 GLU B O 1
ATOM 5368 N N . PHE B 1 203 ? 14.133 -9.719 -5.742 1 85.38 203 PHE B N 1
ATOM 5369 C CA . PHE B 1 203 ? 13.484 -8.648 -6.484 1 85.38 203 PHE B CA 1
ATOM 5370 C C . PHE B 1 203 ? 12.734 -9.195 -7.691 1 85.38 203 PHE B C 1
ATOM 5372 O O . PHE B 1 203 ? 13.125 -10.219 -8.258 1 85.38 203 PHE B O 1
ATOM 5379 N N . LEU B 1 204 ? 11.641 -8.539 -7.934 1 77.31 204 LEU B N 1
ATOM 5380 C CA . LEU B 1 204 ? 10.875 -8.875 -9.133 1 77.31 204 LEU B CA 1
ATOM 5381 C C . LEU B 1 204 ? 11.727 -8.703 -10.383 1 77.31 204 LEU B C 1
ATOM 5383 O O . LEU B 1 204 ? 12.477 -7.73 -10.5 1 77.31 204 LEU B O 1
ATOM 5387 N N . LYS B 1 205 ? 11.594 -9.734 -11.172 1 68.31 205 LYS B N 1
ATOM 5388 C CA . LYS B 1 205 ? 12.359 -9.68 -12.422 1 68.31 205 LYS B CA 1
ATOM 5389 C C . LYS B 1 205 ? 12.039 -8.406 -13.203 1 68.31 205 LYS B C 1
ATOM 5391 O O . LYS B 1 205 ? 10.875 -8.055 -13.367 1 68.31 205 LYS B O 1
ATOM 5396 N N . ASN B 1 206 ? 12.961 -7.664 -13.57 1 63.12 206 ASN B N 1
ATOM 5397 C CA . ASN B 1 206 ? 12.906 -6.426 -14.336 1 63.12 206 ASN B CA 1
ATOM 5398 C C . ASN B 1 206 ? 12.219 -5.312 -13.547 1 63.12 206 ASN B C 1
ATOM 5400 O O . ASN B 1 206 ? 11.648 -4.391 -14.133 1 63.12 206 ASN B O 1
ATOM 5404 N N . SER B 1 207 ? 12.016 -5.484 -12.359 1 75.12 207 SER B N 1
ATOM 5405 C CA . SER B 1 207 ? 11.578 -4.402 -11.484 1 75.12 207 SER B CA 1
ATOM 5406 C C . SER B 1 207 ? 12.477 -4.285 -10.258 1 75.12 207 SER B C 1
ATOM 5408 O O . SER B 1 207 ? 12.211 -4.914 -9.227 1 75.12 207 SER B O 1
ATOM 5410 N N . PRO B 1 208 ? 13.43 -3.457 -10.391 1 75.06 208 PRO B N 1
ATOM 5411 C CA . PRO B 1 208 ? 14.406 -3.357 -9.312 1 75.06 208 PRO B CA 1
ATOM 5412 C C . PRO B 1 208 ? 13.859 -2.637 -8.078 1 75.06 208 PRO B C 1
ATOM 5414 O O . PRO B 1 208 ? 14.539 -2.553 -7.055 1 75.06 208 PRO B O 1
ATOM 5417 N N . THR B 1 209 ? 12.672 -2.244 -8.133 1 81.31 209 THR B N 1
ATOM 5418 C CA . THR B 1 209 ? 12.141 -1.468 -7.02 1 81.31 209 THR B CA 1
ATOM 5419 C C . THR B 1 209 ? 11.055 -2.248 -6.281 1 81.31 209 THR B C 1
ATOM 5421 O O . THR B 1 209 ? 10.453 -1.736 -5.336 1 81.31 209 THR B O 1
ATOM 5424 N N . SER B 1 210 ? 10.828 -3.436 -6.707 1 86.5 210 SER B N 1
ATOM 5425 C CA . SER B 1 210 ? 9.844 -4.301 -6.066 1 86.5 210 SER B CA 1
ATOM 5426 C C . SER B 1 210 ? 10.5 -5.527 -5.449 1 86.5 210 SER B C 1
ATOM 5428 O O . SER B 1 210 ? 11.125 -6.328 -6.156 1 86.5 210 SER B O 1
ATOM 5430 N N . TYR B 1 211 ? 10.32 -5.633 -4.184 1 90.44 211 TYR B N 1
ATOM 5431 C CA . TYR B 1 211 ? 11.078 -6.672 -3.498 1 90.44 211 TYR B CA 1
ATOM 5432 C C . TYR B 1 211 ? 10.148 -7.664 -2.811 1 90.44 211 TYR B C 1
ATOM 5434 O O . TYR B 1 211 ? 8.969 -7.367 -2.586 1 90.44 211 TYR B O 1
ATOM 5442 N N . TYR B 1 212 ? 10.656 -8.805 -2.566 1 94.94 212 TYR B N 1
ATOM 5443 C CA . TYR B 1 212 ? 10.109 -9.844 -1.699 1 94.94 212 TYR B CA 1
ATOM 5444 C C . TYR B 1 212 ? 11.078 -10.172 -0.568 1 94.94 212 TYR B C 1
ATOM 5446 O O . TYR B 1 212 ? 12.289 -10.234 -0.778 1 94.94 212 TYR B O 1
ATOM 5454 N N . LEU B 1 213 ? 10.531 -10.305 0.587 1 97.44 213 LEU B N 1
ATOM 5455 C CA . LEU B 1 213 ? 11.328 -10.766 1.721 1 97.44 213 LEU B CA 1
ATOM 5456 C C . LEU B 1 213 ? 10.852 -12.141 2.191 1 97.44 213 LEU B C 1
ATOM 5458 O O . LEU B 1 213 ? 9.648 -12.422 2.176 1 97.44 213 LEU B O 1
ATOM 5462 N N . LYS B 1 214 ? 11.773 -12.969 2.625 1 95.62 214 LYS B N 1
ATOM 5463 C CA . LYS B 1 214 ? 11.469 -14.305 3.141 1 95.62 214 LYS B CA 1
ATOM 5464 C C . LYS B 1 214 ? 12.234 -14.578 4.434 1 95.62 214 LYS B C 1
ATOM 5466 O O . LYS B 1 214 ? 13.18 -13.859 4.766 1 95.62 214 LYS B O 1
ATOM 5471 N N . GLY B 1 215 ? 11.742 -15.547 5.148 1 92.25 215 GLY B N 1
ATOM 5472 C CA . GLY B 1 215 ? 12.469 -16.031 6.312 1 92.25 215 GLY B CA 1
ATOM 5473 C C . GLY B 1 215 ? 12.609 -15 7.406 1 92.25 215 GLY B C 1
ATOM 5474 O O . GLY B 1 215 ? 11.625 -14.352 7.781 1 92.25 215 GLY B O 1
ATOM 5475 N N . ASN B 1 216 ? 13.828 -14.875 7.852 1 93.88 216 ASN B N 1
ATOM 5476 C CA . ASN B 1 216 ? 14.078 -14.016 9.008 1 93.88 216 ASN B CA 1
ATOM 5477 C C . ASN B 1 216 ? 13.891 -12.539 8.656 1 93.88 216 ASN B C 1
ATOM 5479 O O . ASN B 1 216 ? 13.461 -11.75 9.5 1 93.88 216 ASN B O 1
ATOM 5483 N N . LEU B 1 217 ? 14.219 -12.219 7.426 1 96.44 217 LEU B N 1
ATOM 5484 C CA . LEU B 1 217 ? 14.062 -10.82 7.051 1 96.44 217 LEU B CA 1
ATOM 5485 C C . LEU B 1 217 ? 12.586 -10.43 6.988 1 96.44 217 LEU B C 1
ATOM 5487 O O . LEU B 1 217 ? 12.219 -9.32 7.363 1 96.44 217 LEU B O 1
ATOM 5491 N N . ALA B 1 218 ? 11.797 -11.367 6.457 1 97 218 ALA B N 1
ATOM 5492 C CA . ALA B 1 218 ? 10.359 -11.125 6.465 1 97 218 ALA B CA 1
ATOM 5493 C C . ALA B 1 218 ? 9.828 -10.977 7.887 1 97 218 ALA B C 1
ATOM 5495 O O . ALA B 1 218 ? 9.031 -10.078 8.172 1 97 218 ALA B O 1
ATOM 5496 N N . LEU B 1 219 ? 10.281 -11.805 8.766 1 96.38 219 LEU B N 1
ATOM 5497 C CA . LEU B 1 219 ? 9.875 -11.742 10.172 1 96.38 219 LEU B CA 1
ATOM 5498 C C . LEU B 1 219 ? 10.352 -10.445 10.812 1 96.38 219 LEU B C 1
ATOM 5500 O O . LEU B 1 219 ? 9.609 -9.812 11.57 1 96.38 219 LEU B O 1
ATOM 5504 N N . LEU B 1 220 ? 11.547 -10.07 10.492 1 97.5 220 LEU B N 1
ATOM 5505 C CA . LEU B 1 220 ? 12.109 -8.859 11.078 1 97.5 220 LEU B CA 1
ATOM 5506 C C . LEU B 1 220 ? 11.336 -7.621 10.633 1 97.5 220 LEU B C 1
ATOM 5508 O O . LEU B 1 220 ? 11.188 -6.664 11.391 1 97.5 220 LEU B O 1
ATOM 5512 N N . GLU B 1 221 ? 10.875 -7.637 9.383 1 97.31 221 GLU B N 1
ATOM 5513 C CA . GLU B 1 221 ? 10.062 -6.508 8.938 1 97.31 221 GLU B CA 1
ATOM 5514 C C . GLU B 1 221 ? 8.852 -6.316 9.844 1 97.31 221 GLU B C 1
ATOM 5516 O O . GLU B 1 221 ? 8.547 -5.195 10.258 1 97.31 221 GLU B O 1
ATOM 5521 N N . LEU B 1 222 ? 8.195 -7.398 10.164 1 95.69 222 LEU B N 1
ATOM 5522 C CA . LEU B 1 222 ? 7.023 -7.359 11.039 1 95.69 222 LEU B CA 1
ATOM 5523 C C . LEU B 1 222 ? 7.43 -7 12.469 1 95.69 222 LEU B C 1
ATOM 5525 O O . LEU B 1 222 ? 6.793 -6.156 13.102 1 95.69 222 LEU B O 1
ATOM 5529 N N . VAL B 1 223 ? 8.5 -7.574 12.922 1 96.12 223 VAL B N 1
ATOM 5530 C CA . VAL B 1 223 ? 8.969 -7.406 14.297 1 96.12 223 VAL B CA 1
ATOM 5531 C C . VAL B 1 223 ? 9.383 -5.953 14.523 1 96.12 223 VAL B C 1
ATOM 5533 O O . VAL B 1 223 ? 9.07 -5.371 15.57 1 96.12 223 VAL B O 1
ATOM 5536 N N . PHE B 1 224 ? 10.086 -5.379 13.562 1 97.81 224 PHE B N 1
ATOM 5537 C CA . PHE B 1 224 ? 10.531 -3.998 13.711 1 97.81 224 PHE B CA 1
ATOM 5538 C C . PHE B 1 224 ? 9.336 -3.049 13.727 1 97.81 224 PHE B C 1
ATOM 5540 O O . PHE B 1 224 ? 9.359 -2.023 14.406 1 97.81 224 PHE B O 1
ATOM 5547 N N . SER B 1 225 ? 8.305 -3.363 12.93 1 96.25 225 SER B N 1
ATOM 5548 C CA . SER B 1 225 ? 7.074 -2.582 13 1 96.25 225 SER B CA 1
ATOM 5549 C C . SER B 1 225 ? 6.516 -2.557 14.422 1 96.25 225 SER B C 1
ATOM 5551 O O . SER B 1 225 ? 6.199 -1.488 14.945 1 96.25 225 SER B O 1
ATOM 5553 N N . TYR B 1 226 ? 6.473 -3.699 15.016 1 94.06 226 TYR B N 1
ATOM 5554 C CA . TYR B 1 226 ? 5.973 -3.816 16.375 1 94.06 226 TYR B CA 1
ATOM 5555 C C . TYR B 1 226 ? 6.906 -3.121 17.359 1 94.06 226 TYR B C 1
ATOM 5557 O O . TYR B 1 226 ? 6.449 -2.424 18.266 1 94.06 226 TYR B O 1
ATOM 5565 N N . TYR B 1 227 ? 8.125 -3.35 17.219 1 96.62 227 TYR B N 1
ATOM 5566 C CA . TYR B 1 227 ? 9.148 -2.828 18.109 1 96.62 227 TYR B CA 1
ATOM 5567 C C . TYR B 1 227 ? 9.086 -1.308 18.188 1 96.62 227 TYR B C 1
ATOM 5569 O O . TYR B 1 227 ? 9.008 -0.741 19.281 1 96.62 227 TYR B O 1
ATOM 5577 N N . PHE B 1 228 ? 9.094 -0.663 17.047 1 97.88 228 PHE B N 1
ATOM 5578 C CA . PHE B 1 228 ? 9.125 0.795 17.016 1 97.88 228 PHE B CA 1
ATOM 5579 C C . PHE B 1 228 ? 7.766 1.371 17.406 1 97.88 228 PHE B C 1
ATOM 5581 O O . PHE B 1 228 ? 7.691 2.439 18.016 1 97.88 228 PHE B O 1
ATOM 5588 N N . LEU B 1 229 ? 6.664 0.714 17.031 1 96.56 229 LEU B N 1
ATOM 5589 C CA . LEU B 1 229 ? 5.348 1.165 17.469 1 96.56 229 LEU B CA 1
ATOM 5590 C C . LEU B 1 229 ? 5.223 1.085 18.984 1 96.56 229 LEU B C 1
ATOM 5592 O O . LEU B 1 229 ? 4.656 1.982 19.609 1 96.56 229 LEU B O 1
ATOM 5596 N N . SER B 1 230 ? 5.734 -0.014 19.547 1 95.38 230 SER B N 1
ATOM 5597 C CA . SER B 1 230 ? 5.734 -0.163 20.984 1 95.38 230 SER B CA 1
ATOM 5598 C C . SER B 1 230 ? 6.531 0.949 21.656 1 95.38 230 SER B C 1
ATOM 5600 O O . SER B 1 230 ? 6.105 1.499 22.688 1 95.38 230 SER B O 1
ATOM 5602 N N . ALA B 1 231 ? 7.668 1.25 21.125 1 96.56 231 ALA B N 1
ATOM 5603 C CA . ALA B 1 231 ? 8.477 2.346 21.641 1 96.56 231 ALA B CA 1
ATOM 5604 C C . ALA B 1 231 ? 7.707 3.662 21.625 1 96.56 231 ALA B C 1
ATOM 5606 O O . ALA B 1 231 ? 7.758 4.438 22.578 1 96.56 231 ALA B O 1
ATOM 5607 N N . SER B 1 232 ? 6.984 3.902 20.516 1 97.25 232 SER B N 1
ATOM 5608 C CA . SER B 1 232 ? 6.211 5.133 20.406 1 97.25 232 SER B CA 1
ATOM 5609 C C . SER B 1 232 ? 5.125 5.211 21.469 1 97.25 232 SER B C 1
ATOM 5611 O O . SER B 1 232 ? 4.832 6.289 22 1 97.25 232 SER B O 1
ATOM 5613 N N . ARG B 1 233 ? 4.559 4.102 21.844 1 95 233 ARG B N 1
ATOM 5614 C CA . ARG B 1 233 ? 3.484 4.07 22.828 1 95 233 ARG B CA 1
ATOM 5615 C C . ARG B 1 233 ? 4.004 4.43 24.219 1 95 233 ARG B C 1
ATOM 5617 O O . ARG B 1 233 ? 3.281 5.02 25.031 1 95 233 ARG B O 1
ATOM 5624 N N . THR B 1 234 ? 5.242 4.109 24.5 1 94.06 234 THR B N 1
ATOM 5625 C CA . THR B 1 234 ? 5.832 4.477 25.781 1 94.06 234 THR B CA 1
ATOM 5626 C C . THR B 1 234 ? 5.93 5.992 25.922 1 94.06 234 THR B C 1
ATOM 5628 O O . THR B 1 234 ? 6.121 6.512 27.016 1 94.06 234 THR B O 1
ATOM 5631 N N . HIS B 1 235 ? 5.824 6.676 24.844 1 94.5 235 HIS B N 1
ATOM 5632 C CA . HIS B 1 235 ? 5.852 8.133 24.844 1 94.5 235 HIS B CA 1
ATOM 5633 C C . HIS B 1 235 ? 4.477 8.711 24.516 1 94.5 235 HIS B C 1
ATOM 5635 O O . HIS B 1 235 ? 4.379 9.773 23.906 1 94.5 235 HIS B O 1
ATOM 5641 N N . ASP B 1 236 ? 3.475 7.906 24.719 1 93.88 236 ASP B N 1
ATOM 5642 C CA . ASP B 1 236 ? 2.076 8.328 24.75 1 93.88 236 ASP B CA 1
ATOM 5643 C C . ASP B 1 236 ? 1.548 8.539 23.328 1 93.88 236 ASP B C 1
ATOM 5645 O O . ASP B 1 236 ? 0.63 9.336 23.109 1 93.88 236 ASP B O 1
ATOM 5649 N N . PHE B 1 237 ? 2.168 7.988 22.328 1 97.06 237 PHE B N 1
ATOM 5650 C CA . PHE B 1 237 ? 1.587 8.008 21 1 97.06 237 PHE B CA 1
ATOM 5651 C C . PHE B 1 237 ? 0.395 7.066 20.906 1 97.06 237 PHE B C 1
ATOM 5653 O O . PHE B 1 237 ? 0.446 5.945 21.422 1 97.06 237 PHE B O 1
ATOM 5660 N N . LEU B 1 238 ? -0.632 7.566 20.297 1 96.38 238 LEU B N 1
ATOM 5661 C CA . LEU B 1 238 ? -1.787 6.73 20 1 96.38 238 LEU B CA 1
ATOM 5662 C C . LEU B 1 238 ? -1.625 6.051 18.641 1 96.38 238 LEU B C 1
ATOM 5664 O O . LEU B 1 238 ? -1.249 6.695 17.656 1 96.38 238 LEU B O 1
ATOM 5668 N N . THR B 1 239 ? -1.899 4.75 18.672 1 96.62 239 THR B N 1
ATOM 5669 C CA . THR B 1 239 ? -1.806 4.004 17.422 1 96.62 239 THR B CA 1
ATOM 5670 C C . THR B 1 239 ? -2.967 4.352 16.5 1 96.62 239 THR B C 1
ATOM 5672 O O . THR B 1 239 ? -4.125 4.344 16.922 1 96.62 239 THR B O 1
ATOM 5675 N N . ILE B 1 240 ? -2.631 4.691 15.273 1 97.5 240 ILE B N 1
ATOM 5676 C CA . ILE B 1 240 ? -3.631 4.977 14.25 1 97.5 240 ILE B CA 1
ATOM 5677 C C . ILE B 1 240 ? -3.293 4.215 12.969 1 97.5 240 ILE B C 1
ATOM 5679 O O . ILE B 1 240 ? -2.141 3.828 12.758 1 97.5 240 ILE B O 1
ATOM 5683 N N . CYS B 1 241 ? -4.223 3.83 12.195 1 96.94 241 CYS B N 1
ATOM 5684 C CA . CYS B 1 241 ? -4.055 3.32 10.844 1 96.94 241 CYS B CA 1
ATOM 5685 C C . CYS B 1 241 ? -4.508 4.348 9.812 1 96.94 241 CYS B C 1
ATOM 5687 O O . CYS B 1 241 ? -5.68 4.723 9.773 1 96.94 241 CYS B O 1
ATOM 5689 N N . ASN B 1 242 ? -3.605 4.77 8.992 1 96.69 242 ASN B N 1
ATOM 5690 C CA . ASN B 1 242 ? -3.867 5.859 8.055 1 96.69 242 ASN B CA 1
ATOM 5691 C C . ASN B 1 242 ? -4.262 5.332 6.68 1 96.69 242 ASN B C 1
ATOM 5693 O O . ASN B 1 242 ? -3.949 4.191 6.336 1 96.69 242 ASN B O 1
ATOM 5697 N N . SER B 1 243 ? -4.938 6.164 6 1 94.31 243 SER B N 1
ATOM 5698 C CA . SER B 1 243 ? -5.176 5.895 4.586 1 94.31 243 SER B CA 1
ATOM 5699 C C . SER B 1 243 ? -3.881 5.949 3.783 1 94.31 243 SER B C 1
ATOM 5701 O O . SER B 1 243 ? -3.014 6.781 4.051 1 94.31 243 SER B O 1
ATOM 5703 N N . ASP B 1 244 ? -3.826 5.059 2.785 1 93.75 244 ASP B N 1
ATOM 5704 C CA . ASP B 1 244 ? -2.676 5.094 1.886 1 93.75 244 ASP B CA 1
ATOM 5705 C C . ASP B 1 244 ? -2.873 6.129 0.78 1 93.75 244 ASP B C 1
ATOM 5707 O O . ASP B 1 244 ? -1.935 6.445 0.046 1 93.75 244 ASP B O 1
ATOM 5711 N N . PHE B 1 245 ? -4.035 6.688 0.675 1 89.5 245 PHE B N 1
ATOM 5712 C CA . PHE B 1 245 ? -4.391 7.605 -0.4 1 89.5 245 PHE B CA 1
ATOM 5713 C C . PHE B 1 245 ? -4.781 8.969 0.16 1 89.5 245 PHE B C 1
ATOM 5715 O O . PHE B 1 245 ? -5.449 9.055 1.193 1 89.5 245 PHE B O 1
ATOM 5722 N N . VAL B 1 246 ? -4.32 9.961 -0.531 1 89.31 246 VAL B N 1
ATOM 5723 C CA . VAL B 1 246 ? -4.719 11.312 -0.154 1 89.31 246 VAL B CA 1
ATOM 5724 C C . VAL B 1 246 ? -5.027 12.133 -1.407 1 89.31 246 VAL B C 1
ATOM 5726 O O . VAL B 1 246 ? -4.598 11.773 -2.508 1 89.31 246 VAL B O 1
ATOM 5729 N N . LYS B 1 247 ? -5.711 13.125 -1.219 1 84.75 247 LYS B N 1
ATOM 5730 C CA . LYS B 1 247 ? -6.027 14.031 -2.318 1 84.75 247 LYS B CA 1
ATOM 5731 C C . LYS B 1 247 ? -4.824 14.898 -2.678 1 84.75 247 LYS B C 1
ATOM 5733 O O . LYS B 1 247 ? -3.975 15.172 -1.829 1 84.75 247 LYS B O 1
ATOM 5738 N N . ALA B 1 248 ? -4.848 15.398 -3.844 1 82 248 ALA B N 1
ATOM 5739 C CA . ALA B 1 248 ? -3.744 16.203 -4.359 1 82 248 ALA B CA 1
ATOM 5740 C C . ALA B 1 248 ? -3.541 17.453 -3.512 1 82 248 ALA B C 1
ATOM 5742 O O . ALA B 1 248 ? -2.406 17.891 -3.283 1 82 248 ALA B O 1
ATOM 5743 N N . ALA B 1 249 ? -4.582 18.078 -3.061 1 83.12 249 ALA B N 1
ATOM 5744 C CA . ALA B 1 249 ? -4.504 19.281 -2.24 1 83.12 249 ALA B CA 1
ATOM 5745 C C . ALA B 1 249 ? -3.709 19.031 -0.963 1 83.12 249 ALA B C 1
ATOM 5747 O O . ALA B 1 249 ? -2.986 19.906 -0.486 1 83.12 249 ALA B O 1
ATOM 5748 N N . VAL B 1 250 ? -3.838 17.859 -0.443 1 88.44 250 VAL B N 1
ATOM 5749 C CA . VAL B 1 250 ? -3.148 17.516 0.794 1 88.44 250 VAL B CA 1
ATOM 5750 C C . VAL B 1 250 ? -1.661 17.312 0.516 1 88.44 250 VAL B C 1
ATOM 5752 O O . VAL B 1 250 ? -0.812 17.703 1.314 1 88.44 250 VAL B O 1
ATOM 5755 N N . VAL B 1 251 ? -1.423 16.672 -0.609 1 87.25 251 VAL B N 1
ATOM 5756 C CA . VAL B 1 251 ? -0.028 16.484 -0.994 1 87.25 251 VAL B CA 1
ATOM 5757 C C . VAL B 1 251 ? 0.664 17.844 -1.111 1 87.25 251 VAL B C 1
ATOM 5759 O O . VAL B 1 251 ? 1.728 18.047 -0.526 1 87.25 251 VAL B O 1
ATOM 5762 N N . GLU B 1 252 ? 0.046 18.719 -1.753 1 85.38 252 GLU B N 1
ATOM 5763 C CA . GLU B 1 252 ? 0.603 20.047 -1.925 1 85.38 252 GLU B CA 1
ATOM 5764 C C . GLU B 1 252 ? 0.666 20.797 -0.595 1 85.38 252 GLU B C 1
ATOM 5766 O O . GLU B 1 252 ? 1.646 21.484 -0.312 1 85.38 252 GLU B O 1
ATOM 5771 N N . GLY B 1 253 ? -0.352 20.609 0.14 1 88.38 253 GLY B N 1
ATOM 5772 C CA . GLY B 1 253 ? -0.415 21.266 1.434 1 88.38 253 GLY B CA 1
ATOM 5773 C C . GLY B 1 253 ? 0.644 20.781 2.404 1 88.38 253 GLY B C 1
ATOM 5774 O O . GLY B 1 253 ? 0.971 21.484 3.371 1 88.38 253 GLY B O 1
ATOM 5775 N N . SER B 1 254 ? 1.127 19.609 2.137 1 90.5 254 SER B N 1
ATOM 5776 C CA . SER B 1 254 ? 2.158 19.031 2.994 1 90.5 254 SER B CA 1
ATOM 5777 C C . SER B 1 254 ? 3.549 19.5 2.568 1 90.5 254 SER B C 1
ATOM 5779 O O . SER B 1 254 ? 4.551 19.094 3.164 1 90.5 254 SER B O 1
ATOM 5781 N N . GLY B 1 255 ? 3.586 20.312 1.567 1 85.56 255 GLY B N 1
ATOM 5782 C CA . GLY B 1 255 ? 4.855 20.906 1.181 1 85.56 255 GLY B CA 1
ATOM 5783 C C . GLY B 1 255 ? 5.48 20.25 -0.034 1 85.56 255 GLY B C 1
ATOM 5784 O O . GLY B 1 255 ? 6.645 20.5 -0.354 1 85.56 255 GLY B O 1
ATOM 5785 N N . VAL B 1 256 ? 4.766 19.328 -0.618 1 78.12 256 VAL B N 1
ATOM 5786 C CA . VAL B 1 256 ? 5.281 18.734 -1.844 1 78.12 256 VAL B CA 1
ATOM 5787 C C . VAL B 1 256 ? 5.082 19.688 -3.014 1 78.12 256 VAL B C 1
ATOM 5789 O O . VAL B 1 256 ? 3.99 20.234 -3.201 1 78.12 256 VAL B O 1
ATOM 5792 N N . HIS B 1 257 ? 6.203 19.812 -3.711 1 67.81 257 HIS B N 1
ATOM 5793 C CA . HIS B 1 257 ? 6.18 20.719 -4.852 1 67.81 257 HIS B CA 1
ATOM 5794 C C . HIS B 1 257 ? 5.086 20.328 -5.844 1 67.81 257 HIS B C 1
ATOM 5796 O O . HIS B 1 257 ? 4.855 19.141 -6.078 1 67.81 257 HIS B O 1
ATOM 5802 N N . TYR B 1 258 ? 4.516 21.359 -6.43 1 61.22 258 TYR B N 1
ATOM 5803 C CA . TYR B 1 258 ? 3.352 21.188 -7.293 1 61.22 258 TYR B CA 1
ATOM 5804 C C . TYR B 1 258 ? 3.682 20.281 -8.477 1 61.22 258 TYR B C 1
ATOM 5806 O O . TYR B 1 258 ? 2.85 19.484 -8.906 1 61.22 258 TYR B O 1
ATOM 5814 N N . GLN B 1 259 ? 4.848 20.391 -8.961 1 59.94 259 GLN B N 1
ATOM 5815 C CA . GLN B 1 259 ? 5.238 19.562 -10.094 1 59.94 259 GLN B CA 1
ATOM 5816 C C . GLN B 1 259 ? 5.484 18.125 -9.672 1 59.94 259 GLN B C 1
ATOM 5818 O O . GLN B 1 259 ? 5.172 17.188 -10.414 1 59.94 259 GLN B O 1
ATOM 5823 N N . GLU B 1 260 ? 5.957 18.062 -8.492 1 60.81 260 GLU B N 1
ATOM 5824 C CA . GLU B 1 260 ? 6.352 16.734 -8.008 1 60.81 260 GLU B CA 1
ATOM 5825 C C . GLU B 1 260 ? 5.148 15.953 -7.492 1 60.81 260 GLU B C 1
ATOM 5827 O O . GLU B 1 260 ? 5.188 14.727 -7.41 1 60.81 260 GLU B O 1
ATOM 5832 N N . ARG B 1 261 ? 4.148 16.781 -7.281 1 54.94 261 ARG B N 1
ATOM 5833 C CA . ARG B 1 261 ? 2.963 16.109 -6.758 1 54.94 261 ARG B CA 1
ATOM 5834 C C . ARG B 1 261 ? 2.414 15.109 -7.758 1 54.94 261 ARG B C 1
ATOM 5836 O O . ARG B 1 261 ? 1.865 14.07 -7.367 1 54.94 261 ARG B O 1
ATOM 5843 N N . HIS B 1 262 ? 2.664 15.359 -8.906 1 55.22 262 HIS B N 1
ATOM 5844 C CA . HIS B 1 262 ? 2.133 14.516 -9.969 1 55.22 262 HIS B CA 1
ATOM 5845 C C . HIS B 1 262 ? 2.949 13.234 -10.109 1 55.22 262 HIS B C 1
ATOM 5847 O O . HIS B 1 262 ? 2.48 12.258 -10.695 1 55.22 262 HIS B O 1
ATOM 5853 N N . ALA B 1 263 ? 4.043 13.375 -9.562 1 58.06 263 ALA B N 1
ATOM 5854 C CA . ALA B 1 263 ? 4.918 12.211 -9.648 1 58.06 263 ALA B CA 1
ATOM 5855 C C . ALA B 1 263 ? 4.656 11.234 -8.508 1 58.06 263 ALA B C 1
ATOM 5857 O O . ALA B 1 263 ? 5.059 10.07 -8.57 1 58.06 263 ALA B O 1
ATOM 5858 N N . TYR B 1 264 ? 3.85 11.773 -7.633 1 59.34 264 TYR B N 1
ATOM 5859 C CA . TYR B 1 264 ? 3.635 10.938 -6.457 1 59.34 264 TYR B CA 1
ATOM 5860 C C . TYR B 1 264 ? 2.562 9.891 -6.723 1 59.34 264 TYR B C 1
ATOM 5862 O O . TYR B 1 264 ? 1.464 9.961 -6.168 1 59.34 264 TYR B O 1
ATOM 5870 N N . ASN B 1 265 ? 2.881 8.922 -7.477 1 69.81 265 ASN B N 1
ATOM 5871 C CA . ASN B 1 265 ? 2.104 7.719 -7.758 1 69.81 265 ASN B CA 1
ATOM 5872 C C . ASN B 1 265 ? 0.624 8.039 -7.957 1 69.81 265 ASN B C 1
ATOM 5874 O O . ASN B 1 265 ? -0.238 7.434 -7.316 1 69.81 265 ASN B O 1
ATOM 5878 N N . LYS B 1 266 ? 0.423 9 -8.883 1 72.12 266 LYS B N 1
ATOM 5879 C CA . LYS B 1 266 ? -0.959 9.336 -9.219 1 72.12 266 LYS B CA 1
ATOM 5880 C C . LYS B 1 266 ? -1.685 8.133 -9.82 1 72.12 266 LYS B C 1
ATOM 5882 O O . LYS B 1 266 ? -1.141 7.441 -10.68 1 72.12 266 LYS B O 1
ATOM 5887 N N . LEU B 1 267 ? -2.822 7.793 -9.109 1 71.31 267 LEU B N 1
ATOM 5888 C CA . LEU B 1 267 ? -3.617 6.707 -9.672 1 71.31 267 LEU B CA 1
ATOM 5889 C C . LEU B 1 267 ? -4.34 7.16 -10.938 1 71.31 267 LEU B C 1
ATOM 5891 O O . LEU B 1 267 ? -4.781 8.305 -11.023 1 71.31 267 LEU B O 1
ATOM 5895 N N . SER B 1 268 ? -4.141 6.398 -12.031 1 60.91 268 SER B N 1
ATOM 5896 C CA . SER B 1 268 ? -4.852 6.727 -13.258 1 60.91 268 SER B CA 1
ATOM 5897 C C . SER B 1 268 ? -6.363 6.719 -13.047 1 60.91 268 SER B C 1
ATOM 5899 O O . SER B 1 268 ? -6.895 5.832 -12.375 1 60.91 268 SER B O 1
ATOM 5901 N N . SER B 1 269 ? -6.902 7.855 -12.594 1 52.91 269 SER B N 1
ATOM 5902 C CA . SER B 1 269 ? -8.32 7.957 -12.273 1 52.91 269 SER B CA 1
ATOM 5903 C C . SER B 1 269 ? -9.18 7.379 -13.398 1 52.91 269 SER B C 1
ATOM 5905 O O . SER B 1 269 ? -9.016 7.746 -14.562 1 52.91 269 SER B O 1
ATOM 5907 N N . GLN B 1 270 ? -9.617 6.16 -13.344 1 48.31 270 GLN B N 1
ATOM 5908 C CA . GLN B 1 270 ? -10.758 5.914 -14.227 1 48.31 270 GLN B CA 1
ATOM 5909 C C . GLN B 1 270 ? -11.852 6.953 -14.016 1 48.31 270 GLN B C 1
ATOM 5911 O O . GLN B 1 270 ? -12.742 7.098 -14.859 1 48.31 270 GLN B O 1
ATOM 5916 N N . GLU B 1 271 ? -11.945 7.465 -12.758 1 43.72 271 GLU B N 1
ATOM 5917 C CA . GLU B 1 271 ? -13.148 8.273 -12.578 1 43.72 271 GLU B CA 1
ATOM 5918 C C . GLU B 1 271 ? -12.914 9.711 -13.047 1 43.72 271 GLU B C 1
ATOM 5920 O O . GLU B 1 271 ? -12.102 10.43 -12.469 1 43.72 271 GLU B O 1
ATOM 5925 N N . LYS B 1 272 ? -13.148 10.07 -14.242 1 44.44 272 LYS B N 1
ATOM 5926 C CA . LYS B 1 272 ? -13.07 11.352 -14.93 1 44.44 272 LYS B CA 1
ATOM 5927 C C . LYS B 1 272 ? -13.406 12.508 -13.984 1 44.44 272 LYS B C 1
ATOM 5929 O O . LYS B 1 272 ? -13.125 13.664 -14.281 1 44.44 272 LYS B O 1
ATOM 5934 N N . ARG B 1 273 ? -14.203 12.195 -12.945 1 43.62 273 ARG B N 1
ATOM 5935 C CA . ARG B 1 273 ? -14.859 13.367 -12.367 1 43.62 273 ARG B CA 1
ATOM 5936 C C . ARG B 1 273 ? -14.219 13.758 -11.039 1 43.62 273 ARG B C 1
ATOM 5938 O O . ARG B 1 273 ? -14.594 14.773 -10.445 1 43.62 273 ARG B O 1
ATOM 5945 N N . GLU B 1 274 ? -13.289 12.93 -10.406 1 51 274 GLU B N 1
ATOM 5946 C CA . GLU B 1 274 ? -12.914 13.203 -9.023 1 51 274 GLU B CA 1
ATOM 5947 C C . GLU B 1 274 ? -11.43 13.555 -8.914 1 51 274 GLU B C 1
ATOM 5949 O O . GLU B 1 274 ? -10.656 13.297 -9.844 1 51 274 GLU B O 1
ATOM 5954 N N . ASP B 1 275 ? -11.141 14.508 -7.98 1 58.22 275 ASP B N 1
ATOM 5955 C CA . ASP B 1 275 ? -9.781 14.859 -7.566 1 58.22 275 ASP B CA 1
ATOM 5956 C C . ASP B 1 275 ? -8.883 13.625 -7.547 1 58.22 275 ASP B C 1
ATOM 5958 O O . ASP B 1 275 ? -9.234 12.594 -6.969 1 58.22 275 ASP B O 1
ATOM 5962 N N . PRO B 1 276 ? -7.859 13.648 -8.312 1 70.25 276 PRO B N 1
ATOM 5963 C CA . PRO B 1 276 ? -6.953 12.5 -8.383 1 70.25 276 PRO B CA 1
ATOM 5964 C C . PRO B 1 276 ? -6.402 12.102 -7.016 1 70.25 276 PRO B C 1
ATOM 5966 O O . PRO B 1 276 ? -6.09 12.969 -6.195 1 70.25 276 PRO B O 1
ATOM 5969 N N . LEU B 1 277 ? -6.578 10.875 -6.621 1 79.69 277 LEU B N 1
ATOM 5970 C CA . LEU B 1 277 ? -5.965 10.328 -5.418 1 79.69 277 LEU B CA 1
ATOM 5971 C C . LEU B 1 277 ? -4.504 9.961 -5.672 1 79.69 277 LEU B C 1
ATOM 5973 O O . LEU B 1 277 ? -4.164 9.469 -6.746 1 79.69 277 LEU B O 1
ATOM 5977 N N . HIS B 1 278 ? -3.73 10.352 -4.746 1 85.12 278 HIS B N 1
ATOM 5978 C CA . HIS B 1 278 ? -2.32 9.984 -4.773 1 85.12 278 HIS B CA 1
ATOM 5979 C C . HIS B 1 278 ? -2.021 8.867 -3.777 1 85.12 278 HIS B C 1
ATOM 5981 O O . HIS B 1 278 ? -2.496 8.906 -2.641 1 85.12 278 HIS B O 1
ATOM 5987 N N . LEU B 1 279 ? -1.312 7.887 -4.316 1 89.88 279 LEU B N 1
ATOM 5988 C CA . LEU B 1 279 ? -0.793 6.852 -3.428 1 89.88 279 LEU B CA 1
ATOM 5989 C C . LEU B 1 279 ? 0.434 7.348 -2.672 1 89.88 279 LEU B C 1
ATOM 5991 O O . LEU B 1 279 ? 1.505 7.516 -3.26 1 89.88 279 LEU B O 1
ATOM 5995 N N . VAL B 1 280 ? 0.295 7.566 -1.376 1 91.75 280 VAL B N 1
ATOM 5996 C CA . VAL B 1 280 ? 1.404 8.117 -0.606 1 91.75 280 VAL B CA 1
ATOM 5997 C C . VAL B 1 280 ? 1.838 7.121 0.466 1 91.75 280 VAL B C 1
ATOM 5999 O O . VAL B 1 280 ? 2.984 7.148 0.92 1 91.75 280 VAL B O 1
ATOM 6002 N N . GLY B 1 281 ? 0.911 6.27 0.904 1 95.06 281 GLY B N 1
ATOM 6003 C CA . GLY B 1 281 ? 1.164 5.379 2.027 1 95.06 281 GLY B CA 1
ATOM 6004 C C . GLY B 1 281 ? 0.769 5.98 3.363 1 95.06 281 GLY B C 1
ATOM 6005 O O . GLY B 1 281 ? 0.896 7.191 3.568 1 95.06 281 GLY B O 1
ATOM 6006 N N . GLY B 1 282 ? 0.391 5.145 4.227 1 95.88 282 GLY B N 1
ATOM 6007 C CA . GLY B 1 282 ? -0.098 5.578 5.523 1 95.88 282 GLY B CA 1
ATOM 6008 C C . GLY B 1 282 ? 0.988 6.172 6.402 1 95.88 282 GLY B C 1
ATOM 6009 O O . GLY B 1 282 ? 0.699 6.934 7.328 1 95.88 282 GLY B O 1
ATOM 6010 N N . GLY B 1 283 ? 2.225 5.715 6.195 1 96.75 283 GLY B N 1
ATOM 6011 C CA . GLY B 1 283 ? 3.365 6.258 6.914 1 96.75 283 GLY B CA 1
ATOM 6012 C C . GLY B 1 283 ? 4.047 7.398 6.184 1 96.75 283 GLY B C 1
ATOM 6013 O O . GLY B 1 283 ? 5.199 7.273 5.77 1 96.75 283 GLY B O 1
ATOM 6014 N N . SER B 1 284 ? 3.342 8.492 6.031 1 95.38 284 SER B N 1
ATOM 6015 C CA . SER B 1 284 ? 3.848 9.672 5.336 1 95.38 284 SER B CA 1
ATOM 6016 C C . SER B 1 284 ? 3.26 10.953 5.914 1 95.38 284 SER B C 1
ATOM 6018 O O . SER B 1 284 ? 2.209 10.922 6.559 1 95.38 284 SER B O 1
ATOM 6020 N N . VAL B 1 285 ? 3.938 12.023 5.664 1 95.56 285 VAL B N 1
ATOM 6021 C CA . VAL B 1 285 ? 3.477 13.32 6.156 1 95.56 285 VAL B CA 1
ATOM 6022 C C . VAL B 1 285 ? 2.104 13.633 5.57 1 95.56 285 VAL B C 1
ATOM 6024 O O . VAL B 1 285 ? 1.173 13.977 6.305 1 95.56 285 VAL B O 1
ATOM 6027 N N . PRO B 1 286 ? 1.894 13.43 4.254 1 93.56 286 PRO B N 1
ATOM 6028 C CA . PRO B 1 286 ? 0.582 13.758 3.691 1 93.56 286 PRO B CA 1
ATOM 6029 C C . PRO B 1 286 ? -0.541 12.906 4.273 1 93.56 286 PRO B C 1
ATOM 6031 O O . PRO B 1 286 ? -1.672 13.375 4.414 1 93.56 286 PRO B O 1
ATOM 6034 N N . ALA B 1 287 ? -0.253 11.688 4.594 1 94.94 287 ALA B N 1
ATOM 6035 C CA . ALA B 1 287 ? -1.297 10.836 5.16 1 94.94 287 ALA B CA 1
ATOM 6036 C C . ALA B 1 287 ? -1.764 11.375 6.512 1 94.94 287 ALA B C 1
ATOM 6038 O O . ALA B 1 287 ? -2.967 11.445 6.777 1 94.94 287 ALA B O 1
ATOM 6039 N N . PHE B 1 288 ? -0.833 11.75 7.355 1 96.5 288 PHE B N 1
ATOM 6040 C CA . PHE B 1 288 ? -1.19 12.352 8.641 1 96.5 288 PHE B CA 1
ATOM 6041 C C . PHE B 1 288 ? -1.887 13.688 8.43 1 96.5 288 PHE B C 1
ATOM 6043 O O . PHE B 1 288 ? -2.863 14 9.117 1 96.5 288 PHE B O 1
ATOM 6050 N N . ALA B 1 289 ? -1.344 14.438 7.473 1 94.38 289 ALA B N 1
ATOM 6051 C CA . ALA B 1 289 ? -1.908 15.75 7.18 1 94.38 289 ALA B CA 1
ATOM 6052 C C . ALA B 1 289 ? -3.361 15.633 6.727 1 94.38 289 ALA B C 1
ATOM 6054 O O . ALA B 1 289 ? -4.203 16.453 7.102 1 94.38 289 A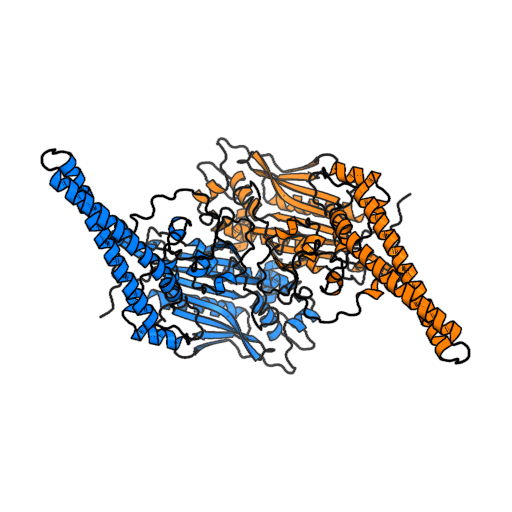LA B O 1
ATOM 6055 N N . ALA B 1 290 ? -3.658 14.672 5.977 1 92.88 290 ALA B N 1
ATOM 6056 C CA . ALA B 1 290 ? -5.027 14.461 5.512 1 92.88 290 ALA B CA 1
ATOM 6057 C C . ALA B 1 290 ? -5.969 14.195 6.684 1 92.88 290 ALA B C 1
ATOM 6059 O O . ALA B 1 290 ? -7.102 14.68 6.695 1 92.88 290 ALA B O 1
ATOM 6060 N N . PHE B 1 291 ? -5.516 13.5 7.672 1 93.31 291 PHE B N 1
ATOM 6061 C CA . PHE B 1 291 ? -6.316 13.156 8.844 1 93.31 291 PHE B CA 1
ATOM 6062 C C . PHE B 1 291 ? -6.711 14.414 9.617 1 93.31 291 PHE B C 1
ATOM 6064 O O . PHE B 1 291 ? -7.824 14.492 10.141 1 93.31 291 PHE B O 1
ATOM 6071 N N . VAL B 1 292 ? -5.855 15.398 9.594 1 91.5 292 VAL B N 1
ATOM 6072 C CA . VAL B 1 292 ? -6.094 16.547 10.453 1 91.5 292 VAL B CA 1
ATOM 6073 C C . VAL B 1 292 ? -6.598 17.719 9.617 1 91.5 292 VAL B C 1
ATOM 6075 O O . VAL B 1 292 ? -6.82 18.812 10.148 1 91.5 292 VAL B O 1
ATOM 6078 N N . THR B 1 293 ? -6.703 17.531 8.367 1 90.12 293 THR B N 1
ATOM 6079 C CA . THR B 1 293 ? -7.145 18.594 7.473 1 90.12 293 THR B CA 1
ATOM 6080 C C . THR B 1 293 ? -8.492 19.156 7.918 1 90.12 293 THR B C 1
ATOM 6082 O O . THR B 1 293 ? -9.414 18.391 8.219 1 90.12 293 THR B O 1
ATOM 6085 N N . LYS B 1 294 ? -8.617 20.469 8.055 1 87.31 294 LYS B N 1
ATOM 6086 C CA . LYS B 1 294 ? -9.82 21.234 8.383 1 87.31 294 LYS B CA 1
ATOM 6087 C C . LYS B 1 294 ? -10.352 20.859 9.766 1 87.31 294 LYS B C 1
ATOM 6089 O O . LYS B 1 294 ? -11.539 21 10.039 1 87.31 294 LYS B O 1
ATOM 6094 N N . GLN B 1 295 ? -9.508 20.297 10.508 1 88.88 295 GLN B N 1
ATOM 6095 C CA . GLN B 1 295 ? -9.891 19.984 11.883 1 88.88 295 GLN B CA 1
ATOM 6096 C C . GLN B 1 295 ? -9.797 21.203 12.781 1 88.88 295 GLN B C 1
ATOM 6098 O O . GLN B 1 295 ? -8.859 22 12.664 1 88.88 295 GLN B O 1
ATOM 6103 N N . ILE B 1 296 ? -10.805 21.391 13.602 1 91 296 ILE B N 1
ATOM 6104 C CA . ILE B 1 296 ? -10.797 22.422 14.633 1 91 296 ILE B CA 1
ATOM 6105 C C . ILE B 1 296 ? -10.781 21.766 16.016 1 91 296 ILE B C 1
ATOM 6107 O O . ILE B 1 296 ? -11.781 21.172 16.438 1 91 296 ILE B O 1
ATOM 6111 N N . VAL B 1 297 ? -9.68 21.797 16.688 1 92.31 297 VAL B N 1
ATOM 6112 C CA . VAL B 1 297 ? -9.562 21.297 18.047 1 92.31 297 VAL B CA 1
ATOM 6113 C C . VAL B 1 297 ? -10.297 22.234 19.016 1 92.31 297 VAL B C 1
ATOM 6115 O O . VAL B 1 297 ? -9.977 23.422 19.094 1 92.31 297 VAL B O 1
ATOM 6118 N N . GLU B 1 298 ? -11.219 21.734 19.734 1 90.44 298 GLU B N 1
ATOM 6119 C CA . GLU B 1 298 ? -12.156 22.547 20.5 1 90.44 298 GLU B CA 1
ATOM 6120 C C . GLU B 1 298 ? -11.477 23.156 21.719 1 90.44 298 GLU B C 1
ATOM 6122 O O . GLU B 1 298 ? -11.812 24.281 22.125 1 90.44 298 GLU B O 1
ATOM 6127 N N . LYS B 1 299 ? -10.586 22.359 22.312 1 90.56 299 LYS B N 1
ATOM 6128 C CA . LYS B 1 299 ? -9.922 22.828 23.531 1 90.56 299 LYS B CA 1
ATOM 6129 C C . LYS B 1 299 ? -8.414 22.609 23.453 1 90.56 299 LYS B C 1
ATOM 6131 O O . LYS B 1 299 ? -7.953 21.578 22.984 1 90.56 299 LYS B O 1
ATOM 6136 N N . ALA B 1 300 ? -7.703 23.594 23.953 1 88.56 300 ALA B N 1
ATOM 6137 C CA . ALA B 1 300 ? -6.246 23.531 23.953 1 88.56 300 ALA B CA 1
ATOM 6138 C C . ALA B 1 300 ? -5.742 22.375 24.797 1 88.56 300 ALA B C 1
ATOM 6140 O O . ALA B 1 300 ? -4.664 21.828 24.547 1 88.56 300 ALA B O 1
ATOM 6141 N N . GLU B 1 301 ? -6.559 21.875 25.781 1 89.38 301 GLU B N 1
ATOM 6142 C CA . GLU B 1 301 ? -6.18 20.797 26.688 1 89.38 301 GLU B CA 1
ATOM 6143 C C . GLU B 1 301 ? -6.117 19.469 25.953 1 89.38 301 GLU B C 1
ATOM 6145 O O . GLU B 1 301 ? -5.527 18.5 26.453 1 89.38 301 GLU B O 1
ATOM 6150 N N . GLN B 1 302 ? -6.637 19.469 24.812 1 91.25 302 GLN B N 1
ATOM 6151 C CA . GLN B 1 302 ? -6.637 18.234 24.016 1 91.25 302 GLN B CA 1
ATOM 6152 C C . GLN B 1 302 ? -5.309 18.047 23.297 1 91.25 302 GLN B C 1
ATOM 6154 O O . GLN B 1 302 ? -5.07 17 22.688 1 91.25 302 GLN B O 1
ATOM 6159 N N . LEU B 1 303 ? -4.469 19.016 23.422 1 91.62 303 LEU B N 1
ATOM 6160 C CA . LEU B 1 303 ? -3.16 18.984 22.781 1 91.62 303 LEU B CA 1
ATOM 6161 C C . LEU B 1 303 ? -2.049 18.906 23.812 1 91.62 303 LEU B C 1
ATOM 6163 O O . LEU B 1 303 ? -2.205 19.375 24.938 1 91.62 303 LEU B O 1
ATOM 6167 N N . PRO B 1 304 ? -0.987 18.234 23.547 1 92.56 304 PRO B N 1
ATOM 6168 C CA . PRO B 1 304 ? -0.611 17.719 22.234 1 92.56 304 PRO B CA 1
ATOM 6169 C C . PRO B 1 304 ? -1.275 16.391 21.906 1 92.56 304 PRO B C 1
ATOM 6171 O O . PRO B 1 304 ? -1.566 15.602 22.828 1 92.56 304 PRO B O 1
ATOM 6174 N N . GLN B 1 305 ? -1.587 16.203 20.672 1 94.06 305 GLN B N 1
ATOM 6175 C CA . GLN B 1 305 ? -1.998 14.898 20.141 1 94.06 305 GLN B CA 1
ATOM 6176 C C . GLN B 1 305 ? -0.837 14.203 19.438 1 94.06 305 GLN B C 1
ATOM 6178 O O . GLN B 1 305 ? -0.191 14.781 18.562 1 94.06 305 GLN B O 1
ATOM 6183 N N . LYS B 1 306 ? -0.542 13.031 19.891 1 96.81 306 LYS B N 1
ATOM 6184 C CA . LYS B 1 306 ? 0.536 12.219 19.328 1 96.81 306 LYS B CA 1
ATOM 6185 C C . LYS B 1 306 ? -0.011 10.961 18.656 1 96.81 306 LYS B C 1
ATOM 6187 O O . LYS B 1 306 ? -0.619 10.117 19.328 1 96.81 306 LYS B O 1
ATOM 6192 N N . LEU B 1 307 ? 0.222 10.859 17.391 1 97.62 307 LEU B N 1
ATOM 6193 C CA . LEU B 1 307 ? -0.266 9.727 16.609 1 97.62 307 LEU B CA 1
ATOM 6194 C C . LEU B 1 307 ? 0.894 8.945 16 1 97.62 307 LEU B C 1
ATOM 6196 O O . LEU B 1 307 ? 1.885 9.539 15.57 1 97.62 307 LEU B O 1
ATOM 6200 N N . ALA B 1 308 ? 0.809 7.637 15.992 1 98.38 308 ALA B N 1
ATOM 6201 C CA . ALA B 1 308 ? 1.822 6.797 15.352 1 98.38 308 ALA B CA 1
ATOM 6202 C C . ALA B 1 308 ? 1.177 5.688 14.531 1 98.38 308 ALA B C 1
ATOM 6204 O O . ALA B 1 308 ? 0.117 5.172 14.891 1 98.38 308 ALA B O 1
ATOM 6205 N N . THR B 1 309 ? 1.777 5.359 13.445 1 98.31 309 THR B N 1
ATOM 6206 C CA . THR B 1 309 ? 1.26 4.309 12.578 1 98.31 309 THR B CA 1
ATOM 6207 C C . THR B 1 309 ? 2.395 3.436 12.047 1 98.31 309 THR B C 1
ATOM 6209 O O . THR B 1 309 ? 3.527 3.9 11.906 1 98.31 309 THR B O 1
ATOM 6212 N N . SER B 1 310 ? 2.172 2.178 11.945 1 97.25 310 SER B N 1
ATOM 6213 C CA . SER B 1 310 ? 2.949 1.313 11.062 1 97.25 310 SER B CA 1
ATOM 6214 C C . SER B 1 310 ? 2.279 1.174 9.695 1 97.25 310 SER B C 1
ATOM 6216 O O . SER B 1 310 ? 1.146 0.7 9.602 1 97.25 310 SER B O 1
ATOM 6218 N N . GLY B 1 311 ? 2.92 1.701 8.711 1 96.38 311 GLY B N 1
ATOM 6219 C CA . GLY B 1 311 ? 2.279 1.677 7.41 1 96.38 311 GLY B CA 1
ATOM 6220 C C . GLY B 1 311 ? 3.264 1.777 6.258 1 96.38 311 GLY B C 1
ATOM 6221 O O . GLY B 1 311 ? 4.477 1.733 6.469 1 96.38 311 GLY B O 1
ATOM 6222 N N . ARG B 1 312 ? 2.711 1.806 5.098 1 95.88 312 ARG B N 1
ATOM 6223 C CA . ARG B 1 312 ? 3.512 1.902 3.883 1 95.88 312 ARG B CA 1
ATOM 6224 C C . ARG B 1 312 ? 3.904 3.348 3.6 1 95.88 312 ARG B C 1
ATOM 6226 O O . ARG B 1 312 ? 3.285 4.277 4.117 1 95.88 312 ARG B O 1
ATOM 6233 N N . ASN B 1 313 ? 4.938 3.477 2.998 1 95 313 ASN B N 1
ATOM 6234 C CA . ASN B 1 313 ? 5.395 4.715 2.375 1 95 313 ASN B CA 1
ATOM 6235 C C . ASN B 1 313 ? 5.809 4.492 0.923 1 95 313 ASN B C 1
ATOM 6237 O O . ASN B 1 313 ? 6.738 3.732 0.648 1 95 313 ASN B O 1
ATOM 6241 N N . TYR B 1 314 ? 5.066 5.082 0.003 1 91.12 314 TYR B N 1
ATOM 6242 C CA . TYR B 1 314 ? 5.344 4.902 -1.419 1 91.12 314 TYR B CA 1
ATOM 6243 C C . TYR B 1 314 ? 6.082 6.109 -1.986 1 91.12 314 TYR B C 1
ATOM 6245 O O . TYR B 1 314 ? 5.59 7.238 -1.917 1 91.12 314 TYR B O 1
ATOM 6253 N N . ILE B 1 315 ? 7.191 5.844 -2.533 1 81.12 315 ILE B N 1
ATOM 6254 C CA . ILE B 1 315 ? 7.988 6.922 -3.107 1 81.12 315 ILE B CA 1
ATOM 6255 C C . ILE B 1 315 ? 8.094 6.738 -4.617 1 81.12 315 ILE B C 1
ATOM 6257 O O . ILE B 1 315 ? 8.156 5.605 -5.109 1 81.12 315 ILE B O 1
ATOM 6261 N N . PRO B 1 316 ? 7.82 7.875 -5.371 1 68.75 316 PRO B N 1
ATOM 6262 C CA . PRO B 1 316 ? 7.988 7.746 -6.82 1 68.75 316 PRO B CA 1
ATOM 6263 C C . PRO B 1 316 ? 9.383 7.258 -7.211 1 68.75 316 PRO B C 1
ATOM 6265 O O . PRO B 1 316 ? 10.352 7.5 -6.484 1 68.75 316 PRO B O 1
ATOM 6268 N N . VAL B 1 317 ? 9.344 6.312 -8.336 1 60.53 317 VAL B N 1
ATOM 6269 C CA . VAL B 1 317 ? 10.578 5.664 -8.773 1 60.53 317 VAL B CA 1
ATOM 6270 C C . VAL B 1 317 ? 11.523 6.699 -9.375 1 60.53 317 VAL B C 1
ATOM 6272 O O . VAL B 1 317 ? 11.117 7.492 -10.227 1 60.53 317 VAL B O 1
ATOM 6275 N N . GLY B 1 318 ? 12.234 7.477 -8.844 1 51.97 318 GLY B N 1
ATOM 6276 C CA . GLY B 1 318 ? 13.289 8.25 -9.484 1 51.97 318 GLY B CA 1
ATOM 6277 C C . GLY B 1 318 ? 14.664 7.625 -9.344 1 51.97 318 GLY B C 1
ATOM 6278 O O . GLY B 1 318 ? 15.273 7.223 -10.336 1 51.97 318 GLY B O 1
ATOM 6279 N N . GLU B 1 319 ? 15.195 7.57 -8.156 1 53.44 319 GLU B N 1
ATOM 6280 C CA . GLU B 1 319 ? 16.594 7.906 -7.867 1 53.44 319 GLU B CA 1
ATOM 6281 C C . GLU B 1 319 ? 17.5 6.691 -8.031 1 53.44 319 GLU B C 1
ATOM 6283 O O . GLU B 1 319 ? 17.031 5.551 -8.008 1 53.44 319 GLU B O 1
ATOM 6288 N N . GLU B 1 320 ? 18.672 6.852 -8.047 1 62.53 320 GLU B N 1
ATOM 6289 C CA . GLU B 1 320 ? 20.031 6.32 -8.148 1 62.53 320 GLU B CA 1
ATOM 6290 C C . GLU B 1 320 ? 20.297 5.281 -7.07 1 62.53 320 GLU B C 1
ATOM 6292 O O . GLU B 1 320 ? 21.281 4.527 -7.156 1 62.53 320 GLU B O 1
ATOM 6297 N N . ARG B 1 321 ? 19.141 5.074 -6.133 1 75.06 321 ARG B N 1
ATOM 6298 C CA . ARG B 1 321 ? 19.5 4.168 -5.047 1 75.06 321 ARG B CA 1
ATOM 6299 C C . ARG B 1 321 ? 19.125 2.729 -5.383 1 75.06 321 ARG B C 1
ATOM 6301 O O . ARG B 1 321 ? 18.188 2.486 -6.137 1 75.06 321 ARG B O 1
ATOM 6308 N N . GLN B 1 322 ? 19.922 1.913 -4.922 1 77.56 322 GLN B N 1
ATOM 6309 C CA . GLN B 1 322 ? 19.812 0.509 -5.301 1 77.56 322 GLN B CA 1
ATOM 6310 C C . GLN B 1 322 ? 19.219 -0.324 -4.164 1 77.56 322 GLN B C 1
ATOM 6312 O O . GLN B 1 322 ? 19.344 0.037 -2.992 1 77.56 322 GLN B O 1
ATOM 6317 N N . GLY B 1 323 ? 18.438 -1.312 -4.492 1 88.38 323 GLY B N 1
ATOM 6318 C CA . GLY B 1 323 ? 17.984 -2.324 -3.557 1 88.38 323 GLY B CA 1
ATOM 6319 C C . GLY B 1 323 ? 16.938 -1.807 -2.586 1 88.38 323 GLY B C 1
ATOM 6320 O O . GLY B 1 323 ? 16.016 -1.092 -2.98 1 88.38 323 GLY B O 1
ATOM 6321 N N . LEU B 1 324 ? 17.078 -2.168 -1.319 1 93.25 324 LEU B N 1
ATOM 6322 C CA . LEU B 1 324 ? 16.094 -1.852 -0.295 1 93.25 324 LEU B CA 1
ATOM 6323 C C . LEU B 1 324 ? 16.141 -0.372 0.071 1 93.25 324 LEU B C 1
ATOM 6325 O O . LEU B 1 324 ? 15.234 0.139 0.734 1 93.25 324 LEU B O 1
ATOM 6329 N N . PHE B 1 325 ? 17.188 0.315 -0.418 1 91.75 325 PHE B N 1
ATOM 6330 C CA . PHE B 1 325 ? 17.328 1.737 -0.13 1 91.75 325 PHE B CA 1
ATOM 6331 C C . PHE B 1 325 ? 16.516 2.57 -1.116 1 91.75 325 PHE B C 1
ATOM 6333 O O . PHE B 1 325 ? 16.25 3.748 -0.87 1 91.75 325 PHE B O 1
ATOM 6340 N N . GLY B 1 326 ? 16.203 1.925 -2.256 1 87.19 326 GLY B N 1
ATOM 6341 C CA . GLY B 1 326 ? 15.539 2.674 -3.314 1 87.19 326 GLY B CA 1
ATOM 6342 C C . GLY B 1 326 ? 14.227 2.059 -3.752 1 87.19 326 GLY B C 1
ATOM 6343 O O . GLY B 1 326 ? 13.734 2.334 -4.852 1 87.19 326 GLY B O 1
ATOM 6344 N N . CYS B 1 327 ? 13.633 1.298 -2.922 1 87.94 327 CYS B N 1
ATOM 6345 C CA . CYS B 1 327 ? 12.406 0.603 -3.314 1 87.94 327 CYS B CA 1
ATOM 6346 C C . CYS B 1 327 ? 11.219 1.555 -3.326 1 87.94 327 CYS B C 1
ATOM 6348 O O . CYS B 1 327 ? 11.18 2.518 -2.559 1 87.94 327 CYS B O 1
ATOM 6350 N N . ARG B 1 328 ? 10.273 1.262 -4.207 1 86.12 328 ARG B N 1
ATOM 6351 C CA . ARG B 1 328 ? 9.055 2.053 -4.352 1 86.12 328 ARG B CA 1
ATOM 6352 C C . ARG B 1 328 ? 8.172 1.937 -3.109 1 86.12 328 ARG B C 1
ATOM 6354 O O . ARG B 1 328 ? 7.473 2.883 -2.748 1 86.12 328 ARG B O 1
ATOM 6361 N N . GLN B 1 329 ? 8.164 0.784 -2.58 1 91.5 329 GLN B N 1
ATOM 6362 C CA . GLN B 1 329 ? 7.387 0.549 -1.366 1 91.5 329 GLN B CA 1
ATOM 6363 C C . GLN B 1 329 ? 8.297 0.36 -0.158 1 91.5 329 GLN B C 1
ATOM 6365 O O . GLN B 1 329 ? 9.344 -0.282 -0.259 1 91.5 329 GLN B O 1
ATOM 6370 N N . ARG B 1 330 ? 7.961 1.003 0.907 1 94.12 330 ARG B N 1
ATOM 6371 C CA . ARG B 1 330 ? 8.656 0.84 2.18 1 94.12 330 ARG B CA 1
ATOM 6372 C C . ARG B 1 330 ? 7.672 0.601 3.316 1 94.12 330 ARG B C 1
ATOM 6374 O O . ARG B 1 330 ? 6.535 1.075 3.27 1 94.12 330 ARG B O 1
ATOM 6381 N N . LEU B 1 331 ? 8.125 -0.208 4.164 1 97.38 331 LEU B N 1
ATOM 6382 C CA . LEU B 1 331 ? 7.426 -0.247 5.445 1 97.38 331 LEU B CA 1
ATOM 6383 C C . LEU B 1 331 ? 8.078 0.696 6.449 1 97.38 331 LEU B C 1
ATOM 6385 O O . LEU B 1 331 ? 9.305 0.699 6.598 1 97.38 331 LEU B O 1
ATOM 6389 N N . VAL B 1 332 ? 7.234 1.534 7.078 1 98.31 332 VAL B N 1
ATOM 6390 C CA . VAL B 1 332 ? 7.781 2.527 7.996 1 98.31 332 VAL B CA 1
ATOM 6391 C C . VAL B 1 332 ? 6.914 2.605 9.25 1 98.31 332 VAL B C 1
ATOM 6393 O O . VAL B 1 332 ? 5.773 2.131 9.258 1 98.31 332 VAL B O 1
ATOM 6396 N N . VAL B 1 333 ? 7.488 3.08 10.305 1 98.75 333 VAL B N 1
ATOM 6397 C CA 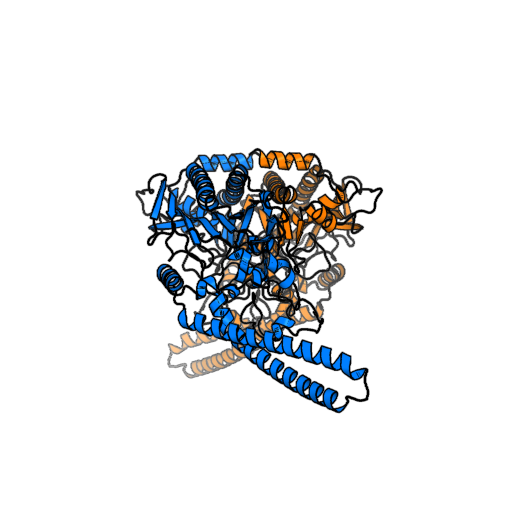. VAL B 1 333 ? 6.758 3.561 11.469 1 98.75 333 VAL B CA 1
ATOM 6398 C C . VAL B 1 333 ? 6.934 5.07 11.609 1 98.75 333 VAL B C 1
ATOM 6400 O O . VAL B 1 333 ? 8.055 5.555 11.789 1 98.75 333 VAL B O 1
ATOM 6403 N N . ASP B 1 334 ? 5.84 5.773 11.453 1 98.75 334 ASP B N 1
ATOM 6404 C CA . ASP B 1 334 ? 5.863 7.23 11.492 1 98.75 334 ASP B CA 1
ATOM 6405 C C . ASP B 1 334 ? 4.938 7.762 12.586 1 98.75 334 ASP B C 1
ATOM 6407 O O . ASP B 1 334 ? 4.047 7.051 13.055 1 98.75 334 ASP B O 1
ATOM 6411 N N . GLY B 1 335 ? 5.223 8.914 12.953 1 98.44 335 GLY B N 1
ATOM 6412 C CA . GLY B 1 335 ? 4.371 9.602 13.906 1 98.44 335 GLY B CA 1
ATOM 6413 C C . GLY B 1 335 ? 4.137 11.062 13.555 1 98.44 335 GLY B C 1
ATOM 6414 O O . GLY B 1 335 ? 4.82 11.609 12.688 1 98.44 335 GLY B O 1
ATOM 6415 N N . PHE B 1 336 ? 3.17 11.625 14.133 1 97.88 336 PHE B N 1
ATOM 6416 C CA . PHE B 1 336 ? 2.76 13.008 13.945 1 97.88 336 PHE B CA 1
ATOM 6417 C C . PHE B 1 336 ? 2.301 13.625 15.258 1 97.88 336 PHE B C 1
ATOM 6419 O O . PHE B 1 336 ? 1.435 13.07 15.938 1 97.88 336 PHE B O 1
ATOM 6426 N N . VAL B 1 337 ? 2.918 14.711 15.641 1 96.5 337 VAL B N 1
ATOM 6427 C CA . VAL B 1 337 ? 2.568 15.422 16.859 1 96.5 337 VAL B CA 1
ATOM 6428 C C . VAL B 1 337 ? 1.944 16.781 16.516 1 96.5 337 VAL B C 1
ATOM 6430 O O . VAL B 1 337 ? 2.539 17.562 15.781 1 96.5 337 VAL B O 1
ATOM 6433 N N . MET B 1 338 ? 0.807 17.016 16.953 1 95.25 338 MET B N 1
ATOM 6434 C CA . MET B 1 338 ? 0.127 18.312 16.812 1 95.25 338 MET B CA 1
ATOM 6435 C C . MET B 1 338 ? 0.051 19.031 18.156 1 95.25 338 MET B C 1
ATOM 6437 O O . MET B 1 338 ? -0.35 18.438 19.156 1 95.25 338 MET B O 1
ATOM 6441 N N . TYR B 1 339 ? 0.432 20.266 18.219 1 93.25 339 TYR B N 1
ATOM 6442 C CA . TYR B 1 339 ? 0.457 21 19.469 1 93.25 339 TYR B CA 1
ATOM 6443 C C . TYR B 1 339 ? 0.298 22.5 19.219 1 93.25 339 TYR B C 1
ATOM 6445 O O . TYR B 1 339 ? 0.252 22.938 18.078 1 93.25 339 TYR B O 1
ATOM 6453 N N . ILE B 1 340 ? 0.041 23.203 20.25 1 89.69 340 ILE B N 1
ATOM 6454 C CA . ILE B 1 340 ? 0.017 24.656 20.188 1 89.69 340 ILE B CA 1
ATOM 6455 C C . ILE B 1 340 ? 1.28 25.219 20.828 1 89.69 340 ILE B C 1
ATOM 6457 O O . ILE B 1 340 ? 1.72 24.734 21.875 1 89.69 340 ILE B O 1
ATOM 6461 N N . ASP B 1 341 ? 1.974 25.984 20.062 1 77.88 341 ASP B N 1
ATOM 6462 C CA . ASP B 1 341 ? 3.188 26.594 20.594 1 77.88 341 ASP B CA 1
ATOM 6463 C C . ASP B 1 341 ? 2.859 27.609 21.688 1 77.88 341 ASP B C 1
ATOM 6465 O O . ASP B 1 341 ? 2.24 28.641 21.422 1 77.88 341 ASP B O 1
ATOM 6469 N N . LYS B 1 342 ? 2.828 26.938 22.969 1 65.56 342 LYS B N 1
ATOM 6470 C CA . LYS B 1 342 ? 2.717 27.875 24.078 1 65.56 342 LYS B CA 1
ATOM 6471 C C . LYS B 1 342 ? 4.078 28.469 24.438 1 65.56 342 LYS B C 1
ATOM 6473 O O . LYS B 1 342 ? 4.969 27.75 24.906 1 65.56 342 LYS B O 1
ATOM 6478 N N . GLU B 1 343 ? 4.359 29.719 24.25 1 53.19 343 GLU B N 1
ATOM 6479 C CA . GLU B 1 343 ? 5.508 30.531 24.641 1 53.19 343 GLU B CA 1
ATOM 6480 C C . GLU B 1 343 ? 6.816 29.906 24.172 1 53.19 343 GLU B C 1
ATOM 6482 O O . GLU B 1 343 ? 7.824 29.953 24.875 1 53.19 343 GLU B O 1
ATOM 6487 N N . GLY B 1 344 ? 7.059 29.156 23.109 1 52.53 344 GLY B N 1
ATOM 6488 C CA . GLY B 1 344 ? 8.328 28.75 22.516 1 52.53 344 GLY B CA 1
ATOM 6489 C C . GLY B 1 344 ? 8.906 27.5 23.156 1 52.53 344 GLY B C 1
ATOM 6490 O O . GLY B 1 344 ? 9.891 26.938 22.656 1 52.53 344 GLY B O 1
ATOM 6491 N N . MET B 1 345 ? 8.727 27.281 24.359 1 51.47 345 MET B N 1
ATOM 6492 C CA . MET B 1 345 ? 9.367 26.25 25.156 1 51.47 345 MET B CA 1
ATOM 6493 C C . MET B 1 345 ? 8.984 24.859 24.656 1 51.47 345 MET B C 1
ATOM 6495 O O . MET B 1 345 ? 9.75 23.906 24.812 1 51.47 345 MET B O 1
ATOM 6499 N N . ASP B 1 346 ? 8.133 24.844 23.672 1 66.62 346 ASP B N 1
ATOM 6500 C CA . ASP B 1 346 ? 7.434 23.578 23.438 1 66.62 346 ASP B CA 1
ATOM 6501 C C . ASP B 1 346 ? 8.102 22.797 22.312 1 66.62 346 ASP B C 1
ATOM 6503 O O . ASP B 1 346 ? 8.289 21.578 22.422 1 66.62 346 ASP B O 1
ATOM 6507 N N . ASP B 1 347 ? 8.961 23.547 21.516 1 78.75 347 ASP B N 1
ATOM 6508 C CA . ASP B 1 347 ? 9.547 22.828 20.406 1 78.75 347 ASP B CA 1
ATOM 6509 C C . ASP B 1 347 ? 10.781 22.047 20.844 1 78.75 347 ASP B C 1
ATOM 6511 O O . ASP B 1 347 ? 10.914 20.844 20.547 1 78.75 347 ASP B O 1
ATOM 6515 N N . LYS B 1 348 ? 11.641 22.75 21.625 1 79.12 348 LYS B N 1
ATOM 6516 C CA . LYS B 1 348 ? 12.883 22.109 22.047 1 79.12 348 LYS B CA 1
ATOM 6517 C C . LYS B 1 348 ? 12.609 20.891 22.922 1 79.12 348 LYS B C 1
ATOM 6519 O O . LYS B 1 348 ? 13.211 19.828 22.734 1 79.12 348 LYS B O 1
ATOM 6524 N N . GLN B 1 349 ? 11.773 21.078 23.828 1 84.25 349 GLN B N 1
ATOM 6525 C CA . GLN B 1 349 ? 11.461 19.984 24.734 1 84.25 349 GLN B CA 1
ATOM 6526 C C . GLN B 1 349 ? 10.867 18.797 24 1 84.25 349 GLN B C 1
ATOM 6528 O O . GLN B 1 349 ? 11.227 17.641 24.266 1 84.25 349 GLN B O 1
ATOM 6533 N N . ASN B 1 350 ? 9.977 19.078 23.109 1 88.19 350 ASN B N 1
ATOM 6534 C CA . ASN B 1 350 ? 9.383 18.016 22.312 1 88.19 350 ASN B CA 1
ATOM 6535 C C . ASN B 1 350 ? 10.43 17.266 21.484 1 88.19 350 ASN B C 1
ATOM 6537 O O . ASN B 1 350 ? 10.453 16.047 21.453 1 88.19 350 ASN B O 1
ATOM 6541 N N . VAL B 1 351 ? 11.273 18 20.922 1 92.19 351 VAL B N 1
ATOM 6542 C CA . VAL B 1 351 ? 12.297 17.422 20.062 1 92.19 351 VAL B CA 1
ATOM 6543 C C . VAL B 1 351 ? 13.258 16.578 20.891 1 92.19 351 VAL B C 1
ATOM 6545 O O . VAL B 1 351 ? 13.609 15.461 20.5 1 92.19 351 VAL B O 1
ATOM 6548 N N . ASP B 1 352 ? 13.641 17.141 22.062 1 93.56 352 ASP B N 1
ATOM 6549 C CA . ASP B 1 352 ? 14.578 16.422 22.906 1 93.56 352 ASP B CA 1
ATOM 6550 C C . ASP B 1 352 ? 14 15.07 23.344 1 93.56 352 ASP B C 1
ATOM 6552 O O . ASP B 1 352 ? 14.703 14.062 23.328 1 93.56 352 ASP B O 1
ATOM 6556 N N . LYS B 1 353 ? 12.789 15.086 23.703 1 94.56 353 LYS B N 1
ATOM 6557 C CA . LYS B 1 353 ? 12.133 13.859 24.125 1 94.56 353 LYS B CA 1
ATOM 6558 C C . LYS B 1 353 ? 12.078 12.844 22.984 1 94.56 353 LYS B C 1
ATOM 6560 O O . LYS B 1 353 ? 12.336 11.656 23.188 1 94.56 353 LYS B O 1
ATOM 6565 N N . LEU B 1 354 ? 11.766 13.32 21.812 1 97.12 354 LEU B N 1
ATOM 6566 C CA . LEU B 1 354 ? 11.664 12.445 20.656 1 97.12 354 LEU B CA 1
ATOM 6567 C C . LEU B 1 354 ? 13.039 11.93 20.234 1 97.12 354 LEU B C 1
ATOM 6569 O O . LEU B 1 354 ? 13.18 10.773 19.828 1 97.12 354 LEU B O 1
ATOM 6573 N N . LEU B 1 355 ? 14.023 12.82 20.328 1 97.38 355 LEU B N 1
ATOM 6574 C CA . LEU B 1 355 ? 15.383 12.414 20.016 1 97.38 355 LEU B CA 1
ATOM 6575 C C . LEU B 1 355 ? 15.859 11.312 20.953 1 97.38 355 LEU B C 1
ATOM 6577 O O . LEU B 1 355 ? 16.469 10.336 20.531 1 97.38 355 LEU B O 1
ATOM 6581 N N . MET B 1 356 ? 15.562 11.492 22.219 1 97.31 356 MET B N 1
ATOM 6582 C CA . MET B 1 356 ? 15.945 10.492 23.203 1 97.31 356 MET B CA 1
ATOM 6583 C C . MET B 1 356 ? 15.258 9.156 22.938 1 97.31 356 MET B C 1
ATOM 6585 O O . MET B 1 356 ? 15.875 8.102 23.062 1 97.31 356 MET B O 1
ATOM 6589 N N . LEU B 1 357 ? 14 9.25 22.547 1 97.56 357 LEU B N 1
ATOM 6590 C CA . LEU B 1 357 ? 13.258 8.047 22.188 1 97.56 357 LEU B CA 1
ATOM 6591 C C . LEU B 1 357 ? 13.938 7.309 21.031 1 97.56 357 LEU B C 1
ATOM 6593 O O . LEU B 1 357 ? 14.117 6.09 21.094 1 97.56 357 LEU B O 1
ATOM 6597 N N . LEU B 1 358 ? 14.336 8.031 19.984 1 98.44 358 LEU B N 1
ATOM 6598 C CA . LEU B 1 358 ? 14.992 7.418 18.828 1 98.44 358 LEU B CA 1
ATOM 6599 C C . LEU B 1 358 ? 16.344 6.836 19.234 1 98.44 358 LEU B C 1
ATOM 6601 O O . LEU B 1 358 ? 16.656 5.691 18.891 1 98.44 358 LEU B O 1
ATOM 6605 N N . ILE B 1 359 ? 17.125 7.621 20 1 98.38 359 ILE B N 1
ATOM 6606 C CA . ILE B 1 359 ? 18.469 7.184 20.391 1 98.38 359 ILE B CA 1
ATOM 6607 C C . ILE B 1 359 ? 18.359 5.902 21.219 1 98.38 359 ILE B C 1
ATOM 6609 O O . ILE B 1 359 ? 19.094 4.941 20.969 1 98.38 359 ILE B O 1
ATOM 6613 N N . GLN B 1 360 ? 17.438 5.852 22.141 1 97.94 360 GLN B N 1
ATOM 6614 C CA . GLN B 1 360 ? 17.25 4.672 22.984 1 97.94 360 GLN B CA 1
ATOM 6615 C C . GLN B 1 360 ? 16.812 3.469 22.141 1 97.94 360 GLN B C 1
ATOM 6617 O O . GLN B 1 360 ? 17.312 2.359 22.328 1 97.94 360 GLN B O 1
ATOM 6622 N N . SER B 1 361 ? 15.867 3.652 21.25 1 97.81 361 SER B N 1
ATOM 6623 C CA . SER B 1 361 ? 15.336 2.568 20.438 1 97.81 361 SER B CA 1
ATOM 6624 C C . SER B 1 361 ? 16.406 1.984 19.516 1 97.81 361 SER B C 1
ATOM 6626 O O . SER B 1 361 ? 16.531 0.764 19.391 1 97.81 361 SER B O 1
ATOM 6628 N N . TYR B 1 362 ? 17.219 2.859 18.891 1 98.19 362 TYR B N 1
ATOM 6629 C CA . TYR B 1 362 ? 18.219 2.387 17.953 1 98.19 362 TYR B CA 1
ATOM 6630 C C . TYR B 1 362 ? 19.422 1.788 18.703 1 98.19 362 TYR B C 1
ATOM 6632 O O . TYR B 1 362 ? 20.062 0.86 18.203 1 98.19 362 TYR B O 1
ATOM 6640 N N . SER B 1 363 ? 19.781 2.324 19.875 1 97.75 363 SER B N 1
ATOM 6641 C CA . SER B 1 363 ? 20.906 1.812 20.656 1 97.75 363 SER B CA 1
ATOM 6642 C C . SER B 1 363 ? 20.688 0.355 21.047 1 97.75 363 SER B C 1
ATOM 6644 O O . SER B 1 363 ? 21.641 -0.433 21.078 1 97.75 363 SER B O 1
ATOM 6646 N N . LYS B 1 364 ? 19.469 0.01 21.344 1 96.19 364 LYS B N 1
ATOM 6647 C CA . LYS B 1 364 ? 19.141 -1.351 21.766 1 96.19 364 LYS B CA 1
ATOM 6648 C C . LYS B 1 364 ? 19.406 -2.35 20.641 1 96.19 364 LYS B C 1
ATOM 6650 O O . LYS B 1 364 ? 19.609 -3.539 20.891 1 96.19 364 LYS B O 1
ATOM 6655 N N . LEU B 1 365 ? 19.391 -1.899 19.375 1 95.88 365 LEU B N 1
ATOM 6656 C CA . LEU B 1 365 ? 19.578 -2.789 18.234 1 95.88 365 LEU B CA 1
ATOM 6657 C C . LEU B 1 365 ? 21.031 -3.221 18.125 1 95.88 365 LEU B C 1
ATOM 6659 O O . LEU B 1 365 ? 21.344 -4.184 17.422 1 95.88 365 LEU B O 1
ATOM 6663 N N . GLY B 1 366 ? 21.953 -2.467 18.75 1 94.62 366 GLY B N 1
ATOM 6664 C CA . GLY B 1 366 ? 23.328 -2.896 18.891 1 94.62 366 GLY B CA 1
ATOM 6665 C C . GLY B 1 366 ? 24.156 -2.654 17.641 1 94.62 366 GLY B C 1
ATOM 6666 O O . GLY B 1 366 ? 25.125 -3.381 17.375 1 94.62 366 GLY B O 1
ATOM 6667 N N . LEU B 1 367 ? 23.766 -1.758 16.812 1 96.44 367 LEU B N 1
ATOM 6668 C CA . LEU B 1 367 ? 24.516 -1.388 15.609 1 96.44 367 LEU B CA 1
ATOM 6669 C C . LEU B 1 367 ? 24.906 0.082 15.648 1 96.44 367 LEU B C 1
ATOM 6671 O O . LEU B 1 367 ? 24.25 0.894 16.297 1 96.44 367 LEU B O 1
ATOM 6675 N N . HIS B 1 368 ? 25.984 0.402 14.961 1 97.62 368 HIS B N 1
ATOM 6676 C CA . HIS B 1 368 ? 26.453 1.778 14.875 1 97.62 368 HIS B CA 1
ATOM 6677 C C . HIS B 1 368 ? 25.438 2.672 14.18 1 97.62 368 HIS B C 1
ATOM 6679 O O . HIS B 1 368 ? 24.875 2.297 13.148 1 97.62 368 HIS B O 1
ATOM 6685 N N . PHE B 1 369 ? 25.188 3.83 14.773 1 98.56 369 PHE B N 1
ATOM 6686 C CA . PHE B 1 369 ? 24.406 4.879 14.133 1 98.56 369 PHE B CA 1
ATOM 6687 C C . PHE B 1 369 ? 24.812 6.25 14.656 1 98.56 369 PHE B C 1
ATOM 6689 O O . PHE B 1 369 ? 25.547 6.355 15.625 1 98.56 369 PHE B O 1
ATOM 6696 N N . ARG B 1 370 ? 24.406 7.227 13.961 1 98.75 370 ARG B N 1
ATOM 6697 C CA . ARG B 1 370 ? 24.656 8.594 14.398 1 98.75 370 ARG B CA 1
ATOM 6698 C C . ARG B 1 370 ? 23.406 9.461 14.234 1 98.75 370 ARG B C 1
ATOM 6700 O O . ARG B 1 370 ? 22.469 9.086 13.523 1 98.75 370 ARG B O 1
ATOM 6707 N N . VAL B 1 371 ? 23.359 10.516 14.992 1 98.69 371 VAL B N 1
ATOM 6708 C CA . VAL B 1 371 ? 22.281 11.492 14.922 1 98.69 371 VAL B CA 1
ATOM 6709 C C . VAL B 1 371 ? 22.812 12.828 14.422 1 98.69 371 VAL B C 1
ATOM 6711 O O . VAL B 1 371 ? 23.797 13.352 14.953 1 98.69 371 VAL B O 1
ATOM 6714 N N . ILE B 1 372 ? 22.141 13.352 13.406 1 98.5 372 ILE B N 1
ATOM 6715 C CA . ILE B 1 372 ? 22.578 14.578 12.758 1 98.5 372 ILE B CA 1
ATOM 6716 C C . ILE B 1 372 ? 21.484 15.633 12.852 1 98.5 372 ILE B C 1
ATOM 6718 O O . ILE B 1 372 ? 20.297 15.312 12.742 1 98.5 372 ILE B O 1
ATOM 6722 N N . GLN B 1 373 ? 21.875 16.859 13.125 1 98.31 373 GLN B N 1
ATOM 6723 C CA . GLN B 1 373 ? 21 17.984 12.836 1 98.31 373 GLN B CA 1
ATOM 6724 C C . GLN B 1 373 ? 21.281 18.562 11.453 1 98.31 373 GLN B C 1
ATOM 6726 O O . GLN B 1 373 ? 22.406 18.969 11.164 1 98.31 373 GLN B O 1
ATOM 6731 N N . TYR B 1 374 ? 20.297 18.609 10.664 1 98.44 374 TYR B N 1
ATOM 6732 C CA . TYR B 1 374 ? 20.469 18.984 9.266 1 98.44 374 TYR B CA 1
ATOM 6733 C C . TYR B 1 374 ? 20.5 20.5 9.109 1 98.44 374 TYR B C 1
ATOM 6735 O O . TYR B 1 374 ? 19.844 21.219 9.867 1 98.44 374 TYR B O 1
ATOM 6743 N N . SER B 1 375 ? 21.266 20.938 8.109 1 98.06 375 SER B N 1
ATOM 6744 C CA . SER B 1 375 ? 21.25 22.344 7.703 1 98.06 375 SER B CA 1
ATOM 6745 C C . SER B 1 375 ? 20.078 22.625 6.777 1 98.06 375 SER B C 1
ATOM 6747 O O . SER B 1 375 ? 19.359 21.719 6.367 1 98.06 375 SER B O 1
ATOM 6749 N N . GLY B 1 376 ? 19.875 23.859 6.484 1 96.88 376 GLY B N 1
ATOM 6750 C CA . GLY B 1 376 ? 18.781 24.297 5.637 1 96.88 376 GLY B CA 1
ATOM 6751 C C . GLY B 1 376 ? 18.766 23.609 4.285 1 96.88 376 GLY B C 1
ATOM 6752 O O . GLY B 1 376 ? 17.688 23.344 3.729 1 96.88 376 GLY B O 1
ATOM 6753 N N . ARG B 1 377 ? 19.922 23.25 3.809 1 95.69 377 ARG B N 1
ATOM 6754 C CA . ARG B 1 377 ? 20.047 22.656 2.477 1 95.69 377 ARG B CA 1
ATOM 6755 C C . ARG B 1 377 ? 19.438 21.266 2.422 1 95.69 377 ARG B C 1
ATOM 6757 O O . ARG B 1 377 ? 19.031 20.797 1.354 1 95.69 377 ARG B O 1
ATOM 6764 N N . SER B 1 378 ? 19.344 20.656 3.539 1 95.44 378 SER B N 1
ATOM 6765 C CA . SER B 1 378 ? 18.875 19.281 3.596 1 95.44 378 SER B CA 1
ATOM 6766 C C . SER B 1 378 ? 17.406 19.219 4.023 1 95.44 378 SER B C 1
ATOM 6768 O O . SER B 1 378 ? 16.875 18.141 4.27 1 95.44 378 SER B O 1
ATOM 6770 N N . LEU B 1 379 ? 16.766 20.359 4.102 1 96.56 379 LEU B N 1
ATOM 6771 C CA . LEU B 1 379 ? 15.398 20.391 4.602 1 96.56 379 LEU B CA 1
ATOM 6772 C C . LEU B 1 379 ? 14.398 20.438 3.447 1 96.56 379 LEU B C 1
ATOM 6774 O O . LEU B 1 379 ? 14.68 21.047 2.406 1 96.56 379 LEU B O 1
ATOM 6778 N N . SER B 1 380 ? 13.281 19.766 3.645 1 93.25 380 SER B N 1
ATOM 6779 C CA . SER B 1 380 ? 12.164 19.922 2.727 1 93.25 380 SER B CA 1
ATOM 6780 C C . SER B 1 380 ? 11.492 21.281 2.893 1 93.25 380 SER B C 1
ATOM 6782 O O . SER B 1 380 ? 11.797 22.016 3.84 1 93.25 380 SER B O 1
ATOM 6784 N N . LEU B 1 381 ? 10.57 21.641 2.072 1 91.81 381 LEU B N 1
ATOM 6785 C CA . LEU B 1 381 ? 9.891 22.922 2.104 1 91.81 381 LEU B CA 1
ATOM 6786 C C . LEU B 1 381 ? 9.102 23.094 3.398 1 91.81 381 LEU B C 1
ATOM 6788 O O . LEU B 1 381 ? 8.969 24.203 3.912 1 91.81 381 LEU B O 1
ATOM 6792 N N . ALA B 1 382 ? 8.609 22 3.887 1 94.38 382 ALA B N 1
ATOM 6793 C CA . ALA B 1 382 ? 7.727 22.078 5.051 1 94.38 382 ALA B CA 1
ATOM 6794 C C . ALA B 1 382 ? 8.531 22.156 6.344 1 94.38 382 ALA B C 1
ATOM 6796 O O . ALA B 1 382 ? 8.008 22.531 7.391 1 94.38 382 ALA B O 1
ATOM 6797 N N . GLU B 1 383 ? 9.758 21.812 6.324 1 96.81 383 GLU B N 1
ATOM 6798 C CA . GLU B 1 383 ? 10.57 21.656 7.531 1 96.81 383 GLU B CA 1
ATOM 6799 C C . GLU B 1 383 ? 11.203 22.984 7.934 1 96.81 383 GLU B C 1
ATOM 6801 O O . GLU B 1 383 ? 11.711 23.719 7.082 1 96.81 383 GLU B O 1
ATOM 6806 N N . SER B 1 384 ? 11.109 23.344 9.211 1 96.25 384 SER B N 1
ATOM 6807 C CA . SER B 1 384 ? 11.844 24.469 9.781 1 96.25 384 SER B CA 1
ATOM 6808 C C . SER B 1 384 ? 13.164 24.016 10.391 1 96.25 384 SER B C 1
ATOM 6810 O O . SER B 1 384 ? 14.133 24.781 10.43 1 96.25 384 SER B O 1
ATOM 6812 N N . ALA B 1 385 ? 13.172 22.828 10.898 1 97.31 385 ALA B N 1
ATOM 6813 C CA . ALA B 1 385 ? 14.344 22.125 11.414 1 97.31 385 ALA B CA 1
ATOM 6814 C C . ALA B 1 385 ? 14.172 20.609 11.258 1 97.31 385 ALA B C 1
ATOM 6816 O O . ALA B 1 385 ? 13.047 20.125 11.125 1 97.31 385 ALA B O 1
ATOM 6817 N N . ALA B 1 386 ? 15.289 19.891 11.266 1 98.31 386 ALA B N 1
ATOM 6818 C CA . ALA B 1 386 ? 15.195 18.438 11.133 1 98.31 386 ALA B CA 1
ATOM 6819 C C . ALA B 1 386 ? 16.406 17.75 11.758 1 98.31 386 ALA B C 1
ATOM 6821 O O . ALA B 1 386 ? 17.5 18.328 11.805 1 98.31 386 ALA B O 1
ATOM 6822 N N . PHE B 1 387 ? 16.172 16.625 12.227 1 98.5 387 PHE B N 1
ATOM 6823 C CA . PHE B 1 387 ? 17.172 15.719 12.805 1 98.5 387 PHE B CA 1
ATOM 6824 C C . PHE B 1 387 ? 17.078 14.328 12.188 1 98.5 387 PHE B C 1
ATOM 6826 O O . PHE B 1 387 ? 15.969 13.836 11.945 1 98.5 387 PHE B O 1
ATOM 6833 N N . GLY B 1 388 ? 18.156 13.734 11.914 1 98.44 388 GLY B N 1
ATOM 6834 C CA . GLY B 1 388 ? 18.125 12.43 11.281 1 98.44 388 GLY B CA 1
ATOM 6835 C C . GLY B 1 388 ? 18.922 11.383 12.039 1 98.44 388 GLY B C 1
ATOM 6836 O O . GLY B 1 388 ? 19.953 11.695 12.633 1 98.44 388 GLY B O 1
ATOM 6837 N N . VAL B 1 389 ? 18.406 10.195 12.117 1 98.75 389 VAL B N 1
ATOM 6838 C CA . VAL B 1 389 ? 19.188 9.023 12.5 1 98.75 389 VAL B CA 1
ATOM 6839 C C . VAL B 1 389 ? 19.766 8.352 11.258 1 98.75 389 VAL B C 1
ATOM 6841 O O . VAL B 1 389 ? 19.031 7.98 10.344 1 98.75 389 VAL B O 1
ATOM 6844 N N . GLN B 1 390 ? 21.062 8.234 11.266 1 98.62 390 GLN B N 1
ATOM 6845 C CA . GLN B 1 390 ? 21.734 7.66 10.109 1 98.62 390 GLN B CA 1
ATOM 6846 C C . GLN B 1 390 ? 22.531 6.418 10.492 1 98.62 390 GLN B C 1
ATOM 6848 O O . GLN B 1 390 ? 23.141 6.375 11.562 1 98.62 390 GLN B O 1
ATOM 6853 N N . MET B 1 391 ? 22.469 5.473 9.641 1 98.31 391 MET B N 1
ATOM 6854 C CA . MET B 1 391 ? 23.281 4.262 9.797 1 98.31 391 MET B CA 1
ATOM 6855 C C . MET B 1 391 ? 24.25 4.105 8.633 1 98.31 391 MET B C 1
ATOM 6857 O O . MET B 1 391 ? 23.969 4.52 7.512 1 98.31 391 MET B O 1
ATOM 6861 N N . TYR B 1 392 ? 25.344 3.516 8.961 1 97.94 392 TYR B N 1
ATOM 6862 C CA . TYR B 1 392 ? 26.453 3.396 8.008 1 97.94 392 TYR B CA 1
ATOM 6863 C C . TYR B 1 392 ? 26.25 2.195 7.094 1 97.94 392 TYR B C 1
ATOM 6865 O O . TYR B 1 392 ? 25.922 1.099 7.562 1 97.94 392 TYR B O 1
ATOM 6873 N N . SER B 1 393 ? 26.344 2.379 5.773 1 97 393 SER B N 1
ATOM 6874 C CA . SER B 1 393 ? 26.438 1.289 4.805 1 97 393 SER B CA 1
ATOM 6875 C C . SER B 1 393 ? 27.875 0.944 4.48 1 97 393 SER B C 1
ATOM 6877 O O . SER B 1 393 ? 28.562 1.691 3.773 1 97 393 SER B O 1
ATOM 6879 N N . PRO B 1 394 ? 28.328 -0.145 4.938 1 96.69 394 PRO B N 1
ATOM 6880 C CA . PRO B 1 394 ? 29.703 -0.524 4.641 1 96.69 394 PRO B CA 1
ATOM 6881 C C . PRO B 1 394 ? 29.969 -0.708 3.145 1 96.69 394 PRO B C 1
ATOM 6883 O O . PRO B 1 394 ? 31.078 -0.475 2.672 1 96.69 394 PRO B O 1
ATOM 6886 N N . TYR B 1 395 ? 29.031 -1.155 2.492 1 94.88 395 TYR B N 1
ATOM 6887 C CA . TYR B 1 395 ? 29.172 -1.385 1.06 1 94.88 395 TYR B CA 1
ATOM 6888 C C . TYR B 1 395 ? 29.297 -0.066 0.305 1 94.88 395 TYR B C 1
ATOM 6890 O O . TYR B 1 395 ? 30.188 0.102 -0.526 1 94.88 395 TYR B O 1
ATOM 6898 N N . LEU B 1 396 ? 28.453 0.893 0.585 1 94.94 396 LEU B N 1
ATOM 6899 C CA . LEU B 1 396 ? 28.438 2.176 -0.108 1 94.94 396 LEU B CA 1
ATOM 6900 C C . LEU B 1 396 ? 29.438 3.146 0.506 1 94.94 396 LEU B C 1
ATOM 6902 O O . LEU B 1 396 ? 29.75 4.184 -0.084 1 94.94 396 LEU B O 1
ATOM 6906 N N . ASP B 1 397 ? 29.906 2.834 1.613 1 95.75 397 ASP B N 1
ATOM 6907 C CA . ASP B 1 397 ? 30.781 3.717 2.385 1 95.75 397 ASP B CA 1
ATOM 6908 C C . ASP B 1 397 ? 30.141 5.09 2.576 1 95.75 397 ASP B C 1
ATOM 6910 O O . ASP B 1 397 ? 30.766 6.117 2.324 1 95.75 397 ASP B O 1
ATOM 6914 N N . GLN B 1 398 ? 28.875 5.039 2.934 1 95.75 398 GLN B N 1
ATOM 6915 C CA . GLN B 1 398 ? 28.094 6.246 3.18 1 95.75 398 GLN B CA 1
ATOM 6916 C C . GLN B 1 398 ? 27.031 6 4.234 1 95.75 398 GLN B C 1
ATOM 6918 O O . GLN B 1 398 ? 26.734 4.855 4.578 1 95.75 398 GLN B O 1
ATOM 6923 N N . TYR B 1 399 ? 26.547 7.105 4.766 1 96.94 399 TYR B N 1
ATOM 6924 C CA . TYR B 1 399 ? 25.469 7.008 5.738 1 96.94 399 TYR B CA 1
ATOM 6925 C C . TYR B 1 399 ? 24.109 7.109 5.055 1 96.94 399 TYR B C 1
ATOM 6927 O O . TYR B 1 399 ? 23.938 7.891 4.117 1 96.94 399 TYR B O 1
ATOM 6935 N N . GLU B 1 400 ? 23.219 6.238 5.488 1 96.44 400 GLU B N 1
ATOM 6936 C CA . GLU B 1 400 ? 21.828 6.242 5.043 1 96.44 400 GLU B CA 1
ATOM 6937 C C . GLU B 1 400 ? 20.891 6.637 6.176 1 96.44 400 GLU B C 1
ATOM 6939 O O . GLU B 1 400 ? 21.062 6.211 7.316 1 96.44 400 GLU B O 1
ATOM 6944 N N . GLU B 1 401 ? 19.875 7.457 5.867 1 97.25 401 GLU B N 1
ATOM 6945 C CA . GLU B 1 401 ? 18.922 7.891 6.883 1 97.25 401 GLU B CA 1
ATOM 6946 C C . GLU B 1 401 ? 17.859 6.828 7.133 1 97.25 401 GLU B C 1
ATOM 6948 O O . GLU B 1 401 ? 17.25 6.324 6.188 1 97.25 401 GLU B O 1
ATOM 6953 N N . VAL B 1 402 ? 17.609 6.5 8.414 1 98.25 402 VAL B N 1
ATOM 6954 C CA . VAL B 1 402 ? 16.625 5.477 8.75 1 98.25 402 VAL B CA 1
ATOM 6955 C C . VAL B 1 402 ? 15.57 6.066 9.688 1 98.25 402 VAL B C 1
ATOM 6957 O O . VAL B 1 402 ? 14.508 5.477 9.875 1 98.25 402 VAL B O 1
ATOM 6960 N N . GLY B 1 403 ? 15.82 7.137 10.312 1 98.5 403 GLY B N 1
ATOM 6961 C CA . GLY B 1 403 ? 14.906 7.891 11.148 1 98.5 403 GLY B CA 1
ATOM 6962 C C . GLY B 1 403 ? 15.016 9.391 10.945 1 98.5 403 GLY B C 1
ATOM 6963 O O . GLY B 1 403 ? 16.047 9.891 10.5 1 98.5 403 GLY B O 1
ATOM 6964 N N . ARG B 1 404 ? 13.922 10.086 11.344 1 98.44 404 ARG B N 1
ATOM 6965 C CA . ARG B 1 404 ? 13.93 11.523 11.109 1 98.44 404 ARG B CA 1
ATOM 6966 C C . ARG B 1 404 ? 12.898 12.227 11.984 1 98.44 404 ARG B C 1
ATOM 6968 O O . ARG B 1 404 ? 11.812 11.695 12.219 1 98.44 404 ARG B O 1
ATOM 6975 N N . ILE B 1 405 ? 13.273 13.336 12.516 1 98.31 405 ILE B N 1
ATOM 6976 C CA . ILE B 1 405 ? 12.344 14.242 13.172 1 98.31 405 ILE B CA 1
ATOM 6977 C C . ILE B 1 405 ? 12.258 15.555 12.391 1 98.31 405 ILE B C 1
ATOM 6979 O O . ILE B 1 405 ? 13.281 16.203 12.141 1 98.31 405 ILE B O 1
ATOM 6983 N N . SER B 1 406 ? 11.094 15.938 11.984 1 97.69 406 SER B N 1
ATOM 6984 C CA . SER B 1 406 ? 10.867 17.141 11.188 1 97.69 406 SER B CA 1
ATOM 6985 C C . SER B 1 406 ? 9.977 18.141 11.938 1 97.69 406 SER B C 1
ATOM 6987 O O . SER B 1 406 ? 8.805 17.859 12.188 1 97.69 406 SER B O 1
ATOM 6989 N N . LEU B 1 407 ? 10.523 19.25 12.281 1 96.81 407 LEU B N 1
ATOM 6990 C CA . LEU B 1 407 ? 9.734 20.359 12.82 1 96.81 407 LEU B CA 1
ATOM 6991 C C . LEU B 1 407 ? 9.102 21.172 11.703 1 96.81 407 LEU B C 1
ATOM 6993 O O . LEU B 1 407 ? 9.805 21.719 10.852 1 96.81 407 LEU B O 1
ATOM 6997 N N . CYS B 1 408 ? 7.77 21.297 11.734 1 95 408 CYS B N 1
ATOM 6998 C CA . CYS B 1 408 ? 7.105 21.953 10.609 1 95 408 CYS B CA 1
ATOM 6999 C C . CYS B 1 408 ? 6.398 23.219 11.055 1 95 408 CYS B C 1
ATOM 7001 O O . CYS B 1 408 ? 5.895 23.984 10.219 1 95 408 CYS B O 1
ATOM 7003 N N . GLY B 1 409 ? 6.355 23.484 12.383 1 92.69 409 GLY B N 1
ATOM 7004 C CA . GLY B 1 409 ? 5.578 24.625 12.844 1 92.69 409 GLY B CA 1
ATOM 7005 C C . GLY B 1 409 ? 4.133 24.594 12.383 1 92.69 409 GLY B C 1
ATOM 7006 O O . GLY B 1 409 ? 3.473 23.562 12.477 1 92.69 409 GLY B O 1
ATOM 7007 N N . ASN B 1 410 ? 3.674 25.734 11.969 1 92.12 410 ASN B N 1
ATOM 7008 C CA . ASN B 1 410 ? 2.283 25.797 11.531 1 92.12 410 ASN B CA 1
ATOM 7009 C C . ASN B 1 410 ? 2.174 25.828 10.016 1 92.12 410 ASN B C 1
ATOM 7011 O O . ASN B 1 410 ? 1.167 26.281 9.469 1 92.12 410 ASN B O 1
ATOM 7015 N N . PHE B 1 411 ? 3.262 25.422 9.281 1 93.12 411 PHE B N 1
ATOM 7016 C CA . PHE B 1 411 ? 3.312 25.422 7.82 1 93.12 411 PHE B CA 1
ATOM 7017 C C . PHE B 1 411 ? 2.172 24.594 7.238 1 93.12 411 PHE B C 1
ATOM 7019 O O . PHE B 1 411 ? 1.448 25.062 6.355 1 93.12 411 PHE B O 1
ATOM 7026 N N . ILE B 1 412 ? 1.978 23.391 7.723 1 93.25 412 ILE B N 1
ATOM 7027 C CA . ILE B 1 412 ? 0.987 22.453 7.199 1 93.25 412 ILE B CA 1
ATOM 7028 C C . ILE B 1 412 ? -0.411 22.891 7.637 1 93.25 412 ILE B C 1
ATOM 7030 O O . ILE B 1 412 ? -1.344 22.906 6.832 1 93.25 412 ILE B O 1
ATOM 7034 N N . SER B 1 413 ? -0.576 23.297 8.867 1 93.31 413 SER B N 1
ATOM 7035 C CA . SER B 1 413 ? -1.887 23.656 9.398 1 93.31 413 SER B CA 1
ATOM 7036 C C . SER B 1 413 ? -2.453 24.891 8.703 1 93.31 413 SER B C 1
ATOM 7038 O O . SER B 1 413 ? -3.66 24.984 8.477 1 93.31 413 SER B O 1
ATOM 7040 N N . LYS B 1 414 ? -1.657 25.828 8.383 1 89.56 414 LYS B N 1
ATOM 7041 C CA . LYS B 1 414 ? -2.105 27.016 7.664 1 89.56 414 LYS B CA 1
ATOM 7042 C C . LYS B 1 414 ? -2.596 26.672 6.262 1 89.56 414 LYS B C 1
ATOM 7044 O O . LYS B 1 414 ? -3.555 27.266 5.766 1 89.56 414 LYS B O 1
ATOM 7049 N N . ARG B 1 415 ? -1.929 25.781 5.707 1 87.94 415 ARG B N 1
ATOM 7050 C CA . ARG B 1 415 ? -2.258 25.391 4.34 1 87.94 415 ARG B CA 1
ATOM 7051 C C . ARG B 1 415 ? -3.469 24.469 4.309 1 87.94 415 ARG B C 1
ATOM 7053 O O . ARG B 1 415 ? -4.238 24.469 3.346 1 87.94 415 ARG B O 1
ATOM 7060 N N . LEU B 1 416 ? -3.641 23.688 5.379 1 89.31 416 LEU B N 1
ATOM 7061 C CA . LEU B 1 416 ? -4.707 22.688 5.367 1 89.31 416 LEU B CA 1
ATOM 7062 C C . LEU B 1 416 ? -5.785 23.031 6.387 1 89.31 416 LEU B C 1
ATOM 7064 O O . LEU B 1 416 ? -6.727 22.266 6.59 1 89.31 416 LEU B O 1
ATOM 7068 N N . TRP B 1 417 ? -5.621 24.109 7.023 1 88.75 417 TRP B N 1
ATOM 7069 C CA . TRP B 1 417 ? -6.645 24.703 7.871 1 88.75 417 TRP B CA 1
ATOM 7070 C C . TRP B 1 417 ? -6.898 23.844 9.109 1 88.75 417 TRP B C 1
ATOM 7072 O O . TRP B 1 417 ? -8.039 23.453 9.383 1 88.75 417 TRP B O 1
ATOM 7082 N N . THR B 1 418 ? -5.922 23.562 9.82 1 91.5 418 THR B N 1
ATOM 7083 C CA . THR B 1 418 ? -6.012 22.891 11.117 1 91.5 418 THR B CA 1
ATOM 7084 C C . THR B 1 418 ? -5.836 23.891 12.258 1 91.5 418 THR B C 1
ATOM 7086 O O . THR B 1 418 ? -4.785 24.516 12.383 1 91.5 418 THR B O 1
ATOM 7089 N N . LEU B 1 419 ? -6.895 24.031 13.102 1 92.5 419 LEU B N 1
ATOM 7090 C CA . LEU B 1 419 ? -6.926 25.094 14.094 1 92.5 419 LEU B CA 1
ATOM 7091 C C . LEU B 1 419 ? -7.223 24.531 15.477 1 92.5 419 LEU B C 1
ATOM 7093 O O . LEU B 1 419 ? -7.703 23.406 15.609 1 92.5 419 LEU B O 1
ATOM 7097 N N . CYS B 1 420 ? -6.805 25.266 16.438 1 92.88 420 CYS B N 1
ATOM 7098 C CA . CYS B 1 420 ? -7.203 25.031 17.828 1 92.88 420 CYS B CA 1
ATOM 7099 C C . CYS B 1 420 ? -7.887 26.266 18.406 1 92.88 420 CYS B C 1
ATOM 7101 O O . CYS B 1 420 ? -7.363 27.375 18.312 1 92.88 420 CYS B O 1
ATOM 7103 N N . LYS B 1 421 ? -9.07 26.016 18.953 1 90.62 421 LYS B N 1
ATOM 7104 C CA . LYS B 1 421 ? -9.766 27.109 19.609 1 90.62 421 LYS B CA 1
ATOM 7105 C C . LYS B 1 421 ? -9.109 27.453 20.953 1 90.62 421 LYS B C 1
ATOM 7107 O O . LYS B 1 421 ? -8.703 26.562 21.688 1 90.62 421 LYS B O 1
ATOM 7112 N N . LEU B 1 422 ? -8.898 28.688 21.031 1 86.06 422 LEU B N 1
ATOM 7113 C CA . LEU B 1 422 ? -8.359 29.188 22.297 1 86.06 422 LEU B CA 1
ATOM 7114 C C . LEU B 1 422 ? -9.445 29.891 23.109 1 86.06 422 LEU B C 1
ATOM 7116 O O . LEU B 1 422 ? -10.617 29.875 22.719 1 86.06 422 LEU B O 1
ATOM 7120 N N . GLU B 1 423 ? -9.047 30.344 24.312 1 77 423 GLU B N 1
ATOM 7121 C CA . GLU B 1 423 ? -10.008 31.094 25.109 1 77 423 GLU B CA 1
ATOM 7122 C C . GLU B 1 423 ? -10.469 32.344 24.391 1 77 423 GLU B C 1
ATOM 7124 O O . GLU B 1 423 ? -9.773 32.875 23.516 1 77 423 GLU B O 1
ATOM 7129 N N . LYS B 1 424 ? -11.68 32.938 24.688 1 68.94 424 LYS B N 1
ATOM 7130 C CA . LYS B 1 424 ? -12.258 34.219 24.281 1 68.94 424 LYS B CA 1
ATOM 7131 C C . LYS B 1 424 ? -12.484 34.25 22.766 1 68.94 424 LYS B C 1
ATOM 7133 O O . LYS B 1 424 ? -12.227 35.25 22.125 1 68.94 424 LYS B O 1
ATOM 7138 N N . LYS B 1 425 ? -12.75 33.125 22.219 1 68.56 425 LYS B N 1
ATOM 7139 C CA . LYS B 1 425 ? -13.195 33 20.828 1 68.56 425 LYS B CA 1
ATOM 7140 C C . LYS B 1 425 ? -12.039 33.219 19.859 1 68.56 425 LYS B C 1
ATOM 7142 O O . LYS B 1 425 ? -12.203 33.781 18.781 1 68.56 425 LYS B O 1
ATOM 7147 N N . CYS B 1 426 ? -10.867 33 20.359 1 83.44 426 CYS B N 1
ATOM 7148 C CA . CYS B 1 426 ? -9.695 33.062 19.484 1 83.44 426 CYS B CA 1
ATOM 7149 C C . CYS B 1 426 ? -9.266 31.656 19.062 1 83.44 426 CYS B C 1
ATOM 7151 O O . CYS B 1 426 ? -9.594 30.672 19.734 1 83.44 426 CYS B O 1
ATOM 7153 N N . ALA B 1 427 ? -8.805 31.531 17.766 1 87.56 427 ALA B N 1
ATOM 7154 C CA . ALA B 1 427 ? -8.258 30.266 17.266 1 87.56 427 ALA B CA 1
ATOM 7155 C C . ALA B 1 427 ? -6.832 30.438 16.766 1 87.56 427 ALA B C 1
ATOM 7157 O O . ALA B 1 427 ? -6.438 31.531 16.359 1 87.56 427 ALA B O 1
ATOM 7158 N N . GLN B 1 428 ? -6.039 29.438 16.922 1 88.94 428 GLN B N 1
ATOM 7159 C CA . GLN B 1 428 ? -4.66 29.422 16.453 1 88.94 428 GLN B CA 1
ATOM 7160 C C . GLN B 1 428 ? -4.379 28.188 15.602 1 88.94 428 GLN B C 1
ATOM 7162 O O . GLN B 1 428 ? -4.918 27.109 15.867 1 88.94 428 GLN B O 1
ATOM 7167 N N . PHE B 1 429 ? -3.555 28.422 14.578 1 91.5 429 PHE B N 1
ATOM 7168 C CA . PHE B 1 429 ? -3.096 27.266 13.805 1 91.5 429 PHE B CA 1
ATOM 7169 C C . PHE B 1 429 ? -2.164 26.391 14.633 1 91.5 429 PHE B C 1
ATOM 7171 O O . PHE B 1 429 ? -1.329 26.906 15.383 1 91.5 429 PHE B O 1
ATOM 7178 N N . THR B 1 430 ? -2.301 25.125 14.484 1 93.38 430 THR B N 1
ATOM 7179 C CA . THR B 1 430 ? -1.502 24.188 15.266 1 93.38 430 THR B CA 1
ATOM 7180 C C . THR B 1 430 ? -0.116 24.016 14.648 1 93.38 430 THR B C 1
ATOM 7182 O O . THR B 1 430 ? 0.067 24.234 13.445 1 93.38 430 THR B O 1
ATOM 7185 N N . SER B 1 431 ? 0.855 23.719 15.508 1 94.06 431 SER B N 1
ATOM 7186 C CA . SER B 1 431 ? 2.174 23.281 15.062 1 94.06 431 SER B CA 1
ATOM 7187 C C . SER B 1 431 ? 2.254 21.766 14.977 1 94.06 431 SER B C 1
ATOM 7189 O O . SER B 1 431 ? 1.474 21.062 15.617 1 94.06 431 SER B O 1
ATOM 7191 N N . SER B 1 432 ? 3.158 21.281 14.125 1 95.25 432 SER B N 1
ATOM 7192 C CA . SER B 1 432 ? 3.25 19.844 13.977 1 95.25 432 SER B CA 1
ATOM 7193 C C . SER B 1 432 ? 4.703 19.375 13.898 1 95.25 432 SER B C 1
ATOM 7195 O O . SER B 1 432 ? 5.57 20.141 13.453 1 95.25 432 SER B O 1
ATOM 7197 N N . ILE B 1 433 ? 4.965 18.219 14.406 1 96.94 433 ILE B N 1
ATOM 7198 C CA . ILE B 1 433 ? 6.215 17.484 14.258 1 96.94 433 ILE B CA 1
ATOM 7199 C C . ILE B 1 433 ? 5.941 16.125 13.609 1 96.94 433 ILE B C 1
ATOM 7201 O O . ILE B 1 433 ? 5.051 15.398 14.047 1 96.94 433 ILE B O 1
ATOM 7205 N N . HIS B 1 434 ? 6.578 15.906 12.508 1 97.69 434 HIS B N 1
ATOM 7206 C CA . HIS B 1 434 ? 6.57 14.562 11.938 1 97.69 434 HIS B CA 1
ATOM 7207 C C . HIS B 1 434 ? 7.789 13.766 12.391 1 97.69 434 HIS B C 1
ATOM 7209 O O . HIS B 1 434 ? 8.906 14.289 12.414 1 97.69 434 HIS B O 1
ATOM 7215 N N . ILE B 1 435 ? 7.566 12.609 12.812 1 98.5 435 ILE B N 1
ATOM 7216 C CA . ILE B 1 435 ? 8.672 11.75 13.219 1 98.5 435 ILE B CA 1
ATOM 7217 C C . ILE B 1 435 ? 8.602 10.438 12.438 1 98.5 435 ILE B C 1
ATOM 7219 O O . ILE B 1 435 ? 7.562 9.773 12.414 1 98.5 435 ILE B O 1
ATOM 7223 N N . ARG B 1 436 ? 9.617 10.102 11.766 1 98.56 436 ARG B N 1
ATOM 7224 C CA . ARG B 1 436 ? 9.852 8.742 11.289 1 98.56 436 ARG B CA 1
ATOM 7225 C C . ARG B 1 436 ? 10.688 7.945 12.289 1 98.56 436 ARG B C 1
ATOM 7227 O O . ARG B 1 436 ? 11.898 8.164 12.406 1 98.56 436 ARG B O 1
ATOM 7234 N N . PHE B 1 437 ? 9.992 7.117 12.969 1 98.81 437 PHE B N 1
ATOM 7235 C CA . PHE B 1 437 ? 10.711 6.285 13.93 1 98.81 437 PHE B CA 1
ATOM 7236 C C . PHE B 1 437 ? 11.695 5.367 13.211 1 98.81 437 PHE B C 1
ATOM 7238 O O . PHE B 1 437 ? 12.836 5.199 13.656 1 98.81 437 PHE B O 1
ATOM 7245 N N . CYS B 1 438 ? 11.18 4.898 12.039 1 98.81 438 CYS B N 1
ATOM 7246 C CA . CYS B 1 438 ? 12.086 3.986 11.352 1 98.81 438 CYS B CA 1
ATOM 7247 C C . CYS B 1 438 ? 11.609 3.703 9.938 1 98.81 438 CYS B C 1
ATOM 7249 O O . CYS B 1 438 ? 10.43 3.396 9.719 1 98.81 438 CYS B O 1
ATOM 7251 N N . ASN B 1 439 ? 12.508 3.902 9.016 1 98.06 439 ASN B N 1
ATOM 7252 C CA . ASN B 1 439 ? 12.406 3.244 7.719 1 98.06 439 ASN B CA 1
ATOM 7253 C C . ASN B 1 439 ? 12.852 1.787 7.793 1 98.06 439 ASN B C 1
ATOM 7255 O O . ASN B 1 439 ? 14.039 1.489 7.633 1 98.06 439 ASN B O 1
ATOM 7259 N N . ILE B 1 440 ? 11.922 0.925 7.98 1 98.44 440 ILE B N 1
ATOM 7260 C CA . ILE B 1 440 ? 12.211 -0.47 8.297 1 98.44 440 ILE B CA 1
ATOM 7261 C C . ILE B 1 440 ? 12.883 -1.139 7.102 1 98.44 440 ILE B C 1
ATOM 7263 O O . ILE B 1 440 ? 13.836 -1.906 7.27 1 98.44 440 ILE B O 1
ATOM 7267 N N . THR B 1 441 ? 12.383 -0.88 5.918 1 97.06 441 THR B N 1
ATOM 7268 C CA . THR B 1 441 ? 12.945 -1.478 4.711 1 97.06 441 THR B CA 1
ATOM 7269 C C . THR B 1 441 ? 14.422 -1.132 4.574 1 97.06 441 THR B C 1
ATOM 7271 O O . THR B 1 441 ? 15.258 -2.012 4.336 1 97.06 441 THR B O 1
ATOM 7274 N N . GLY B 1 442 ? 14.766 0.129 4.77 1 96.69 442 GLY B N 1
ATOM 7275 C CA . GLY B 1 442 ? 16.156 0.542 4.734 1 96.69 442 GLY B CA 1
ATOM 7276 C C . GLY B 1 442 ? 16.984 -0.074 5.844 1 96.69 442 GLY B C 1
ATOM 7277 O O . GLY B 1 442 ? 18.141 -0.463 5.621 1 96.69 442 GLY B O 1
ATOM 7278 N N . LEU B 1 443 ? 16.406 -0.123 7.016 1 98.25 443 LEU B N 1
ATOM 7279 C CA . LEU B 1 443 ? 17.094 -0.694 8.172 1 98.25 443 LEU B CA 1
ATOM 7280 C C . LEU B 1 443 ? 17.484 -2.143 7.902 1 98.25 443 LEU B C 1
ATOM 7282 O O . LEU B 1 443 ? 18.578 -2.576 8.297 1 98.25 443 LEU B O 1
ATOM 7286 N N . LEU B 1 444 ? 16.625 -2.912 7.262 1 97.94 444 LEU B N 1
ATOM 7287 C CA . LEU B 1 444 ? 16.906 -4.312 6.969 1 97.94 444 LEU B CA 1
ATOM 7288 C C . LEU B 1 444 ? 18.156 -4.438 6.094 1 97.94 444 LEU B C 1
ATOM 7290 O O . LEU B 1 444 ? 19 -5.301 6.332 1 97.94 444 LEU B O 1
ATOM 7294 N N . GLY B 1 445 ? 18.203 -3.578 5.047 1 97.12 445 GLY B N 1
ATOM 7295 C CA . GLY B 1 445 ? 19.406 -3.58 4.219 1 97.12 445 GLY B CA 1
ATOM 7296 C C . GLY B 1 445 ? 20.672 -3.271 4.992 1 97.12 445 GLY B C 1
ATOM 7297 O O . GLY B 1 445 ? 21.688 -3.943 4.82 1 97.12 445 GLY B O 1
ATOM 7298 N N . LEU B 1 446 ? 20.562 -2.281 5.852 1 97.81 446 LEU B N 1
ATOM 7299 C CA . LEU B 1 446 ? 21.719 -1.858 6.629 1 97.81 44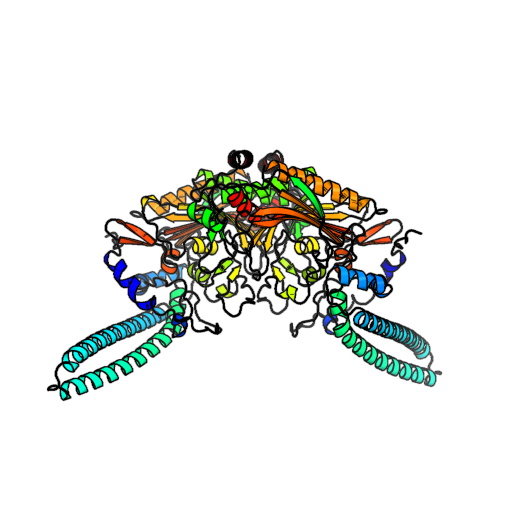6 LEU B CA 1
ATOM 7300 C C . LEU B 1 446 ? 22.094 -2.912 7.668 1 97.81 446 LEU B C 1
ATOM 7302 O O . LEU B 1 446 ? 23.281 -3.119 7.949 1 97.81 446 LEU B O 1
ATOM 7306 N N . LEU B 1 447 ? 21.109 -3.549 8.258 1 97.56 447 LEU B N 1
ATOM 7307 C CA . LEU B 1 447 ? 21.359 -4.645 9.188 1 97.56 447 LEU B CA 1
ATOM 7308 C C . LEU B 1 447 ? 22.172 -5.754 8.523 1 97.56 447 LEU B C 1
ATOM 7310 O O . LEU B 1 447 ? 23.141 -6.242 9.094 1 97.56 447 LEU B O 1
ATOM 7314 N N . MET B 1 448 ? 21.781 -6.137 7.332 1 97 448 MET B N 1
ATOM 7315 C CA . MET B 1 448 ? 22.484 -7.188 6.605 1 97 448 MET B CA 1
ATOM 7316 C C . MET B 1 448 ? 23.938 -6.793 6.352 1 97 448 MET B C 1
ATOM 7318 O O . MET B 1 448 ? 24.844 -7.59 6.586 1 97 448 MET B O 1
ATOM 7322 N N . GLU B 1 449 ? 24.156 -5.566 5.934 1 97.06 449 GLU B N 1
ATOM 7323 C CA . GLU B 1 449 ? 25.5 -5.121 5.57 1 97.06 449 GLU B CA 1
ATOM 7324 C C . GLU B 1 449 ? 26.391 -5 6.801 1 97.06 449 GLU B C 1
ATOM 7326 O O . GLU B 1 449 ? 27.594 -5.27 6.73 1 97.06 449 GLU B O 1
ATOM 7331 N N . ASN B 1 450 ? 25.812 -4.562 7.875 1 97.31 450 ASN B N 1
ATOM 7332 C CA . ASN B 1 450 ? 26.609 -4.324 9.078 1 97.31 450 ASN B CA 1
ATOM 7333 C C . ASN B 1 450 ? 26.859 -5.617 9.844 1 97.31 450 ASN B C 1
ATOM 7335 O O . ASN B 1 450 ? 27.75 -5.672 10.695 1 97.31 450 ASN B O 1
ATOM 7339 N N . SER B 1 451 ? 26.141 -6.656 9.539 1 96 451 SER B N 1
ATOM 7340 C CA . SER B 1 451 ? 26.25 -7.898 10.297 1 96 451 SER B CA 1
ATOM 7341 C C . SER B 1 451 ? 26.859 -9.016 9.445 1 96 451 SER B C 1
ATOM 7343 O O . SER B 1 451 ? 26.641 -10.195 9.727 1 96 451 SER B O 1
ATOM 7345 N N . GLN B 1 452 ? 27.516 -8.656 8.391 1 95.81 452 GLN B N 1
ATOM 7346 C CA . GLN B 1 452 ? 28.047 -9.68 7.496 1 95.81 452 GLN B CA 1
ATOM 7347 C C . GLN B 1 452 ? 29.297 -10.32 8.078 1 95.81 452 GLN B C 1
ATOM 7349 O O . GLN B 1 452 ? 30.031 -9.68 8.844 1 95.81 452 GLN B O 1
ATOM 7354 N N . THR B 1 453 ? 29.594 -11.625 8.008 1 91.25 453 THR B N 1
ATOM 7355 C CA . THR B 1 453 ? 30.688 -12.398 8.609 1 91.25 453 THR B CA 1
ATOM 7356 C C . THR B 1 453 ? 31.641 -12.906 7.531 1 91.25 453 THR B C 1
ATOM 7358 O O . THR B 1 453 ? 32.531 -13.719 7.816 1 91.25 453 THR B O 1
ATOM 7361 N N . GLY B 1 454 ? 31.609 -12.641 6.43 1 84.12 454 GLY B N 1
ATOM 7362 C CA . GLY B 1 454 ? 32.406 -13.18 5.344 1 84.12 454 GLY B CA 1
ATOM 7363 C C . GLY B 1 454 ? 31.656 -14.203 4.512 1 84.12 454 GLY B C 1
ATOM 7364 O O . GLY B 1 454 ? 30.547 -14.602 4.855 1 84.12 454 GLY B O 1
ATOM 7365 N N . HIS B 1 455 ? 32.125 -14.648 3.385 1 84.62 455 HIS B N 1
ATOM 7366 C CA . HIS B 1 455 ? 31.547 -15.641 2.465 1 84.62 455 HIS B CA 1
ATOM 7367 C C . HIS B 1 455 ? 30.109 -15.297 2.094 1 84.62 455 HIS B C 1
ATOM 7369 O O . HIS B 1 455 ? 29.25 -16.188 2.057 1 84.62 455 HIS B O 1
ATOM 7375 N N . SER B 1 456 ? 29.75 -14.086 2.145 1 85.88 456 SER B N 1
ATOM 7376 C CA . SER B 1 456 ? 28.453 -13.562 1.695 1 85.88 456 SER B CA 1
ATOM 7377 C C . SER B 1 456 ? 27.328 -14.016 2.617 1 85.88 456 SER B C 1
ATOM 7379 O O . SER B 1 456 ? 26.266 -14.406 2.148 1 85.88 456 SER B O 1
ATOM 7381 N N . ALA B 1 457 ? 27.672 -14.102 3.891 1 90.69 457 ALA B N 1
ATOM 7382 C CA . ALA B 1 457 ? 26.672 -14.422 4.918 1 90.69 457 ALA B CA 1
ATOM 7383 C C . ALA B 1 457 ? 26.594 -13.305 5.953 1 90.69 457 ALA B C 1
ATOM 7385 O O . ALA B 1 457 ? 27.453 -12.422 6 1 90.69 457 ALA B O 1
ATOM 7386 N N . TYR B 1 458 ? 25.453 -13.211 6.574 1 94.62 458 TYR B N 1
ATOM 7387 C CA . TYR B 1 458 ? 25.297 -12.289 7.695 1 94.62 458 TYR B CA 1
ATOM 7388 C C . TYR B 1 458 ? 24.594 -12.969 8.859 1 94.62 458 TYR B C 1
ATOM 7390 O O . TYR B 1 458 ? 23.922 -13.984 8.688 1 94.62 458 TYR B O 1
ATOM 7398 N N . VAL B 1 459 ? 24.891 -12.445 10.039 1 93.44 459 VAL B N 1
ATOM 7399 C CA . VAL B 1 459 ? 24.281 -13 11.242 1 93.44 459 VAL B CA 1
ATOM 7400 C C . VAL B 1 459 ? 23.453 -11.922 11.945 1 93.44 459 VAL B C 1
ATOM 7402 O O . VAL B 1 459 ? 23.969 -10.844 12.258 1 93.44 459 VAL B O 1
ATOM 7405 N N . ILE B 1 460 ? 22.203 -12.195 12.148 1 94.12 460 ILE B N 1
ATOM 7406 C CA . ILE B 1 460 ? 21.328 -11.266 12.852 1 94.12 460 ILE B CA 1
ATOM 7407 C C . ILE B 1 460 ? 21.797 -11.125 14.305 1 94.12 460 ILE B C 1
ATOM 7409 O O . ILE B 1 460 ? 21.969 -12.125 15 1 94.12 460 ILE B O 1
ATOM 7413 N N . PRO B 1 461 ? 22 -9.945 14.789 1 93.31 461 PRO B N 1
ATOM 7414 C CA . PRO B 1 461 ? 22.422 -9.719 16.172 1 93.31 461 PRO B CA 1
ATOM 7415 C C . PRO B 1 461 ? 21.5 -10.391 17.188 1 93.31 461 PRO B C 1
ATOM 7417 O O . PRO B 1 461 ? 20.297 -10.531 16.938 1 93.31 461 PRO B O 1
ATOM 7420 N N . GLU B 1 462 ? 22.062 -10.727 18.359 1 93.5 462 GLU B N 1
ATOM 7421 C CA . GLU B 1 462 ? 21.391 -11.539 19.359 1 93.5 462 GLU B CA 1
ATOM 7422 C C . GLU B 1 462 ? 20.109 -10.867 19.844 1 93.5 462 GLU B C 1
ATOM 7424 O O . GLU B 1 462 ? 19.078 -11.531 20 1 93.5 462 GLU B O 1
ATOM 7429 N N . TYR B 1 463 ? 20.172 -9.617 20.125 1 95.38 463 TYR B N 1
ATOM 7430 C CA . TYR B 1 463 ? 18.984 -8.922 20.609 1 95.38 463 TYR B CA 1
ATOM 7431 C C . TYR B 1 463 ? 17.844 -9.016 19.609 1 95.38 463 TYR B C 1
ATOM 7433 O O . TYR B 1 463 ? 16.688 -9.242 19.984 1 95.38 463 TYR B O 1
ATOM 7441 N N . MET B 1 464 ? 18.109 -8.883 18.344 1 95.12 464 MET B N 1
ATOM 7442 C CA . MET B 1 464 ? 17.094 -8.953 17.312 1 95.12 464 MET B CA 1
ATOM 7443 C C . MET B 1 464 ? 16.547 -10.367 17.156 1 95.12 464 MET B C 1
ATOM 7445 O O . MET B 1 464 ? 15.375 -10.562 16.875 1 95.12 464 MET B O 1
ATOM 7449 N N . GLN B 1 465 ? 17.422 -11.328 17.359 1 95.19 465 GLN B N 1
ATOM 7450 C CA . GLN B 1 465 ? 16.969 -12.711 17.375 1 95.19 465 GLN B CA 1
ATOM 7451 C C . GLN B 1 465 ? 15.961 -12.938 18.516 1 95.19 465 GLN B C 1
ATOM 7453 O O . GLN B 1 465 ? 14.984 -13.664 18.344 1 95.19 465 GLN B O 1
ATOM 7458 N N . SER B 1 466 ? 16.281 -12.344 19.625 1 95 466 SER B N 1
ATOM 7459 C CA . SER B 1 466 ? 15.367 -12.461 20.766 1 95 466 SER B CA 1
ATOM 7460 C C . SER B 1 466 ? 14.016 -11.82 20.453 1 95 466 SER B C 1
ATOM 7462 O O . SER B 1 466 ? 12.977 -12.32 20.891 1 95 466 SER B O 1
ATOM 7464 N N . LEU B 1 467 ? 14.039 -10.727 19.719 1 94.06 467 LEU B N 1
ATOM 7465 C CA . LEU B 1 467 ? 12.797 -10.078 19.312 1 94.06 467 LEU B CA 1
ATOM 7466 C C . LEU B 1 467 ? 11.977 -10.992 18.422 1 94.06 467 LEU B C 1
ATOM 7468 O O . LEU B 1 467 ? 10.75 -11.062 18.547 1 94.06 467 LEU B O 1
ATOM 7472 N N . ILE B 1 468 ? 12.625 -11.648 17.469 1 94.75 468 ILE B N 1
ATOM 7473 C CA . ILE B 1 468 ? 11.953 -12.578 16.578 1 94.75 468 ILE B CA 1
ATOM 7474 C C . ILE B 1 468 ? 11.328 -13.711 17.391 1 94.75 468 ILE B C 1
ATOM 7476 O O . ILE B 1 468 ? 10.164 -14.07 17.172 1 94.75 468 ILE B O 1
ATOM 7480 N N . SER B 1 469 ? 12.125 -14.234 18.344 1 93.5 469 SER B N 1
ATOM 7481 C CA . SER B 1 469 ? 11.656 -15.336 19.188 1 93.5 469 SER B CA 1
ATOM 7482 C C . SER B 1 469 ? 10.438 -14.922 20 1 93.5 469 SER B C 1
ATOM 7484 O O . SER B 1 469 ? 9.484 -15.695 20.141 1 93.5 469 SER B O 1
ATOM 7486 N N . GLU B 1 470 ? 10.516 -13.789 20.516 1 89.44 470 GLU B N 1
ATOM 7487 C CA . GLU B 1 470 ? 9.383 -13.258 21.281 1 89.44 470 GLU B CA 1
ATOM 7488 C C . GLU B 1 470 ? 8.148 -13.117 20.391 1 89.44 470 GLU B C 1
ATOM 7490 O O . GLU B 1 470 ? 7.035 -13.43 20.828 1 89.44 470 GLU B O 1
ATOM 7495 N N . TYR B 1 471 ? 8.367 -12.688 19.219 1 88.38 471 TYR B N 1
ATOM 7496 C CA . TYR B 1 471 ? 7.281 -12.508 18.266 1 88.38 471 TYR B CA 1
ATOM 7497 C C . TYR B 1 471 ? 6.652 -13.852 17.906 1 88.38 471 TYR B C 1
ATOM 7499 O O . TYR B 1 471 ? 5.434 -13.953 17.766 1 88.38 471 TYR B O 1
ATOM 7507 N N . LEU B 1 472 ? 7.461 -14.859 17.734 1 89 472 LEU B N 1
ATOM 7508 C CA . LEU B 1 472 ? 7.008 -16.172 17.297 1 89 472 LEU B CA 1
ATOM 7509 C C . LEU B 1 472 ? 6.371 -16.938 18.453 1 89 472 LEU B C 1
ATOM 7511 O O . LEU B 1 472 ? 5.617 -17.891 18.234 1 89 472 LEU B O 1
ATOM 7515 N N . SER B 1 473 ? 6.738 -16.688 19.719 1 81.06 473 SER B N 1
ATOM 7516 C CA . SER B 1 473 ? 6.234 -17.406 20.891 1 81.06 473 SER B CA 1
ATOM 7517 C C . SER B 1 473 ? 4.789 -17.016 21.188 1 81.06 473 SER B C 1
ATOM 7519 O O . SER B 1 473 ? 4.086 -17.75 21.891 1 81.06 473 SER B O 1
ATOM 7521 N N . HIS B 1 474 ? 4.273 -16.094 20.609 1 65.31 474 HIS B N 1
ATOM 7522 C CA . HIS B 1 474 ? 2.887 -15.727 20.859 1 65.31 474 HIS B CA 1
ATOM 7523 C C . HIS B 1 474 ? 1.942 -16.453 19.906 1 65.31 474 HIS B C 1
ATOM 7525 O O . HIS B 1 474 ? 2.27 -16.656 18.734 1 65.31 474 HIS B O 1
#

=== Feature glossary ===
Legend for the data blocks above and below:

— What the protein is —

The amino-acid sequence is the protein's primary structure: the linear order of residues from the N-terminus to the C-terminus, written in one-letter code. Everything else here — the 3D coordinates, the secondary structure, the domain annotations — is ultimately a consequence of this string.

Functional annotations link the protein to curated databases. InterPro entries identify conserved domains and families by matching the sequence against member-database signatures (Pfam, PROSITE, CDD, …). Gene Ontology (GO) terms describe molecular function, biological process, and cellular component in a controlled vocabulary. CATH places the structure in a hierarchical fold classification (Class/Architecture/Topology/Homologous-superfamily). The organism is the source species.

— Where its atoms are —

Atomic coordinates in PDBx/mmCIF format — the same representation the Protein Data Bank distributes. Each line of the _atom_site loop places one backbone atom in Cartesian space (units: ångströms, origin: arbitrary).

The six renders are orthographic views along the three Cartesian axes in both directions. Representation (cartoon, sticks, or surface) and color scheme (sequence-rainbow or by-chain) vary across proteins so the training set covers all the common visualization conventions.

— Local backbone conformation —

Eight-state secondary structure (DSSP): H is the canonical α-helix, G the tighter 3₁₀-helix, I the wider π-helix; E/B are β-structure, T and S are turns and bends, and '-' is everything else. DSSP derives these from the pattern of main-chain N–H···O=C hydrogen bonds, not from the sequence.

Three-state secondary structure (P-SEA) collapses the eight DSSP classes into helix (a), strand (b), and coil (c). P-SEA assigns these from Cα geometry alone — distances and angles — without requiring backbone oxygens, so it works on any Cα trace.

φ (phi) and ψ (psi) are the two rotatable backbone dihedrals per residue: φ is the C(i-1)–N–Cα–C torsion, ψ is the N–Cα–C–N(i+1) torsion, both in degrees on (−180°, 180°]. α-helical residues cluster near (−60°, −45°); β-strand residues near (−120°, +130°). A Ramachandran plot is simply a scatter of (φ, ψ) for every residue.

— Global shape and packing —

The geometric summary reports three shape descriptors. Rg (radius of gyration) measures how spread out the Cα atoms are about their centre of mass; compact globular proteins have small Rg, elongated or unfolded ones large. Cα contacts (<8 Å, |i−j|>4) count long-range residue pairs in spatial proximity — high for tightly packed folds, near zero for rods or random coil. The bounding-box extents give the protein's footprint along x, y, z in Å.

SASA measures how much of the protein is reachable by solvent. It is computed by rolling a water-sized probe over the atomic surface and summing the exposed area (Å²). Per-residue SASA distinguishes core (buried, low SASA) from surface (exposed, high SASA) residues; total SASA is a whole-molecule size measure.

Plot images: a contact map (which residues are close in 3D, as an N×N binary image), a Ramachandran scatter (backbone torsion angles, revealing secondary-structure composition at a glance), and — for AlphaFold structures — a PAE heatmap (pairwise prediction confidence).

— Structural neighborhood —

A 3Di character summarizes, for each residue, the relative orientation of the Cα frame of its nearest spatial neighbor. Because it encodes fold topology rather than chemistry, 3Di alignments detect remote structural similarity that sequence alignment misses.

The Foldseek neighbor list gives the closest experimentally determined structures in the PDB, ranked by structural alignment. TM-score near 1 means near-identical fold; near 0.3 means only rough topology match. This is how one finds what a novel AlphaFold prediction most resembles in the solved-structure universe.

— Confidence and disorder —

For AlphaFold models, the B-factor field carries pLDDT — the model's own estimate of local accuracy on a 0–100 scale. Regions with pLDDT<50 should be treated as essentially unmodeled; they often correspond to intrinsically disordered segments.

Crystallographic B-factors measure how much each atom's electron density is smeared out, in Å². They rise in mobile loops and surface residues and fall in the buried interior. In AlphaFold models this column is repurposed to hold pLDDT instead.

Predicted Aligned Error (PAE) is an AlphaFold confidence matrix: entry (i, j) is the expected error in the position of residue j, in ångströms, when the prediction is superimposed on the true structure at residue i. Low PAE within a block of residues means that block is internally rigid and well-predicted; high PAE between two blocks means their relative placement is uncertain even if each block individually is confident.